Protein AF-A0A1F7YW97-F1 (afdb_monomer)

Mean predicted aligned error: 22.78 Å

Secondary structure (DSSP, 8-state):
--SEEEEEEESS-TTHHHHHHHHHHH--SSEEEEEEEESS--SSPPPP-TTEEEEEESS---HHHHHHHHHHH--SSEEEEE-SSEEE-TTHHHHHHTT--TTEEEEEEEEEEE--EEE-TT--EEESS-----TTT----EEE---EEEEEEEE--EEE-SSS-EEE-TTGGGSGGGTSSEEE-S---SSEEEEEHHHHHHTT-S-TTS-SSSSHHHHHHHHHHHTT-EEEEEEEEEEEE----SBTTBS-SS---HHHHHHHHHHHIIIIITT--TT--S-HHHHHHHT-S-TT--HHHHHHHHTT------------------------EEE---TTS-HHHHHHHHHHHHHHHHHTT--EEE--SS--SSSEE---TTS-SSHHHHHHHHHHHHTTSSSS-----EETT-EEEETTEEEEGGG--TT-EEE-TTS-EEEEEEEEEEEE-TTS-EEEEEESS-EEEE-TT-EEEEEETTEEEEEETTS--TT-EEEEE-----EEE----B-PPPPTTS-----------EEE-HHHHHHHHHHHHHEEE-SSSEEEEEE-TT-HHHHHHHHHHHHHHH----EEEESSSEEEEEE-BTHHHHHHHHH-SSTTS----HHHHHS-HHHHHHHHHHHHHHH-EE-TT-TTEEEEEES-HHHHHHHHHHHHTTT------EEEEEEEEPPSSS--EEEEEEEEEEEHHHHHHHHHHHH--EEETTEEEEEEEEEEEEPPPS--SS--SSS-EEEEEEEETTT-EEEETTEEEE------B--GGGTT---S-SS-EEEE--EEEEETTT-EEEE-TT---GGGEEE-HHHHHHHHHHHHHHHHHHS----SSTT---GGG-S--PPEEEE--SS-EEEEE-TT-SS----SGGG-SSGGGGTT-EEEEGGGSTT-TTHHHHTT-PPPPSS------S--PPEEEEEEE-S-S-HHHHHHHHHHHHHHHHHHT--EEEEESS--STT-TTSSTT-EEEE-TT--SSHHHHHHHHHHHHHH-TT-SEEEEEETTEE--GGGTT---SSSSEEEEE--EEEEETTT--EEE-----GGGEEEEHHHHHHHHHHHHHHHHHH---GGG-SSTTSTT-S--SS--EEEEE--SSPEEEEE-TT-SSPPP-SGGGSS-GGG-TT-EEESSEETTTEEHHHHHHHH-

Solvent-accessible surface area (backbone atoms only — not comparable to full-atom values): 64762 Å² total; per-residue (Å²): 128,36,50,33,31,38,23,27,33,29,50,56,43,62,39,33,37,58,23,52,50,39,44,67,74,16,56,72,58,58,60,35,36,30,36,27,26,38,42,35,77,60,56,60,67,62,79,92,46,96,54,54,47,81,46,78,38,83,60,65,71,33,50,20,48,33,34,51,53,36,59,61,69,53,86,28,57,26,37,30,43,39,47,35,47,36,43,63,33,76,36,35,55,44,66,49,58,78,70,59,53,81,54,36,38,38,27,54,24,36,25,38,31,43,52,35,32,36,36,28,97,87,68,57,74,40,73,70,59,53,83,69,54,37,92,84,78,63,44,65,50,51,82,45,81,68,65,42,66,37,90,63,63,71,47,63,29,22,32,55,30,81,75,54,40,83,39,83,27,69,69,52,49,70,38,81,75,31,61,49,62,62,16,67,27,73,21,48,78,53,54,54,40,31,32,29,41,64,47,42,60,74,65,50,55,61,52,60,85,44,39,48,57,55,50,50,9,51,50,50,24,46,47,34,42,22,53,67,34,42,32,35,25,34,60,90,35,36,35,14,41,59,78,65,81,77,37,79,83,26,33,73,71,57,98,79,57,70,68,43,36,52,45,10,23,50,47,51,39,60,32,45,69,69,60,60,42,94,65,56,77,46,55,52,34,58,58,52,58,78,52,56,86,46,74,66,62,49,74,67,56,47,50,39,42,68,67,66,65,74,72,70,81,83,72,66,82,71,77,86,72,85,77,84,78,90,70,92,73,82,67,67,45,76,45,45,48,48,40,74,46,53,62,77,51,35,44,51,26,47,56,51,51,51,50,45,26,64,74,70,73,30,54,41,16,20,15,18,19,43,79,58,99,52,61,57,51,33,43,44,25,58,38,62,96,45,71,70,30,55,42,49,25,45,29,43,20,45,36,35,24,95,76,57,57,69,80,77,58,28,44,32,84,43,34,28,38,33,86,90,18,66,42,38,54,75,69,60,54,68,62,46,40,30,30,23,63,82,50,48,73,31,35,20,74,40,71,45,77,45,85,42,63,63,80,54,65,31,29,34,43,31,38,75,85,37,76,44,56,29,26,47,60,49,28,34,35,29,45,51,101,95,44,81,47,76,44,29,50,66,75,62,54,87,78,35,19,38,26,34,48,37,55,79,57,88,35,72,48,73,53,79,39,49,51,69,54,76,54,96,80,81,48,82,50,90,47,82,52,67,45,70,65,42,82,52,43,50,66,58,23,18,52,54,13,27,36,71,41,43,37,48,65,69,85,67,31,18,37,32,36,58,41,59,71,82,49,51,69,62,52,55,51,51,43,48,48,36,33,74,78,68,71,35,79,53,46,80,46,80,70,99,38,28,34,43,38,40,79,42,43,53,49,15,55,47,50,30,67,50,31,35,84,47,70,60,57,34,37,71,38,75,68,51,72,72,39,30,58,66,35,40,51,25,18,52,50,21,23,47,74,55,49,49,39,74,41,95,90,41,91,59,33,32,34,34,75,46,52,17,77,62,31,54,52,44,50,55,48,49,34,32,67,58,66,49,79,79,71,91,60,72,39,82,40,75,49,67,44,89,52,104,58,100,52,84,51,70,39,66,31,40,37,41,54,46,44,47,65,58,54,45,38,58,51,49,66,76,68,46,63,70,75,50,78,54,30,39,49,41,51,43,74,46,75,48,79,41,62,60,76,97,71,78,97,70,87,65,99,58,98,62,52,49,20,28,53,60,31,28,52,98,65,31,23,32,28,47,60,72,29,23,34,51,13,52,26,31,53,80,42,75,39,71,56,54,73,73,66,74,85,90,53,82,77,34,36,35,19,35,30,35,45,33,39,32,32,56,93,75,29,49,23,42,31,40,54,78,51,72,44,73,95,26,61,44,64,44,60,73,57,53,36,59,38,37,53,47,39,50,52,46,29,69,74,64,77,48,90,82,72,88,52,84,45,77,51,71,62,97,70,35,66,50,86,50,49,63,45,77,49,67,33,92,37,42,27,45,49,75,39,54,95,61,49,97,63,88,82,74,93,52,73,80,76,42,95,57,63,75,82,48,40,67,65,42,81,53,44,39,74,71,44,71,86,34,85,60,37,30,68,59,57,66,34,71,82,76,66,91,75,81,84,93,84,81,79,93,69,92,57,40,55,26,38,34,38,40,41,71,77,75,70,56,68,55,40,39,48,52,28,49,55,51,54,47,53,47,23,64,77,67,68,24,19,31,20,20,17,30,27,53,83,62,76,68,31,27,75,83,71,33,91,66,13,35,53,44,58,37,82,88,58,63,92,46,76,64,44,53,41,51,28,54,31,54,26,47,70,62,35,76,80,27,44,30,36,38,36,39,44,52,56,39,41,73,39,72,56,58,72,75,65,75,79,91,54,70,60,39,44,30,21,38,33,30,41,31,43,34,33,63,91,77,16,45,30,40,31,37,59,47,78,44,60,61,32,28,36,30,29,33,70,53,52,35,56,48,36,48,56,47,42,57,45,33,78,73,72,51,87,52,81,74,67,55,88,46,84,68,53,91,70,65,62,90,58,98,71,80,55,45,72,48,70,47,63,30,84,42,39,30,40,38,59,46,57,97,80,58,97,68,86,84,80,89,53,70,84,77,43,97,58,60,90,62,54,44,80,63,46,77,38,69,52,60,44,76,94,68,47,41,27,55,61,50,32,67,70,44,109

pLDDT: mean 78.25, std 17.83, range [25.34, 98.75]

Radius of gyration: 42.35 Å; Cα contacts (8 Å, |Δi|>4): 2437; chains: 1; bounding box: 98×94×139 Å

Structure (mmCIF, N/CA/C/O backbone):
data_AF-A0A1F7YW97-F1
#
_entry.id   AF-A0A1F7YW97-F1
#
loop_
_atom_site.group_PDB
_atom_site.id
_atom_site.type_symbol
_atom_site.label_atom_id
_atom_site.label_alt_id
_atom_site.label_comp_id
_atom_site.label_asym_id
_atom_site.label_entity_id
_atom_site.label_seq_id
_atom_site.pdbx_PDB_ins_code
_atom_site.Cartn_x
_atom_site.Cartn_y
_atom_site.Cartn_z
_atom_site.occupancy
_atom_site.B_iso_or_equiv
_atom_site.auth_seq_id
_atom_site.auth_comp_id
_atom_site.auth_asym_id
_atom_site.auth_atom_id
_atom_site.pdbx_PDB_model_num
ATOM 1 N N . MET A 1 1 ? 7.508 17.842 27.918 1.00 63.44 1 MET A N 1
ATOM 2 C CA . MET A 1 1 ? 6.771 16.849 27.099 1.00 63.44 1 MET A CA 1
ATOM 3 C C . MET A 1 1 ? 7.066 15.552 27.788 1.00 63.44 1 MET A C 1
ATOM 5 O O . MET A 1 1 ? 8.235 15.188 27.800 1.00 63.44 1 MET A O 1
ATOM 9 N N . SER A 1 2 ? 6.050 14.931 28.374 1.00 83.81 2 SER A N 1
ATOM 10 C CA . SER A 1 2 ? 6.258 13.928 29.409 1.00 83.81 2 SER A CA 1
ATOM 11 C C . SER A 1 2 ? 7.172 12.796 28.969 1.00 83.81 2 SER A C 1
ATOM 13 O O . SER A 1 2 ? 7.050 12.274 27.864 1.00 83.81 2 SER A O 1
ATOM 15 N N . GLU A 1 3 ? 8.138 12.464 29.819 1.00 95.81 3 GLU A N 1
ATOM 16 C CA . GLU A 1 3 ? 9.122 11.414 29.564 1.00 95.81 3 GLU A CA 1
ATOM 17 C C . GLU A 1 3 ? 8.514 10.030 29.803 1.00 95.81 3 GLU A C 1
ATOM 19 O O . GLU A 1 3 ? 8.881 9.069 29.120 1.00 95.81 3 GLU A O 1
ATOM 24 N N . LEU A 1 4 ? 7.510 9.963 30.685 1.00 98.44 4 LEU A N 1
ATOM 25 C CA . LEU A 1 4 ? 6.697 8.791 30.984 1.00 98.44 4 LEU A CA 1
ATOM 26 C C . LEU A 1 4 ? 5.196 9.077 30.797 1.00 98.44 4 LEU A C 1
ATOM 28 O O . LEU A 1 4 ? 4.685 10.092 31.270 1.00 98.44 4 LEU A O 1
ATOM 32 N N . SER A 1 5 ? 4.472 8.128 30.193 1.00 98.69 5 SER A N 1
ATOM 33 C CA . SER A 1 5 ? 3.006 8.046 30.285 1.00 98.69 5 SER A CA 1
ATOM 34 C C . SER A 1 5 ? 2.580 6.801 31.061 1.00 98.69 5 SER A C 1
ATOM 36 O O . SER A 1 5 ? 2.940 5.676 30.695 1.00 98.69 5 SER A O 1
ATOM 38 N N . ILE A 1 6 ? 1.756 6.986 32.089 1.00 98.75 6 ILE A N 1
ATOM 39 C CA . ILE A 1 6 ? 1.131 5.900 32.846 1.00 98.75 6 ILE A CA 1
ATOM 40 C C . ILE A 1 6 ? -0.219 5.555 32.211 1.00 98.75 6 ILE A C 1
ATOM 42 O O . ILE A 1 6 ? -1.073 6.418 32.026 1.00 98.75 6 ILE A O 1
ATOM 46 N N . LEU A 1 7 ? -0.412 4.286 31.858 1.00 98.69 7 LEU A N 1
ATOM 47 C CA . LEU A 1 7 ? -1.547 3.785 31.086 1.00 98.69 7 LEU A CA 1
ATOM 48 C C . LEU A 1 7 ? -2.442 2.926 31.986 1.00 98.69 7 LEU A C 1
ATOM 50 O O . LEU A 1 7 ? -2.031 1.836 32.395 1.00 98.69 7 LEU A O 1
ATOM 54 N N . ILE A 1 8 ? -3.657 3.398 32.279 1.00 98.50 8 ILE A N 1
ATOM 55 C CA . ILE A 1 8 ? -4.561 2.757 33.249 1.00 98.50 8 ILE A CA 1
ATOM 56 C C . ILE A 1 8 ? -5.834 2.237 32.555 1.00 98.50 8 ILE A C 1
ATOM 58 O O . ILE A 1 8 ? -6.817 2.974 32.450 1.00 98.50 8 ILE A O 1
ATOM 62 N N . PRO A 1 9 ? -5.861 0.979 32.067 1.00 97.19 9 PRO A N 1
ATOM 63 C CA . PRO A 1 9 ? -7.097 0.328 31.638 1.00 97.19 9 PRO A CA 1
ATOM 64 C C . PRO A 1 9 ? -7.991 0.022 32.852 1.00 97.19 9 PRO A C 1
ATOM 66 O O . PRO A 1 9 ? -7.656 -0.811 33.694 1.00 97.19 9 PRO A O 1
ATOM 69 N N . ALA A 1 10 ? -9.153 0.666 32.930 1.00 96.06 10 ALA A N 1
ATOM 70 C CA . ALA A 1 10 ? -10.081 0.564 34.050 1.00 96.06 10 ALA A CA 1
ATOM 71 C C . ALA A 1 10 ? -11.471 0.131 33.575 1.00 96.06 10 ALA A C 1
ATOM 73 O O . ALA A 1 10 ? -12.012 0.682 32.622 1.00 96.06 10 ALA A O 1
ATOM 74 N N . ARG A 1 11 ? -12.087 -0.840 34.255 1.00 94.06 11 ARG A N 1
ATOM 75 C CA . ARG A 1 11 ? -13.440 -1.312 33.933 1.00 94.06 11 ARG A CA 1
ATOM 76 C C . ARG A 1 11 ? -14.242 -1.512 35.205 1.00 94.06 11 ARG A C 1
ATOM 78 O O . ARG A 1 11 ? -13.950 -2.446 35.947 1.00 94.06 11 ARG A O 1
ATOM 85 N N . ASN A 1 12 ? -15.243 -0.655 35.417 1.00 93.56 12 ASN A N 1
ATOM 86 C CA . ASN A 1 12 ? -16.120 -0.677 36.593 1.00 93.56 12 ASN A CA 1
ATOM 87 C C . ASN A 1 12 ? -15.337 -0.716 37.929 1.00 93.56 12 ASN A C 1
ATOM 89 O O . ASN A 1 12 ? -15.688 -1.450 38.848 1.00 93.56 12 ASN A O 1
ATOM 93 N N . GLU A 1 13 ? -14.207 -0.003 38.008 1.00 94.06 13 GLU A N 1
ATOM 94 C CA . GLU A 1 13 ? -13.300 -0.067 39.159 1.00 94.06 13 GLU A CA 1
ATOM 95 C C . GLU A 1 13 ? -13.416 1.184 40.035 1.00 94.06 13 GLU A C 1
ATOM 97 O O . GLU A 1 13 ? -12.936 2.261 39.679 1.00 94.06 13 GLU A O 1
ATOM 102 N N . ILE A 1 14 ? -14.014 0.991 41.211 1.00 94.31 14 ILE A N 1
ATOM 103 C CA . ILE A 1 14 ? -14.274 2.013 42.233 1.00 94.31 14 ILE A CA 1
ATOM 104 C C . ILE A 1 14 ? -12.999 2.642 42.813 1.00 94.31 14 ILE A C 1
ATOM 106 O O . ILE A 1 14 ? -13.037 3.727 43.385 1.00 94.31 14 ILE A O 1
ATOM 110 N N . PHE A 1 15 ? -11.850 1.978 42.668 1.00 96.44 15 PHE A N 1
ATOM 111 C CA . PHE A 1 15 ? -10.564 2.468 43.168 1.00 96.44 15 PHE A CA 1
ATOM 112 C C . PHE A 1 15 ? -9.730 3.236 42.129 1.00 96.44 15 PHE A C 1
ATOM 114 O O . PHE A 1 15 ? -8.598 3.630 42.429 1.00 96.44 15 PHE A O 1
ATOM 121 N N . LEU A 1 16 ? -10.271 3.505 40.933 1.00 97.38 16 LEU A N 1
ATOM 122 C CA . LEU A 1 16 ? -9.547 4.245 39.896 1.00 97.38 16 LEU A CA 1
ATOM 123 C C . LEU A 1 16 ? -9.172 5.661 40.349 1.00 97.38 16 LEU A C 1
ATOM 125 O O . LEU A 1 16 ? -8.014 6.050 40.212 1.00 97.38 16 LEU A O 1
ATOM 129 N N . ALA A 1 17 ? -10.126 6.421 40.897 1.00 96.94 17 ALA A N 1
ATOM 130 C CA . ALA A 1 17 ? -9.876 7.792 41.342 1.00 96.94 17 ALA A CA 1
ATOM 131 C C . ALA A 1 17 ? -8.776 7.839 42.417 1.00 96.94 17 ALA A C 1
ATOM 133 O O . ALA A 1 17 ? -7.847 8.634 42.299 1.00 96.94 17 ALA A O 1
ATOM 134 N N . LYS A 1 18 ? -8.811 6.912 43.389 1.00 97.50 18 LYS A N 1
ATOM 135 C CA . LYS A 1 18 ? -7.780 6.784 44.433 1.00 97.50 18 LYS A CA 1
ATOM 136 C C . LYS A 1 18 ? -6.417 6.361 43.870 1.00 97.50 18 LYS A C 1
ATOM 138 O O . LYS A 1 18 ? -5.402 6.880 44.312 1.00 97.50 18 LYS A O 1
ATOM 143 N N . THR A 1 19 ? -6.387 5.486 42.862 1.00 98.31 19 THR A N 1
ATOM 144 C CA . THR A 1 19 ? -5.149 5.094 42.156 1.00 98.31 19 THR A CA 1
ATOM 145 C C . THR A 1 19 ? -4.526 6.278 41.409 1.00 98.31 19 THR A C 1
ATOM 147 O O . THR A 1 19 ? -3.313 6.448 41.435 1.00 98.31 19 THR A O 1
ATOM 150 N N . ILE A 1 20 ? -5.336 7.121 40.760 1.00 98.31 20 ILE A N 1
ATOM 151 C CA . ILE A 1 20 ? -4.851 8.326 40.066 1.00 98.31 20 ILE A CA 1
ATOM 152 C C . ILE A 1 20 ? -4.365 9.377 41.072 1.00 98.31 20 ILE A C 1
ATOM 154 O O . ILE A 1 20 ? -3.303 9.955 40.870 1.00 98.31 20 ILE A O 1
ATOM 158 N N . GLU A 1 21 ? -5.100 9.592 42.165 1.00 98.00 21 GLU A N 1
ATOM 159 C CA . GLU A 1 21 ? -4.705 10.489 43.258 1.00 98.00 21 GLU A CA 1
ATOM 160 C C . GLU A 1 21 ? -3.360 10.071 43.882 1.00 98.00 21 GLU A C 1
ATOM 162 O O . GLU A 1 21 ? -2.467 10.900 44.030 1.00 98.00 21 GLU A O 1
ATOM 167 N N . ASP A 1 22 ? -3.193 8.779 44.179 1.00 98.50 22 ASP A N 1
ATOM 168 C CA . ASP A 1 22 ? -1.963 8.197 44.728 1.00 98.50 22 ASP A CA 1
ATOM 169 C C . ASP A 1 22 ? -0.765 8.374 43.783 1.00 98.50 22 ASP A C 1
ATOM 171 O O . ASP A 1 22 ? 0.302 8.810 44.214 1.00 98.50 22 ASP A O 1
ATOM 175 N N . ILE A 1 23 ? -0.953 8.133 42.479 1.00 98.50 23 ILE A N 1
ATOM 176 C CA . ILE A 1 23 ? 0.077 8.405 41.469 1.00 98.50 23 ILE A CA 1
ATOM 177 C C . ILE A 1 23 ? 0.439 9.896 41.469 1.00 98.50 23 ILE A C 1
ATOM 179 O O . ILE A 1 23 ? 1.619 10.225 41.542 1.00 98.50 23 ILE A O 1
ATOM 183 N N . LEU A 1 24 ? -0.544 10.802 41.427 1.00 98.38 24 LEU A N 1
ATOM 184 C CA . LEU A 1 24 ? -0.301 12.252 41.413 1.00 98.38 24 LEU A CA 1
ATOM 185 C C . LEU A 1 24 ? 0.411 12.759 42.679 1.00 98.38 24 LEU A C 1
ATOM 187 O O . LEU A 1 24 ? 1.166 13.723 42.596 1.00 98.38 24 LEU A O 1
ATOM 191 N N . GLN A 1 25 ? 0.207 12.108 43.827 1.00 98.12 25 GLN A N 1
ATOM 192 C CA . GLN A 1 25 ? 0.900 12.408 45.087 1.00 98.12 25 GLN A CA 1
ATOM 193 C C . GLN A 1 25 ? 2.337 11.855 45.145 1.00 98.12 25 GLN A C 1
ATOM 195 O O . GLN A 1 25 ? 3.122 12.309 45.978 1.00 98.12 25 GLN A O 1
ATOM 200 N N . ASN A 1 26 ? 2.688 10.890 44.285 1.00 98.44 26 ASN A N 1
ATOM 201 C CA . ASN A 1 26 ? 3.960 10.162 44.334 1.00 98.44 26 ASN A CA 1
ATOM 202 C C . ASN A 1 26 ? 4.861 10.321 43.093 1.00 98.44 26 ASN A C 1
ATOM 204 O O . ASN A 1 26 ? 6.004 9.870 43.149 1.00 98.44 26 ASN A O 1
ATOM 208 N N . ILE A 1 27 ? 4.409 10.939 41.996 1.00 98.25 27 ILE A N 1
ATOM 209 C CA . ILE A 1 27 ? 5.276 11.283 40.850 1.00 98.25 27 ILE A CA 1
ATOM 210 C C . ILE A 1 27 ? 6.160 12.500 41.147 1.00 98.25 27 ILE A C 1
ATOM 212 O O . ILE A 1 27 ? 5.706 13.472 41.749 1.00 98.25 27 ILE A O 1
ATOM 216 N N . GLU A 1 28 ? 7.409 12.474 40.678 1.00 98.12 28 GLU A N 1
ATOM 217 C CA . GLU A 1 28 ? 8.350 13.601 40.805 1.00 98.12 28 GLU A CA 1
ATOM 218 C C . GLU A 1 28 ? 8.937 14.064 39.446 1.00 98.12 28 GLU A C 1
ATOM 220 O O . GLU A 1 28 ? 9.594 15.103 39.393 1.00 98.12 28 GLU A O 1
ATOM 225 N N . GLY A 1 29 ? 8.664 13.364 38.332 1.00 95.50 29 GLY A N 1
ATOM 226 C CA . GLY A 1 29 ? 9.120 13.716 36.975 1.00 95.50 29 GLY A CA 1
ATOM 227 C C . GLY A 1 29 ? 8.085 14.434 36.083 1.00 95.50 29 GLY A C 1
ATOM 228 O O . GLY A 1 29 ? 6.970 14.757 36.506 1.00 95.50 29 GLY A O 1
ATOM 229 N N . ASP A 1 30 ? 8.423 14.667 34.803 1.00 96.25 30 ASP A N 1
ATOM 230 C CA . ASP A 1 30 ? 7.445 15.033 33.753 1.00 96.25 30 ASP A CA 1
ATOM 231 C C . ASP A 1 30 ? 6.699 13.759 33.312 1.00 96.25 30 ASP A C 1
ATOM 233 O O . ASP A 1 30 ? 7.032 13.129 32.308 1.00 96.25 30 ASP A O 1
ATOM 237 N N . THR A 1 31 ? 5.725 13.353 34.129 1.00 98.12 31 THR A N 1
ATOM 238 C CA . THR A 1 31 ? 4.901 12.148 33.958 1.00 98.12 31 THR A CA 1
ATOM 239 C C . THR A 1 31 ? 3.438 12.527 33.710 1.00 98.12 31 THR A C 1
ATOM 241 O O . THR A 1 31 ? 2.861 13.292 34.490 1.00 98.12 31 THR A O 1
ATOM 244 N N . GLU A 1 32 ? 2.831 11.965 32.656 1.00 98.19 32 GLU A N 1
ATOM 245 C CA . GLU A 1 32 ? 1.393 12.067 32.342 1.00 98.19 32 GLU A CA 1
ATOM 246 C C . GLU A 1 32 ? 0.634 10.773 32.694 1.00 98.19 32 GLU A C 1
ATOM 248 O O . GLU A 1 32 ? 1.210 9.684 32.741 1.00 98.19 32 GLU A O 1
ATOM 253 N N . ILE A 1 33 ? -0.681 10.871 32.899 1.00 98.69 33 ILE A N 1
ATOM 254 C CA . ILE A 1 33 ? -1.577 9.743 33.186 1.00 98.69 33 ILE A CA 1
ATOM 255 C C . ILE A 1 33 ? -2.670 9.688 32.115 1.00 98.69 33 ILE A C 1
ATOM 257 O O . ILE A 1 33 ? -3.377 10.668 31.885 1.00 98.69 33 ILE A O 1
ATOM 261 N N . ILE A 1 34 ? -2.850 8.526 31.488 1.00 98.56 34 ILE A N 1
ATOM 262 C CA . ILE A 1 34 ? -3.897 8.266 30.497 1.00 98.56 34 ILE A CA 1
ATOM 263 C C . ILE A 1 34 ? -4.761 7.101 30.995 1.00 98.56 34 ILE A C 1
ATOM 265 O O . ILE A 1 34 ? -4.385 5.928 30.901 1.00 98.56 34 ILE A O 1
ATOM 269 N N . ALA A 1 35 ? -5.929 7.434 31.543 1.00 98.31 35 ALA A N 1
ATOM 270 C CA . ALA A 1 35 ? -6.903 6.479 32.059 1.00 98.31 35 ALA A CA 1
ATOM 271 C C . ALA A 1 35 ? -7.959 6.144 30.997 1.00 98.31 35 ALA A C 1
ATOM 273 O O . ALA A 1 35 ? -8.479 7.033 30.321 1.00 98.31 35 ALA A O 1
ATOM 274 N N . VAL A 1 36 ? -8.292 4.859 30.854 1.00 98.19 36 VAL A N 1
ATOM 275 C CA . VAL A 1 36 ? -9.243 4.369 29.846 1.00 98.19 36 VAL A CA 1
ATOM 276 C C . VAL A 1 36 ? -10.375 3.619 30.526 1.00 98.19 36 VAL A C 1
ATOM 278 O O . VAL A 1 36 ? -10.187 2.510 31.021 1.00 98.19 36 VAL A O 1
ATOM 281 N N . LEU A 1 37 ? -11.542 4.252 30.535 1.00 97.56 37 LEU A N 1
ATOM 282 C CA . LEU A 1 37 ? -12.788 3.792 31.128 1.00 97.56 37 LEU A CA 1
ATOM 283 C C . LEU A 1 37 ? -13.518 2.867 30.136 1.00 97.56 37 LEU A C 1
ATOM 285 O O . LEU A 1 37 ? -14.046 3.317 29.120 1.00 97.56 37 LEU A O 1
ATOM 289 N N . ASP A 1 38 ? -13.497 1.560 30.396 1.00 96.12 38 ASP A N 1
ATOM 290 C CA . ASP A 1 38 ? -13.853 0.506 29.439 1.00 96.12 38 ASP A CA 1
ATOM 291 C C . ASP A 1 38 ? -15.280 -0.045 29.652 1.00 96.12 38 ASP A C 1
ATOM 293 O O . ASP A 1 38 ? -15.493 -1.102 30.253 1.00 96.12 38 ASP A O 1
ATOM 297 N N . GLY A 1 39 ? -16.279 0.681 29.146 1.00 94.62 39 GLY A N 1
ATOM 298 C CA . GLY A 1 39 ? -17.706 0.334 29.193 1.00 94.62 39 GLY A CA 1
ATOM 299 C C . GLY A 1 39 ? -18.482 0.893 30.391 1.00 94.62 39 GLY A C 1
ATOM 300 O O . GLY A 1 39 ? -19.674 0.627 30.507 1.00 94.62 39 GLY A O 1
ATOM 301 N N . TYR A 1 40 ? -17.818 1.628 31.288 1.00 93.06 40 TYR A N 1
ATOM 302 C CA . TYR A 1 40 ? -18.406 2.251 32.479 1.00 93.06 40 TYR A CA 1
ATOM 303 C C . TYR A 1 40 ? -17.662 3.548 32.793 1.00 93.06 40 TYR A C 1
ATOM 305 O O . TYR A 1 40 ? -16.431 3.555 32.752 1.00 93.06 40 TYR A O 1
ATOM 313 N N . TRP A 1 41 ? -18.378 4.607 33.176 1.00 94.25 41 TRP A N 1
ATOM 314 C CA . TRP A 1 41 ? -17.765 5.780 33.806 1.00 94.25 41 TRP A CA 1
ATOM 315 C C . TRP A 1 41 ? -17.167 5.425 35.178 1.00 94.25 41 TRP A C 1
ATOM 317 O O . TRP A 1 41 ? -17.517 4.408 35.778 1.00 94.25 41 TRP A O 1
ATOM 327 N N . ALA A 1 42 ? -16.246 6.256 35.666 1.00 92.88 42 ALA A N 1
ATOM 328 C CA . ALA A 1 42 ? -15.680 6.106 37.002 1.00 92.88 42 ALA A CA 1
ATOM 329 C C . ALA A 1 42 ? -16.679 6.578 38.070 1.00 92.88 42 ALA A C 1
ATOM 331 O O . ALA A 1 42 ? -17.208 7.684 37.963 1.00 92.88 42 ALA A O 1
ATOM 332 N N . ASP A 1 43 ? -16.890 5.753 39.094 1.00 91.75 43 ASP A N 1
ATOM 333 C CA . ASP A 1 43 ? -17.659 6.081 40.295 1.00 91.75 43 ASP A CA 1
ATOM 334 C C . ASP A 1 43 ? -16.845 5.657 41.539 1.00 91.75 43 ASP A C 1
ATOM 336 O O . ASP A 1 43 ? -16.599 4.458 41.706 1.00 91.75 43 ASP A O 1
ATOM 340 N N . PRO A 1 44 ? -16.353 6.595 42.374 1.00 93.31 44 PRO A N 1
ATOM 341 C CA . PRO A 1 44 ? -16.484 8.047 42.231 1.00 93.31 44 PRO A CA 1
ATOM 342 C C . PRO A 1 44 ? -15.767 8.595 40.979 1.00 93.31 44 PRO A C 1
ATOM 344 O O . PRO A 1 44 ? -14.798 7.992 40.498 1.00 93.31 44 PRO A O 1
ATOM 347 N N . PRO A 1 45 ? -16.210 9.748 40.444 1.00 93.31 45 PRO A N 1
ATOM 348 C CA . PRO A 1 45 ? -15.587 10.373 39.283 1.00 93.31 45 PRO A CA 1
ATOM 349 C C . PRO A 1 45 ? -14.143 10.793 39.579 1.00 93.31 45 PRO A C 1
ATOM 351 O O . PRO A 1 45 ? -13.816 11.270 40.665 1.00 93.31 45 PRO A O 1
ATOM 354 N N . VAL A 1 46 ? -13.270 10.642 38.581 1.00 93.88 46 VAL A N 1
ATOM 355 C CA . VAL A 1 46 ? -11.868 11.076 38.661 1.00 93.88 46 VAL A CA 1
ATOM 356 C C . VAL A 1 46 ? -11.812 12.614 38.642 1.00 93.88 46 VAL A C 1
ATOM 358 O O . VAL A 1 46 ? -12.359 13.208 37.710 1.00 93.88 46 VAL A O 1
ATOM 361 N N . PRO A 1 47 ? -11.152 13.276 39.614 1.00 87.00 47 PRO A N 1
ATOM 362 C CA . PRO A 1 47 ? -10.985 14.728 39.605 1.00 87.00 47 PRO A CA 1
ATOM 363 C C . PRO A 1 47 ? -10.224 15.228 38.369 1.00 87.00 47 PRO A C 1
ATOM 365 O O . PRO A 1 47 ? -9.259 14.604 37.923 1.00 87.00 47 PRO A O 1
ATOM 368 N N . GLN A 1 48 ? -10.627 16.383 37.836 1.00 90.56 48 GLN A N 1
ATOM 369 C CA . GLN A 1 48 ? -9.938 17.008 36.707 1.00 90.56 48 GLN A CA 1
ATOM 370 C C . GLN A 1 48 ? -8.548 17.501 37.135 1.00 90.56 48 GLN A C 1
ATOM 372 O O . GLN A 1 48 ? -8.423 18.278 38.078 1.00 90.56 48 GLN A O 1
ATOM 377 N N . HIS A 1 49 ? -7.510 17.089 36.407 1.00 96.25 49 HIS A N 1
ATOM 378 C CA . HIS A 1 49 ? -6.124 17.478 36.663 1.00 96.25 49 HIS A CA 1
ATOM 379 C C . HIS A 1 49 ? -5.365 17.629 35.337 1.00 96.25 49 HIS A C 1
ATOM 381 O O . HIS A 1 49 ? -5.610 16.870 34.403 1.00 96.25 49 HIS A O 1
ATOM 387 N N . GLU A 1 50 ? -4.441 18.589 35.233 1.00 95.81 50 GLU A N 1
ATOM 388 C CA . GLU A 1 50 ? -3.735 18.904 33.973 1.00 95.81 50 GLU A CA 1
ATOM 389 C C . GLU A 1 50 ? -2.938 17.722 33.394 1.00 95.81 50 GLU A C 1
ATOM 391 O O . GLU A 1 50 ? -2.886 17.539 32.181 1.00 95.81 50 GLU A O 1
ATOM 396 N N . ARG A 1 51 ? -2.379 16.872 34.264 1.00 97.00 51 ARG A N 1
ATOM 397 C CA . ARG A 1 51 ? -1.624 15.665 33.885 1.00 97.00 51 ARG A CA 1
ATOM 398 C C . ARG A 1 51 ? -2.494 14.428 33.625 1.00 97.00 51 ARG A C 1
ATOM 400 O O . ARG A 1 51 ? -1.940 13.354 33.408 1.00 97.00 51 ARG A O 1
ATOM 407 N N . VAL A 1 52 ? -3.826 14.533 33.692 1.00 97.88 52 VAL A N 1
ATOM 408 C CA . VAL A 1 52 ? -4.748 13.387 33.578 1.00 97.88 52 VAL A CA 1
ATOM 409 C C . VAL A 1 52 ? -5.612 13.506 32.324 1.00 97.88 52 VAL A C 1
ATOM 411 O O . VAL A 1 52 ? -6.516 14.335 32.240 1.00 97.88 52 VAL A O 1
ATOM 414 N N . THR A 1 53 ? -5.379 12.611 31.366 1.00 97.56 53 THR A N 1
ATOM 415 C CA . THR A 1 53 ? -6.264 12.383 30.219 1.00 97.56 53 THR A CA 1
ATOM 416 C C . THR A 1 53 ? -7.204 11.219 30.519 1.00 97.56 53 THR A C 1
ATOM 418 O O . THR A 1 53 ? -6.755 10.124 30.859 1.00 97.56 53 THR A O 1
ATOM 421 N N . ILE A 1 54 ? -8.509 11.432 30.342 1.00 97.31 54 ILE A N 1
ATOM 422 C CA . ILE A 1 54 ? -9.538 10.394 30.478 1.00 97.31 54 ILE A CA 1
ATOM 423 C C . ILE A 1 54 ? -10.098 10.064 29.093 1.00 97.31 54 ILE A C 1
ATOM 425 O O . ILE A 1 54 ? -10.537 10.950 28.362 1.00 97.31 54 ILE A O 1
ATOM 429 N N . ILE A 1 55 ? -10.123 8.778 28.751 1.00 96.75 55 ILE A N 1
ATOM 430 C CA . ILE A 1 55 ? -10.838 8.234 27.593 1.00 96.75 55 ILE A CA 1
ATOM 431 C C . ILE A 1 55 ? -11.996 7.381 28.116 1.00 96.75 55 ILE A C 1
ATOM 433 O O . ILE A 1 55 ? -11.788 6.589 29.030 1.00 96.75 55 ILE A O 1
ATOM 437 N N . HIS A 1 56 ? -13.191 7.484 27.531 1.00 96.88 56 HIS A N 1
ATOM 438 C CA . HIS A 1 56 ? -14.307 6.580 27.829 1.00 96.88 56 HIS A CA 1
ATOM 439 C C . HIS A 1 56 ? -14.784 5.862 26.567 1.00 96.88 56 HIS A C 1
ATOM 441 O O . HIS A 1 56 ? -15.174 6.497 25.586 1.00 96.88 56 HIS A O 1
ATOM 447 N N . ASN A 1 57 ? -14.774 4.531 26.618 1.00 95.69 57 ASN A N 1
ATOM 448 C CA . ASN A 1 57 ? -15.369 3.663 25.612 1.00 95.69 57 ASN A CA 1
ATOM 449 C C . ASN A 1 57 ? -16.749 3.223 26.126 1.00 95.69 57 ASN A C 1
ATOM 451 O O . ASN A 1 57 ? -16.801 2.597 27.181 1.00 95.69 57 ASN A O 1
ATOM 455 N N . PRO A 1 58 ? -17.863 3.490 25.420 1.00 91.31 58 PRO A N 1
ATOM 456 C CA . PRO A 1 58 ? -19.193 3.067 25.872 1.00 91.31 58 PRO A CA 1
ATOM 457 C C . PRO A 1 58 ? -19.417 1.548 25.752 1.00 91.31 58 PRO A C 1
ATOM 459 O O . PRO A 1 58 ? -20.274 0.996 26.434 1.00 91.31 58 PRO A O 1
ATOM 462 N N . GLU A 1 59 ? -18.632 0.858 24.920 1.00 92.19 59 GLU A N 1
ATOM 463 C CA . GLU A 1 59 ? -18.563 -0.604 24.855 1.00 92.19 59 GLU A CA 1
ATOM 464 C C . GLU A 1 59 ? -17.168 -1.075 25.294 1.00 92.19 59 GLU A C 1
ATOM 466 O O . GLU A 1 59 ? -16.162 -0.447 24.967 1.00 92.19 59 GLU A O 1
ATOM 471 N N . SER A 1 60 ? -17.096 -2.193 26.024 1.00 91.75 60 SER A N 1
ATOM 472 C CA . SER A 1 60 ? -15.827 -2.733 26.530 1.00 91.75 60 SER A CA 1
ATOM 473 C C . SER A 1 60 ? -14.996 -3.370 25.409 1.00 91.75 60 SER A C 1
ATOM 475 O O . SER A 1 60 ? -15.376 -4.398 24.843 1.00 91.75 60 SER A O 1
ATOM 477 N N . VAL A 1 61 ? -13.831 -2.782 25.127 1.00 92.81 61 VAL A N 1
ATOM 478 C CA . VAL A 1 61 ? -12.810 -3.321 24.211 1.00 92.81 61 VAL A CA 1
ATOM 479 C C . VAL A 1 61 ? -11.825 -4.249 24.937 1.00 92.81 61 VAL A C 1
ATOM 481 O O . VAL A 1 61 ? -11.198 -5.111 24.315 1.00 92.81 61 VAL A O 1
ATOM 484 N N . GLY A 1 62 ? -11.731 -4.131 26.265 1.00 92.31 62 GLY A N 1
ATOM 485 C CA . GLY A 1 62 ? -10.936 -4.990 27.138 1.00 92.31 62 GLY A CA 1
ATOM 486 C C . GLY A 1 62 ? -9.518 -4.482 27.422 1.00 92.31 62 GLY A C 1
ATOM 487 O O . GLY A 1 62 ? -8.955 -3.670 26.690 1.00 92.31 62 GLY A O 1
ATOM 488 N N . GLN A 1 63 ? -8.912 -5.011 28.493 1.00 92.81 63 GLN A N 1
ATOM 489 C CA . GLN A 1 63 ? -7.713 -4.467 29.157 1.00 92.81 63 GLN A CA 1
ATOM 490 C C . GLN A 1 63 ? -6.536 -4.184 28.205 1.00 92.81 63 GLN A C 1
ATOM 492 O O . GLN A 1 63 ? -5.882 -3.145 28.312 1.00 92.81 63 GLN A O 1
ATOM 497 N N . ARG A 1 64 ? -6.275 -5.081 27.245 1.00 94.94 64 ARG A N 1
ATOM 498 C CA . ARG A 1 64 ? -5.213 -4.902 26.242 1.00 94.94 64 ARG A CA 1
ATOM 499 C C . ARG A 1 64 ? -5.518 -3.802 25.229 1.00 94.94 64 ARG A C 1
ATOM 501 O O . ARG A 1 64 ? -4.680 -2.929 25.037 1.00 94.94 64 ARG A O 1
ATOM 508 N N . ALA A 1 65 ? -6.712 -3.803 24.638 1.00 95.44 65 ALA A N 1
ATOM 509 C CA . ALA A 1 65 ? -7.115 -2.783 23.670 1.00 95.44 65 ALA A CA 1
ATOM 510 C C . ALA A 1 65 ? -7.179 -1.389 24.321 1.00 95.44 65 ALA A C 1
ATOM 512 O O . ALA A 1 65 ? -6.693 -0.421 23.740 1.00 95.44 65 ALA A O 1
ATOM 513 N N . ALA A 1 66 ? -7.658 -1.308 25.567 1.00 96.56 66 ALA A N 1
ATOM 514 C CA . ALA A 1 66 ? -7.626 -0.098 26.384 1.00 96.56 66 ALA A CA 1
ATOM 515 C C . ALA A 1 66 ? -6.183 0.384 26.665 1.00 96.56 66 ALA A C 1
ATOM 517 O O . ALA A 1 66 ? -5.873 1.552 26.430 1.00 96.56 66 ALA A O 1
ATOM 518 N N . THR A 1 67 ? -5.259 -0.510 27.056 1.00 97.56 67 THR A N 1
ATOM 519 C CA . THR A 1 67 ? -3.821 -0.161 27.164 1.00 97.56 67 THR A CA 1
ATOM 520 C C . THR A 1 67 ? -3.274 0.367 25.831 1.00 97.56 67 THR A C 1
ATOM 522 O O . THR A 1 67 ? -2.588 1.387 25.799 1.00 97.56 67 THR A O 1
ATOM 525 N N . ASN A 1 68 ? -3.606 -0.288 24.714 1.00 97.50 68 ASN A N 1
ATOM 526 C CA . ASN A 1 68 ? -3.145 0.099 23.380 1.00 97.50 68 ASN A CA 1
ATOM 527 C C . ASN A 1 68 ? -3.713 1.449 22.930 1.00 97.50 68 ASN A C 1
ATOM 529 O O . ASN A 1 68 ? -3.044 2.180 22.207 1.00 97.50 68 ASN A O 1
ATOM 533 N N . GLN A 1 69 ? -4.936 1.788 23.332 1.00 97.44 69 GLN A N 1
ATOM 534 C CA . GLN A 1 69 ? -5.570 3.079 23.070 1.00 97.44 69 GLN A CA 1
ATOM 535 C C . GLN A 1 69 ? -4.826 4.210 23.789 1.00 97.44 69 GLN A C 1
ATOM 537 O O . GLN A 1 69 ? -4.474 5.202 23.153 1.00 97.44 69 GLN A O 1
ATOM 542 N N . ALA A 1 70 ? -4.487 4.015 25.066 1.00 97.00 70 ALA A N 1
ATOM 543 C CA . ALA A 1 70 ? -3.665 4.951 25.830 1.00 97.00 70 ALA A CA 1
ATOM 544 C C . ALA A 1 70 ? -2.247 5.097 25.234 1.00 97.00 70 ALA A C 1
ATOM 546 O O . ALA A 1 70 ? -1.791 6.210 24.969 1.00 97.00 70 ALA A O 1
ATOM 547 N N . ALA A 1 71 ? -1.586 3.977 24.913 1.00 97.56 71 ALA A N 1
ATOM 548 C CA . ALA A 1 71 ? -0.262 3.956 24.281 1.00 97.56 71 ALA A CA 1
ATOM 549 C C . ALA A 1 71 ? -0.222 4.679 22.917 1.00 97.56 71 ALA A C 1
ATOM 551 O O . ALA A 1 71 ? 0.792 5.277 22.563 1.00 97.56 71 ALA A O 1
ATOM 552 N N . LYS A 1 72 ? -1.320 4.642 22.144 1.00 95.75 72 LYS A N 1
ATOM 553 C CA . LYS A 1 72 ? -1.448 5.345 20.852 1.00 95.75 72 LYS A CA 1
ATOM 554 C C . LYS A 1 72 ? -1.566 6.869 21.004 1.00 95.75 72 LYS A C 1
ATOM 556 O O . LYS A 1 72 ? -1.175 7.571 20.072 1.00 95.75 72 LYS A O 1
ATOM 561 N N . LEU A 1 73 ? -2.104 7.374 22.122 1.00 94.81 73 LEU A N 1
ATOM 562 C CA . LEU A 1 73 ? -2.190 8.818 22.401 1.00 94.81 73 LEU A CA 1
ATOM 563 C C . LEU A 1 73 ? -0.887 9.383 22.979 1.00 94.81 73 LEU A C 1
ATOM 565 O O . LEU A 1 73 ? -0.502 10.495 22.616 1.00 94.81 73 LEU A O 1
ATOM 569 N N . SER A 1 74 ? -0.209 8.607 23.829 1.00 95.75 74 SER A N 1
ATOM 570 C CA . SER A 1 74 ? 1.081 8.969 24.421 1.00 95.75 74 SER A CA 1
ATOM 571 C C . SER A 1 74 ? 2.111 9.418 23.377 1.00 95.75 74 SER A C 1
ATOM 573 O O . SER A 1 74 ? 2.260 8.818 22.300 1.00 95.75 74 SER A O 1
ATOM 575 N N . LYS A 1 75 ? 2.884 10.443 23.753 1.00 94.50 75 LYS A N 1
ATOM 576 C CA . LYS A 1 75 ? 4.074 10.930 23.032 1.00 94.50 75 LYS A CA 1
ATOM 577 C C . LYS A 1 75 ? 5.381 10.722 23.813 1.00 94.50 75 LYS A C 1
ATOM 579 O O . LYS A 1 75 ? 6.424 11.172 23.348 1.00 94.50 75 LYS A O 1
ATOM 584 N N . ALA A 1 76 ? 5.318 10.072 24.972 1.00 96.31 76 ALA A N 1
ATOM 585 C CA . ALA A 1 76 ? 6.433 9.941 25.902 1.00 96.31 76 ALA A CA 1
ATOM 586 C C . ALA A 1 76 ? 7.532 8.980 25.428 1.00 96.31 76 ALA A C 1
ATOM 588 O O . ALA A 1 76 ? 7.298 8.133 24.562 1.00 96.31 76 ALA A O 1
ATOM 589 N N . LYS A 1 77 ? 8.734 9.067 26.020 1.00 97.00 77 LYS A N 1
ATOM 590 C CA . LYS A 1 77 ? 9.805 8.088 25.753 1.00 97.00 77 LYS A CA 1
ATOM 591 C C . LYS A 1 77 ? 9.426 6.713 26.311 1.00 97.00 77 LYS A C 1
ATOM 593 O O . LYS A 1 77 ? 9.637 5.693 25.648 1.00 97.00 77 LYS A O 1
ATOM 598 N N . TYR A 1 78 ? 8.854 6.684 27.511 1.00 98.44 78 TYR A N 1
ATOM 599 C CA . TYR A 1 78 ? 8.495 5.472 28.234 1.00 98.44 78 TYR A CA 1
ATOM 600 C C . TYR A 1 78 ? 6.979 5.327 28.393 1.00 98.44 78 TYR A C 1
ATOM 602 O O . TYR A 1 78 ? 6.247 6.307 28.527 1.00 98.44 78 TYR A O 1
ATOM 610 N N . LEU A 1 79 ? 6.512 4.079 28.420 1.00 98.69 79 LEU A N 1
ATOM 611 C CA . LEU A 1 79 ? 5.136 3.710 28.743 1.00 98.69 79 LEU A CA 1
ATOM 612 C C . LEU A 1 79 ? 5.141 2.790 29.960 1.00 98.69 79 LEU A C 1
ATOM 614 O O . LEU A 1 79 ? 5.891 1.813 29.971 1.00 98.69 79 LEU A O 1
ATOM 618 N N . MET A 1 80 ? 4.271 3.051 30.935 1.00 98.62 80 MET A N 1
ATOM 619 C CA . MET A 1 80 ? 4.073 2.197 32.109 1.00 98.62 80 MET A CA 1
ATOM 620 C C . MET A 1 80 ? 2.603 1.809 32.237 1.00 98.62 80 MET A C 1
ATOM 622 O O . MET A 1 80 ? 1.756 2.653 32.505 1.00 98.62 80 MET A O 1
ATOM 626 N N . LYS A 1 81 ? 2.275 0.530 32.048 1.00 98.38 81 LYS A N 1
ATOM 627 C CA . LYS A 1 81 ? 0.914 0.028 32.274 1.00 98.38 81 LYS A CA 1
ATOM 628 C C . LYS A 1 81 ? 0.707 -0.206 33.770 1.00 98.38 81 LYS A C 1
ATOM 630 O O . LYS A 1 81 ? 1.576 -0.793 34.408 1.00 98.38 81 LYS A O 1
ATOM 635 N N . VAL A 1 82 ? -0.452 0.192 34.297 1.00 98.06 82 VAL A N 1
ATOM 636 C CA . VAL A 1 82 ? -0.857 0.055 35.711 1.00 98.06 82 VAL A CA 1
ATOM 637 C C . VAL A 1 82 ? -2.323 -0.400 35.784 1.00 98.06 82 VAL A C 1
ATOM 639 O O . VAL A 1 82 ? -3.132 0.031 34.971 1.00 98.06 82 VAL A O 1
ATOM 642 N N . ASP A 1 83 ? -2.694 -1.273 36.727 1.00 96.75 83 ASP A N 1
ATOM 643 C CA . ASP A 1 83 ? -4.108 -1.601 36.994 1.00 96.75 83 ASP A CA 1
ATOM 644 C C . ASP A 1 83 ? -4.752 -0.613 37.978 1.00 96.75 83 ASP A C 1
ATOM 646 O O . ASP A 1 83 ? -4.105 -0.127 38.902 1.00 96.75 83 ASP A O 1
ATOM 650 N N . ALA A 1 84 ? -6.052 -0.358 37.803 1.00 96.88 84 ALA A N 1
ATOM 651 C CA . ALA A 1 84 ? -6.845 0.686 38.470 1.00 96.88 84 ALA A CA 1
ATOM 652 C C . ALA A 1 84 ? -7.111 0.496 39.990 1.00 96.88 84 ALA A C 1
ATOM 654 O O . ALA A 1 84 ? -8.102 0.995 40.519 1.00 96.88 84 ALA A O 1
ATOM 655 N N . HIS A 1 85 ? -6.250 -0.246 40.685 1.00 96.88 85 HIS A N 1
ATOM 656 C CA . HIS A 1 85 ? -6.275 -0.469 42.133 1.00 96.88 85 HIS A CA 1
ATOM 657 C C . HIS A 1 85 ? -4.844 -0.667 42.670 1.00 96.88 85 HIS A C 1
ATOM 659 O O . HIS A 1 85 ? -4.500 -1.732 43.204 1.00 96.88 85 HIS A O 1
ATOM 665 N N . CYS A 1 86 ? -3.998 0.353 42.471 1.00 98.19 86 CYS A N 1
ATOM 666 C CA . CYS A 1 86 ? -2.581 0.346 42.847 1.00 98.19 86 CYS A CA 1
ATOM 667 C C . CYS A 1 86 ? -2.157 1.585 43.655 1.00 98.19 86 CYS A C 1
ATOM 669 O O . CYS A 1 86 ? -2.680 2.671 43.436 1.00 98.19 86 CYS A O 1
ATOM 671 N N . ALA A 1 87 ? -1.161 1.413 44.526 1.00 98.44 87 ALA A N 1
ATOM 672 C CA . ALA A 1 87 ? -0.498 2.483 45.282 1.00 98.44 87 ALA A CA 1
ATOM 673 C C . ALA A 1 87 ? 1.019 2.480 45.024 1.00 98.44 87 ALA A C 1
ATOM 675 O O . ALA A 1 87 ? 1.568 1.418 44.711 1.00 98.44 87 ALA A O 1
ATOM 676 N N . PHE A 1 88 ? 1.707 3.610 45.179 1.00 98.56 88 PHE A N 1
ATOM 677 C CA . PHE A 1 88 ? 3.093 3.788 44.731 1.00 98.56 88 PHE A CA 1
ATOM 678 C C . PHE A 1 88 ? 4.051 4.336 45.795 1.00 98.56 88 PHE A C 1
ATOM 680 O O . PHE A 1 88 ? 3.671 4.958 46.782 1.00 98.56 88 PHE A O 1
ATOM 687 N N . ASP A 1 89 ? 5.337 4.066 45.576 1.00 98.44 89 ASP A N 1
ATOM 688 C CA . ASP A 1 89 ? 6.452 4.702 46.273 1.00 98.44 89 ASP A CA 1
ATOM 689 C C . ASP A 1 89 ? 6.639 6.151 45.808 1.00 98.44 89 ASP A C 1
ATOM 691 O O . ASP A 1 89 ? 6.527 6.439 44.618 1.00 98.44 89 ASP A O 1
ATOM 695 N N . ARG A 1 90 ? 7.028 7.057 46.705 1.00 98.38 90 ARG A N 1
ATOM 696 C CA . ARG A 1 90 ? 7.347 8.437 46.317 1.00 98.38 90 ARG A CA 1
ATOM 697 C C . ARG A 1 90 ? 8.549 8.476 45.362 1.00 98.38 90 ARG A C 1
ATOM 699 O O . ARG A 1 90 ? 9.568 7.843 45.641 1.00 98.38 90 ARG A O 1
ATOM 706 N N . GLY A 1 91 ? 8.443 9.214 44.261 1.00 98.06 91 GLY A N 1
ATOM 707 C CA . GLY A 1 91 ? 9.468 9.325 43.220 1.00 98.06 91 GLY A CA 1
ATOM 708 C C . GLY A 1 91 ? 9.650 8.052 42.386 1.00 98.06 91 GLY A C 1
ATOM 709 O O . GLY A 1 91 ? 10.726 7.839 41.823 1.00 98.06 91 GLY A O 1
ATOM 710 N N . PHE A 1 92 ? 8.654 7.155 42.341 1.00 98.69 92 PHE A N 1
ATOM 711 C CA . PHE A 1 92 ? 8.772 5.883 41.613 1.00 98.69 92 PHE A CA 1
ATOM 712 C C . PHE A 1 92 ? 9.026 6.062 40.115 1.00 98.69 92 PHE A C 1
ATOM 714 O O . PHE A 1 92 ? 9.716 5.239 39.517 1.00 98.69 92 PHE A O 1
ATOM 721 N N . ASP A 1 93 ? 8.479 7.116 39.509 1.00 98.44 93 ASP A N 1
ATOM 722 C CA . ASP A 1 93 ? 8.631 7.416 38.090 1.00 98.44 93 ASP A CA 1
ATOM 723 C C . ASP A 1 93 ? 10.082 7.780 37.764 1.00 98.44 93 ASP A C 1
ATOM 725 O O . ASP A 1 93 ? 10.686 7.151 36.896 1.00 98.44 93 ASP A O 1
ATOM 729 N N . VAL A 1 94 ? 10.680 8.698 38.529 1.00 98.44 94 VAL A N 1
ATOM 730 C CA . VAL A 1 94 ? 12.102 9.061 38.420 1.00 98.44 94 VAL A CA 1
ATOM 731 C C . VAL A 1 94 ? 12.988 7.832 38.652 1.00 98.44 94 VAL A C 1
ATOM 733 O O . VAL A 1 94 ? 13.757 7.459 37.768 1.00 98.44 94 VAL A O 1
ATOM 736 N N . LYS A 1 95 ? 12.797 7.113 39.769 1.00 98.50 95 LYS A N 1
ATOM 737 C CA . LYS A 1 95 ? 13.564 5.897 40.117 1.00 98.50 95 LYS A CA 1
ATOM 738 C C . LYS A 1 95 ? 13.460 4.780 39.071 1.00 98.50 95 LYS A C 1
ATOM 740 O O . LYS A 1 95 ? 14.343 3.923 38.999 1.00 98.50 95 LYS A O 1
ATOM 745 N N . MET A 1 96 ? 12.375 4.736 38.293 1.00 98.31 96 MET A N 1
ATOM 746 C CA . MET A 1 96 ? 12.191 3.793 37.185 1.00 98.31 96 MET A CA 1
ATOM 747 C C . MET A 1 96 ? 12.788 4.303 35.868 1.00 98.31 96 MET A C 1
ATOM 749 O O . MET A 1 96 ? 13.303 3.488 35.105 1.00 98.31 96 MET A O 1
ATOM 753 N N . MET A 1 97 ? 12.751 5.611 35.595 1.00 98.19 97 MET A N 1
ATOM 754 C CA . MET A 1 97 ? 13.349 6.218 34.398 1.00 98.19 97 MET A CA 1
ATOM 755 C C . MET A 1 97 ? 14.881 6.242 34.457 1.00 98.19 97 MET A C 1
ATOM 757 O O . MET A 1 97 ? 15.519 5.882 33.469 1.00 98.19 97 MET A O 1
ATOM 761 N N . GLU A 1 98 ? 15.471 6.576 35.610 1.00 97.19 98 GLU A N 1
ATOM 762 C CA . GLU A 1 98 ? 16.927 6.552 35.851 1.00 97.19 98 GLU A CA 1
ATOM 763 C C . GLU A 1 98 ? 17.550 5.168 35.618 1.00 97.19 98 GLU A C 1
ATOM 765 O O . GLU A 1 98 ? 18.693 5.051 35.182 1.00 97.19 98 GLU A O 1
ATOM 770 N N . ALA A 1 99 ? 16.793 4.113 35.921 1.00 96.19 99 ALA A N 1
ATOM 771 C CA . ALA A 1 99 ? 17.230 2.724 35.850 1.00 96.19 99 ALA A CA 1
ATOM 772 C C . ALA A 1 99 ? 16.883 2.029 34.515 1.00 96.19 99 ALA A C 1
ATOM 774 O O . ALA A 1 99 ? 17.097 0.824 34.388 1.00 96.19 99 ALA A O 1
ATOM 775 N N . MET A 1 100 ? 16.299 2.734 33.538 1.00 96.62 100 MET A N 1
ATOM 776 C CA . MET A 1 100 ? 15.776 2.115 32.315 1.00 96.62 100 MET A CA 1
ATOM 777 C C . MET A 1 100 ? 16.815 2.030 31.188 1.00 96.62 100 MET A C 1
ATOM 779 O O . MET A 1 100 ? 17.416 3.029 30.800 1.00 96.62 100 MET A O 1
ATOM 783 N N . HIS A 1 101 ? 16.925 0.851 30.570 1.00 96.50 101 HIS A N 1
ATOM 784 C CA . HIS A 1 101 ? 17.622 0.651 29.296 1.00 96.50 101 HIS A CA 1
ATOM 785 C C . HIS A 1 101 ? 16.618 0.432 28.152 1.00 96.50 101 HIS A C 1
ATOM 787 O O . HIS A 1 101 ? 15.531 -0.108 28.354 1.00 96.50 101 HIS A O 1
ATOM 793 N N . ASP A 1 102 ? 16.974 0.839 26.929 1.00 90.50 102 ASP A N 1
ATOM 794 C CA . ASP A 1 102 ? 16.032 0.874 25.798 1.00 90.50 102 ASP A CA 1
ATOM 795 C C . ASP A 1 102 ? 15.577 -0.516 25.293 1.00 90.50 102 ASP A C 1
ATOM 797 O O . ASP A 1 102 ? 14.618 -0.602 24.522 1.00 90.50 102 ASP A O 1
ATOM 801 N N . ASP A 1 103 ? 16.232 -1.604 25.716 1.00 92.25 103 ASP A N 1
ATOM 802 C CA . ASP A 1 103 ? 15.873 -3.002 25.440 1.00 92.25 103 ASP A CA 1
ATOM 803 C C . ASP A 1 103 ? 15.307 -3.761 26.659 1.00 92.25 103 ASP A C 1
ATOM 805 O O . ASP A 1 103 ? 15.060 -4.970 26.578 1.00 92.25 103 ASP A O 1
ATOM 809 N N . TRP A 1 104 ? 15.068 -3.068 27.775 1.00 98.00 104 TRP A N 1
ATOM 810 C CA . TRP A 1 104 ? 14.470 -3.645 28.978 1.00 98.00 104 TRP A CA 1
ATOM 811 C C . TRP A 1 104 ? 12.941 -3.510 28.999 1.00 98.00 104 TRP A C 1
ATOM 813 O O . TRP A 1 104 ? 12.361 -2.547 28.495 1.00 98.00 104 TRP A O 1
ATOM 823 N N . THR A 1 105 ? 12.291 -4.458 29.678 1.00 98.56 105 THR A N 1
ATOM 824 C CA . THR A 1 105 ? 10.996 -4.224 30.333 1.00 98.56 105 THR A CA 1
ATOM 825 C C . THR A 1 105 ? 11.199 -4.357 31.834 1.00 98.56 105 THR A C 1
ATOM 827 O O . THR A 1 105 ? 11.640 -5.403 32.308 1.00 98.56 105 THR A O 1
ATOM 830 N N . MET A 1 106 ? 10.860 -3.322 32.596 1.00 98.44 106 MET A N 1
ATOM 831 C CA . MET A 1 106 ? 11.092 -3.261 34.035 1.00 98.44 106 MET A CA 1
ATOM 832 C C . MET A 1 106 ? 9.783 -3.114 34.814 1.00 98.44 106 MET A C 1
ATOM 834 O O . MET A 1 106 ? 8.852 -2.457 34.356 1.00 98.44 106 MET A O 1
ATOM 838 N N . ALA A 1 107 ? 9.698 -3.684 36.013 1.00 98.25 107 ALA A N 1
ATOM 839 C CA . ALA A 1 107 ? 8.623 -3.390 36.963 1.00 98.25 107 ALA A CA 1
ATOM 840 C C . ALA A 1 107 ? 9.202 -3.049 38.350 1.00 98.25 107 ALA A C 1
ATOM 842 O O . ALA A 1 107 ? 10.281 -3.543 38.686 1.00 98.25 107 ALA A O 1
ATOM 843 N N . PRO A 1 108 ? 8.515 -2.243 39.180 1.00 98.19 108 PRO A N 1
ATOM 844 C CA . PRO A 1 108 ? 8.910 -2.066 40.574 1.00 98.19 108 PRO A CA 1
ATOM 845 C C . PRO A 1 108 ? 8.690 -3.348 41.392 1.00 98.19 108 PRO A C 1
ATOM 847 O O . PRO A 1 108 ? 7.914 -4.231 41.006 1.00 98.19 108 PRO A O 1
ATOM 850 N N . LEU A 1 109 ? 9.302 -3.419 42.575 1.00 97.56 109 LEU A N 1
ATOM 851 C CA . LEU A 1 109 ? 8.977 -4.419 43.594 1.00 97.56 109 LEU A CA 1
ATOM 852 C C . LEU A 1 109 ? 7.472 -4.383 43.905 1.00 97.56 109 LEU A C 1
ATOM 854 O O . LEU A 1 109 ? 6.921 -3.324 44.205 1.00 97.56 109 LEU A O 1
ATOM 858 N N . MET A 1 110 ? 6.803 -5.539 43.873 1.00 97.75 110 MET A N 1
ATOM 859 C CA . MET A 1 110 ? 5.365 -5.608 44.154 1.00 97.75 110 MET A CA 1
ATOM 860 C C . MET A 1 110 ? 5.096 -5.893 45.635 1.00 97.75 110 MET A C 1
ATOM 862 O O . MET A 1 110 ? 5.581 -6.888 46.182 1.00 97.75 110 MET A O 1
ATOM 866 N N . LYS A 1 111 ? 4.262 -5.059 46.256 1.00 97.75 111 LYS A N 1
ATOM 867 C CA . LYS A 1 111 ? 3.608 -5.280 47.554 1.00 97.75 111 LYS A CA 1
ATOM 868 C C . LYS A 1 111 ? 2.135 -5.667 47.357 1.00 97.75 111 LYS A C 1
ATOM 870 O O . LYS A 1 111 ? 1.554 -5.442 46.294 1.00 97.75 111 LYS A O 1
ATOM 875 N N . ASN A 1 112 ? 1.485 -6.156 48.410 1.00 96.81 112 ASN A N 1
ATOM 876 C CA . ASN A 1 112 ? 0.022 -6.262 48.440 1.00 96.81 112 ASN A CA 1
ATOM 877 C C . ASN A 1 112 ? -0.592 -4.961 48.982 1.00 96.81 112 ASN A C 1
ATOM 879 O O . ASN A 1 112 ? -0.133 -4.445 50.000 1.00 96.81 112 ASN A O 1
ATOM 883 N N . LEU A 1 113 ? -1.647 -4.457 48.339 1.00 97.31 113 LEU A N 1
ATOM 884 C CA . LEU A 1 113 ? -2.411 -3.296 48.807 1.00 97.31 113 LEU A CA 1
ATOM 885 C C . LEU A 1 113 ? -3.567 -3.734 49.720 1.00 97.31 113 LEU A C 1
ATOM 887 O O . LEU A 1 113 ? -4.359 -4.616 49.367 1.00 97.31 113 LEU A O 1
ATOM 891 N N . HIS A 1 114 ? -3.655 -3.092 50.882 1.00 96.44 114 HIS A N 1
ATOM 892 C CA . HIS A 1 114 ? -4.815 -3.077 51.770 1.00 96.44 114 HIS A CA 1
ATOM 893 C C . HIS A 1 114 ? -5.606 -1.803 51.463 1.00 96.44 114 HIS A C 1
ATOM 895 O O . HIS A 1 114 ? -5.333 -0.743 52.009 1.00 96.44 114 HIS A O 1
ATOM 901 N N . ALA A 1 115 ? -6.538 -1.890 50.520 1.00 96.00 115 ALA A N 1
ATOM 902 C CA . ALA A 1 115 ? -7.305 -0.752 50.035 1.00 96.00 115 ALA A CA 1
ATOM 903 C C . ALA A 1 115 ? -8.333 -0.256 51.063 1.00 96.00 115 ALA A C 1
ATOM 905 O O . ALA A 1 115 ? -8.506 0.952 51.196 1.00 96.00 115 ALA A O 1
ATOM 906 N N . PHE A 1 116 ? -9.007 -1.162 51.782 1.00 96.12 116 PHE A N 1
ATOM 907 C CA . PHE A 1 116 ? -10.094 -0.807 52.700 1.00 96.12 116 PHE A CA 1
ATOM 908 C C . PHE A 1 116 ? -10.302 -1.793 53.860 1.00 96.12 116 PHE A C 1
ATOM 910 O O . PHE A 1 116 ? -9.886 -2.951 53.793 1.00 96.12 116 PHE A O 1
ATOM 917 N N . ASP A 1 117 ? -11.035 -1.336 54.874 1.00 96.38 117 ASP A N 1
ATOM 918 C CA . ASP A 1 117 ? -11.721 -2.166 55.866 1.00 96.38 117 ASP A CA 1
ATOM 919 C C . ASP A 1 117 ? -13.245 -2.069 55.698 1.00 96.38 117 ASP A C 1
ATOM 921 O O . ASP A 1 117 ? -13.784 -1.089 55.182 1.00 96.38 117 ASP A O 1
ATOM 925 N N . TRP A 1 118 ? -13.949 -3.092 56.171 1.00 95.62 118 TRP A N 1
ATOM 926 C CA . TRP A 1 118 ? -15.366 -3.031 56.514 1.00 95.62 118 TRP A CA 1
ATOM 927 C C . TRP A 1 118 ? -15.500 -2.603 57.979 1.00 95.62 118 TRP A C 1
ATOM 929 O O . TRP A 1 118 ? -14.934 -3.262 58.853 1.00 95.62 118 TRP A O 1
ATOM 939 N N . VAL A 1 119 ? -16.242 -1.531 58.255 1.00 96.25 119 VAL A N 1
ATOM 940 C CA . VAL A 1 119 ? -16.377 -0.934 59.596 1.00 96.25 119 VAL A CA 1
ATOM 941 C C . VAL A 1 119 ? -17.849 -0.872 59.992 1.00 96.25 119 VAL A C 1
ATOM 943 O O . VAL A 1 119 ? -18.693 -0.517 59.173 1.00 96.25 119 VAL A O 1
ATOM 946 N N . CYS A 1 120 ? -18.175 -1.236 61.232 1.00 94.69 120 CYS A N 1
ATOM 947 C CA . CYS A 1 120 ? -19.540 -1.155 61.769 1.00 94.69 120 CYS A CA 1
ATOM 948 C C . CYS A 1 120 ? -19.731 0.072 62.689 1.00 94.69 120 CYS A C 1
ATOM 950 O O . CYS A 1 120 ? -18.737 0.642 63.144 1.00 94.69 120 CYS A O 1
ATOM 952 N N . PRO A 1 121 ? -20.979 0.452 63.039 1.00 93.88 121 PRO A N 1
ATOM 953 C CA . PRO A 1 121 ? -21.250 1.573 63.951 1.00 93.88 121 PRO A CA 1
ATOM 954 C C . PRO A 1 121 ? -20.601 1.458 65.341 1.00 93.88 121 PRO A C 1
ATOM 956 O O . PRO A 1 121 ? -20.384 2.474 65.990 1.00 93.88 121 PRO A O 1
ATOM 959 N N . ASP A 1 122 ? -20.265 0.241 65.780 1.00 92.06 122 ASP A N 1
ATOM 960 C CA . ASP A 1 122 ? -19.621 -0.027 67.076 1.00 92.06 122 ASP A CA 1
ATOM 961 C C . ASP A 1 122 ? -18.078 -0.039 66.991 1.00 92.06 122 ASP A C 1
ATOM 963 O O . ASP A 1 122 ? -17.401 -0.454 67.926 1.00 92.06 122 ASP A O 1
ATOM 967 N N . GLY A 1 123 ? -17.500 0.366 65.855 1.00 90.88 123 GLY A N 1
ATOM 968 C CA . GLY A 1 123 ? -16.052 0.505 65.666 1.00 90.88 123 GLY A CA 1
ATOM 969 C C . GLY A 1 123 ? -15.293 -0.768 65.268 1.00 90.88 123 GLY A C 1
ATOM 970 O O . GLY A 1 123 ? -14.162 -0.654 64.795 1.00 90.88 123 GLY A O 1
ATOM 971 N N . HIS A 1 124 ? -15.890 -1.963 65.379 1.00 93.12 124 HIS A N 1
ATOM 972 C CA . HIS A 1 124 ? -15.262 -3.213 64.918 1.00 93.12 124 HIS A CA 1
ATOM 973 C C . HIS A 1 124 ? -14.888 -3.139 63.423 1.00 93.12 124 HIS A C 1
ATOM 975 O O . HIS A 1 124 ? -15.687 -2.665 62.602 1.00 93.12 124 HIS A O 1
ATOM 981 N N . ARG A 1 125 ? -13.693 -3.640 63.071 1.00 94.88 125 ARG A N 1
ATOM 982 C CA . ARG A 1 125 ? -13.104 -3.598 61.719 1.00 94.88 125 ARG A CA 1
ATOM 983 C C . ARG A 1 125 ? -12.837 -4.995 61.161 1.00 94.88 125 ARG A C 1
ATOM 985 O O . ARG A 1 125 ? -12.261 -5.843 61.837 1.00 94.88 125 ARG A O 1
ATOM 992 N N . ARG A 1 126 ? -13.153 -5.211 59.881 1.00 93.75 126 ARG A N 1
ATOM 993 C CA . ARG A 1 126 ? -12.821 -6.429 59.121 1.00 93.75 126 ARG A CA 1
ATOM 994 C C . ARG A 1 126 ? -12.034 -6.075 57.857 1.00 93.75 126 ARG A C 1
ATOM 996 O O . ARG A 1 126 ? -12.541 -5.359 57.002 1.00 93.75 126 ARG A O 1
ATOM 1003 N N . TYR A 1 127 ? -10.839 -6.649 57.713 1.00 92.81 127 TYR A N 1
ATOM 1004 C CA . TYR A 1 127 ? -9.978 -6.531 56.525 1.00 92.81 127 TYR A CA 1
ATOM 1005 C C . TYR A 1 127 ? -10.726 -6.807 55.206 1.00 92.81 127 TYR A C 1
ATOM 1007 O O . TYR A 1 127 ? -11.645 -7.632 55.176 1.00 92.81 127 TYR A O 1
ATOM 1015 N N . GLN A 1 128 ? -10.295 -6.162 54.111 1.00 93.31 128 GLN A N 1
ATOM 1016 C CA . GLN A 1 128 ? -10.893 -6.297 52.775 1.00 93.31 128 GLN A CA 1
ATOM 1017 C C . GLN A 1 128 ? -11.239 -7.746 52.381 1.00 93.31 128 GLN A C 1
ATOM 1019 O O . GLN A 1 128 ? -10.460 -8.693 52.540 1.00 93.31 128 GLN A O 1
ATOM 1024 N N . GLY A 1 129 ? -12.429 -7.891 51.816 1.00 91.94 129 GLY A N 1
ATOM 1025 C CA . GLY A 1 129 ? -13.078 -9.155 51.494 1.00 91.94 129 GLY A CA 1
ATOM 1026 C C . GLY A 1 129 ? -14.519 -8.891 51.056 1.00 91.94 129 GLY A C 1
ATOM 1027 O O . GLY A 1 129 ? -14.880 -7.721 50.877 1.00 91.94 129 GLY A O 1
ATOM 1028 N N . PRO A 1 130 ? -15.352 -9.933 50.910 1.00 91.81 130 PRO A N 1
ATOM 1029 C CA . PRO A 1 130 ? -16.762 -9.779 50.576 1.00 91.81 130 PRO A CA 1
ATOM 1030 C C . PRO A 1 130 ? -17.521 -8.878 51.558 1.00 91.81 130 PRO A C 1
ATOM 1032 O O . PRO A 1 130 ? -17.153 -8.759 52.739 1.00 91.81 130 PRO A O 1
ATOM 1035 N N . SER A 1 131 ? -18.584 -8.243 51.068 1.00 91.12 131 SER A N 1
ATOM 1036 C CA . SER A 1 131 ? -19.540 -7.530 51.922 1.00 91.12 131 SER A CA 1
ATOM 1037 C C . SER A 1 131 ? -20.333 -8.495 52.811 1.00 91.12 131 SER A C 1
ATOM 1039 O O . SER A 1 131 ? -20.244 -9.719 52.697 1.00 91.12 131 SER A O 1
ATOM 1041 N N . GLY A 1 132 ? -21.062 -7.929 53.771 1.00 90.88 132 GLY A N 1
ATOM 1042 C CA . GLY A 1 132 ? -21.833 -8.670 54.768 1.00 90.88 132 GLY A CA 1
ATOM 1043 C C . GLY A 1 132 ? -21.594 -8.135 56.181 1.00 90.88 132 GLY A C 1
ATOM 1044 O O . GLY A 1 132 ? -20.571 -7.479 56.411 1.00 90.88 132 GLY A O 1
ATOM 1045 N N . PRO A 1 133 ? -22.509 -8.416 57.123 1.00 91.94 133 PRO A N 1
ATOM 1046 C CA . PRO A 1 133 ? -22.549 -7.790 58.444 1.00 91.94 133 PRO A CA 1
ATOM 1047 C C . PRO A 1 133 ? -21.283 -8.004 59.280 1.00 91.94 133 PRO A C 1
ATOM 1049 O O . PRO A 1 133 ? -20.442 -8.865 59.002 1.00 91.94 133 PRO A O 1
ATOM 1052 N N . CYS A 1 134 ? -21.154 -7.205 60.334 1.00 91.31 134 CYS A N 1
ATOM 1053 C CA . CYS A 1 134 ? -20.114 -7.334 61.339 1.00 91.31 134 CYS A CA 1
ATOM 1054 C C . CYS A 1 134 ? -20.150 -8.726 61.986 1.00 91.31 134 CYS A C 1
ATOM 1056 O O . CYS A 1 134 ? -21.215 -9.218 62.354 1.00 91.31 134 CYS A O 1
ATOM 1058 N N . ARG A 1 135 ? -18.978 -9.350 62.157 1.00 90.94 135 ARG A N 1
ATOM 1059 C CA . ARG A 1 135 ? -18.866 -10.692 62.756 1.00 90.94 135 ARG A CA 1
ATOM 1060 C C . ARG A 1 135 ? -19.026 -10.697 64.279 1.00 90.94 135 ARG A C 1
ATOM 1062 O O . ARG A 1 135 ? -19.220 -11.764 64.843 1.00 90.94 135 ARG A O 1
ATOM 1069 N N . GLU A 1 136 ? -18.939 -9.529 64.911 1.00 91.38 136 GLU A N 1
ATOM 1070 C CA . GLU A 1 136 ? -18.988 -9.364 66.368 1.00 91.38 136 GLU A CA 1
ATOM 1071 C C . GLU A 1 136 ? -20.361 -8.854 66.831 1.00 91.38 136 GLU A C 1
ATOM 1073 O O . GLU A 1 136 ? -20.973 -9.460 67.703 1.00 91.38 136 GLU A O 1
ATOM 1078 N N . CYS A 1 137 ? -20.893 -7.794 66.207 1.00 92.12 137 CYS A N 1
ATOM 1079 C CA . CYS A 1 137 ? -22.172 -7.183 66.603 1.00 92.12 137 CYS A CA 1
ATOM 1080 C C . CYS A 1 137 ? -23.338 -7.377 65.612 1.00 92.12 137 CYS A C 1
ATOM 1082 O O . CYS A 1 137 ? -24.419 -6.837 65.835 1.00 92.12 137 CYS A O 1
ATOM 1084 N N . GLY A 1 138 ? -23.142 -8.084 64.492 1.00 91.69 138 GLY A N 1
ATOM 1085 C CA . GLY A 1 138 ? -24.194 -8.384 63.505 1.00 91.69 138 GLY A CA 1
ATOM 1086 C C . GLY A 1 138 ? -24.725 -7.201 62.676 1.00 91.69 138 GLY A C 1
ATOM 1087 O O . GLY A 1 138 ? -25.438 -7.425 61.701 1.00 91.69 138 GLY A O 1
ATOM 1088 N N . LYS A 1 139 ? -24.374 -5.954 63.016 1.00 91.81 139 LYS A N 1
ATOM 1089 C CA . LYS A 1 139 ? -24.794 -4.739 62.291 1.00 91.81 139 LYS A CA 1
ATOM 1090 C C . LYS A 1 139 ? -24.173 -4.657 60.893 1.00 91.81 139 LYS A C 1
ATOM 1092 O O . LYS A 1 139 ? -23.129 -5.255 60.631 1.00 91.81 139 LYS A O 1
ATOM 1097 N N . GLU A 1 140 ? -24.788 -3.880 60.005 1.00 93.69 140 GLU A N 1
ATOM 1098 C CA . GLU A 1 140 ? -24.226 -3.581 58.683 1.00 93.69 140 GLU A CA 1
ATOM 1099 C C . GLU A 1 140 ? -22.851 -2.894 58.774 1.00 93.69 140 GLU A C 1
ATOM 1101 O O . GLU A 1 140 ? -22.501 -2.281 59.787 1.00 93.69 140 GLU A O 1
ATOM 1106 N N . THR A 1 141 ? -22.059 -3.009 57.704 1.00 95.38 141 THR A N 1
ATOM 1107 C CA . THR A 1 141 ? -20.708 -2.438 57.624 1.00 95.38 141 THR A CA 1
ATOM 1108 C C . THR A 1 141 ? -20.547 -1.530 56.413 1.00 95.38 141 THR A C 1
ATOM 1110 O O . THR A 1 141 ? -20.818 -1.952 55.288 1.00 95.38 141 THR A O 1
ATOM 1113 N N . THR A 1 142 ? -20.011 -0.332 56.622 1.00 94.44 142 THR A N 1
ATOM 1114 C CA . THR A 1 142 ? -19.576 0.577 55.555 1.00 94.44 142 THR A CA 1
ATOM 1115 C C . THR A 1 142 ? -18.124 0.294 55.158 1.00 94.44 142 THR A C 1
ATOM 1117 O O . THR A 1 142 ? -17.408 -0.440 55.843 1.00 94.44 142 THR A O 1
ATOM 1120 N N . ARG A 1 143 ? -17.685 0.836 54.015 1.00 93.94 143 ARG A N 1
ATOM 1121 C CA . ARG A 1 143 ? -16.316 0.678 53.503 1.00 93.94 143 ARG A CA 1
ATOM 1122 C C . ARG A 1 143 ? -15.468 1.895 53.873 1.00 93.94 143 ARG A C 1
ATOM 1124 O O . ARG A 1 143 ? -15.750 2.987 53.393 1.00 93.94 143 ARG A O 1
ATOM 1131 N N . ASP A 1 144 ? -14.409 1.680 54.645 1.00 95.12 144 ASP A N 1
ATOM 1132 C CA . ASP A 1 144 ? -13.419 2.698 55.013 1.00 95.12 144 ASP A CA 1
ATOM 1133 C C . ASP A 1 144 ? -12.123 2.500 54.212 1.00 95.12 144 ASP A C 1
ATOM 1135 O O . ASP A 1 144 ? -11.539 1.417 54.245 1.00 95.12 144 ASP A O 1
ATOM 1139 N N . VAL A 1 145 ? -11.680 3.509 53.458 1.00 95.69 145 VAL A N 1
ATOM 1140 C CA . VAL A 1 145 ? -10.578 3.384 52.484 1.00 95.69 145 VAL A CA 1
ATOM 1141 C C . VAL A 1 145 ? -9.246 3.773 53.128 1.00 95.69 145 VAL A C 1
ATOM 1143 O O . VAL A 1 145 ? -8.898 4.947 53.200 1.00 95.69 145 VAL A O 1
ATOM 1146 N N . VAL A 1 146 ? -8.486 2.767 53.568 1.00 96.06 146 VAL A N 1
ATOM 1147 C CA . VAL A 1 146 ? -7.225 2.936 54.319 1.00 96.06 146 VAL A CA 1
ATOM 1148 C C . VAL A 1 146 ? -5.964 2.970 53.442 1.00 96.06 146 VAL A C 1
ATOM 1150 O O . VAL A 1 146 ? -4.954 3.533 53.848 1.00 96.06 146 VAL A O 1
ATOM 1153 N N . TRP A 1 147 ? -6.015 2.383 52.240 1.00 97.06 147 TRP A N 1
ATOM 1154 C CA . TRP A 1 147 ? -4.985 2.477 51.187 1.00 97.06 147 TRP A CA 1
ATOM 1155 C C . TRP A 1 147 ? -3.524 2.139 51.594 1.00 97.06 147 TRP A C 1
ATOM 1157 O O . TRP A 1 147 ? -2.559 2.736 51.119 1.00 97.06 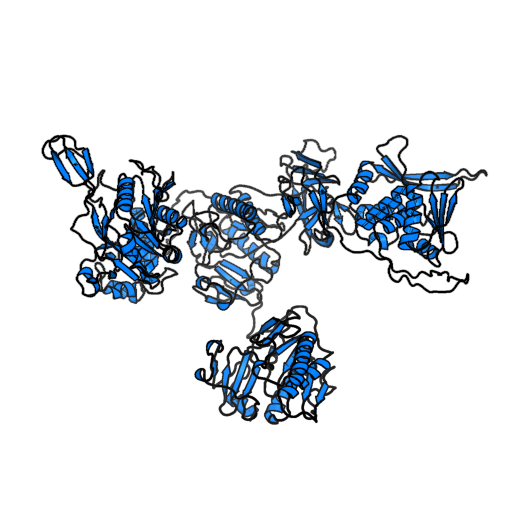147 TRP A O 1
ATOM 1167 N N . ILE A 1 148 ? -3.328 1.138 52.460 1.00 96.94 148 ILE A N 1
ATOM 1168 C CA . ILE A 1 148 ? -2.025 0.790 53.052 1.00 96.94 148 ILE A CA 1
ATOM 1169 C C . ILE A 1 148 ? -1.233 -0.195 52.170 1.00 96.94 148 ILE A C 1
ATOM 1171 O O . ILE A 1 148 ? -1.621 -1.349 51.959 1.00 96.94 148 ILE A O 1
ATOM 1175 N N . ALA A 1 149 ? -0.047 0.217 51.719 1.00 96.94 149 ALA A N 1
ATOM 1176 C CA . ALA A 1 149 ? 0.906 -0.641 51.013 1.00 96.94 149 ALA A CA 1
ATOM 1177 C C . ALA A 1 149 ? 1.661 -1.584 51.977 1.00 96.94 149 ALA A C 1
ATOM 1179 O O . ALA A 1 149 ? 2.643 -1.189 52.613 1.00 96.94 149 ALA A O 1
ATOM 1180 N N . LYS A 1 150 ? 1.233 -2.851 52.076 1.00 96.06 150 LYS A N 1
ATOM 1181 C CA . LYS A 1 150 ? 1.718 -3.801 53.096 1.00 96.06 150 LYS A CA 1
ATOM 1182 C C . LYS A 1 150 ? 3.226 -4.062 53.005 1.00 96.06 150 LYS A C 1
ATOM 1184 O O . LYS A 1 150 ? 3.782 -4.263 51.927 1.00 96.06 150 LYS A O 1
ATOM 1189 N N . SER A 1 151 ? 3.881 -4.156 54.162 1.00 90.12 151 SER A N 1
ATOM 1190 C CA . SER A 1 151 ? 5.313 -4.479 54.287 1.00 90.12 151 SER A CA 1
ATOM 1191 C C . SER A 1 151 ? 5.674 -5.896 53.813 1.00 90.12 151 SER A C 1
ATOM 1193 O O . SER A 1 151 ? 6.827 -6.139 53.452 1.00 90.12 151 SER A O 1
ATOM 1195 N N . SER A 1 152 ? 4.700 -6.813 53.798 1.00 89.38 152 SER A N 1
ATOM 1196 C CA . SER A 1 152 ? 4.821 -8.203 53.351 1.00 89.38 152 SER A CA 1
ATOM 1197 C C . SER A 1 152 ? 3.486 -8.702 52.756 1.00 89.38 152 SER A C 1
ATOM 1199 O O . SER A 1 152 ? 2.423 -8.306 53.256 1.00 89.38 152 SER A O 1
ATOM 1201 N N . PRO A 1 153 ? 3.492 -9.569 51.721 1.00 90.38 153 PRO A N 1
ATOM 1202 C CA . PRO A 1 153 ? 4.661 -10.069 50.990 1.00 90.38 153 PRO A CA 1
ATOM 1203 C C . PRO A 1 153 ? 5.295 -9.005 50.079 1.00 90.38 153 PRO A C 1
ATOM 1205 O O . PRO A 1 153 ? 4.639 -8.053 49.661 1.00 90.38 153 PRO A O 1
ATOM 1208 N N . LYS A 1 154 ? 6.575 -9.209 49.746 1.00 92.94 154 LYS A N 1
ATOM 1209 C CA . LYS A 1 154 ? 7.314 -8.470 48.712 1.00 92.94 154 LYS A CA 1
ATOM 1210 C C . LYS A 1 154 ? 7.677 -9.442 47.588 1.00 92.94 154 LYS A C 1
ATOM 1212 O O . LYS A 1 154 ? 8.336 -10.443 47.854 1.00 92.94 154 LYS A O 1
ATOM 1217 N N . SER A 1 155 ? 7.265 -9.167 46.353 1.00 94.94 155 SER A N 1
ATOM 1218 C CA . SER A 1 155 ? 7.585 -10.006 45.189 1.00 94.94 155 SER A CA 1
ATOM 1219 C C . SER A 1 155 ? 8.596 -9.313 44.279 1.00 94.94 155 SER A C 1
ATOM 1221 O O . SER A 1 155 ? 8.351 -8.203 43.804 1.00 94.94 155 SER A O 1
ATOM 1223 N N . VAL A 1 156 ? 9.731 -9.982 44.045 1.00 95.00 156 VAL A N 1
ATOM 1224 C CA . VAL A 1 156 ? 10.862 -9.461 43.248 1.00 95.00 156 VAL A CA 1
ATOM 1225 C C . VAL A 1 156 ? 11.318 -10.385 42.112 1.00 95.00 156 VAL A C 1
ATOM 1227 O O . VAL A 1 156 ? 12.256 -10.052 41.402 1.00 95.00 156 VAL A O 1
ATOM 1230 N N . SER A 1 157 ? 10.676 -11.543 41.929 1.00 95.31 157 SER A N 1
ATOM 1231 C CA . SER A 1 157 ? 10.913 -12.421 40.780 1.00 95.31 157 SER A CA 1
ATOM 1232 C C . SER A 1 157 ? 9.704 -13.318 40.514 1.00 95.31 157 SER A C 1
ATOM 1234 O O . SER A 1 157 ? 8.983 -13.723 41.435 1.00 95.31 157 SER A O 1
ATOM 1236 N N . TYR A 1 158 ? 9.486 -13.622 39.240 1.00 96.88 158 TYR A N 1
ATOM 1237 C CA . TYR A 1 158 ? 8.339 -14.352 38.720 1.00 96.88 158 TYR A CA 1
ATOM 1238 C C . TYR A 1 158 ? 8.785 -15.299 37.604 1.00 96.88 158 TYR A C 1
ATOM 1240 O O . TYR A 1 158 ? 9.755 -15.035 36.895 1.00 96.88 158 TYR A O 1
ATOM 1248 N N . CYS A 1 159 ? 8.034 -16.373 37.395 1.00 96.88 159 CYS A N 1
ATOM 1249 C CA . CYS A 1 159 ? 8.213 -17.301 36.286 1.00 96.88 159 CYS A CA 1
ATOM 1250 C C . CYS A 1 159 ? 6.852 -17.764 35.743 1.00 96.88 159 CYS A C 1
ATOM 1252 O O . CYS A 1 159 ? 5.800 -17.191 36.051 1.00 96.88 159 CYS A O 1
ATOM 1254 N N . PHE A 1 160 ? 6.874 -18.773 34.883 1.00 96.00 160 PHE A N 1
ATOM 1255 C CA . PHE A 1 160 ? 5.696 -19.514 34.459 1.00 96.00 160 PHE A CA 1
ATOM 1256 C C . PHE A 1 160 ? 6.064 -20.983 34.286 1.00 96.00 160 PHE A C 1
ATOM 1258 O O . PHE A 1 160 ? 7.221 -21.296 34.013 1.00 96.00 160 PHE A O 1
ATOM 1265 N N . ASP A 1 161 ? 5.087 -21.864 34.455 1.00 92.38 161 ASP A N 1
ATOM 1266 C CA . ASP A 1 161 ? 5.235 -23.317 34.329 1.00 92.38 161 ASP A CA 1
ATOM 1267 C C . ASP A 1 161 ? 5.001 -23.817 32.885 1.00 92.38 161 ASP A C 1
ATOM 1269 O O . ASP A 1 161 ? 4.707 -23.040 31.969 1.00 92.38 161 ASP A O 1
ATOM 1273 N N . SER A 1 162 ? 5.108 -25.134 32.671 1.00 89.19 162 SER A N 1
ATOM 1274 C CA . SER A 1 162 ? 4.866 -25.776 31.368 1.00 89.19 162 SER A CA 1
ATOM 1275 C C . SER A 1 162 ? 3.394 -25.730 30.889 1.00 89.19 162 SER A C 1
ATOM 1277 O O . SER A 1 162 ? 3.071 -26.132 29.759 1.00 89.19 162 SER A O 1
ATOM 1279 N N . THR A 1 163 ? 2.473 -25.191 31.703 1.00 86.06 163 THR A N 1
ATOM 1280 C CA . THR A 1 163 ? 1.035 -25.042 31.406 1.00 86.06 163 THR A CA 1
ATOM 1281 C C . THR A 1 163 ? 0.618 -23.621 30.975 1.00 86.06 163 THR A C 1
ATOM 1283 O O . THR A 1 163 ? -0.556 -23.253 31.050 1.00 86.06 163 THR A O 1
ATOM 1286 N N . PRO A 1 164 ? 1.560 -22.848 30.408 1.00 86.94 164 PRO A N 1
ATOM 1287 C CA . PRO A 1 164 ? 1.634 -21.385 30.440 1.00 86.94 164 PRO A CA 1
ATOM 1288 C C . PRO A 1 164 ? 0.876 -20.678 31.573 1.00 86.94 164 PRO A C 1
ATOM 1290 O O . PRO A 1 164 ? 0.152 -19.707 31.329 1.00 86.94 164 PRO A O 1
ATOM 1293 N N . HIS A 1 165 ? 1.035 -21.149 32.811 1.00 89.62 165 HIS A N 1
ATOM 1294 C CA . HIS A 1 165 ? 0.444 -20.529 33.992 1.00 89.62 165 HIS A CA 1
ATOM 1295 C C . HIS A 1 165 ? 1.509 -19.782 34.819 1.00 89.62 165 HIS A C 1
ATOM 1297 O O . HIS A 1 165 ? 2.675 -20.169 34.872 1.00 89.62 165 HIS A O 1
ATOM 1303 N N . PHE A 1 166 ? 1.120 -18.641 35.395 1.00 93.94 166 PHE A N 1
ATOM 1304 C CA . PHE A 1 166 ? 2.015 -17.705 36.086 1.00 93.94 166 PHE A CA 1
ATOM 1305 C C . PHE A 1 166 ? 2.384 -18.210 37.486 1.00 93.94 166 PHE A C 1
ATOM 1307 O O . PHE A 1 166 ? 1.541 -18.740 38.206 1.00 93.94 166 PHE A O 1
ATOM 1314 N N . GLN A 1 167 ? 3.636 -17.999 37.891 1.00 94.31 167 GLN A N 1
ATOM 1315 C CA . GLN A 1 167 ? 4.165 -18.451 39.176 1.00 94.31 167 GLN A CA 1
ATOM 1316 C C . GLN A 1 167 ? 5.009 -17.350 39.839 1.00 94.31 167 GLN A C 1
ATOM 1318 O O . GLN A 1 167 ? 5.820 -16.686 39.192 1.00 94.31 167 GLN A O 1
ATOM 1323 N N . TYR A 1 168 ? 4.874 -17.189 41.158 1.00 94.31 168 TYR A N 1
ATOM 1324 C CA . TYR A 1 168 ? 5.825 -16.409 41.958 1.00 94.31 168 TYR A CA 1
ATOM 1325 C C . TYR A 1 168 ? 7.114 -17.215 42.153 1.00 94.31 168 TYR A C 1
ATOM 1327 O O . TYR A 1 168 ? 7.055 -18.382 42.553 1.00 94.31 168 TYR A O 1
ATOM 1335 N N . PHE A 1 169 ? 8.274 -16.596 41.911 1.00 93.81 169 PHE A N 1
ATOM 1336 C CA . PHE A 1 169 ? 9.564 -17.291 41.859 1.00 93.81 169 PHE A CA 1
ATOM 1337 C C . PHE A 1 169 ? 10.479 -16.894 43.025 1.00 93.81 169 PHE A C 1
ATOM 1339 O O . PHE A 1 169 ? 11.614 -16.451 42.853 1.00 93.81 169 PHE A O 1
ATOM 1346 N N . GLY A 1 170 ? 9.964 -17.065 44.247 1.00 90.31 170 GLY A N 1
ATOM 1347 C CA . GLY A 1 170 ? 10.673 -16.719 45.484 1.00 90.31 170 GLY A CA 1
ATOM 1348 C C . GLY A 1 170 ? 12.014 -17.437 45.672 1.00 90.31 170 GLY A C 1
ATOM 1349 O O . GLY A 1 170 ? 12.841 -16.964 46.441 1.00 90.31 170 GLY A O 1
ATOM 1350 N N . ASP A 1 171 ? 12.262 -18.539 44.962 1.00 90.06 171 ASP A N 1
ATOM 1351 C CA . ASP A 1 171 ? 13.530 -19.272 45.024 1.00 90.06 171 ASP A CA 1
ATOM 1352 C C . ASP A 1 171 ? 14.620 -18.678 44.126 1.00 90.06 171 ASP A C 1
ATOM 1354 O O . ASP A 1 171 ? 15.794 -18.792 44.461 1.00 90.06 171 ASP A O 1
ATOM 1358 N N . TRP A 1 172 ? 14.265 -17.975 43.041 1.00 90.00 172 TRP A N 1
ATOM 1359 C CA . TRP A 1 172 ? 15.222 -17.134 42.308 1.00 90.00 172 TRP A CA 1
ATOM 1360 C C . TRP A 1 172 ? 15.639 -15.928 43.151 1.00 90.00 172 TRP A C 1
ATOM 1362 O O . TRP A 1 172 ? 16.821 -15.622 43.261 1.00 90.00 172 TRP A O 1
ATOM 1372 N N . ALA A 1 173 ? 14.681 -15.318 43.855 1.00 86.12 173 ALA A N 1
ATOM 1373 C CA . ALA A 1 173 ? 14.915 -14.197 44.767 1.00 86.12 173 ALA A CA 1
ATOM 1374 C C . ALA A 1 173 ? 15.821 -14.521 45.981 1.00 86.12 173 ALA A C 1
ATOM 1376 O O . ALA A 1 173 ? 16.168 -13.609 46.728 1.00 86.12 173 ALA A O 1
ATOM 1377 N N . LYS A 1 174 ? 16.217 -15.788 46.182 1.00 90.00 174 LYS A N 1
ATOM 1378 C CA . LYS A 1 174 ? 17.198 -16.233 47.195 1.00 90.00 174 LYS A CA 1
ATOM 1379 C C . LYS A 1 174 ? 18.604 -16.475 46.625 1.00 90.00 174 LYS A C 1
ATOM 1381 O O . LYS A 1 174 ? 19.540 -16.638 47.400 1.00 90.00 174 LYS A O 1
ATOM 1386 N N . ARG A 1 175 ? 18.766 -16.545 45.298 1.00 91.62 175 ARG A N 1
ATOM 1387 C CA . ARG A 1 175 ? 20.064 -16.806 44.646 1.00 91.62 175 ARG A CA 1
ATOM 1388 C C . ARG A 1 175 ? 20.915 -15.529 44.588 1.00 91.62 175 ARG A C 1
ATOM 1390 O O . ARG A 1 175 ? 20.328 -14.445 44.669 1.00 91.62 175 ARG A O 1
ATOM 1397 N N . PRO A 1 176 ? 22.248 -15.606 44.413 1.00 89.44 176 PRO A N 1
ATOM 1398 C CA . PRO A 1 176 ? 23.110 -14.430 44.254 1.00 89.44 176 PRO A CA 1
ATOM 1399 C C . PRO A 1 176 ? 22.642 -13.462 43.153 1.00 89.44 176 PRO A C 1
ATOM 1401 O O . PRO A 1 176 ? 22.529 -12.261 43.390 1.00 89.44 176 PRO A O 1
ATOM 1404 N N . GLU A 1 177 ? 22.260 -13.985 41.987 1.00 87.81 177 GLU A N 1
ATOM 1405 C CA . GLU A 1 177 ? 21.700 -13.242 40.843 1.00 87.81 177 GLU A CA 1
ATOM 1406 C C . GLU A 1 177 ? 20.375 -12.543 41.204 1.00 87.81 177 GLU A C 1
ATOM 1408 O O . GLU A 1 177 ? 20.032 -11.473 40.691 1.00 87.81 177 GLU A O 1
ATOM 1413 N N . GLY A 1 178 ? 19.644 -13.136 42.149 1.00 87.75 178 GLY A N 1
ATOM 1414 C CA . GLY A 1 178 ? 18.418 -12.614 42.732 1.00 87.75 178 GLY A CA 1
ATOM 1415 C C . GLY A 1 178 ? 18.611 -11.454 43.715 1.00 87.75 178 GLY A C 1
ATOM 1416 O O . GLY A 1 178 ? 17.616 -10.810 44.052 1.00 87.75 178 GLY A O 1
ATOM 1417 N N . GLN A 1 179 ? 19.831 -11.162 44.197 1.00 89.06 179 GLN A N 1
ATOM 1418 C CA . GLN A 1 179 ? 20.034 -10.227 45.320 1.00 89.06 179 GLN A CA 1
ATOM 1419 C C . GLN A 1 179 ? 20.137 -8.747 44.933 1.00 89.06 179 GLN A C 1
ATOM 1421 O O . GLN A 1 179 ? 19.631 -7.916 45.685 1.00 89.06 179 GLN A O 1
ATOM 1426 N N . GLY A 1 180 ? 20.691 -8.399 43.768 1.00 91.62 180 GLY A N 1
ATOM 1427 C CA . GLY A 1 180 ? 20.962 -7.001 43.384 1.00 91.62 180 GLY A CA 1
ATOM 1428 C C . GLY A 1 180 ? 19.736 -6.069 43.364 1.00 91.62 180 GLY A C 1
ATOM 1429 O O . GLY A 1 180 ? 18.607 -6.529 43.178 1.00 91.62 180 GLY A O 1
ATOM 1430 N N . ASP A 1 181 ? 19.963 -4.760 43.542 1.00 94.88 181 ASP A N 1
ATOM 1431 C CA . ASP A 1 181 ? 18.934 -3.697 43.541 1.00 94.88 181 ASP A CA 1
ATOM 1432 C C . ASP A 1 181 ? 18.025 -3.727 42.308 1.00 94.88 181 ASP A C 1
ATOM 1434 O O . ASP A 1 181 ? 16.834 -3.431 42.391 1.00 94.88 181 ASP A O 1
ATOM 1438 N N . ILE A 1 182 ? 18.599 -4.093 41.165 1.00 96.19 182 ILE A N 1
ATOM 1439 C CA . ILE A 1 182 ? 17.886 -4.441 39.944 1.00 96.19 182 ILE A CA 1
ATOM 1440 C C . ILE A 1 182 ? 18.230 -5.906 39.673 1.00 96.19 182 ILE A C 1
ATOM 1442 O O . ILE A 1 182 ? 19.406 -6.266 39.640 1.00 96.19 182 ILE A O 1
ATOM 1446 N N . THR A 1 183 ? 17.221 -6.763 39.521 1.00 94.88 183 THR A N 1
ATOM 1447 C CA . THR A 1 183 ? 17.413 -8.210 39.312 1.00 94.88 183 THR A CA 1
ATOM 1448 C C . THR A 1 183 ? 16.599 -8.713 38.125 1.00 94.88 183 THR A C 1
ATOM 1450 O O . THR A 1 183 ? 15.537 -8.173 37.817 1.00 94.88 183 THR A O 1
ATOM 1453 N N . GLU A 1 184 ? 17.100 -9.735 37.435 1.00 96.75 184 GLU A N 1
ATOM 1454 C CA . GLU A 1 184 ? 16.397 -10.365 36.317 1.00 96.75 184 GLU A CA 1
ATOM 1455 C C . GLU A 1 184 ? 15.207 -11.209 36.805 1.00 96.75 184 GLU A C 1
ATOM 1457 O O . GLU A 1 184 ? 15.254 -11.848 37.859 1.00 96.75 184 GLU A O 1
ATOM 1462 N N . SER A 1 185 ? 14.145 -11.273 36.002 1.00 97.12 185 SER A N 1
ATOM 1463 C CA . SER A 1 185 ? 12.965 -12.099 36.270 1.00 97.12 185 SER A CA 1
ATOM 1464 C C . SER A 1 185 ? 12.495 -12.805 34.998 1.00 97.12 185 SER A C 1
ATOM 1466 O O . SER A 1 185 ? 12.396 -12.190 33.940 1.00 97.12 185 SER A O 1
ATOM 1468 N N . MET A 1 186 ? 12.180 -14.100 35.071 1.00 97.62 186 MET A N 1
ATOM 1469 C CA . MET A 1 186 ? 11.753 -14.888 33.901 1.00 97.62 186 MET A CA 1
ATOM 1470 C C . MET A 1 186 ? 10.393 -14.424 33.352 1.00 97.62 186 MET A C 1
ATOM 1472 O O . MET A 1 186 ? 10.130 -14.506 32.153 1.00 97.62 186 MET A O 1
ATOM 1476 N N . SER A 1 187 ? 9.530 -13.942 34.245 1.00 97.00 187 SER A N 1
ATOM 1477 C CA . SER A 1 187 ? 8.185 -13.437 33.972 1.00 97.00 187 SER A CA 1
ATOM 1478 C C . SER A 1 187 ? 7.951 -12.097 34.684 1.00 97.00 187 SER A C 1
ATOM 1480 O O . SER A 1 187 ? 8.812 -11.605 35.414 1.00 97.00 187 SER A O 1
ATOM 1482 N N . LEU A 1 188 ? 6.757 -11.532 34.536 1.00 95.19 188 LEU A N 1
ATOM 1483 C CA . LEU A 1 188 ? 6.210 -10.491 35.414 1.00 95.19 188 LEU A CA 1
ATOM 1484 C C . LEU A 1 188 ? 4.725 -10.793 35.691 1.00 95.19 188 LEU A C 1
ATOM 1486 O O . LEU A 1 188 ? 4.192 -11.755 35.143 1.00 95.19 188 LEU A O 1
ATOM 1490 N N . GLN A 1 189 ? 4.053 -10.037 36.566 1.00 92.50 189 GLN A N 1
ATOM 1491 C CA . GLN A 1 189 ? 2.640 -10.297 36.910 1.00 92.50 189 GLN A CA 1
ATOM 1492 C C . GLN A 1 189 ? 1.709 -9.931 35.736 1.00 92.50 189 GLN A C 1
ATOM 1494 O O . GLN A 1 189 ? 0.997 -10.779 35.196 1.00 92.50 189 GLN A O 1
ATOM 1499 N N . GLY A 1 190 ? 1.793 -8.677 35.284 1.00 92.31 190 GLY A N 1
ATOM 1500 C CA . GLY A 1 190 ? 0.948 -8.086 34.239 1.00 92.31 190 GLY A CA 1
ATOM 1501 C C . GLY A 1 190 ? 0.203 -6.843 34.729 1.00 92.31 190 GLY A C 1
ATOM 1502 O O . GLY A 1 190 ? -0.126 -5.969 33.929 1.00 92.31 190 GLY A O 1
ATOM 1503 N N . SER A 1 191 ? 0.006 -6.720 36.043 1.00 94.75 191 SER A N 1
ATOM 1504 C CA . SER A 1 191 ? -0.615 -5.564 36.689 1.00 94.75 191 SER A CA 1
ATOM 1505 C C . SER A 1 191 ? 0.184 -4.274 36.530 1.00 94.75 191 SER A C 1
ATOM 1507 O O . SER A 1 191 ? -0.414 -3.250 36.206 1.00 94.75 191 SER A O 1
ATOM 1509 N N . CYS A 1 192 ? 1.512 -4.344 36.662 1.00 98.00 192 CYS A N 1
ATOM 1510 C CA . CYS A 1 192 ? 2.436 -3.232 36.452 1.00 98.00 192 CYS A CA 1
ATOM 1511 C C . CYS A 1 192 ? 3.659 -3.656 35.622 1.00 98.00 192 CYS A C 1
ATOM 1513 O O . CYS A 1 192 ? 4.249 -4.706 35.895 1.00 98.00 192 CYS A O 1
ATOM 1515 N N . PHE A 1 193 ? 4.033 -2.851 34.621 1.00 98.50 193 PHE A N 1
ATOM 1516 C CA . PHE A 1 193 ? 5.302 -2.940 33.879 1.00 98.50 193 PHE A CA 1
ATOM 1517 C C . PHE A 1 193 ? 5.566 -1.656 33.076 1.00 98.50 193 PHE A C 1
ATOM 1519 O O . PHE A 1 193 ? 4.626 -0.987 32.651 1.00 98.50 193 PHE A O 1
ATOM 1526 N N . MET A 1 194 ? 6.839 -1.347 32.825 1.00 98.56 194 MET A N 1
ATOM 1527 C CA . MET A 1 194 ? 7.323 -0.178 32.088 1.00 98.56 194 MET A CA 1
ATOM 1528 C C . MET A 1 194 ? 8.386 -0.573 31.056 1.00 98.56 194 MET A C 1
ATOM 1530 O O . MET A 1 194 ? 9.204 -1.453 31.312 1.00 98.56 194 MET A O 1
ATOM 1534 N N . LEU A 1 195 ? 8.387 0.088 29.901 1.00 98.69 195 LEU A N 1
ATOM 1535 C CA . LEU A 1 195 ? 9.388 -0.062 28.838 1.00 98.69 195 LEU A CA 1
ATOM 1536 C C . LEU A 1 195 ? 9.399 1.180 27.934 1.00 98.69 195 LEU A C 1
ATOM 1538 O O . LEU A 1 195 ? 8.551 2.064 28.073 1.00 98.69 195 LEU A O 1
ATOM 1542 N N . THR A 1 196 ? 10.329 1.259 26.979 1.00 98.25 196 THR A N 1
ATOM 1543 C CA . THR A 1 196 ? 10.272 2.307 25.948 1.00 98.25 196 THR A CA 1
ATOM 1544 C C . THR A 1 196 ? 9.031 2.157 25.069 1.00 98.25 196 THR A C 1
ATOM 1546 O O . THR A 1 196 ? 8.604 1.052 24.719 1.00 98.25 196 THR A O 1
ATOM 1549 N N . ARG A 1 197 ? 8.463 3.294 24.660 1.00 97.12 197 ARG A N 1
ATOM 1550 C CA . ARG A 1 197 ? 7.325 3.375 23.736 1.00 97.12 197 ARG A CA 1
ATOM 1551 C C . ARG A 1 197 ? 7.609 2.658 22.414 1.00 97.12 197 ARG A C 1
ATOM 1553 O O . ARG A 1 197 ? 6.745 1.958 21.884 1.00 97.12 197 ARG A O 1
ATOM 1560 N N . ASP A 1 198 ? 8.845 2.753 21.934 1.00 94.81 198 ASP A N 1
ATOM 1561 C CA . ASP A 1 198 ? 9.277 2.061 20.724 1.00 94.81 198 ASP A CA 1
ATOM 1562 C C . ASP A 1 198 ? 9.343 0.539 20.915 1.00 94.81 198 ASP A C 1
ATOM 1564 O O . ASP A 1 198 ? 8.883 -0.175 20.027 1.00 94.81 198 ASP A O 1
ATOM 1568 N N . LYS A 1 199 ? 9.781 0.005 22.071 1.00 95.56 199 LYS A N 1
ATOM 1569 C CA . LYS A 1 199 ? 9.686 -1.446 22.343 1.00 95.56 199 LYS A CA 1
ATOM 1570 C C . LYS A 1 199 ? 8.260 -1.934 22.557 1.00 95.56 199 LYS A C 1
ATOM 1572 O O . LYS A 1 199 ? 7.936 -3.029 22.096 1.00 95.56 199 LYS A O 1
ATOM 1577 N N . PHE A 1 200 ? 7.388 -1.129 23.165 1.00 97.50 200 PHE A N 1
ATOM 1578 C CA . PHE A 1 200 ? 5.962 -1.453 23.268 1.00 97.50 200 PHE A CA 1
ATOM 1579 C C . PHE A 1 200 ? 5.359 -1.715 21.878 1.00 97.50 200 PHE A C 1
ATOM 1581 O O . PHE A 1 200 ? 4.665 -2.714 21.673 1.00 97.50 200 PHE A O 1
ATOM 1588 N N . HIS A 1 201 ? 5.674 -0.859 20.901 1.00 92.38 201 HIS A N 1
ATOM 1589 C CA . HIS A 1 201 ? 5.212 -1.011 19.522 1.00 92.38 201 HIS A CA 1
ATOM 1590 C C . HIS A 1 201 ? 5.996 -2.066 18.715 1.00 92.38 201 HIS A C 1
ATOM 1592 O O . HIS A 1 201 ? 5.374 -2.827 17.977 1.00 92.38 201 HIS A O 1
ATOM 1598 N N . GLU A 1 202 ? 7.326 -2.156 18.855 1.00 93.88 202 GLU A N 1
ATOM 1599 C CA . GLU A 1 202 ? 8.182 -3.135 18.156 1.00 93.88 202 GLU A CA 1
ATOM 1600 C C . GLU A 1 202 ? 7.770 -4.570 18.485 1.00 93.88 202 GLU A C 1
ATOM 1602 O O . GLU A 1 202 ? 7.601 -5.388 17.583 1.00 93.88 202 GLU A O 1
ATOM 1607 N N . LEU A 1 203 ? 7.583 -4.870 19.773 1.00 91.44 203 LEU A N 1
ATOM 1608 C CA . LEU A 1 203 ? 7.289 -6.221 20.249 1.00 91.44 203 LEU A CA 1
ATOM 1609 C C . LEU A 1 203 ? 5.785 -6.556 20.206 1.00 91.44 203 LEU A C 1
ATOM 1611 O O . LEU A 1 203 ? 5.404 -7.686 20.524 1.00 91.44 203 LEU A O 1
ATOM 1615 N N . ASN A 1 204 ? 4.930 -5.601 19.809 1.00 95.00 204 ASN A N 1
ATOM 1616 C CA . ASN A 1 204 ? 3.468 -5.681 19.903 1.00 95.00 204 ASN A CA 1
ATOM 1617 C C . ASN A 1 204 ? 3.020 -6.071 21.325 1.00 95.00 204 ASN A C 1
ATOM 1619 O O . ASN A 1 204 ? 2.378 -7.104 21.523 1.00 95.00 204 ASN A O 1
ATOM 1623 N N . VAL A 1 205 ? 3.443 -5.311 22.337 1.00 94.19 205 VAL A N 1
ATOM 1624 C CA . VAL A 1 205 ? 3.039 -5.525 23.738 1.00 94.19 205 VAL A CA 1
ATOM 1625 C C . VAL A 1 205 ? 1.539 -5.245 23.894 1.00 94.19 205 VAL A C 1
ATOM 1627 O O . VAL A 1 205 ? 1.003 -4.385 23.203 1.00 94.19 205 VAL A O 1
ATOM 1630 N N . CYS A 1 206 ? 0.858 -5.985 24.779 1.00 94.31 206 CYS A N 1
ATOM 1631 C CA . CYS A 1 206 ? -0.606 -5.973 24.917 1.00 94.31 206 CYS A CA 1
ATOM 1632 C C . CYS A 1 206 ? -1.331 -6.438 23.642 1.00 94.31 206 CYS A C 1
ATOM 1634 O O . CYS A 1 206 ? -2.292 -5.831 23.173 1.00 94.31 206 CYS A O 1
ATOM 1636 N N . ASP A 1 207 ? -0.907 -7.579 23.108 1.00 94.06 207 ASP A N 1
ATOM 1637 C CA . ASP A 1 207 ? -1.464 -8.176 21.898 1.00 94.06 207 ASP A CA 1
ATOM 1638 C C . ASP A 1 207 ? -2.904 -8.683 22.094 1.00 94.06 207 ASP A C 1
ATOM 1640 O O . ASP A 1 207 ? -3.180 -9.702 22.735 1.00 94.06 207 ASP A O 1
ATOM 1644 N N . GLU A 1 208 ? -3.846 -7.977 21.472 1.00 92.44 208 GLU A N 1
ATOM 1645 C CA . GLU A 1 208 ? -5.285 -8.264 21.460 1.00 92.44 208 GLU A CA 1
ATOM 1646 C C . GLU A 1 208 ? -5.635 -9.638 20.840 1.00 92.44 208 GLU A C 1
ATOM 1648 O O . GLU A 1 208 ? -6.787 -10.105 20.909 1.00 92.44 208 GLU A O 1
ATOM 1653 N N . ALA A 1 209 ? -4.651 -10.338 20.259 1.00 88.94 209 ALA A N 1
ATOM 1654 C CA . ALA A 1 209 ? -4.790 -11.726 19.863 1.00 88.94 209 ALA A CA 1
ATOM 1655 C C . ALA A 1 209 ? -5.134 -12.647 21.046 1.00 88.94 209 ALA A C 1
ATOM 1657 O O . ALA A 1 209 ? -6.057 -13.461 20.888 1.00 88.94 209 ALA A O 1
ATOM 1658 N N . PHE A 1 210 ? -4.494 -12.440 22.209 1.00 89.06 210 PHE A N 1
ATOM 1659 C CA . PHE A 1 210 ? -4.742 -13.152 23.474 1.00 89.06 210 PHE A CA 1
ATOM 1660 C C . PHE A 1 210 ? -6.194 -12.977 23.959 1.00 89.06 210 PHE A C 1
ATOM 1662 O O . PHE A 1 210 ? -6.827 -13.928 24.420 1.00 89.06 210 PHE A O 1
ATOM 1669 N N . GLY A 1 211 ? -6.761 -11.780 23.780 1.00 87.12 211 GLY A N 1
ATOM 1670 C CA . GLY A 1 211 ? -8.057 -11.369 24.328 1.00 87.12 211 GLY A CA 1
ATOM 1671 C C . GLY A 1 211 ? -7.907 -10.319 25.432 1.00 87.12 211 GLY A C 1
ATOM 1672 O O . GLY A 1 211 ? -6.830 -9.760 25.607 1.00 87.12 211 GLY A O 1
ATOM 1673 N N . SER A 1 212 ? -8.991 -10.037 26.162 1.00 84.94 212 SER A N 1
ATOM 1674 C CA . SER A 1 212 ? -8.982 -9.013 27.217 1.00 84.94 212 SER A CA 1
ATOM 1675 C C . SER A 1 212 ? -8.033 -9.397 28.361 1.00 84.94 212 SER A C 1
ATOM 1677 O O . SER A 1 212 ? -6.997 -8.760 28.539 1.00 84.94 212 SER A O 1
ATOM 1679 N N . TRP A 1 213 ? -8.340 -10.487 29.071 1.00 84.62 213 TRP A N 1
ATOM 1680 C CA . TRP A 1 213 ? -7.679 -10.880 30.317 1.00 84.62 213 TRP A CA 1
ATOM 1681 C C . TRP A 1 213 ? -6.960 -12.232 30.191 1.00 84.62 213 TRP A C 1
ATOM 1683 O O . TRP A 1 213 ? -7.403 -13.108 29.448 1.00 84.62 213 TRP A O 1
ATOM 1693 N N . GLY A 1 214 ? -5.871 -12.412 30.944 1.00 86.81 214 GLY A N 1
ATOM 1694 C CA . GLY A 1 214 ? -5.096 -13.659 31.012 1.00 86.81 214 GLY A CA 1
ATOM 1695 C C . GLY A 1 214 ? -3.721 -13.579 30.337 1.00 86.81 214 GLY A C 1
ATOM 1696 O O . GLY A 1 214 ? -3.529 -12.850 29.361 1.00 86.81 214 GLY A O 1
ATOM 1697 N N . SER A 1 215 ? -2.755 -14.319 30.895 1.00 90.12 215 SER A N 1
ATOM 1698 C CA . SER A 1 215 ? -1.365 -14.502 30.422 1.00 90.12 215 SER A CA 1
ATOM 1699 C C . SER A 1 215 ? -0.566 -13.229 30.074 1.00 90.12 215 SER A C 1
ATOM 1701 O O . SER A 1 215 ? 0.449 -13.336 29.393 1.00 90.12 215 SER A O 1
ATOM 1703 N N . GLN A 1 216 ? -0.971 -12.036 30.533 1.00 93.75 216 GLN A N 1
ATOM 1704 C CA . GLN A 1 216 ? -0.330 -10.768 30.148 1.00 93.75 216 GLN A CA 1
ATOM 1705 C C . GLN A 1 216 ? 1.132 -10.696 30.597 1.00 93.75 216 GLN A C 1
ATOM 1707 O O . GLN A 1 216 ? 1.997 -10.409 29.779 1.00 93.75 216 GLN A O 1
ATOM 1712 N N . GLY A 1 217 ? 1.447 -11.033 31.849 1.00 94.69 217 GLY A N 1
ATOM 1713 C CA . GLY A 1 217 ? 2.835 -11.011 32.309 1.00 94.69 217 GLY A CA 1
ATOM 1714 C C . GLY A 1 217 ? 3.759 -12.000 31.589 1.00 94.69 217 GLY A C 1
ATOM 1715 O O . GLY A 1 217 ? 4.891 -11.653 31.260 1.00 94.69 217 GLY A O 1
ATOM 1716 N N . ILE A 1 218 ? 3.240 -13.185 31.245 1.00 95.69 218 ILE A N 1
ATOM 1717 C CA . ILE A 1 218 ? 3.944 -14.188 30.429 1.00 95.69 218 ILE A CA 1
ATOM 1718 C C . ILE A 1 218 ? 4.187 -13.646 29.019 1.00 95.69 218 ILE A C 1
ATOM 1720 O O . ILE A 1 218 ? 5.293 -13.753 28.506 1.00 95.69 218 ILE A O 1
ATOM 1724 N N . GLU A 1 219 ? 3.169 -13.039 28.404 1.00 96.38 219 GLU A N 1
ATOM 1725 C CA . GLU A 1 219 ? 3.271 -12.412 27.088 1.00 96.38 219 GLU A CA 1
ATOM 1726 C C . GLU A 1 219 ? 4.364 -11.336 27.059 1.00 96.38 219 GLU A C 1
ATOM 1728 O O . GLU A 1 219 ? 5.264 -11.421 26.227 1.00 96.38 219 GLU A O 1
ATOM 1733 N N . VAL A 1 220 ? 4.303 -10.337 27.948 1.00 97.62 220 VAL A N 1
ATOM 1734 C CA . VAL A 1 220 ? 5.254 -9.212 27.942 1.00 97.62 220 VAL A CA 1
ATOM 1735 C C . VAL A 1 220 ? 6.684 -9.699 28.197 1.00 97.62 220 VAL A C 1
ATOM 1737 O O . VAL A 1 220 ? 7.618 -9.301 27.493 1.00 97.62 220 VAL A O 1
ATOM 1740 N N . ALA A 1 221 ? 6.860 -10.597 29.169 1.00 97.94 221 ALA A N 1
ATOM 1741 C CA . ALA A 1 221 ? 8.179 -11.083 29.539 1.00 97.94 221 ALA A CA 1
ATOM 1742 C C . ALA A 1 221 ? 8.788 -12.019 28.486 1.00 97.94 221 ALA A C 1
ATOM 1744 O O . ALA A 1 221 ? 9.945 -11.836 28.105 1.00 97.94 221 ALA A O 1
ATOM 1745 N N . ALA A 1 222 ? 8.010 -12.972 27.958 1.00 97.12 222 ALA A N 1
ATOM 1746 C CA . ALA A 1 222 ? 8.463 -13.850 26.884 1.00 97.12 222 ALA A CA 1
ATOM 1747 C C . ALA A 1 222 ? 8.808 -13.044 25.626 1.00 97.12 222 ALA A C 1
ATOM 1749 O O . ALA A 1 222 ? 9.853 -13.282 25.029 1.00 97.12 222 ALA A O 1
ATOM 1750 N N . LYS A 1 223 ? 8.005 -12.034 25.260 1.00 97.62 223 LYS A N 1
ATOM 1751 C CA . LYS A 1 223 ? 8.336 -11.143 24.139 1.00 97.62 223 LYS A CA 1
ATOM 1752 C C . LYS A 1 223 ? 9.692 -10.471 24.339 1.00 97.62 223 LYS A C 1
ATOM 1754 O O . LYS A 1 223 ? 10.566 -10.617 23.492 1.00 97.62 223 LYS A O 1
ATOM 1759 N N . THR A 1 224 ? 9.893 -9.822 25.483 1.00 98.00 224 THR A N 1
ATOM 1760 C CA . THR A 1 224 ? 11.132 -9.091 25.794 1.00 98.00 224 THR A CA 1
ATOM 1761 C C . THR A 1 224 ? 12.365 -10.008 25.772 1.00 98.00 224 THR A C 1
ATOM 1763 O O . THR A 1 224 ? 13.313 -9.753 25.023 1.00 98.00 224 THR A O 1
ATOM 1766 N N . TRP A 1 225 ? 12.331 -11.121 26.517 1.00 98.25 225 TRP A N 1
ATOM 1767 C CA . TRP A 1 225 ? 13.441 -12.081 26.592 1.00 98.25 225 TRP A CA 1
ATOM 1768 C C . TRP A 1 225 ? 13.768 -12.734 25.250 1.00 98.25 225 TRP A C 1
ATOM 1770 O O . TRP A 1 225 ? 14.936 -12.835 24.860 1.00 98.25 225 TRP A O 1
ATOM 1780 N N . LEU A 1 226 ? 12.742 -13.205 24.539 1.00 95.56 226 LEU A N 1
ATOM 1781 C CA . LEU A 1 226 ? 12.919 -14.021 23.341 1.00 95.56 226 LEU A CA 1
ATOM 1782 C C . LEU A 1 226 ? 13.280 -13.162 22.118 1.00 95.56 226 LEU A C 1
ATOM 1784 O O . LEU A 1 226 ? 13.967 -13.662 21.227 1.00 95.56 226 LEU A O 1
ATOM 1788 N N . SER A 1 227 ? 12.942 -11.862 22.101 1.00 92.50 227 SER A N 1
ATOM 1789 C CA . SER A 1 227 ? 13.504 -10.891 21.145 1.00 92.50 227 SER A CA 1
ATOM 1790 C C . SER A 1 227 ? 14.920 -10.426 21.499 1.00 92.50 227 SER A C 1
ATOM 1792 O O . SER A 1 227 ? 15.531 -9.680 20.729 1.00 92.50 227 SER A O 1
ATOM 1794 N N . GLY A 1 228 ? 15.465 -10.873 22.631 1.00 91.38 228 GLY A N 1
ATOM 1795 C CA . GLY A 1 228 ? 16.853 -10.662 23.037 1.00 91.38 228 GLY A CA 1
ATOM 1796 C C . GLY A 1 228 ? 17.102 -9.541 24.047 1.00 91.38 228 GLY A C 1
ATOM 1797 O O . GLY A 1 228 ? 18.265 -9.372 24.394 1.00 91.38 228 GLY A O 1
ATOM 1798 N N . GLY A 1 229 ? 16.063 -8.841 24.514 1.00 97.06 229 GLY A N 1
ATOM 1799 C CA . GLY A 1 229 ? 16.150 -7.892 25.630 1.00 97.06 229 GLY A CA 1
ATOM 1800 C C . GLY A 1 229 ? 16.104 -8.595 26.992 1.00 97.06 229 GLY A C 1
ATOM 1801 O O . GLY A 1 229 ? 16.236 -9.823 27.065 1.00 97.06 229 GLY A O 1
ATOM 1802 N N . GLN A 1 230 ? 15.883 -7.831 28.065 1.00 98.06 230 GLN A N 1
ATOM 1803 C CA . GLN A 1 230 ? 15.840 -8.343 29.445 1.00 98.06 230 GLN A CA 1
ATOM 1804 C C . GLN A 1 230 ? 14.582 -7.897 30.201 1.00 98.06 230 GLN A C 1
ATOM 1806 O O . GLN A 1 230 ? 14.039 -6.821 29.954 1.00 98.06 230 GLN A O 1
ATOM 1811 N N . VAL A 1 231 ? 14.123 -8.721 31.146 1.00 98.44 231 VAL A N 1
ATOM 1812 C CA . VAL A 1 231 ? 13.016 -8.379 32.054 1.00 98.44 231 VAL A CA 1
ATOM 1813 C C . VAL A 1 231 ? 13.564 -8.208 33.461 1.00 98.44 231 VAL A C 1
ATOM 1815 O O . VAL A 1 231 ? 14.113 -9.153 34.031 1.00 98.44 231 VAL A O 1
ATOM 1818 N N . MET A 1 232 ? 13.400 -7.008 34.008 1.00 98.12 232 MET A N 1
ATOM 1819 C CA . MET A 1 232 ? 14.064 -6.567 35.233 1.00 98.12 232 MET A CA 1
ATOM 1820 C C . MET A 1 232 ? 13.053 -6.179 36.313 1.00 98.12 232 MET A C 1
ATOM 1822 O O . MET A 1 232 ? 11.971 -5.675 36.012 1.00 98.12 232 MET A O 1
ATOM 1826 N N . ILE A 1 233 ? 13.412 -6.359 37.581 1.00 98.19 233 ILE A N 1
ATOM 1827 C CA . ILE A 1 233 ? 12.659 -5.837 38.723 1.00 98.19 233 ILE A CA 1
ATOM 1828 C C . ILE A 1 233 ? 13.529 -4.852 39.497 1.00 98.19 233 ILE A C 1
ATOM 1830 O O . ILE A 1 233 ? 14.593 -5.224 39.992 1.00 98.19 233 ILE A O 1
ATOM 1834 N N . ASN A 1 234 ? 13.058 -3.611 39.612 1.00 98.19 234 ASN A N 1
ATOM 1835 C CA . ASN A 1 234 ? 13.700 -2.549 40.381 1.00 98.19 234 ASN A CA 1
ATOM 1836 C C . ASN A 1 234 ? 13.214 -2.594 41.836 1.00 98.19 234 ASN A C 1
ATOM 1838 O O . ASN A 1 234 ? 12.021 -2.446 42.101 1.00 98.19 234 ASN A O 1
ATOM 1842 N N . LYS A 1 235 ? 14.133 -2.800 42.781 1.00 97.50 235 LYS A N 1
ATOM 1843 C CA . LYS A 1 235 ? 13.857 -2.868 44.226 1.00 97.50 235 LYS A CA 1
ATOM 1844 C C . LYS A 1 235 ? 14.031 -1.532 44.944 1.00 97.50 235 LYS A C 1
ATOM 1846 O O . LYS A 1 235 ? 13.586 -1.418 46.085 1.00 97.50 235 LYS A O 1
ATOM 1851 N N . LYS A 1 236 ? 14.641 -0.528 44.296 1.00 97.94 236 LYS A N 1
ATOM 1852 C CA . LYS A 1 236 ? 14.799 0.836 44.842 1.00 97.94 236 LYS A CA 1
ATOM 1853 C C . LYS A 1 236 ? 13.468 1.582 44.950 1.00 97.94 236 LYS A C 1
ATOM 1855 O O . LYS A 1 236 ? 13.397 2.630 45.582 1.00 97.94 236 LYS A O 1
ATOM 1860 N N . THR A 1 237 ? 12.423 1.041 44.329 1.00 98.38 237 THR A N 1
ATOM 1861 C CA . THR A 1 237 ? 11.061 1.560 44.357 1.00 98.38 237 THR A CA 1
ATOM 1862 C C . THR A 1 237 ? 10.040 0.422 44.315 1.00 98.38 237 THR A C 1
ATOM 1864 O O . THR A 1 237 ? 10.397 -0.739 44.097 1.00 98.38 237 THR A O 1
ATOM 1867 N N . TRP A 1 238 ? 8.769 0.719 44.581 1.00 98.44 238 TRP A N 1
ATOM 1868 C CA . TRP A 1 238 ? 7.718 -0.288 44.718 1.00 98.44 238 TRP A CA 1
ATOM 1869 C C . TRP A 1 238 ? 6.358 0.207 44.215 1.00 98.44 238 TRP A C 1
ATOM 1871 O O . TRP A 1 238 ? 6.088 1.403 44.159 1.00 98.44 238 TRP A O 1
ATOM 1881 N N . TYR A 1 239 ? 5.482 -0.747 43.908 1.00 98.50 239 TYR A N 1
ATOM 1882 C CA . TYR A 1 239 ? 4.041 -0.527 43.778 1.00 98.50 239 TYR A CA 1
ATOM 1883 C C . TYR A 1 239 ? 3.295 -1.581 44.606 1.00 98.50 239 TYR A C 1
ATOM 1885 O O . TYR A 1 239 ? 3.795 -2.686 44.823 1.00 98.50 239 TYR A O 1
ATOM 1893 N N . ALA A 1 240 ? 2.112 -1.251 45.108 1.00 98.44 240 ALA A N 1
ATOM 1894 C CA . ALA A 1 240 ? 1.233 -2.164 45.825 1.00 98.44 240 ALA A CA 1
ATOM 1895 C C . ALA A 1 240 ? -0.025 -2.425 44.998 1.00 98.44 240 ALA A C 1
ATOM 1897 O O . ALA A 1 240 ? -0.580 -1.494 44.430 1.00 98.44 240 ALA A O 1
ATOM 1898 N N . HIS A 1 241 ? -0.488 -3.674 44.949 1.00 97.62 241 HIS A N 1
ATOM 1899 C CA . HIS A 1 241 ? -1.630 -4.094 44.128 1.00 97.62 241 HIS A CA 1
ATOM 1900 C C . HIS A 1 241 ? -2.710 -4.790 44.970 1.00 97.62 241 HIS A C 1
ATOM 1902 O O . HIS A 1 241 ? -2.392 -5.649 45.801 1.00 97.62 241 HIS A O 1
ATOM 1908 N N . MET A 1 242 ? -3.988 -4.447 44.769 1.00 95.75 242 MET A N 1
ATOM 1909 C CA . MET A 1 242 ? -5.099 -5.067 45.506 1.00 95.75 242 MET A CA 1
ATOM 1910 C C . MET A 1 242 ? -5.497 -6.420 44.895 1.00 95.75 242 MET A C 1
ATOM 1912 O O . MET A 1 242 ? -5.928 -6.506 43.750 1.00 95.75 242 MET A O 1
ATOM 1916 N N . PHE A 1 243 ? -5.417 -7.497 45.680 1.00 92.06 243 PHE A N 1
ATOM 1917 C CA . PHE A 1 243 ? -5.776 -8.845 45.227 1.00 92.06 243 PHE A CA 1
ATOM 1918 C C . PHE A 1 243 ? -7.203 -9.246 45.640 1.00 92.06 243 PHE A C 1
ATOM 1920 O O . PHE A 1 243 ? -7.508 -9.373 46.825 1.00 92.06 243 PHE A O 1
ATOM 1927 N N . ARG A 1 244 ? -8.059 -9.494 44.639 1.00 87.69 244 ARG A N 1
ATOM 1928 C CA . ARG A 1 244 ? -9.471 -9.910 44.755 1.00 87.69 244 ARG A CA 1
ATOM 1929 C C . ARG A 1 244 ? -9.597 -11.447 44.762 1.00 87.69 244 ARG A C 1
ATOM 1931 O O . ARG A 1 244 ? -9.934 -12.052 43.748 1.00 87.69 244 ARG A O 1
ATOM 1938 N N . THR A 1 245 ? -9.236 -12.098 45.874 1.00 75.00 245 THR A N 1
ATOM 1939 C CA . THR A 1 245 ? -9.067 -13.573 45.958 1.00 75.00 245 THR A CA 1
ATOM 1940 C C . THR A 1 245 ? -10.192 -14.345 46.653 1.00 75.00 245 THR A C 1
ATOM 1942 O O . THR A 1 245 ? -10.154 -15.572 46.652 1.00 75.00 245 THR A O 1
ATOM 1945 N N . GLN A 1 246 ? -11.174 -13.671 47.258 1.00 80.44 246 GLN A N 1
ATOM 1946 C CA . GLN A 1 246 ? -12.164 -14.312 48.145 1.00 80.44 246 GLN A CA 1
ATOM 1947 C C . GLN A 1 246 ? -13.514 -14.624 47.468 1.00 80.44 246 GLN A C 1
ATOM 1949 O O . GLN A 1 246 ? -14.377 -15.241 48.086 1.00 80.44 246 GLN A O 1
ATOM 1954 N N . GLY A 1 247 ? -13.703 -14.230 46.204 1.00 78.44 247 GLY A N 1
ATOM 1955 C CA . GLY A 1 247 ? -14.965 -14.427 45.487 1.00 78.44 247 GLY A CA 1
ATOM 1956 C C . GLY A 1 247 ? -16.065 -13.452 45.921 1.00 78.44 247 GLY A C 1
ATOM 1957 O O . GLY A 1 247 ? -15.782 -12.386 46.466 1.00 78.44 247 GLY A O 1
ATOM 1958 N N . GLY A 1 248 ? -17.321 -13.808 45.638 1.00 83.25 248 GLY A N 1
ATOM 1959 C CA . GLY A 1 248 ? -18.478 -12.947 45.902 1.00 83.25 248 GLY A CA 1
ATOM 1960 C C . GLY A 1 248 ? -18.413 -11.619 45.139 1.00 83.25 248 GLY A C 1
ATOM 1961 O O . GLY A 1 248 ? -17.929 -11.557 44.007 1.00 83.25 248 GLY A O 1
ATOM 1962 N N . ASP A 1 249 ? -18.864 -10.547 45.784 1.00 82.56 249 ASP A N 1
ATOM 1963 C CA . ASP A 1 249 ? -18.717 -9.162 45.324 1.00 82.56 249 ASP A CA 1
ATOM 1964 C C . ASP A 1 249 ? -17.261 -8.654 45.398 1.00 82.56 249 ASP A C 1
ATOM 1966 O O . ASP A 1 249 ? -16.869 -7.770 44.638 1.00 82.56 249 ASP A O 1
ATOM 1970 N N . PHE A 1 250 ? -16.412 -9.276 46.225 1.00 86.38 250 PHE A N 1
ATOM 1971 C CA . PHE A 1 250 ? -14.956 -9.070 46.231 1.00 86.38 250 PHE A CA 1
ATOM 1972 C C . PHE A 1 250 ? -14.225 -9.923 45.170 1.00 86.38 250 PHE A C 1
ATOM 1974 O O . PHE A 1 250 ? -13.122 -10.440 45.379 1.00 86.38 250 PHE A O 1
ATOM 1981 N N . SER A 1 251 ? -14.846 -10.052 43.997 1.00 86.56 251 SER A N 1
ATOM 1982 C CA . SER A 1 251 ? -14.265 -10.620 42.778 1.00 86.56 251 SER A CA 1
ATOM 1983 C C . SER A 1 251 ? -14.046 -9.521 41.723 1.00 86.56 251 SER A C 1
ATOM 1985 O O . SER A 1 251 ? -13.968 -8.339 42.069 1.00 86.56 251 SER A O 1
ATOM 1987 N N . PHE A 1 252 ? -13.858 -9.873 40.448 1.00 86.00 252 PHE A N 1
ATOM 1988 C CA . PHE A 1 252 ? -13.710 -8.882 39.375 1.00 86.00 252 PHE A CA 1
ATOM 1989 C C . PHE A 1 252 ? -15.031 -8.122 39.159 1.00 86.00 252 PHE A C 1
ATOM 1991 O O . PHE A 1 252 ? -16.072 -8.768 39.054 1.00 86.00 252 PHE A O 1
ATOM 1998 N N . PRO A 1 253 ? -15.021 -6.784 39.003 1.00 84.62 253 PRO A N 1
ATOM 1999 C CA . PRO A 1 253 ? -16.246 -5.989 38.846 1.00 84.62 253 PRO A CA 1
ATOM 2000 C C . PRO A 1 253 ? -16.901 -6.114 37.451 1.00 84.62 253 PRO A C 1
ATOM 2002 O O . PRO A 1 253 ? -17.701 -5.274 37.043 1.00 84.62 253 PRO A O 1
ATOM 2005 N N . TYR A 1 254 ? -16.552 -7.156 36.695 1.00 85.44 254 TYR A N 1
ATOM 2006 C CA . TYR A 1 254 ? -17.117 -7.519 35.400 1.00 85.44 254 TYR A CA 1
ATOM 2007 C C . TYR A 1 254 ? -16.933 -9.030 35.154 1.00 85.44 254 TYR A C 1
ATOM 2009 O O . TYR A 1 254 ? -15.973 -9.618 35.661 1.00 85.44 254 TYR A O 1
ATOM 2017 N N . PRO A 1 255 ? -17.790 -9.684 34.344 1.00 80.12 255 PRO A N 1
ATOM 2018 C CA . PRO A 1 255 ? -17.661 -11.113 34.067 1.00 80.12 255 PRO A CA 1
ATOM 2019 C C . PRO A 1 255 ? -16.341 -11.474 33.368 1.00 80.12 255 PRO A C 1
ATOM 2021 O O . PRO A 1 255 ? -15.980 -10.872 32.353 1.00 80.12 255 PRO A O 1
ATOM 2024 N N . ILE A 1 256 ? -15.661 -12.513 33.865 1.00 76.94 256 ILE A N 1
ATOM 2025 C CA . ILE A 1 256 ? -14.493 -13.140 33.228 1.00 76.94 256 ILE A CA 1
ATOM 2026 C C . ILE A 1 256 ? -14.791 -14.624 33.003 1.00 76.94 256 ILE A C 1
ATOM 2028 O O . ILE A 1 256 ? -15.202 -15.328 33.923 1.00 76.94 256 ILE A O 1
ATOM 2032 N N . SER A 1 257 ? -14.561 -15.123 31.785 1.00 77.38 257 SER A N 1
ATOM 2033 C CA . SER A 1 257 ? -14.706 -16.549 31.480 1.00 77.38 257 SER A CA 1
ATOM 2034 C C . SER A 1 257 ? -13.378 -17.292 31.622 1.00 77.38 257 SER A C 1
ATOM 2036 O O . SER A 1 257 ? -12.375 -16.897 31.027 1.00 77.38 257 SER A O 1
ATOM 2038 N N . GLY A 1 258 ? -13.387 -18.452 32.287 1.00 77.25 258 GLY A N 1
ATOM 2039 C CA . GLY A 1 258 ? -12.259 -19.394 32.244 1.00 77.25 258 GLY A CA 1
ATOM 2040 C C . GLY A 1 258 ? -11.892 -19.826 30.813 1.00 77.25 258 GLY A C 1
ATOM 2041 O O . GLY A 1 258 ? -10.731 -20.102 30.527 1.00 77.25 258 GLY A O 1
ATOM 2042 N N . ARG A 1 259 ? -12.847 -19.779 29.868 1.00 81.50 259 ARG A N 1
ATOM 2043 C CA . ARG A 1 259 ? -12.586 -20.030 28.438 1.00 81.50 259 ARG A CA 1
ATOM 2044 C C . ARG A 1 259 ? -11.662 -18.983 27.811 1.00 81.50 259 ARG A C 1
ATOM 2046 O O . ARG A 1 259 ? -10.900 -19.326 26.913 1.00 81.50 259 ARG A O 1
ATOM 2053 N N . ASP A 1 260 ? -11.700 -17.731 28.270 1.00 79.81 260 ASP A N 1
ATOM 2054 C CA . ASP A 1 260 ? -10.780 -16.689 27.803 1.00 79.81 260 ASP A CA 1
ATOM 2055 C C . ASP A 1 260 ? -9.383 -16.849 28.412 1.00 79.81 260 ASP A C 1
ATOM 2057 O O . ASP A 1 260 ? -8.392 -16.650 27.712 1.00 79.81 260 ASP A O 1
ATOM 2061 N N . GLN A 1 261 ? -9.297 -17.311 29.664 1.00 83.00 261 GLN A N 1
ATOM 2062 C CA . GLN A 1 261 ? -8.026 -17.649 30.310 1.00 83.00 261 GLN A CA 1
ATOM 2063 C C . GLN A 1 261 ? -7.320 -18.802 29.580 1.00 83.00 261 GLN A C 1
ATOM 2065 O O . GLN A 1 261 ? -6.160 -18.671 29.194 1.00 83.00 261 GLN A O 1
ATOM 2070 N N . GLU A 1 262 ? -8.028 -19.902 29.303 1.00 85.06 262 GLU A N 1
ATOM 2071 C CA . GLU A 1 262 ? -7.473 -21.032 28.544 1.00 85.06 262 GLU A CA 1
ATOM 2072 C C . GLU A 1 262 ? -7.152 -20.668 27.088 1.00 85.06 262 GLU A C 1
ATOM 2074 O O . GLU A 1 262 ? -6.170 -21.154 26.529 1.00 85.06 262 GLU A O 1
ATOM 2079 N N . LYS A 1 263 ? -7.912 -19.751 26.475 1.00 87.94 263 LYS A N 1
ATOM 2080 C CA . LYS A 1 263 ? -7.587 -19.179 25.159 1.00 87.94 263 LYS A CA 1
ATOM 2081 C C . LYS A 1 263 ? -6.272 -18.390 25.193 1.00 87.94 263 LYS A C 1
ATOM 2083 O O . LYS A 1 263 ? -5.456 -18.558 24.288 1.00 87.94 263 LYS A O 1
ATOM 2088 N N . ALA A 1 264 ? -6.040 -17.588 26.234 1.00 88.44 264 ALA A N 1
ATOM 2089 C CA . ALA A 1 264 ? -4.792 -16.851 26.427 1.00 88.44 264 ALA A CA 1
ATOM 2090 C C . ALA A 1 264 ? -3.598 -17.795 26.678 1.00 88.44 264 ALA A C 1
ATOM 2092 O O . ALA A 1 264 ? -2.570 -17.651 26.015 1.00 88.44 264 ALA A O 1
ATOM 2093 N N . LYS A 1 265 ? -3.748 -18.820 27.536 1.00 88.81 265 LYS A N 1
ATOM 2094 C CA . LYS A 1 265 ? -2.722 -19.863 27.754 1.00 88.81 265 LYS A CA 1
ATOM 2095 C C . LYS A 1 265 ? -2.417 -20.655 26.483 1.00 88.81 265 LYS A C 1
ATOM 2097 O O . LYS A 1 265 ? -1.252 -20.888 26.161 1.00 88.81 265 LYS A O 1
ATOM 2102 N N . LYS A 1 266 ? -3.452 -21.071 25.741 1.00 88.25 266 LYS A N 1
ATOM 2103 C CA . LYS A 1 266 ? -3.293 -21.793 24.473 1.00 88.25 266 LYS A CA 1
ATOM 2104 C C . LYS A 1 266 ? -2.526 -20.949 23.462 1.00 88.25 266 LYS A C 1
ATOM 2106 O O . LYS A 1 266 ? -1.583 -21.463 22.873 1.00 88.25 266 LYS A O 1
ATOM 2111 N N . TYR A 1 267 ? -2.866 -19.668 23.323 1.00 90.44 267 TYR A N 1
ATOM 2112 C CA . TYR A 1 267 ? -2.149 -18.771 22.422 1.00 90.44 267 TYR A CA 1
ATOM 2113 C C . TYR A 1 267 ? -0.701 -18.520 22.884 1.00 90.44 267 TYR A C 1
ATOM 2115 O O . TYR A 1 267 ? 0.205 -18.578 22.061 1.00 90.44 267 TYR A O 1
ATOM 2123 N N . ALA A 1 268 ? -0.439 -18.379 24.192 1.00 89.19 268 ALA A N 1
ATOM 2124 C CA . ALA A 1 268 ? 0.926 -18.322 24.734 1.00 89.19 268 ALA A CA 1
ATOM 2125 C C . ALA A 1 268 ? 1.760 -19.565 24.360 1.00 89.19 268 ALA A C 1
ATOM 2127 O O . ALA A 1 268 ? 2.922 -19.442 23.965 1.00 89.19 268 ALA A O 1
ATOM 2128 N N . ARG A 1 269 ? 1.160 -20.763 24.443 1.00 87.88 269 ARG A N 1
ATOM 2129 C CA . ARG A 1 269 ? 1.800 -22.025 24.042 1.00 87.88 269 ARG A CA 1
ATOM 2130 C C . ARG A 1 269 ? 2.041 -22.081 22.531 1.00 87.88 269 ARG A C 1
ATOM 2132 O O . ARG A 1 269 ? 3.160 -22.346 22.103 1.00 87.88 269 ARG A O 1
ATOM 2139 N N . GLU A 1 270 ? 1.018 -21.786 21.731 1.00 85.00 270 GLU A N 1
ATOM 2140 C CA . GLU A 1 270 ? 1.110 -21.749 20.265 1.00 85.00 270 GLU A CA 1
ATOM 2141 C C . GLU A 1 270 ? 2.189 -20.777 19.771 1.00 85.00 270 GLU A C 1
ATOM 2143 O O . GLU A 1 270 ? 2.841 -21.073 18.772 1.00 85.00 270 GLU A O 1
ATOM 2148 N N . LEU A 1 271 ? 2.381 -19.655 20.473 1.00 87.25 271 LEU A N 1
ATOM 2149 C CA . LEU A 1 271 ? 3.278 -18.568 20.094 1.00 87.25 271 LEU A CA 1
ATOM 2150 C C . LEU A 1 271 ? 4.733 -18.809 20.538 1.00 87.25 271 LEU A C 1
ATOM 2152 O O . LEU A 1 271 ? 5.627 -18.780 19.696 1.00 87.25 271 LEU A O 1
ATOM 2156 N N . PHE A 1 272 ? 4.979 -19.080 21.826 1.00 90.25 272 PHE A N 1
ATOM 2157 C CA . PHE A 1 272 ? 6.344 -19.138 22.380 1.00 90.25 272 PHE A CA 1
ATOM 2158 C C . PHE A 1 272 ? 6.899 -20.559 22.539 1.00 90.25 272 PHE A C 1
ATOM 2160 O O . PHE A 1 272 ? 8.077 -20.786 22.274 1.00 90.25 272 PHE A O 1
ATOM 2167 N N . PHE A 1 273 ? 6.073 -21.527 22.955 1.00 86.19 273 PHE A N 1
ATOM 2168 C CA . PHE A 1 273 ? 6.539 -22.885 23.292 1.00 86.19 273 PHE A CA 1
ATOM 2169 C C . PHE A 1 273 ? 6.890 -23.695 22.042 1.00 86.19 273 PHE A C 1
ATOM 2171 O O . PHE A 1 273 ? 7.808 -24.507 22.064 1.00 86.19 273 PHE A O 1
ATOM 2178 N N . ASN A 1 274 ? 6.204 -23.401 20.938 1.00 77.88 274 ASN A N 1
ATOM 2179 C CA . ASN A 1 274 ? 6.488 -23.946 19.613 1.00 77.88 274 ASN A CA 1
ATOM 2180 C C . ASN A 1 274 ? 7.528 -23.112 18.830 1.00 77.88 274 ASN A C 1
ATOM 2182 O O . ASN A 1 274 ? 7.780 -23.398 17.664 1.00 77.88 274 ASN A O 1
ATOM 2186 N N . ASN A 1 275 ? 8.093 -22.059 19.437 1.00 76.19 275 ASN A N 1
ATOM 2187 C CA . ASN A 1 275 ? 9.018 -21.105 18.810 1.00 76.19 275 ASN A CA 1
ATOM 2188 C C . ASN A 1 275 ? 8.459 -20.406 17.540 1.00 76.19 275 ASN A C 1
ATOM 2190 O O . ASN A 1 275 ? 9.194 -20.135 16.593 1.00 76.19 275 ASN A O 1
ATOM 2194 N N . ASN A 1 276 ? 7.150 -20.121 17.508 1.00 78.50 276 ASN A N 1
ATOM 2195 C CA . ASN A 1 276 ? 6.432 -19.586 16.337 1.00 78.50 276 ASN A CA 1
ATOM 2196 C C . ASN A 1 276 ? 6.392 -18.047 16.256 1.00 78.50 276 ASN A C 1
ATOM 2198 O O . ASN A 1 276 ? 5.897 -17.500 15.267 1.00 78.50 276 ASN A O 1
ATOM 2202 N N . TRP A 1 277 ? 6.826 -17.322 17.290 1.00 86.38 277 TRP A N 1
ATOM 2203 C CA . TRP A 1 277 ? 6.709 -15.863 17.322 1.00 86.38 277 TRP A CA 1
ATOM 2204 C C . TRP A 1 277 ? 7.716 -15.194 16.362 1.00 86.38 277 TRP A C 1
ATOM 2206 O O . TRP A 1 277 ? 8.915 -15.408 16.515 1.00 86.38 277 TRP A O 1
ATOM 2216 N N . PRO A 1 278 ? 7.300 -14.341 15.399 1.00 68.94 278 PRO A N 1
ATOM 2217 C CA . PRO A 1 278 ? 8.205 -13.836 14.353 1.00 68.94 278 PRO A CA 1
ATOM 2218 C C . PRO A 1 278 ? 9.428 -13.030 14.821 1.00 68.94 278 PRO A C 1
ATOM 2220 O O . PRO A 1 278 ? 10.390 -12.900 14.070 1.00 68.94 278 PRO A O 1
ATOM 2223 N N . LEU A 1 279 ? 9.413 -12.477 16.039 1.00 79.25 279 LEU A N 1
ATOM 2224 C CA . LEU A 1 279 ? 10.539 -11.717 16.606 1.00 79.25 279 LEU A CA 1
ATOM 2225 C C . LEU A 1 279 ? 11.412 -12.554 17.559 1.00 79.25 279 LEU A C 1
ATOM 2227 O O . LEU A 1 279 ? 12.329 -12.023 18.188 1.00 79.25 279 LEU A O 1
ATOM 2231 N N . GLN A 1 280 ? 11.149 -13.858 17.658 1.00 85.31 280 GLN A N 1
ATOM 2232 C CA . GLN A 1 280 ? 11.868 -14.793 18.514 1.00 85.31 280 GLN A CA 1
ATOM 2233 C C . GLN A 1 280 ? 13.276 -15.085 17.972 1.00 85.31 280 GLN A C 1
ATOM 2235 O O . GLN A 1 280 ? 13.462 -15.871 17.047 1.00 85.31 280 GLN A O 1
ATOM 2240 N N . LYS A 1 281 ? 14.287 -14.457 18.581 1.00 87.56 281 LYS A N 1
ATOM 2241 C CA . LYS A 1 281 ? 15.718 -14.683 18.309 1.00 87.56 281 LYS A CA 1
ATOM 2242 C C . LYS A 1 281 ? 16.308 -15.815 19.155 1.00 87.56 281 LYS A C 1
ATOM 2244 O O . LYS A 1 281 ? 17.341 -16.366 18.790 1.00 87.56 281 LYS A O 1
ATOM 2249 N N . LYS A 1 282 ? 15.688 -16.131 20.298 1.00 88.31 282 LYS A N 1
ATOM 2250 C CA . LYS A 1 282 ? 16.124 -17.172 21.244 1.00 88.31 282 LYS A CA 1
ATOM 2251 C C . LYS A 1 282 ? 14.990 -18.191 21.451 1.00 88.31 282 LYS A C 1
ATOM 2253 O O . LYS A 1 282 ? 13.845 -17.768 21.610 1.00 88.31 282 LYS A O 1
ATOM 2258 N N . PRO A 1 283 ? 15.248 -19.511 21.450 1.00 90.12 283 PRO A N 1
ATOM 2259 C CA . PRO A 1 283 ? 14.204 -20.507 21.695 1.00 90.12 283 PRO A CA 1
ATOM 2260 C C . PRO A 1 283 ? 13.698 -20.428 23.141 1.00 90.12 283 PRO A C 1
ATOM 2262 O O . PRO A 1 283 ? 14.421 -19.963 24.024 1.00 90.12 283 PRO A O 1
ATOM 2265 N N . LEU A 1 284 ? 12.484 -20.920 23.418 1.00 92.94 284 LEU A N 1
ATOM 2266 C CA . LEU A 1 284 ? 11.969 -20.936 24.796 1.00 92.94 284 LEU A CA 1
ATOM 2267 C C . LEU A 1 284 ? 12.849 -21.782 25.734 1.00 92.94 284 LEU A C 1
ATOM 2269 O O . LEU A 1 284 ? 12.966 -21.439 26.909 1.00 92.94 284 LEU A O 1
ATOM 2273 N N . SER A 1 285 ? 13.524 -22.822 25.219 1.00 93.56 285 SER A N 1
ATOM 2274 C CA . SER A 1 285 ? 14.484 -23.616 26.002 1.00 93.56 285 SER A CA 1
ATOM 2275 C C . SER A 1 285 ? 15.545 -22.730 26.654 1.00 93.56 285 SER A C 1
ATOM 2277 O O . SER A 1 285 ? 15.738 -22.830 27.856 1.00 93.56 285 SER A O 1
ATOM 2279 N N . TRP A 1 286 ? 16.132 -21.784 25.911 1.00 95.38 286 TRP A N 1
ATOM 2280 C CA . TRP A 1 286 ? 17.164 -20.878 26.423 1.00 95.38 286 TRP A CA 1
ATOM 2281 C C . TRP A 1 286 ? 16.671 -20.039 27.609 1.00 95.38 286 TRP A C 1
ATOM 2283 O O . TRP A 1 286 ? 17.421 -19.804 28.554 1.00 95.38 286 TRP A O 1
ATOM 2293 N N . LEU A 1 287 ? 15.406 -19.603 27.586 1.00 96.31 287 LEU A N 1
ATOM 2294 C CA . LEU A 1 287 ? 14.823 -18.844 28.694 1.00 96.31 287 LEU A CA 1
ATOM 2295 C C . LEU A 1 287 ? 14.584 -19.737 29.922 1.00 96.31 287 LEU A C 1
ATOM 2297 O O . LEU A 1 287 ? 14.845 -19.310 31.041 1.00 96.31 287 LEU A O 1
ATOM 2301 N N . VAL A 1 288 ? 14.136 -20.980 29.725 1.00 95.69 288 VAL A N 1
ATOM 2302 C CA . VAL A 1 288 ? 13.983 -21.960 30.815 1.00 95.69 288 VAL A CA 1
ATOM 2303 C C . VAL A 1 288 ? 15.349 -22.365 31.395 1.00 95.69 288 VAL A C 1
ATOM 2305 O O . VAL A 1 288 ? 15.476 -22.495 32.608 1.00 95.69 288 VAL A O 1
ATOM 2308 N N . GLU A 1 289 ? 16.388 -22.485 30.561 1.00 95.44 289 GLU A N 1
ATOM 2309 C CA . GLU A 1 289 ? 17.773 -22.765 30.972 1.00 95.44 289 GLU A CA 1
ATOM 2310 C C . GLU A 1 289 ? 18.386 -21.622 31.781 1.00 95.44 289 GLU A C 1
ATOM 2312 O O . GLU A 1 289 ? 18.946 -21.863 32.847 1.00 95.44 289 GLU A O 1
ATOM 2317 N N . LYS A 1 290 ? 18.241 -20.373 31.315 1.00 95.06 290 LYS A N 1
ATOM 2318 C CA . LYS A 1 290 ? 18.777 -19.177 31.989 1.00 95.06 290 LYS A CA 1
ATOM 2319 C C . LYS A 1 290 ? 18.300 -19.039 33.440 1.00 95.06 290 LYS A C 1
ATOM 2321 O O . LYS A 1 290 ? 19.017 -18.479 34.263 1.00 95.06 290 LYS A O 1
ATOM 2326 N N . PHE A 1 291 ? 17.103 -19.538 33.738 1.00 95.62 291 PHE A N 1
ATOM 2327 C CA . PHE A 1 291 ? 16.479 -19.468 35.058 1.00 95.62 291 PHE A CA 1
ATOM 2328 C C . PHE A 1 291 ? 16.428 -20.829 35.788 1.00 95.62 291 PHE A C 1
ATOM 2330 O O . PHE A 1 291 ? 15.811 -20.941 36.851 1.00 95.62 291 PHE A O 1
ATOM 2337 N N . TRP A 1 292 ? 17.076 -21.870 35.248 1.00 94.44 292 TRP A N 1
ATOM 2338 C CA . TRP A 1 292 ? 17.000 -23.244 35.756 1.00 94.44 292 TRP A CA 1
ATOM 2339 C C . TRP A 1 292 ? 17.545 -23.389 37.192 1.00 94.44 292 TRP A C 1
ATOM 2341 O O . TRP A 1 292 ? 18.512 -22.710 37.539 1.00 94.44 292 TRP A O 1
ATOM 2351 N N . PRO A 1 293 ? 16.974 -24.254 38.055 1.00 94.12 293 PRO A N 1
ATOM 2352 C CA . PRO A 1 293 ? 15.680 -24.924 37.912 1.00 94.12 293 PRO A CA 1
ATOM 2353 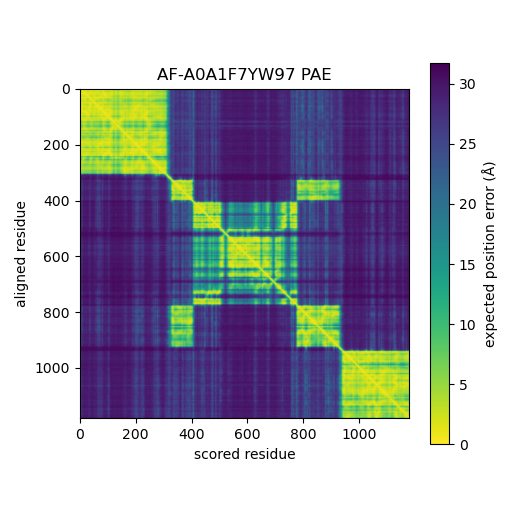C C . PRO A 1 293 ? 14.508 -23.942 38.042 1.00 94.12 293 PRO A C 1
ATOM 2355 O O . PRO A 1 293 ? 14.518 -23.067 38.911 1.00 94.12 293 PRO A O 1
ATOM 2358 N N . VAL A 1 294 ? 13.485 -24.105 37.197 1.00 93.69 294 VAL A N 1
ATOM 2359 C CA . VAL A 1 294 ? 12.272 -23.268 37.193 1.00 93.69 294 VAL A CA 1
ATOM 2360 C C . VAL A 1 294 ? 11.099 -24.038 37.799 1.00 93.69 294 VAL A C 1
ATOM 2362 O O . VAL A 1 294 ? 10.821 -25.174 37.417 1.00 93.69 294 VAL A O 1
ATOM 2365 N N . ARG A 1 295 ? 10.359 -23.405 38.718 1.00 88.31 295 ARG A N 1
ATOM 2366 C CA . ARG A 1 295 ? 9.153 -23.992 39.324 1.00 88.31 295 ARG A CA 1
ATOM 2367 C C . ARG A 1 295 ? 8.124 -24.376 38.249 1.00 88.31 295 ARG A C 1
ATOM 2369 O O . ARG A 1 295 ? 7.704 -23.529 37.467 1.00 88.31 295 ARG A O 1
ATOM 2376 N N . GLY A 1 296 ? 7.678 -25.633 38.263 1.00 88.56 296 GLY A N 1
ATOM 2377 C CA . GLY A 1 296 ? 6.682 -26.146 37.313 1.00 88.56 296 GLY A CA 1
ATOM 2378 C C . GLY A 1 296 ? 7.249 -26.573 35.953 1.00 88.56 296 GLY A C 1
ATOM 2379 O O . GLY A 1 296 ? 6.492 -26.675 34.989 1.00 88.56 296 GLY A O 1
ATOM 2380 N N . TRP A 1 297 ? 8.556 -26.832 35.881 1.00 93.25 297 TRP A N 1
ATOM 2381 C CA . TRP A 1 297 ? 9.214 -27.498 34.757 1.00 93.25 297 TRP A CA 1
ATOM 2382 C C . TRP A 1 297 ? 9.942 -28.755 35.231 1.00 93.25 297 TRP A C 1
ATOM 2384 O O . TRP A 1 297 ? 10.487 -28.785 36.333 1.00 93.25 297 TRP A O 1
ATOM 2394 N N . THR A 1 298 ? 9.977 -29.777 34.380 1.00 93.19 298 THR A N 1
ATOM 2395 C CA . THR A 1 298 ? 10.790 -30.987 34.570 1.00 93.19 298 THR A CA 1
ATOM 2396 C C . THR A 1 298 ? 11.979 -30.989 33.605 1.00 93.19 298 THR A C 1
ATOM 2398 O O . THR A 1 298 ? 11.944 -30.303 32.579 1.00 93.19 298 THR A O 1
ATOM 2401 N N . GLU A 1 299 ? 13.033 -31.758 33.897 1.00 91.38 299 GLU A N 1
ATOM 2402 C CA . GLU A 1 299 ? 14.150 -31.955 32.950 1.00 91.38 299 GLU A CA 1
ATOM 2403 C C . GLU A 1 299 ? 13.656 -32.524 31.615 1.00 91.38 299 GLU A C 1
ATOM 2405 O O . GLU A 1 299 ? 14.104 -32.127 30.543 1.00 91.38 299 GLU A O 1
ATOM 2410 N N . ASP A 1 300 ? 12.641 -33.375 31.701 1.00 87.00 300 ASP A N 1
ATOM 2411 C CA . ASP A 1 300 ? 11.878 -33.951 30.608 1.00 87.00 300 ASP A CA 1
ATOM 2412 C C . ASP A 1 300 ? 11.229 -32.872 29.714 1.00 87.00 300 ASP A C 1
ATOM 2414 O O . ASP A 1 300 ? 11.320 -32.917 28.486 1.00 87.00 300 ASP A O 1
ATOM 2418 N N . ASP A 1 301 ? 10.602 -31.853 30.308 1.00 87.19 301 ASP A N 1
ATOM 2419 C CA . ASP A 1 301 ? 9.996 -30.734 29.571 1.00 87.19 301 ASP A CA 1
ATOM 2420 C C . ASP A 1 301 ? 11.045 -29.804 28.959 1.00 87.19 301 ASP A C 1
ATOM 2422 O O . ASP A 1 301 ? 10.873 -29.330 27.831 1.00 87.19 301 ASP A O 1
ATOM 2426 N N . LEU A 1 302 ? 12.168 -29.600 29.652 1.00 88.31 302 LEU A N 1
ATOM 2427 C CA . LEU A 1 302 ? 13.314 -28.893 29.095 1.00 88.31 302 LEU A CA 1
ATOM 2428 C C . LEU A 1 302 ? 13.929 -29.666 27.911 1.00 88.31 302 LEU A C 1
ATOM 2430 O O . LEU A 1 302 ? 14.233 -29.063 26.882 1.00 88.31 302 LEU A O 1
ATOM 2434 N N . ALA A 1 303 ? 14.047 -30.992 27.993 1.00 85.62 303 ALA A N 1
ATOM 2435 C CA . ALA A 1 303 ? 14.510 -31.839 26.895 1.00 85.62 303 ALA A CA 1
ATOM 2436 C C . ALA A 1 303 ? 13.551 -31.794 25.688 1.00 85.62 303 ALA A C 1
ATOM 2438 O O . ALA A 1 303 ? 14.004 -31.658 24.546 1.00 85.62 303 ALA A O 1
ATOM 2439 N N . LYS A 1 304 ? 12.228 -31.814 25.924 1.00 82.94 304 LYS A N 1
ATOM 2440 C CA . LYS A 1 304 ? 11.193 -31.636 24.883 1.00 82.94 304 LYS A CA 1
ATOM 2441 C C . LYS A 1 304 ? 11.323 -30.278 24.179 1.00 82.94 304 LYS A C 1
ATOM 2443 O O . LYS A 1 304 ? 11.256 -30.238 22.948 1.00 82.94 304 LYS A O 1
ATOM 2448 N N . LEU A 1 305 ? 11.558 -29.191 24.929 1.00 84.25 305 LEU A N 1
ATOM 2449 C CA . LEU A 1 305 ? 11.829 -27.861 24.362 1.00 84.25 305 LEU A CA 1
ATOM 2450 C C . LEU A 1 305 ? 13.137 -27.825 23.559 1.00 84.25 305 LEU A C 1
ATOM 2452 O O . LEU A 1 305 ? 13.128 -27.357 22.423 1.00 84.25 305 LEU A O 1
ATOM 2456 N N . LYS A 1 306 ? 14.249 -28.330 24.116 1.00 83.88 306 LYS A N 1
ATOM 2457 C CA . LYS A 1 306 ? 15.571 -28.353 23.458 1.00 83.88 306 LYS A CA 1
ATOM 2458 C C . LYS A 1 306 ? 15.548 -29.098 22.130 1.00 83.88 306 LYS A C 1
ATOM 2460 O O . LYS A 1 306 ? 16.109 -28.631 21.146 1.00 83.88 306 LYS A O 1
ATOM 2465 N N . ALA A 1 307 ? 14.873 -30.244 22.092 1.00 76.31 307 ALA A N 1
ATOM 2466 C CA . ALA A 1 307 ? 14.724 -31.028 20.874 1.00 76.31 307 ALA A CA 1
ATOM 2467 C C . ALA A 1 307 ? 13.742 -30.399 19.863 1.00 76.31 307 ALA A C 1
ATOM 2469 O O . ALA A 1 307 ? 13.621 -30.907 18.750 1.00 76.31 307 ALA A O 1
ATOM 2470 N N . ASN A 1 308 ? 12.995 -29.356 20.258 1.00 63.50 308 ASN A N 1
ATOM 2471 C CA . ASN A 1 308 ? 11.849 -28.783 19.544 1.00 63.50 308 ASN A CA 1
ATOM 2472 C C . ASN A 1 308 ? 10.832 -29.852 19.073 1.00 63.50 308 ASN A C 1
ATOM 2474 O O . ASN A 1 308 ? 10.110 -29.672 18.095 1.00 63.50 308 ASN A O 1
ATOM 2478 N N . LYS A 1 309 ? 10.771 -30.993 19.781 1.00 47.06 309 LYS A N 1
ATOM 2479 C CA . LYS A 1 309 ? 9.963 -32.179 19.436 1.00 47.06 309 LYS A CA 1
ATOM 2480 C C . LYS A 1 309 ? 8.516 -32.071 19.928 1.00 47.06 309 LYS A C 1
ATOM 2482 O O . LYS A 1 309 ? 7.832 -33.084 20.050 1.00 47.06 309 LYS A O 1
ATOM 2487 N N . PHE A 1 310 ? 8.026 -30.858 20.189 1.00 45.31 310 PHE A N 1
ATOM 2488 C CA . PHE A 1 310 ? 6.678 -30.602 20.705 1.00 45.31 310 PHE A CA 1
ATOM 2489 C C . PHE A 1 310 ? 5.592 -30.735 19.614 1.00 45.31 310 PHE A C 1
ATOM 2491 O O . PHE A 1 310 ? 4.736 -29.869 19.431 1.00 45.31 310 PHE A O 1
ATOM 2498 N N . LYS A 1 311 ? 5.594 -31.870 18.896 1.00 33.69 311 LYS A N 1
ATOM 2499 C CA . LYS A 1 311 ? 4.394 -32.354 18.213 1.00 33.69 311 LYS A CA 1
ATOM 2500 C C . LYS A 1 311 ? 3.321 -32.560 19.282 1.00 33.69 311 LYS A C 1
ATOM 2502 O O . LYS A 1 311 ? 3.439 -33.436 20.137 1.00 33.69 311 LYS A O 1
ATOM 2507 N N . PHE A 1 312 ? 2.244 -31.787 19.202 1.00 33.88 312 PHE A N 1
ATOM 2508 C CA . PHE A 1 312 ? 0.972 -32.221 19.771 1.00 33.88 312 PHE A CA 1
ATOM 2509 C C . PHE A 1 312 ? 0.608 -33.565 19.131 1.00 33.88 312 PHE A C 1
ATOM 2511 O O . PHE A 1 312 ? 0.954 -33.788 17.967 1.00 33.88 312 PHE A O 1
ATOM 2518 N N . LYS A 1 313 ? -0.081 -34.451 19.869 1.00 25.89 313 LYS A N 1
ATOM 2519 C CA . LYS A 1 313 ? -0.631 -35.679 19.274 1.00 25.89 313 LYS A CA 1
ATOM 2520 C C . LYS A 1 313 ? -1.355 -35.315 17.984 1.00 25.89 313 LYS A C 1
ATOM 2522 O O . LYS A 1 313 ? -2.131 -34.357 17.967 1.00 25.89 313 LYS A O 1
ATOM 2527 N N . GLU A 1 314 ? -1.094 -36.088 16.938 1.00 26.89 314 GLU A N 1
ATOM 2528 C CA . GLU A 1 314 ? -1.815 -35.976 15.682 1.00 26.89 314 GLU A CA 1
ATOM 2529 C C . GLU A 1 314 ? -3.287 -36.273 15.962 1.00 26.89 314 GLU A C 1
ATOM 2531 O O . GLU A 1 314 ? -3.705 -37.411 16.148 1.00 26.89 314 GLU A O 1
ATOM 2536 N N . VAL A 1 315 ? -4.070 -35.199 16.046 1.00 25.81 315 VAL A N 1
ATOM 2537 C CA . VAL A 1 315 ? -5.475 -35.258 15.682 1.00 25.81 315 VAL A CA 1
ATOM 2538 C C . VAL A 1 315 ? -5.440 -35.453 14.176 1.00 25.81 315 VAL A C 1
ATOM 2540 O O . VAL A 1 315 ? -5.171 -34.499 13.442 1.00 25.81 315 VAL A O 1
ATOM 2543 N N . GLU A 1 316 ? -5.645 -36.696 13.734 1.00 26.39 316 GLU A N 1
ATOM 2544 C CA . GLU A 1 316 ? -6.024 -36.975 12.349 1.00 26.39 316 GLU A CA 1
ATOM 2545 C C . GLU A 1 316 ? -7.089 -35.946 11.946 1.00 26.39 316 GLU A C 1
ATOM 2547 O O . GLU A 1 316 ? -7.987 -35.677 12.756 1.00 26.39 316 GLU A O 1
ATOM 2552 N N . PRO A 1 317 ? -6.997 -35.314 10.759 1.00 29.50 317 PRO A N 1
ATOM 2553 C CA . PRO A 1 317 ? -7.991 -34.330 10.347 1.00 29.50 317 PRO A CA 1
ATOM 2554 C C . PRO A 1 317 ? -9.362 -35.008 10.443 1.00 29.50 317 PRO A C 1
ATOM 2556 O O . PRO A 1 317 ? -9.568 -36.009 9.753 1.00 29.50 317 PRO A O 1
ATOM 2559 N N . PRO A 1 318 ? -10.259 -34.550 11.340 1.00 27.88 318 PRO A N 1
ATOM 2560 C CA . PRO A 1 318 ? -11.380 -35.367 11.768 1.00 27.88 318 PRO A CA 1
ATOM 2561 C C . PRO A 1 318 ? -12.218 -35.721 10.550 1.00 27.88 318 PRO A C 1
ATOM 2563 O O . PRO A 1 318 ? -12.631 -34.820 9.811 1.00 27.88 318 PRO A O 1
ATOM 2566 N N . ALA A 1 319 ? -12.437 -37.025 10.346 1.00 27.66 319 ALA A N 1
ATOM 2567 C CA . ALA A 1 319 ? -13.298 -37.533 9.288 1.00 27.66 319 ALA A CA 1
ATOM 2568 C C . ALA A 1 319 ? -14.586 -36.703 9.290 1.00 27.66 319 ALA A C 1
ATOM 2570 O O . ALA A 1 319 ? -15.196 -36.528 10.348 1.00 27.66 319 ALA A O 1
ATOM 2571 N N . PHE A 1 320 ? -14.926 -36.106 8.144 1.00 31.95 320 PHE A N 1
ATOM 2572 C CA . PHE A 1 320 ? -15.862 -34.981 8.081 1.00 31.95 320 PHE A CA 1
ATOM 2573 C C . PHE A 1 320 ? -17.312 -35.446 8.281 1.00 31.95 320 PHE A C 1
ATOM 2575 O O . PHE A 1 320 ? -18.111 -35.496 7.350 1.00 31.95 320 PHE A O 1
ATOM 2582 N N . VAL A 1 321 ? -17.651 -35.795 9.522 1.00 26.19 321 VAL A N 1
ATOM 2583 C CA . VAL A 1 321 ? -19.015 -36.000 9.996 1.00 26.19 321 VAL A CA 1
ATOM 2584 C C . VAL A 1 321 ? -19.639 -34.608 10.138 1.00 26.19 321 VAL A C 1
ATOM 2586 O O . VAL A 1 321 ? -19.193 -33.826 10.984 1.00 26.19 321 VAL A O 1
ATOM 2589 N N . PRO A 1 322 ? -20.633 -34.243 9.309 1.00 26.61 322 PRO A N 1
ATOM 2590 C CA . PRO A 1 322 ? -21.111 -32.870 9.230 1.00 26.61 322 PRO A CA 1
ATOM 2591 C C . PRO A 1 322 ? -22.021 -32.527 10.417 1.00 26.61 322 PRO A C 1
ATOM 2593 O O . PRO A 1 322 ? -23.244 -32.598 10.320 1.00 26.61 322 PRO A O 1
ATOM 2596 N N . GLN A 1 323 ? -21.441 -32.094 11.540 1.00 25.34 323 GLN A N 1
ATOM 2597 C CA . GLN A 1 323 ? -22.220 -31.445 12.597 1.00 25.34 323 GLN A CA 1
ATOM 2598 C C . GLN A 1 323 ? -22.519 -29.988 12.222 1.00 25.34 323 GLN A C 1
ATOM 2600 O O . GLN A 1 323 ? -21.656 -29.107 12.211 1.00 25.34 323 GLN A O 1
ATOM 2605 N N . THR A 1 324 ? -23.783 -29.749 11.885 1.00 30.44 324 THR A N 1
ATOM 2606 C CA . THR A 1 324 ? -24.314 -28.484 11.379 1.00 30.44 324 THR A CA 1
ATOM 2607 C C . THR A 1 324 ? -24.367 -27.397 12.454 1.00 30.44 324 THR A C 1
ATOM 2609 O O . THR A 1 324 ? -25.369 -27.253 13.154 1.00 30.44 324 THR A O 1
ATOM 2612 N N . VAL A 1 325 ? -23.331 -26.557 12.540 1.00 26.83 325 VAL A N 1
ATOM 2613 C CA . VAL A 1 325 ? -23.421 -25.268 13.250 1.00 26.83 325 VAL A CA 1
ATOM 2614 C C . VAL A 1 325 ? -23.960 -24.207 12.289 1.00 26.83 325 VAL A C 1
ATOM 2616 O O . VAL A 1 325 ? -23.248 -23.678 11.433 1.00 26.83 325 VAL A O 1
ATOM 2619 N N . THR A 1 326 ? -25.248 -23.902 12.419 1.00 31.58 326 THR A N 1
ATOM 2620 C CA . THR A 1 326 ? -25.995 -22.998 11.539 1.00 31.58 326 THR A CA 1
ATOM 2621 C C . THR A 1 326 ? -25.641 -21.523 11.764 1.00 31.58 326 THR A C 1
ATOM 2623 O O . THR A 1 326 ? -26.323 -20.786 12.470 1.00 31.58 326 THR A O 1
ATOM 2626 N N . SER A 1 327 ? -24.605 -21.036 11.074 1.00 33.22 327 SER A N 1
ATOM 2627 C CA . SER A 1 327 ? -24.464 -19.600 10.790 1.00 33.22 327 SER A CA 1
ATOM 2628 C C . SER A 1 327 ? -24.368 -19.373 9.279 1.00 33.22 327 SER A C 1
ATOM 2630 O O . SER A 1 327 ? -23.331 -19.591 8.657 1.00 33.22 327 SER A O 1
ATOM 2632 N N . SER A 1 328 ? -25.491 -18.985 8.673 1.00 38.19 328 SER A N 1
ATOM 2633 C CA . SER A 1 328 ? -25.756 -18.980 7.224 1.00 38.19 328 SER A CA 1
ATOM 2634 C C . SER A 1 328 ? -25.129 -17.797 6.462 1.00 38.19 328 SER A C 1
ATOM 2636 O O . SER A 1 328 ? -25.750 -17.169 5.604 1.00 38.19 328 SER A O 1
ATOM 2638 N N . GLY A 1 329 ? -23.868 -17.478 6.763 1.00 51.81 329 GLY A N 1
ATOM 2639 C CA . GLY A 1 329 ? -23.107 -16.457 6.045 1.00 51.81 329 GLY A CA 1
ATOM 2640 C C . GLY A 1 329 ? -22.704 -16.926 4.645 1.00 51.81 329 GLY A C 1
ATOM 2641 O O . GLY A 1 329 ? -21.800 -17.748 4.511 1.00 51.81 329 GLY A O 1
ATOM 2642 N N . LYS A 1 330 ? -23.331 -16.374 3.598 1.00 65.25 330 LYS A N 1
ATOM 2643 C CA . LYS A 1 330 ? -22.909 -16.595 2.204 1.00 65.25 330 LYS A CA 1
ATOM 2644 C C . LYS A 1 330 ? -21.464 -16.106 2.011 1.00 65.25 330 LYS A C 1
ATOM 2646 O O . LYS A 1 330 ? -21.186 -14.926 2.232 1.00 65.25 330 LYS A O 1
ATOM 2651 N N . LYS A 1 331 ? -20.554 -16.996 1.595 1.00 68.75 331 LYS A N 1
ATOM 2652 C CA . LYS A 1 331 ? -19.212 -16.614 1.114 1.00 68.75 331 LYS A CA 1
ATOM 2653 C C . LYS A 1 331 ? -19.331 -15.905 -0.248 1.00 68.75 331 LYS A C 1
ATOM 2655 O O . LYS A 1 331 ? -20.345 -16.038 -0.928 1.00 68.75 331 LYS A O 1
ATOM 2660 N N . GLY A 1 332 ? -18.290 -15.186 -0.658 1.00 70.69 332 GLY A N 1
ATOM 2661 C CA . GLY A 1 332 ? -18.177 -14.583 -1.989 1.00 70.69 332 GLY A CA 1
ATOM 2662 C C . GLY A 1 332 ? -16.723 -14.239 -2.312 1.00 70.69 332 GLY A C 1
ATOM 2663 O O . GLY A 1 332 ? -15.964 -13.914 -1.399 1.00 70.69 332 GLY A O 1
ATOM 2664 N N . ILE A 1 333 ? -16.338 -14.329 -3.585 1.00 74.69 333 ILE A N 1
ATOM 2665 C CA . ILE A 1 333 ? -15.000 -13.967 -4.077 1.00 74.69 333 ILE A CA 1
ATOM 2666 C C . ILE A 1 333 ? -15.056 -12.542 -4.628 1.00 74.69 333 ILE A C 1
ATOM 2668 O O . ILE A 1 333 ? -15.932 -12.232 -5.433 1.00 74.69 333 ILE A O 1
ATOM 2672 N N . ILE A 1 334 ? -14.114 -11.695 -4.209 1.00 67.06 334 ILE A N 1
ATOM 2673 C CA . ILE A 1 334 ? -13.935 -10.330 -4.710 1.00 67.06 334 ILE A CA 1
ATOM 2674 C C . ILE A 1 334 ? -12.685 -10.277 -5.586 1.00 67.06 334 ILE A C 1
ATOM 2676 O O . ILE A 1 334 ? -11.604 -10.634 -5.128 1.00 67.06 334 ILE A O 1
ATOM 2680 N N . PHE A 1 335 ? -12.834 -9.811 -6.826 1.00 66.81 335 PHE A N 1
ATOM 2681 C CA . PHE A 1 335 ? -11.752 -9.738 -7.814 1.00 66.81 335 PHE A CA 1
ATOM 2682 C C . PHE A 1 335 ? -11.646 -8.297 -8.347 1.00 66.81 335 PHE A C 1
ATOM 2684 O O . PHE A 1 335 ? -12.424 -7.897 -9.208 1.00 66.81 335 PHE A O 1
ATOM 2691 N N . TYR A 1 336 ? -10.747 -7.500 -7.760 1.00 59.12 336 TYR A N 1
ATOM 2692 C CA . TYR A 1 336 ? -10.343 -6.130 -8.158 1.00 59.12 336 TYR A CA 1
ATOM 2693 C C . TYR A 1 336 ? -9.019 -6.222 -8.972 1.00 59.12 336 TYR A C 1
ATOM 2695 O O . TYR A 1 336 ? -8.421 -7.285 -8.939 1.00 59.12 336 TYR A O 1
ATOM 2703 N N . THR A 1 337 ? -8.601 -5.241 -9.799 1.00 57.47 337 THR A N 1
ATOM 2704 C CA . THR A 1 337 ? -8.023 -5.685 -11.098 1.00 57.47 337 THR A CA 1
ATOM 2705 C C . THR A 1 337 ? -7.096 -4.735 -11.958 1.00 57.47 337 THR A C 1
ATOM 2707 O O . THR A 1 337 ? -7.525 -3.600 -12.145 1.00 57.47 337 THR A O 1
ATOM 2710 N N . ASP A 1 338 ? -5.977 -5.171 -12.631 1.00 53.62 338 ASP A N 1
ATOM 2711 C CA . ASP A 1 338 ? -5.173 -4.385 -13.655 1.00 53.62 338 ASP A CA 1
ATOM 2712 C C . ASP A 1 338 ? -4.530 -5.002 -15.010 1.00 53.62 338 ASP A C 1
ATOM 2714 O O . ASP A 1 338 ? -3.323 -4.911 -15.216 1.00 53.62 338 ASP A O 1
ATOM 2718 N N . ASN A 1 339 ? -5.335 -5.510 -15.995 1.00 62.28 339 ASN A N 1
ATOM 2719 C CA . ASN A 1 339 ? -5.231 -6.021 -17.414 1.00 62.28 339 ASN A CA 1
ATOM 2720 C C . ASN A 1 339 ? -4.233 -5.397 -18.388 1.00 62.28 339 ASN A C 1
ATOM 2722 O O . ASN A 1 339 ? -4.104 -5.871 -19.515 1.00 62.28 339 ASN A O 1
ATOM 2726 N N . GLU A 1 340 ? -3.453 -4.431 -17.943 1.00 57.47 340 GLU A N 1
ATOM 2727 C CA . GLU A 1 340 ? -2.094 -4.365 -18.456 1.00 57.47 340 GLU A CA 1
ATOM 2728 C C . GLU A 1 340 ? -1.367 -5.723 -18.195 1.00 57.47 340 GLU A C 1
ATOM 2730 O O . GLU A 1 340 ? -0.342 -6.021 -18.807 1.00 57.47 340 GLU A O 1
ATOM 2735 N N . LEU A 1 341 ? -1.914 -6.593 -17.324 1.00 54.38 341 LEU A N 1
ATOM 2736 C CA . LEU A 1 341 ? -1.765 -8.055 -17.363 1.00 54.38 341 LEU A CA 1
ATOM 2737 C C . LEU A 1 341 ? -2.389 -8.690 -18.630 1.00 54.38 341 LEU A C 1
ATOM 2739 O O . LEU A 1 341 ? -3.606 -8.682 -18.801 1.00 54.38 341 LEU A O 1
ATOM 2743 N N . ALA A 1 342 ? -1.570 -9.316 -19.479 1.00 63.84 342 ALA A N 1
ATOM 2744 C CA . ALA A 1 342 ? -2.019 -9.955 -20.720 1.00 63.84 342 ALA A CA 1
ATOM 2745 C C . ALA A 1 342 ? -2.945 -11.176 -20.509 1.00 63.84 342 ALA A C 1
ATOM 2747 O O . ALA A 1 342 ? -2.839 -11.912 -19.524 1.00 63.84 342 ALA A O 1
ATOM 2748 N N . GLU A 1 343 ? -3.822 -11.432 -21.485 1.00 67.25 343 GLU A N 1
ATOM 2749 C CA . GLU A 1 343 ? -4.852 -12.484 -21.422 1.00 67.25 343 GLU A CA 1
ATOM 2750 C C . GLU A 1 343 ? -4.305 -13.913 -21.311 1.00 67.25 343 GLU A C 1
ATOM 2752 O O . GLU A 1 343 ? -4.944 -14.753 -20.682 1.00 67.25 343 GLU A O 1
ATOM 2757 N N . GLU A 1 344 ? -3.100 -14.181 -21.818 1.00 64.38 344 GLU A N 1
ATOM 2758 C CA . GLU A 1 344 ? -2.394 -15.462 -21.636 1.00 64.38 344 GLU A CA 1
ATOM 2759 C C . GLU A 1 344 ? -2.173 -15.816 -20.152 1.00 64.38 344 GLU A C 1
ATOM 2761 O O . GLU A 1 344 ? -2.034 -16.985 -19.806 1.00 64.38 344 GLU A O 1
ATOM 2766 N N . ILE A 1 345 ? -2.188 -14.810 -19.271 1.00 58.31 345 ILE A N 1
ATOM 2767 C CA . ILE A 1 345 ? -1.947 -14.926 -17.829 1.00 58.31 345 ILE A CA 1
ATOM 2768 C C . ILE A 1 345 ? -3.251 -14.684 -17.053 1.00 58.31 345 ILE A C 1
ATOM 2770 O O . ILE A 1 345 ? -3.571 -15.405 -16.106 1.00 58.31 345 ILE A O 1
ATOM 2774 N N . ALA A 1 346 ? -4.042 -13.694 -17.482 1.00 60.06 346 ALA A N 1
ATOM 2775 C CA . ALA A 1 346 ? -5.323 -13.356 -16.866 1.00 60.06 346 ALA A CA 1
ATOM 2776 C C . ALA A 1 346 ? -6.411 -14.419 -17.123 1.00 60.06 346 ALA A C 1
ATOM 2778 O O . ALA A 1 346 ? -7.332 -14.553 -16.317 1.00 60.06 346 ALA A O 1
ATOM 2779 N N . LYS A 1 347 ? -6.329 -15.207 -18.206 1.00 73.00 347 LYS A N 1
ATOM 2780 C CA . LYS A 1 347 ? -7.278 -16.302 -18.457 1.00 73.00 347 LYS A CA 1
ATOM 2781 C C . LYS A 1 347 ? -7.054 -17.503 -17.517 1.00 73.00 347 LYS A C 1
ATOM 2783 O O . LYS A 1 347 ? -8.029 -17.854 -16.855 1.00 73.00 347 LYS A O 1
ATOM 2788 N N . PRO A 1 348 ? -5.841 -18.078 -17.341 1.00 71.25 348 PRO A N 1
ATOM 2789 C CA . PRO A 1 348 ? -5.595 -19.129 -16.342 1.00 71.25 348 PRO A CA 1
ATOM 2790 C C . PRO A 1 348 ? -6.057 -18.771 -14.922 1.00 71.25 348 PRO A C 1
ATOM 2792 O O . PRO A 1 348 ? -6.646 -19.605 -14.234 1.00 71.25 348 PRO A O 1
ATOM 2795 N N . VAL A 1 349 ? -5.864 -17.512 -14.508 1.00 66.62 349 VAL A N 1
ATOM 2796 C CA . VAL A 1 349 ? -6.403 -16.966 -13.249 1.00 66.62 349 VAL A CA 1
ATOM 2797 C C . VAL A 1 349 ? -7.915 -17.169 -13.142 1.00 66.62 349 VAL A C 1
ATOM 2799 O O . VAL A 1 349 ? -8.424 -17.689 -12.147 1.00 66.62 349 VAL A O 1
ATOM 2802 N N . ARG A 1 350 ? -8.645 -16.737 -14.172 1.00 78.12 350 ARG A N 1
ATOM 2803 C CA . ARG A 1 350 ? -10.108 -16.758 -14.188 1.00 78.12 350 ARG A CA 1
ATOM 2804 C C . ARG A 1 350 ? -10.654 -18.167 -14.354 1.00 78.12 350 ARG A C 1
ATOM 2806 O O . ARG A 1 350 ? -11.616 -18.510 -13.677 1.00 78.12 350 ARG A O 1
ATOM 2813 N N . ASP A 1 351 ? -10.021 -18.995 -15.177 1.00 78.25 351 ASP A N 1
ATOM 2814 C CA . ASP A 1 351 ? -10.378 -20.406 -15.333 1.00 78.25 351 ASP A CA 1
ATOM 2815 C C . ASP A 1 351 ? -10.295 -21.140 -13.980 1.00 78.25 351 ASP A C 1
ATOM 2817 O O . ASP A 1 351 ? -11.238 -21.830 -13.586 1.00 78.25 351 ASP A O 1
ATOM 2821 N N . GLN A 1 352 ? -9.213 -20.925 -13.217 1.00 79.31 352 GLN A N 1
ATOM 2822 C CA . GLN A 1 352 ? -9.051 -21.485 -11.872 1.00 79.31 352 GLN A CA 1
ATOM 2823 C C . GLN A 1 352 ? -10.114 -20.969 -10.894 1.00 79.31 352 GLN A C 1
ATOM 2825 O O . GLN A 1 352 ? -10.738 -21.760 -10.183 1.00 79.31 352 GLN A O 1
ATOM 2830 N N . LEU A 1 353 ? -10.334 -19.653 -10.835 1.00 72.62 353 LEU A N 1
ATOM 2831 C CA . LEU A 1 353 ? -11.310 -19.078 -9.910 1.00 72.62 353 LEU A CA 1
ATOM 2832 C C . LEU A 1 353 ? -12.749 -19.500 -10.255 1.00 72.62 353 LEU A C 1
ATOM 2834 O O . LEU A 1 353 ? -13.526 -19.762 -9.338 1.00 72.62 353 LEU A O 1
ATOM 2838 N N . LEU A 1 354 ? -13.099 -19.647 -11.540 1.00 77.44 354 LEU A N 1
ATOM 2839 C CA . LEU A 1 354 ? -14.378 -20.224 -11.982 1.00 77.44 354 LEU A CA 1
ATOM 2840 C C . LEU A 1 354 ? -14.522 -21.688 -11.546 1.00 77.44 354 LEU A C 1
ATOM 2842 O O . LEU A 1 354 ? -15.589 -22.073 -11.065 1.00 77.44 354 LEU A O 1
ATOM 2846 N N . ALA A 1 355 ? -13.461 -22.494 -11.666 1.00 78.06 355 ALA A N 1
ATOM 2847 C CA . ALA A 1 355 ? -13.470 -23.879 -11.200 1.00 78.06 355 ALA A CA 1
ATOM 2848 C C . ALA A 1 355 ? -13.727 -23.962 -9.684 1.00 78.06 355 ALA A C 1
ATOM 2850 O O . ALA A 1 355 ? -14.637 -24.672 -9.264 1.00 78.06 355 ALA A O 1
ATOM 2851 N N . ILE A 1 356 ? -13.018 -23.162 -8.879 1.00 73.31 356 ILE A N 1
ATOM 2852 C CA . ILE A 1 356 ? -13.205 -23.076 -7.418 1.00 73.31 356 ILE A CA 1
ATOM 2853 C C . ILE A 1 356 ? -14.606 -22.557 -7.055 1.00 73.31 356 ILE A C 1
ATOM 2855 O O . ILE A 1 356 ? -15.251 -23.076 -6.142 1.00 73.31 356 ILE A O 1
ATOM 2859 N N . SER A 1 357 ? -15.096 -21.542 -7.771 1.00 75.12 357 SER A N 1
ATOM 2860 C CA . SER A 1 357 ? -16.437 -20.972 -7.589 1.00 75.12 357 SER A CA 1
ATOM 2861 C C . SER A 1 357 ? -17.531 -22.020 -7.804 1.00 75.12 357 SER A C 1
ATOM 2863 O O . SER A 1 357 ? -18.464 -22.100 -7.001 1.00 75.12 357 SER A O 1
ATOM 2865 N N . LYS A 1 358 ? -17.373 -22.867 -8.831 1.00 80.56 358 LYS A N 1
ATOM 2866 C CA . LYS A 1 358 ? -18.275 -23.980 -9.149 1.00 80.56 358 LYS A CA 1
ATOM 2867 C C . LYS A 1 358 ? -18.140 -25.150 -8.166 1.00 80.56 358 LYS A C 1
ATOM 2869 O O . LYS A 1 358 ? -19.159 -25.675 -7.735 1.00 80.56 358 LYS A O 1
ATOM 2874 N N . GLU A 1 359 ? -16.917 -25.530 -7.792 1.00 79.81 359 GLU A N 1
ATOM 2875 C CA . GLU A 1 359 ? -16.617 -26.599 -6.821 1.00 79.81 359 GLU A CA 1
ATOM 2876 C C . GLU A 1 359 ? -17.230 -26.298 -5.446 1.00 79.81 359 GLU A C 1
ATOM 2878 O O . GLU A 1 359 ? -17.952 -27.118 -4.883 1.00 79.81 359 GLU A O 1
ATOM 2883 N N . LYS A 1 360 ? -16.962 -25.101 -4.911 1.00 73.31 360 LYS A N 1
ATOM 2884 C CA . LYS A 1 360 ? -17.306 -24.722 -3.531 1.00 73.31 360 LYS A CA 1
ATOM 2885 C C . LYS A 1 360 ? -18.616 -23.929 -3.416 1.00 73.31 360 LYS A C 1
ATOM 2887 O O . LYS A 1 360 ? -18.960 -23.489 -2.320 1.00 73.31 360 LYS A O 1
ATOM 2892 N N . ASN A 1 361 ? -19.331 -23.729 -4.528 1.00 79.31 361 ASN A N 1
ATOM 2893 C CA . ASN A 1 361 ? -20.553 -22.919 -4.636 1.00 79.31 361 ASN A CA 1
ATOM 2894 C C . ASN A 1 361 ? -20.397 -21.502 -4.035 1.00 79.31 361 ASN A C 1
ATOM 2896 O O . ASN A 1 361 ? -21.196 -21.051 -3.211 1.00 79.31 361 ASN A O 1
ATOM 2900 N N . ILE A 1 362 ? -19.320 -20.806 -4.421 1.00 73.69 362 ILE A N 1
ATOM 2901 C CA . ILE A 1 362 ? -18.993 -19.457 -3.933 1.00 73.69 362 ILE A CA 1
ATOM 2902 C C . ILE A 1 362 ? -19.140 -18.452 -5.085 1.00 73.69 362 ILE A C 1
ATOM 2904 O O . ILE A 1 362 ? -18.346 -18.513 -6.025 1.00 73.69 362 ILE A O 1
ATOM 2908 N N . PRO A 1 363 ? -20.092 -17.500 -5.041 1.00 77.25 363 PRO A N 1
ATOM 2909 C CA . PRO A 1 363 ? -20.269 -16.522 -6.111 1.00 77.25 363 PRO A CA 1
ATOM 2910 C C . PRO A 1 363 ? -19.058 -15.589 -6.245 1.00 77.25 363 PRO A C 1
ATOM 2912 O O . PRO A 1 363 ? -18.580 -15.019 -5.261 1.00 77.25 363 PRO A O 1
ATOM 2915 N N . ILE A 1 364 ? -18.602 -15.397 -7.483 1.00 75.56 364 ILE A N 1
ATOM 2916 C CA . ILE A 1 364 ? -17.607 -14.386 -7.858 1.00 75.56 364 ILE A CA 1
ATOM 2917 C C . ILE A 1 364 ? -18.303 -13.061 -8.153 1.00 75.56 364 ILE A C 1
ATOM 2919 O O . ILE A 1 364 ? -19.277 -13.018 -8.908 1.00 75.56 364 ILE A O 1
ATOM 2923 N N . VAL A 1 365 ? -17.741 -11.978 -7.623 1.00 68.00 365 VAL A N 1
ATOM 2924 C CA . VAL A 1 365 ? -18.059 -10.596 -7.987 1.00 68.00 365 VAL A CA 1
ATOM 2925 C C . VAL A 1 365 ? -16.751 -9.895 -8.338 1.00 68.00 365 VAL A C 1
ATOM 2927 O O . VAL A 1 365 ? -15.862 -9.741 -7.498 1.00 68.00 365 VAL A O 1
ATOM 2930 N N . SER A 1 366 ? -16.613 -9.499 -9.599 1.00 66.12 366 SER A N 1
ATOM 2931 C CA . SER A 1 366 ? -15.388 -8.897 -10.126 1.00 66.12 366 SER A CA 1
ATOM 2932 C C . SER A 1 366 ? -15.599 -7.413 -10.408 1.00 66.12 366 SER A C 1
ATOM 2934 O O . SER A 1 366 ? -16.546 -7.051 -11.089 1.00 66.12 366 SER A O 1
ATOM 2936 N N . SER A 1 367 ? -14.729 -6.541 -9.902 1.00 59.25 367 SER A N 1
ATOM 2937 C CA . SER A 1 367 ? -14.772 -5.088 -10.118 1.00 59.25 367 SER A CA 1
ATOM 2938 C C . SER A 1 367 ? -13.745 -4.678 -11.156 1.00 59.25 367 SER A C 1
ATOM 2940 O O . SER A 1 367 ? -12.796 -3.934 -10.894 1.00 59.25 367 SER A O 1
ATOM 2942 N N . SER A 1 368 ? -13.924 -5.239 -12.343 1.00 60.44 368 SER A N 1
ATOM 2943 C CA . SER A 1 368 ? -13.062 -4.970 -13.477 1.00 60.44 368 SER A CA 1
ATOM 2944 C C . SER A 1 368 ? -13.158 -3.529 -13.934 1.00 60.44 368 SER A C 1
ATOM 2946 O O . SER A 1 368 ? -14.107 -2.822 -13.599 1.00 60.44 368 SER A O 1
ATOM 2948 N N . LEU A 1 369 ? -12.227 -3.090 -14.770 1.00 49.69 369 LEU A N 1
ATOM 2949 C CA . LEU A 1 369 ? -12.380 -1.827 -15.482 1.00 49.69 369 LEU A CA 1
ATOM 2950 C C . LEU A 1 369 ? -12.194 -1.920 -17.017 1.00 49.69 369 LEU A C 1
ATOM 2952 O O . LEU A 1 369 ? -12.416 -0.934 -17.723 1.00 49.69 369 LEU A O 1
ATOM 2956 N N . ILE A 1 370 ? -12.006 -3.142 -17.531 1.00 50.66 370 ILE A N 1
ATOM 2957 C CA . ILE A 1 370 ? -12.596 -3.656 -18.786 1.00 50.66 370 ILE A CA 1
ATOM 2958 C C . ILE A 1 370 ? -13.734 -4.619 -18.394 1.00 50.66 370 ILE A C 1
ATOM 2960 O O . ILE A 1 370 ? -13.464 -5.509 -17.591 1.00 50.66 370 ILE A O 1
ATOM 2964 N N . PRO A 1 371 ? -14.974 -4.569 -18.920 1.00 51.94 371 PRO A N 1
ATOM 2965 C CA . PRO A 1 371 ? -15.972 -5.595 -18.633 1.00 51.94 371 PRO A CA 1
ATOM 2966 C C . PRO A 1 371 ? -15.507 -6.963 -19.128 1.00 51.94 371 PRO A C 1
ATOM 2968 O O . PRO A 1 371 ? -14.897 -7.086 -20.202 1.00 51.94 371 PRO A O 1
ATOM 2971 N N . MET A 1 372 ? -15.854 -7.994 -18.370 1.00 58.97 372 MET A N 1
ATOM 2972 C CA . MET A 1 372 ? -15.541 -9.375 -18.704 1.00 58.97 372 MET A CA 1
ATOM 2973 C C . MET A 1 372 ? -16.596 -10.360 -18.221 1.00 58.97 372 MET A C 1
ATOM 2975 O O . MET A 1 372 ? -17.299 -10.118 -17.244 1.00 58.97 372 MET A O 1
ATOM 2979 N N . ASP A 1 373 ? -16.659 -11.499 -18.899 1.00 72.31 373 ASP A N 1
ATOM 2980 C CA . ASP A 1 373 ? -17.506 -12.624 -18.520 1.00 72.31 373 ASP A CA 1
ATOM 2981 C C . ASP A 1 373 ? -16.803 -13.465 -17.441 1.00 72.31 373 ASP A C 1
ATOM 2983 O O . ASP A 1 373 ? -16.084 -14.424 -17.723 1.00 72.31 373 ASP A O 1
ATOM 2987 N N . PHE A 1 374 ? -16.902 -13.009 -16.189 1.00 60.94 374 PHE A N 1
ATOM 2988 C CA . PHE A 1 374 ? -16.265 -13.644 -15.036 1.00 60.94 374 PHE A CA 1
ATOM 2989 C C . PHE A 1 374 ? -17.014 -13.301 -13.739 1.00 60.94 374 PHE A C 1
ATOM 2991 O O . PHE A 1 374 ? -16.751 -12.294 -13.068 1.00 60.94 374 PHE A O 1
ATOM 2998 N N . GLY A 1 375 ? -17.981 -14.154 -13.395 1.00 73.94 375 GLY A N 1
ATOM 2999 C CA . GLY A 1 375 ? -18.901 -13.932 -12.279 1.00 73.94 375 GLY A CA 1
ATOM 3000 C C . GLY A 1 375 ? -19.839 -12.744 -12.511 1.00 73.94 375 GLY A C 1
ATOM 3001 O O . GLY A 1 375 ? -20.055 -12.302 -13.639 1.00 73.94 375 GLY A O 1
ATOM 3002 N N . LYS A 1 376 ? -20.392 -12.191 -11.427 1.00 73.31 376 LYS A N 1
ATOM 3003 C CA . LYS A 1 376 ? -21.131 -10.924 -11.476 1.00 73.31 376 LYS A CA 1
ATOM 3004 C C . LYS A 1 376 ? -20.104 -9.811 -11.695 1.00 73.31 376 LYS A C 1
ATOM 3006 O O . LYS A 1 376 ? -19.515 -9.331 -10.731 1.00 73.31 376 LYS A O 1
ATOM 3011 N N . ASN A 1 377 ? -19.829 -9.474 -12.954 1.00 73.94 377 ASN A N 1
ATOM 3012 C CA . ASN A 1 377 ? -18.817 -8.489 -13.318 1.00 73.94 377 ASN A CA 1
ATOM 3013 C C . ASN A 1 377 ? -19.347 -7.054 -13.271 1.00 73.94 377 ASN A C 1
ATOM 3015 O O . ASN A 1 377 ? -20.482 -6.757 -13.650 1.00 73.94 377 ASN A O 1
ATOM 3019 N N . ILE A 1 378 ? -18.498 -6.169 -12.771 1.00 59.25 378 ILE A N 1
ATOM 3020 C CA . ILE A 1 378 ? -18.872 -4.875 -12.249 1.00 59.25 378 ILE A CA 1
ATOM 3021 C C . ILE A 1 378 ? -17.873 -3.837 -12.759 1.00 59.25 378 ILE A C 1
ATOM 3023 O O . ILE A 1 378 ? -16.845 -3.541 -12.153 1.00 59.25 378 ILE A O 1
ATOM 3027 N N . HIS A 1 379 ? -18.177 -3.328 -13.946 1.00 61.38 379 HIS A N 1
ATOM 3028 C CA . HIS A 1 379 ? -17.294 -2.437 -14.677 1.00 61.38 379 HIS A CA 1
ATOM 3029 C C . HIS A 1 379 ? -17.100 -1.100 -13.940 1.00 61.38 379 HIS A C 1
ATOM 3031 O O . HIS A 1 379 ? -18.077 -0.438 -13.590 1.00 61.38 379 HIS A O 1
ATOM 3037 N N . SER A 1 380 ? -15.833 -0.720 -13.749 1.00 51.34 380 SER A N 1
ATOM 3038 C CA . SER A 1 380 ? -15.351 0.430 -12.966 1.00 51.34 380 SER A CA 1
ATOM 3039 C C . SER A 1 380 ? -14.636 1.519 -13.800 1.00 51.34 380 SER A C 1
ATOM 3041 O O . SER A 1 380 ? -13.642 2.080 -13.333 1.00 51.34 380 SER A O 1
ATOM 3043 N N . PRO A 1 381 ? -15.037 1.767 -15.060 1.00 45.47 381 PRO A N 1
ATOM 3044 C CA . PRO A 1 381 ? -14.235 2.449 -16.083 1.00 45.47 381 PRO A CA 1
ATOM 3045 C C . PRO A 1 381 ? -13.723 3.827 -15.668 1.00 45.47 381 PRO A C 1
ATOM 3047 O O . PRO A 1 381 ? -12.628 4.226 -16.044 1.00 45.47 381 PRO A O 1
ATOM 3050 N N . GLU A 1 382 ? -14.498 4.526 -14.853 1.00 47.34 382 GLU A N 1
ATOM 3051 C CA . GLU A 1 382 ? -14.202 5.819 -14.247 1.00 47.34 382 GLU A CA 1
ATOM 3052 C C . GLU A 1 382 ? -12.817 6.012 -13.597 1.00 47.34 382 GLU A C 1
ATOM 3054 O O . GLU A 1 382 ? -12.372 7.141 -13.397 1.00 47.34 382 GLU A O 1
ATOM 3059 N N . LEU A 1 383 ? -12.145 4.935 -13.209 1.00 44.53 383 LEU A N 1
ATOM 3060 C CA . LEU A 1 383 ? -11.039 4.979 -12.262 1.00 44.53 383 LEU A CA 1
ATOM 3061 C C . LEU A 1 383 ? -9.670 4.855 -12.948 1.00 44.53 383 LEU A C 1
ATOM 3063 O O . LEU A 1 383 ? -9.232 3.747 -13.232 1.00 44.53 383 LEU A O 1
ATOM 3067 N N . LYS A 1 384 ? -8.949 5.971 -13.147 1.00 49.41 384 LYS A N 1
ATOM 3068 C CA . LYS A 1 384 ? -7.558 5.971 -13.660 1.00 49.41 384 LYS A CA 1
ATOM 3069 C C . LYS A 1 384 ? -6.659 4.991 -12.939 1.00 49.41 384 LYS A C 1
ATOM 3071 O O . LYS A 1 384 ? -6.538 5.132 -11.725 1.00 49.41 384 LYS A O 1
ATOM 3076 N N . ARG A 1 385 ? -5.946 4.122 -13.666 1.00 50.69 385 ARG A N 1
ATOM 3077 C CA . ARG A 1 385 ? -4.916 3.214 -13.136 1.00 50.69 385 ARG A CA 1
ATOM 3078 C C . ARG A 1 385 ? -4.144 3.859 -11.978 1.00 50.69 385 ARG A C 1
ATOM 3080 O O . ARG A 1 385 ? -3.280 4.710 -12.184 1.00 50.69 385 ARG A O 1
ATOM 3087 N N . GLY A 1 386 ? -4.498 3.502 -10.742 1.00 52.28 386 GLY A N 1
ATOM 3088 C CA . GLY A 1 386 ? -4.097 4.261 -9.553 1.00 52.28 386 GLY A CA 1
ATOM 3089 C C . GLY A 1 386 ? -4.345 3.523 -8.239 1.00 52.28 386 GLY A C 1
ATOM 3090 O O . GLY A 1 386 ? -5.066 2.533 -8.185 1.00 52.28 386 GLY A O 1
ATOM 3091 N N . MET A 1 387 ? -3.800 4.044 -7.139 1.00 55.12 387 MET A N 1
ATOM 3092 C CA . MET A 1 387 ? -4.041 3.461 -5.809 1.00 55.12 387 MET A CA 1
ATOM 3093 C C . MET A 1 387 ? -5.418 3.841 -5.239 1.00 55.12 387 MET A C 1
ATOM 3095 O O . MET A 1 387 ? -6.068 3.019 -4.602 1.00 55.12 387 MET A O 1
ATOM 3099 N N . VAL A 1 388 ? -5.913 5.050 -5.538 1.00 62.97 388 VAL A N 1
ATOM 3100 C CA . VAL A 1 388 ? -7.323 5.438 -5.313 1.00 62.97 388 VAL A CA 1
ATOM 3101 C C . VAL A 1 388 ? -8.257 4.471 -6.047 1.00 62.97 388 VAL A C 1
ATOM 3103 O O . VAL A 1 388 ? -9.239 3.995 -5.487 1.00 62.97 388 VAL A O 1
ATOM 3106 N N . THR A 1 389 ? -7.895 4.130 -7.279 1.00 55.38 389 THR A N 1
ATOM 3107 C CA . THR A 1 389 ? -8.589 3.190 -8.162 1.00 55.38 389 THR A CA 1
ATOM 3108 C C . THR A 1 389 ? -8.614 1.774 -7.612 1.00 55.38 389 THR A C 1
ATOM 3110 O O . THR A 1 389 ? -9.702 1.247 -7.410 1.00 55.38 389 THR A O 1
ATOM 3113 N N . LEU A 1 390 ? -7.458 1.221 -7.240 1.00 60.03 390 LEU A N 1
ATOM 3114 C CA . LEU A 1 390 ? -7.330 -0.059 -6.541 1.00 60.03 390 LEU A CA 1
ATOM 3115 C C . LEU A 1 390 ? -8.301 -0.156 -5.350 1.00 60.03 390 LEU A C 1
ATOM 3117 O O . LEU A 1 390 ? -9.084 -1.100 -5.253 1.00 60.03 390 LEU A O 1
ATOM 3121 N N . PHE A 1 391 ? -8.305 0.844 -4.462 1.00 63.53 391 PHE A N 1
ATOM 3122 C CA . PHE A 1 391 ? -9.202 0.853 -3.302 1.00 63.53 391 PHE A CA 1
ATOM 3123 C C . PHE A 1 391 ? -10.670 1.060 -3.677 1.00 63.53 391 PHE A C 1
ATOM 3125 O O . PHE A 1 391 ? -11.532 0.469 -3.034 1.00 63.53 391 PHE A O 1
ATOM 3132 N N . THR A 1 392 ? -10.968 1.855 -4.706 1.00 58.19 392 THR A N 1
ATOM 3133 C CA . THR A 1 392 ? -12.349 2.118 -5.133 1.00 58.19 392 THR A CA 1
ATOM 3134 C C . THR A 1 392 ? -12.943 0.921 -5.884 1.00 58.19 392 THR A C 1
ATOM 3136 O O . THR A 1 392 ? -14.127 0.645 -5.722 1.00 58.19 392 THR A O 1
ATOM 3139 N N . GLN A 1 393 ? -12.139 0.140 -6.615 1.00 56.16 393 GLN A N 1
ATOM 3140 C CA . GLN A 1 393 ? -12.543 -1.173 -7.124 1.00 56.16 393 GLN A CA 1
ATOM 3141 C C . GLN A 1 393 ? -12.827 -2.139 -5.981 1.00 56.16 393 GLN A C 1
ATOM 3143 O O . GLN A 1 393 ? -13.893 -2.734 -5.951 1.00 56.16 393 GLN A O 1
ATOM 3148 N N . ILE A 1 394 ? -11.913 -2.293 -5.013 1.00 61.88 394 ILE A N 1
ATOM 3149 C CA . ILE A 1 394 ? -12.136 -3.204 -3.878 1.00 61.88 394 ILE A CA 1
ATOM 3150 C C . ILE A 1 394 ? -13.411 -2.806 -3.135 1.00 61.88 394 ILE A C 1
ATOM 3152 O O . ILE A 1 394 ? -14.296 -3.641 -2.948 1.00 61.88 394 ILE A O 1
ATOM 3156 N N . LEU A 1 395 ? -13.517 -1.525 -2.763 1.00 63.06 395 LEU A N 1
ATOM 3157 C CA . LEU A 1 395 ? -14.685 -0.939 -2.117 1.00 63.06 395 LEU A CA 1
ATOM 3158 C C . LEU A 1 395 ? -15.953 -1.292 -2.877 1.00 63.06 395 LEU A C 1
ATOM 3160 O O . LEU A 1 395 ? -16.862 -1.890 -2.312 1.00 63.06 395 LEU A O 1
ATOM 3164 N N . ARG A 1 396 ? -16.005 -0.955 -4.160 1.00 58.06 396 ARG A N 1
ATOM 3165 C CA . ARG A 1 396 ? -17.239 -1.091 -4.907 1.00 58.06 396 ARG A CA 1
ATOM 3166 C C . ARG A 1 396 ? -17.488 -2.520 -5.411 1.00 58.06 396 ARG A C 1
ATOM 3168 O O . ARG A 1 396 ? -18.613 -2.826 -5.761 1.00 58.06 396 ARG A O 1
ATOM 3175 N N . ALA A 1 397 ? -16.500 -3.421 -5.413 1.00 55.03 397 ALA A N 1
ATOM 3176 C CA . ALA A 1 397 ? -16.704 -4.865 -5.588 1.00 55.03 397 ALA A CA 1
ATOM 3177 C C . ALA A 1 397 ? -17.427 -5.459 -4.375 1.00 55.03 397 ALA A C 1
ATOM 3179 O O . ALA A 1 397 ? -18.342 -6.275 -4.500 1.00 55.03 397 ALA A O 1
ATOM 3180 N N . LEU A 1 398 ? -16.999 -5.033 -3.181 1.00 57.88 398 LEU A N 1
ATOM 3181 C CA . LEU A 1 398 ? -17.678 -5.340 -1.932 1.00 57.88 398 LEU A CA 1
ATOM 3182 C C . LEU A 1 398 ? -19.084 -4.734 -1.986 1.00 57.88 398 LEU A C 1
ATOM 3184 O O . LEU A 1 398 ? -20.051 -5.467 -1.811 1.00 57.88 398 LEU A O 1
ATOM 3188 N N . GLU A 1 399 ? -19.219 -3.455 -2.352 1.00 58.16 399 GLU A N 1
ATOM 3189 C CA . GLU A 1 399 ? -20.496 -2.817 -2.712 1.00 58.16 399 GLU A CA 1
ATOM 3190 C C . GLU A 1 399 ? -21.050 -3.290 -4.077 1.00 58.16 399 GLU A C 1
ATOM 3192 O O . GLU A 1 399 ? -21.716 -2.524 -4.765 1.00 58.16 399 GLU A O 1
ATOM 3197 N N . ALA A 1 400 ? -20.803 -4.534 -4.499 1.00 48.97 400 ALA A N 1
ATOM 3198 C CA . ALA A 1 400 ? -21.404 -5.101 -5.705 1.00 48.97 400 ALA A CA 1
ATOM 3199 C C . ALA A 1 400 ? -21.827 -6.567 -5.604 1.00 48.97 400 ALA A C 1
ATOM 3201 O O . ALA A 1 400 ? -22.400 -7.105 -6.556 1.00 48.97 400 ALA A O 1
ATOM 3202 N N . SER A 1 401 ? -21.576 -7.234 -4.480 1.00 48.66 401 SER A N 1
ATOM 3203 C CA . SER A 1 401 ? -22.023 -8.611 -4.289 1.00 48.66 401 SER A CA 1
ATOM 3204 C C . SER A 1 401 ? -23.512 -8.675 -3.931 1.00 48.66 401 SER A C 1
ATOM 3206 O O . SER A 1 401 ? -24.128 -7.675 -3.580 1.00 48.66 401 SER A O 1
ATOM 3208 N N . ASP A 1 402 ? -24.116 -9.861 -4.033 1.00 44.97 402 ASP A N 1
ATOM 3209 C CA . ASP A 1 402 ? -25.434 -10.133 -3.429 1.00 44.97 402 ASP A CA 1
ATOM 3210 C C . ASP A 1 402 ? -25.296 -10.488 -1.940 1.00 44.97 402 ASP A C 1
ATOM 3212 O O . ASP A 1 402 ? -26.255 -10.422 -1.172 1.00 44.97 402 ASP A O 1
ATOM 3216 N N . ALA A 1 403 ? -24.056 -10.692 -1.487 1.00 42.12 403 ALA A N 1
ATOM 3217 C CA . ALA A 1 403 ? -23.630 -9.987 -0.294 1.00 42.12 403 ALA A CA 1
ATOM 3218 C C . ALA A 1 403 ? -23.492 -8.474 -0.612 1.00 42.12 403 ALA A C 1
ATOM 3220 O O . ALA A 1 403 ? -22.382 -7.961 -0.609 1.00 42.12 403 ALA A O 1
ATOM 3221 N N . ASP A 1 404 ? -24.622 -7.764 -0.788 1.00 26.16 404 ASP A N 1
ATOM 3222 C CA . ASP A 1 404 ? -24.781 -6.332 -0.436 1.00 26.16 404 ASP A CA 1
ATOM 3223 C C . ASP A 1 404 ? -24.121 -5.271 -1.462 1.00 26.16 404 ASP A C 1
ATOM 3225 O O . ASP A 1 404 ? -23.046 -4.741 -1.188 1.00 26.16 404 ASP A O 1
ATOM 3229 N N . ILE A 1 405 ? -24.816 -4.889 -2.598 1.00 26.41 405 ILE A N 1
ATOM 3230 C CA . ILE A 1 405 ? -24.786 -3.638 -3.515 1.00 26.41 405 ILE A CA 1
ATOM 3231 C C . ILE A 1 405 ? -24.482 -3.806 -5.093 1.00 26.41 405 ILE A C 1
ATOM 3233 O O . ILE A 1 405 ? -24.675 -4.930 -5.565 1.00 26.41 405 ILE A O 1
ATOM 3237 N N . ILE A 1 406 ? -24.186 -2.773 -5.972 1.00 29.12 406 ILE A N 1
ATOM 3238 C CA . ILE A 1 406 ? -23.987 -2.772 -7.498 1.00 29.12 406 ILE A CA 1
ATOM 3239 C C . ILE A 1 406 ? -23.351 -1.472 -8.197 1.00 29.12 406 ILE A C 1
ATOM 3241 O O . ILE A 1 406 ? -23.571 -0.383 -7.679 1.00 29.12 406 ILE A O 1
ATOM 3245 N N . PHE A 1 407 ? -22.695 -1.541 -9.413 1.00 29.78 407 PHE A N 1
ATOM 3246 C CA . PHE A 1 407 ? -22.209 -0.408 -10.332 1.00 29.78 407 PHE A CA 1
ATOM 3247 C C . PHE A 1 407 ? -23.057 -0.089 -11.675 1.00 29.78 407 PHE A C 1
ATOM 3249 O O . PHE A 1 407 ? -24.274 -0.283 -11.726 1.00 29.78 407 PHE A O 1
ATOM 3256 N N . PHE A 1 408 ? -22.474 0.344 -12.844 1.00 33.59 408 PHE A N 1
ATOM 3257 C CA . PHE A 1 408 ? -22.583 1.713 -13.484 1.00 33.59 408 PHE A CA 1
ATOM 3258 C C . PHE A 1 408 ? -22.379 1.836 -15.074 1.00 33.59 408 PHE A C 1
ATOM 3260 O O . PHE A 1 408 ? -21.861 0.865 -15.616 1.00 33.59 408 PHE A O 1
ATOM 3267 N N . CYS A 1 409 ? -22.838 2.891 -15.855 1.00 45.38 409 CYS A N 1
ATOM 3268 C CA . CYS A 1 409 ? -22.476 3.293 -17.308 1.00 45.38 409 CYS A CA 1
ATOM 3269 C C . CYS A 1 409 ? -23.369 4.362 -18.111 1.00 45.38 409 CYS A C 1
ATOM 3271 O O . CYS A 1 409 ? -24.539 4.527 -17.789 1.00 45.38 409 CYS A O 1
ATOM 3273 N N . PHE A 1 410 ? -22.896 5.001 -19.233 1.00 44.75 410 PHE A N 1
ATOM 3274 C CA . PHE A 1 410 ? -23.531 6.098 -20.087 1.00 44.75 410 PHE A CA 1
ATOM 3275 C C . PHE A 1 410 ? -24.696 5.742 -21.056 1.00 44.75 410 PHE A C 1
ATOM 3277 O O . PHE A 1 410 ? -24.675 4.679 -21.641 1.00 44.75 410 PHE A O 1
ATOM 3284 N N . GLN A 1 411 ? -25.603 6.656 -21.464 1.00 59.25 411 GLN A N 1
ATOM 3285 C CA . GLN A 1 411 ? -26.583 6.374 -22.557 1.00 59.25 411 GLN A CA 1
ATOM 3286 C C . GLN A 1 411 ? -26.002 6.293 -23.993 1.00 59.25 411 GLN A C 1
ATOM 3288 O O . GLN A 1 411 ? -25.175 7.107 -24.401 1.00 59.25 411 GLN A O 1
ATOM 3293 N N . GLY A 1 412 ? -26.534 5.370 -24.811 1.00 54.69 412 GLY A N 1
ATOM 3294 C CA . GLY A 1 412 ? -26.028 5.039 -26.158 1.00 54.69 412 GLY A CA 1
ATOM 3295 C C . GLY A 1 412 ? -26.091 6.115 -27.254 1.00 54.69 412 GLY A C 1
ATOM 3296 O O . GLY A 1 412 ? -25.381 6.013 -28.248 1.00 54.69 412 GLY A O 1
ATOM 3297 N N . ASN A 1 413 ? -26.892 7.173 -27.096 1.00 66.31 413 ASN A N 1
ATOM 3298 C CA . ASN A 1 413 ? -26.932 8.301 -28.041 1.00 66.31 413 ASN A CA 1
ATOM 3299 C C . ASN A 1 413 ? -25.896 9.405 -27.731 1.00 66.31 413 ASN A C 1
ATOM 3301 O O . ASN A 1 413 ? -25.916 10.462 -28.366 1.00 66.31 413 ASN A O 1
ATOM 3305 N N . THR A 1 414 ? -25.017 9.182 -26.751 1.00 66.94 414 THR A N 1
ATOM 3306 C CA . THR A 1 414 ? -23.869 10.050 -26.447 1.00 66.94 414 THR A CA 1
ATOM 3307 C C . THR A 1 414 ? -22.895 10.044 -27.627 1.00 66.94 414 THR A C 1
ATOM 3309 O O . THR A 1 414 ? -22.595 8.983 -28.167 1.00 66.94 414 THR A O 1
ATOM 3312 N N . HIS A 1 415 ? -22.428 11.213 -28.064 1.00 75.00 415 HIS A N 1
ATOM 3313 C CA . HIS A 1 415 ? -21.496 11.339 -29.191 1.00 75.00 415 HIS A CA 1
ATOM 3314 C C . HIS A 1 415 ? -20.045 11.384 -28.708 1.00 75.00 415 HIS A C 1
ATOM 3316 O O . HIS A 1 415 ? -19.758 12.036 -27.709 1.00 75.00 415 HIS A O 1
ATOM 3322 N N . ILE A 1 416 ? -19.147 10.702 -29.416 1.00 78.25 416 ILE A N 1
ATOM 3323 C CA . ILE A 1 416 ? -17.719 10.560 -29.111 1.00 78.25 416 ILE A CA 1
ATOM 3324 C C . ILE A 1 416 ? -16.901 11.196 -30.236 1.00 78.25 416 ILE A C 1
ATOM 3326 O O . ILE A 1 416 ? -17.237 11.013 -31.408 1.00 78.25 416 ILE A O 1
ATOM 3330 N N . GLU A 1 417 ? -15.831 11.925 -29.916 1.00 74.19 417 GLU A N 1
ATOM 3331 C CA . GLU A 1 417 ? -14.950 12.508 -30.941 1.00 74.19 417 GLU A CA 1
ATOM 3332 C C . GLU A 1 417 ? -14.019 11.450 -31.550 1.00 74.19 417 GLU A C 1
ATOM 3334 O O . GLU A 1 417 ? -13.114 10.948 -30.884 1.00 74.19 417 GLU A O 1
ATOM 3339 N N . THR A 1 418 ? -14.219 11.140 -32.834 1.00 73.56 418 THR A N 1
ATOM 3340 C CA . THR A 1 418 ? -13.327 10.298 -33.649 1.00 73.56 418 THR A CA 1
ATOM 3341 C C . THR A 1 418 ? -12.474 11.157 -34.586 1.00 73.56 418 THR A C 1
ATOM 3343 O O . THR A 1 418 ? -12.811 12.312 -34.856 1.00 73.56 418 THR A O 1
ATOM 3346 N N . VAL A 1 419 ? -11.428 10.581 -35.187 1.00 64.81 419 VAL A N 1
ATOM 3347 C CA . VAL A 1 419 ? -10.665 11.224 -36.284 1.00 64.81 419 VAL A CA 1
ATOM 3348 C C . VAL A 1 419 ? -11.523 11.653 -37.485 1.00 64.81 419 VAL A C 1
ATOM 3350 O O . VAL A 1 419 ? -11.102 12.512 -38.255 1.00 64.81 419 VAL A O 1
ATOM 3353 N N . SER A 1 420 ? -12.722 11.082 -37.651 1.00 58.25 420 SER A N 1
ATOM 3354 C CA . SER A 1 420 ? -13.670 11.418 -38.726 1.00 58.25 420 SER A CA 1
ATOM 3355 C C . SER A 1 420 ? -14.715 12.480 -38.338 1.00 58.25 420 SER A C 1
ATOM 3357 O O . SER A 1 420 ? -15.525 12.885 -39.173 1.00 58.25 420 SER A O 1
ATOM 3359 N N . GLY A 1 421 ? -14.697 12.946 -37.083 1.00 58.34 421 GLY A N 1
ATOM 3360 C CA . GLY A 1 421 ? -15.744 13.761 -36.461 1.00 58.34 421 GLY A CA 1
ATOM 3361 C C . GLY A 1 421 ? -16.500 13.000 -35.366 1.00 58.34 421 GLY A C 1
ATOM 3362 O O . GLY A 1 421 ? -16.093 11.916 -34.943 1.00 58.34 421 GLY A O 1
ATOM 3363 N N . GLN A 1 422 ? -17.602 13.566 -34.874 1.00 64.75 422 GLN A N 1
ATOM 3364 C CA . GLN A 1 422 ? -18.385 12.954 -33.797 1.00 64.75 422 GLN A CA 1
ATOM 3365 C C . GLN A 1 422 ? -19.244 11.767 -34.285 1.00 64.75 422 GLN A C 1
ATOM 3367 O O . GLN A 1 422 ? -20.024 11.907 -35.226 1.00 64.75 422 GLN A O 1
ATOM 3372 N N . LYS A 1 423 ? -19.137 10.609 -33.614 1.00 72.69 423 LYS A N 1
ATOM 3373 C CA . LYS A 1 423 ? -19.900 9.368 -33.883 1.00 72.69 423 LYS A CA 1
ATOM 3374 C C . LYS A 1 423 ? -20.594 8.906 -32.591 1.00 72.69 423 LYS A C 1
ATOM 3376 O O . LYS A 1 423 ? -20.057 9.093 -31.504 1.00 72.69 423 LYS A O 1
ATOM 3381 N N . ARG A 1 424 ? -21.807 8.345 -32.667 1.00 75.94 424 ARG A N 1
ATOM 3382 C CA . ARG A 1 424 ? -22.540 7.863 -31.473 1.00 75.94 424 ARG A CA 1
ATOM 3383 C C . ARG A 1 424 ? -21.821 6.684 -30.818 1.00 75.94 424 ARG A C 1
ATOM 3385 O O . ARG A 1 424 ? -21.384 5.788 -31.531 1.00 75.94 424 ARG A O 1
ATOM 3392 N N . ILE A 1 425 ? -21.786 6.637 -29.486 1.00 72.62 425 ILE A N 1
ATOM 3393 C CA . ILE A 1 425 ? -21.126 5.576 -28.712 1.00 72.62 425 ILE A CA 1
ATOM 3394 C C . ILE A 1 425 ? -21.710 4.182 -29.002 1.00 72.62 425 ILE A C 1
ATOM 3396 O O . ILE A 1 425 ? -20.954 3.224 -29.096 1.00 72.62 425 ILE A O 1
ATOM 3400 N N . ASP A 1 426 ? -23.018 4.068 -29.278 1.00 74.31 426 ASP A N 1
ATOM 3401 C CA . ASP A 1 426 ? -23.651 2.809 -29.714 1.00 74.31 426 ASP A CA 1
ATOM 3402 C C . ASP A 1 426 ? -23.319 2.394 -31.161 1.00 74.31 426 ASP A C 1
ATOM 3404 O O . ASP A 1 426 ? -23.880 1.427 -31.681 1.00 74.31 426 ASP A O 1
ATOM 3408 N N . LYS A 1 427 ? -22.467 3.161 -31.845 1.00 78.56 427 LYS A N 1
ATOM 3409 C CA . LYS A 1 427 ? -21.990 2.932 -33.213 1.00 78.56 427 LYS A CA 1
ATOM 3410 C C . LYS A 1 427 ? -20.466 3.020 -33.320 1.00 78.56 427 LYS A C 1
ATOM 3412 O O . LYS A 1 427 ? -19.963 2.925 -34.430 1.00 78.56 427 LYS A O 1
ATOM 3417 N N . ILE A 1 428 ? -19.741 3.221 -32.219 1.00 76.25 428 ILE A N 1
ATOM 3418 C CA . ILE A 1 428 ? -18.278 3.122 -32.212 1.00 76.25 428 ILE A CA 1
ATOM 3419 C C . ILE A 1 428 ? -17.888 1.647 -32.356 1.00 76.25 428 ILE A C 1
ATOM 3421 O O . ILE A 1 428 ? -18.546 0.774 -31.789 1.00 76.25 428 ILE A O 1
ATOM 3425 N N . GLU A 1 429 ? -16.821 1.377 -33.101 1.00 82.06 429 GLU A N 1
ATOM 3426 C CA . GLU A 1 429 ? -16.293 0.035 -33.357 1.00 82.06 429 GLU A CA 1
ATOM 3427 C C . GLU A 1 429 ? -14.837 -0.103 -32.876 1.00 82.06 429 GLU A C 1
ATOM 3429 O O . GLU A 1 429 ? -14.114 0.879 -32.695 1.00 82.06 429 GLU A O 1
ATOM 3434 N N . VAL A 1 430 ? -14.401 -1.344 -32.638 1.00 78.56 430 VAL A N 1
ATOM 3435 C CA . VAL A 1 430 ? -13.025 -1.637 -32.208 1.00 78.56 430 VAL A CA 1
ATOM 3436 C C . VAL A 1 430 ? -12.047 -1.301 -33.338 1.00 78.56 430 VAL A C 1
ATOM 3438 O O . VAL A 1 430 ? -12.269 -1.660 -34.490 1.00 78.56 430 VAL A O 1
ATOM 3441 N N . GLY A 1 431 ? -10.967 -0.600 -32.998 1.00 73.62 431 GLY A N 1
ATOM 3442 C CA . GLY A 1 431 ? -9.988 -0.047 -33.933 1.00 73.62 431 GLY A CA 1
ATOM 3443 C C . GLY A 1 431 ? -10.257 1.403 -34.357 1.00 73.62 431 GLY A C 1
ATOM 3444 O O . GLY A 1 431 ? -9.346 2.048 -34.874 1.00 73.62 431 GLY A O 1
ATOM 3445 N N . GLU A 1 432 ? -11.446 1.969 -34.110 1.00 81.25 432 GLU A N 1
ATOM 3446 C CA . GLU A 1 432 ? -11.704 3.376 -34.444 1.00 81.25 432 GLU A CA 1
ATOM 3447 C C . GLU A 1 432 ? -10.889 4.329 -33.561 1.00 81.25 432 GLU A C 1
ATOM 3449 O O . GLU A 1 432 ? -10.846 4.194 -32.341 1.00 81.25 432 GLU A O 1
ATOM 3454 N N . LEU A 1 433 ? -10.240 5.322 -34.174 1.00 79.50 433 LEU A N 1
ATOM 3455 C CA . LEU A 1 433 ? -9.404 6.289 -33.464 1.00 79.50 433 LEU A CA 1
ATOM 3456 C C . LEU A 1 433 ? -10.265 7.385 -32.809 1.00 79.50 433 LEU A C 1
ATOM 3458 O O . LEU A 1 433 ? -10.818 8.237 -33.513 1.00 79.50 433 LEU A O 1
ATOM 3462 N N . VAL A 1 434 ? -10.327 7.405 -31.474 1.00 79.56 434 VAL A N 1
ATOM 3463 C CA . VAL A 1 434 ? -11.037 8.420 -30.668 1.00 79.56 434 VAL A CA 1
ATOM 3464 C C . VAL A 1 434 ? -10.074 9.384 -29.975 1.00 79.56 434 VAL A C 1
ATOM 3466 O O . VAL A 1 434 ? -8.923 9.039 -29.703 1.00 79.56 434 VAL A O 1
ATOM 3469 N N . LYS A 1 435 ? -10.525 10.618 -29.726 1.00 78.19 435 LYS A N 1
ATOM 3470 C CA . LYS A 1 435 ? -9.738 11.665 -29.056 1.00 78.19 435 LYS A CA 1
ATOM 3471 C C . LYS A 1 435 ? -9.724 11.436 -27.545 1.00 78.19 435 LYS A C 1
ATOM 3473 O O . LYS A 1 435 ? -10.767 11.129 -26.976 1.00 78.19 435 LYS A O 1
ATOM 3478 N N . THR A 1 436 ? -8.573 11.617 -26.900 1.00 82.50 436 THR A N 1
ATOM 3479 C CA . THR A 1 436 ? -8.330 11.266 -25.487 1.00 82.50 436 THR A CA 1
ATOM 3480 C C . THR A 1 436 ? -8.149 12.492 -24.585 1.00 82.50 436 THR A C 1
ATOM 3482 O O . THR A 1 436 ? -8.084 13.627 -25.068 1.00 82.50 436 THR A O 1
ATOM 3485 N N . HIS A 1 437 ? -7.995 12.289 -23.268 1.00 76.50 437 HIS A N 1
ATOM 3486 C CA . HIS A 1 437 ? -7.742 13.385 -22.316 1.00 76.50 437 HIS A CA 1
ATOM 3487 C C . HIS A 1 437 ? -6.455 14.193 -22.580 1.00 76.50 437 HIS A C 1
ATOM 3489 O O . HIS A 1 437 ? -6.353 15.326 -22.113 1.00 76.50 437 HIS A O 1
ATOM 3495 N N . LEU A 1 438 ? -5.494 13.642 -23.335 1.00 76.31 438 LEU A N 1
ATOM 3496 C CA . LEU A 1 438 ? -4.262 14.330 -23.751 1.00 76.31 438 LEU A CA 1
ATOM 3497 C C . LEU A 1 438 ? -4.388 15.018 -25.123 1.00 76.31 438 LEU A C 1
ATOM 3499 O O . LEU A 1 438 ? -3.406 15.527 -25.658 1.00 76.31 438 LEU A O 1
ATOM 3503 N N . GLY A 1 439 ? -5.576 15.008 -25.735 1.00 71.50 439 GLY A N 1
ATOM 3504 C CA . GLY A 1 439 ? -5.840 15.639 -27.033 1.00 71.50 439 GLY A CA 1
ATOM 3505 C C . GLY A 1 439 ? -5.280 14.899 -28.249 1.00 71.50 439 GLY A C 1
ATOM 3506 O O . GLY A 1 439 ? -5.511 15.340 -29.376 1.00 71.50 439 GLY A O 1
ATOM 3507 N N . ARG A 1 440 ? -4.585 13.776 -28.040 1.00 76.50 440 ARG A N 1
ATOM 3508 C CA . ARG A 1 440 ? -4.175 12.842 -29.096 1.00 76.50 440 ARG A CA 1
ATOM 3509 C C . ARG A 1 440 ? -5.312 11.881 -29.447 1.00 76.50 440 ARG A C 1
ATOM 3511 O O . ARG A 1 440 ? -6.314 11.810 -28.740 1.00 76.50 440 ARG A O 1
ATOM 3518 N N . TYR A 1 441 ? -5.154 11.163 -30.556 1.00 82.12 441 TYR A N 1
ATOM 3519 C CA . TYR A 1 441 ? -6.080 10.113 -30.979 1.00 82.12 441 TYR A CA 1
ATOM 3520 C C . TYR A 1 441 ? -5.472 8.732 -30.728 1.00 82.12 441 TYR A C 1
ATOM 3522 O O . TYR A 1 441 ? -4.272 8.528 -30.952 1.00 82.12 441 TYR A O 1
ATOM 3530 N N . ARG A 1 442 ? -6.296 7.792 -30.267 1.00 88.25 442 ARG A N 1
ATOM 3531 C CA . ARG A 1 442 ? -5.914 6.414 -29.929 1.00 88.25 442 ARG A CA 1
ATOM 3532 C C . ARG A 1 442 ? -7.029 5.439 -30.330 1.00 88.25 442 ARG A C 1
ATOM 3534 O O . ARG A 1 442 ? -8.195 5.836 -30.292 1.00 88.25 442 ARG A O 1
ATOM 3541 N N . PRO A 1 443 ? -6.706 4.208 -30.761 1.00 76.69 443 PRO A N 1
ATOM 3542 C CA . PRO A 1 443 ? -7.711 3.231 -31.157 1.00 76.69 443 PRO A CA 1
ATOM 3543 C C . PRO A 1 443 ? -8.552 2.786 -29.964 1.00 76.69 443 PRO A C 1
ATOM 3545 O O . PRO A 1 443 ? -8.051 2.578 -28.855 1.00 76.69 443 PRO A O 1
ATOM 3548 N N . VAL A 1 444 ? -9.843 2.607 -30.220 1.00 65.69 444 VAL A N 1
ATOM 3549 C CA . VAL A 1 444 ? -10.764 1.940 -29.308 1.00 65.69 444 VAL A CA 1
ATOM 3550 C C . VAL A 1 444 ? -10.395 0.462 -29.261 1.00 65.69 444 VAL A C 1
ATOM 3552 O O . VAL A 1 444 ? -10.599 -0.258 -30.234 1.00 65.69 444 VAL A O 1
ATOM 3555 N N . THR A 1 445 ? -9.843 -0.006 -28.146 1.00 56.91 445 THR A N 1
ATOM 3556 C CA . THR A 1 445 ? -9.452 -1.413 -27.973 1.00 56.91 445 THR A CA 1
ATOM 3557 C C . THR A 1 445 ? -10.650 -2.309 -27.674 1.00 56.91 445 THR A C 1
ATOM 3559 O O . THR A 1 445 ? -10.612 -3.502 -27.971 1.00 56.91 445 THR A O 1
ATOM 3562 N N . LYS A 1 446 ? -11.737 -1.754 -27.116 1.00 53.16 446 LYS A N 1
ATOM 3563 C CA . LYS A 1 446 ? -12.973 -2.495 -26.836 1.00 53.16 446 LYS A CA 1
ATOM 3564 C C . LYS A 1 446 ? -14.182 -1.559 -26.718 1.00 53.16 446 LYS A C 1
ATOM 3566 O O . LYS A 1 446 ? -14.051 -0.412 -26.302 1.00 53.16 446 LYS A O 1
ATOM 3571 N N . VAL A 1 447 ? -15.366 -2.054 -27.074 1.00 56.06 447 VAL A N 1
ATOM 3572 C CA . VAL A 1 447 ? -16.650 -1.333 -26.973 1.00 56.06 447 VAL A CA 1
ATOM 3573 C C . VAL A 1 447 ? -17.544 -2.066 -25.979 1.00 56.06 447 VAL A C 1
ATOM 3575 O O . VAL A 1 447 ? -17.568 -3.297 -25.953 1.00 56.06 447 VAL A O 1
ATOM 3578 N N . PHE A 1 448 ? -18.267 -1.320 -25.148 1.00 55.16 448 PHE A N 1
ATOM 3579 C CA . PHE A 1 448 ? -19.061 -1.848 -24.042 1.00 55.16 448 PHE A CA 1
ATOM 3580 C C . PHE A 1 448 ? -20.522 -1.431 -24.175 1.00 55.16 448 PHE A C 1
ATOM 3582 O O . PHE A 1 448 ? -20.811 -0.280 -24.497 1.00 55.16 448 PHE A O 1
ATOM 3589 N N . ALA A 1 449 ? -21.436 -2.357 -23.884 1.00 49.88 449 ALA A N 1
ATOM 3590 C CA . ALA A 1 449 ? -22.878 -2.139 -23.854 1.00 49.88 449 ALA A CA 1
ATOM 3591 C C . ALA A 1 449 ? -23.514 -3.039 -22.781 1.00 49.88 449 ALA A C 1
ATOM 3593 O O . ALA A 1 449 ? -23.150 -4.210 -22.668 1.00 49.88 449 ALA A O 1
ATOM 3594 N N . ARG A 1 450 ? -24.463 -2.517 -21.996 1.00 54.19 450 ARG A N 1
ATOM 3595 C CA . ARG A 1 450 ? -25.271 -3.290 -21.038 1.00 54.19 450 ARG A CA 1
ATOM 3596 C C . ARG A 1 450 ? -26.708 -2.746 -20.929 1.00 54.19 450 ARG A C 1
ATOM 3598 O O . ARG A 1 450 ? -26.891 -1.530 -20.975 1.00 54.19 450 ARG A O 1
ATOM 3605 N N . PRO A 1 451 ? -27.721 -3.593 -20.692 1.00 47.81 451 PRO A N 1
ATOM 3606 C CA . PRO A 1 451 ? -29.110 -3.158 -20.527 1.00 47.81 451 PRO A CA 1
ATOM 3607 C C . PRO A 1 451 ? -29.337 -2.294 -19.278 1.00 47.81 451 PRO A C 1
ATOM 3609 O O . PRO A 1 451 ? -28.956 -2.673 -18.168 1.00 47.81 451 PRO A O 1
ATOM 3612 N N . TYR A 1 452 ? -30.024 -1.155 -19.434 1.00 48.19 452 TYR A N 1
ATOM 3613 C CA . TYR A 1 452 ? -30.350 -0.231 -18.343 1.00 48.19 452 TYR A CA 1
ATOM 3614 C C . TYR A 1 452 ? -31.851 -0.212 -18.017 1.00 48.19 452 TYR A C 1
ATOM 3616 O O . TYR A 1 452 ? -32.712 -0.059 -18.889 1.00 48.19 452 TYR A O 1
ATOM 3624 N N . LYS A 1 453 ? -32.185 -0.367 -16.730 1.00 49.47 453 LYS A N 1
ATOM 3625 C CA . LYS A 1 453 ? -33.572 -0.472 -16.249 1.00 49.47 453 LYS A CA 1
ATOM 3626 C C . LYS A 1 453 ? -34.197 0.917 -16.081 1.00 49.47 453 LYS A C 1
ATOM 3628 O O . LYS A 1 453 ? -33.622 1.783 -15.434 1.00 49.47 453 LYS A O 1
ATOM 3633 N N . GLN A 1 454 ? -35.426 1.100 -16.571 1.00 44.41 454 GLN A N 1
ATOM 3634 C CA . GLN A 1 454 ? -36.120 2.403 -16.630 1.00 44.41 454 GLN A CA 1
ATOM 3635 C C . GLN A 1 454 ? -36.284 3.137 -15.275 1.00 44.41 454 GLN A C 1
ATOM 3637 O O . GLN A 1 454 ? -36.522 4.341 -15.256 1.00 44.41 454 GLN A O 1
ATOM 3642 N N . ARG A 1 455 ? -36.177 2.435 -14.136 1.00 45.59 455 ARG A N 1
ATOM 3643 C CA . ARG A 1 455 ? -36.304 3.025 -12.787 1.00 45.59 455 ARG A CA 1
ATOM 3644 C C . ARG A 1 455 ? -34.978 3.494 -12.172 1.00 45.59 455 ARG A C 1
ATOM 3646 O O . ARG A 1 455 ? -35.016 4.142 -11.129 1.00 45.59 455 ARG A O 1
ATOM 3653 N N . SER A 1 456 ? -33.836 3.162 -12.771 1.00 48.09 456 SER A N 1
ATOM 3654 C CA . SER A 1 456 ? -32.521 3.554 -12.255 1.00 48.09 456 SER A CA 1
ATOM 3655 C C . SER A 1 456 ? -32.227 5.039 -12.564 1.00 48.09 456 SER A C 1
ATOM 3657 O O . SER A 1 456 ? -32.667 5.536 -13.606 1.00 48.09 456 SER A O 1
ATOM 3659 N N . PRO A 1 457 ? -31.558 5.775 -11.654 1.00 52.12 457 PRO A N 1
ATOM 3660 C CA . PRO A 1 457 ? -31.367 7.221 -11.775 1.00 52.12 457 PRO A CA 1
ATOM 3661 C C . PRO A 1 457 ? -30.303 7.576 -12.819 1.00 52.12 457 PRO A C 1
ATOM 3663 O O . PRO A 1 457 ? -29.224 6.991 -12.834 1.00 52.12 457 PRO A O 1
ATOM 3666 N N . ILE A 1 458 ? -30.587 8.579 -13.647 1.00 63.59 458 ILE A N 1
ATOM 3667 C CA . ILE A 1 458 ? -29.656 9.152 -14.627 1.00 63.59 458 ILE A CA 1
ATOM 3668 C C . ILE A 1 458 ? -29.404 10.614 -14.273 1.00 63.59 458 ILE A C 1
ATOM 3670 O O . ILE A 1 458 ? -30.342 11.345 -13.944 1.00 63.59 458 ILE A O 1
ATOM 3674 N N . VAL A 1 459 ? -28.148 11.044 -14.383 1.00 65.25 459 VAL A N 1
ATOM 3675 C CA . VAL A 1 459 ? -27.776 12.458 -14.313 1.00 65.25 459 VAL A CA 1
ATOM 3676 C C . VAL A 1 459 ? -27.648 12.978 -15.740 1.00 65.25 459 VAL A C 1
ATOM 3678 O O . VAL A 1 459 ? -26.874 12.468 -16.556 1.00 65.25 459 VAL A O 1
ATOM 3681 N N . GLN A 1 460 ? -28.456 13.984 -16.053 1.00 82.75 460 GLN A N 1
ATOM 3682 C CA . GLN A 1 460 ? -28.288 14.818 -17.231 1.00 82.75 460 GLN A CA 1
ATOM 3683 C C . GLN A 1 460 ? -27.475 16.044 -16.813 1.00 82.75 460 GLN A C 1
ATOM 3685 O O . GLN A 1 460 ? -27.983 16.901 -16.092 1.00 82.75 460 GLN A O 1
ATOM 3690 N N . ILE A 1 461 ? -26.228 16.114 -17.272 1.00 78.88 461 ILE A N 1
ATOM 3691 C CA . ILE A 1 461 ? -25.375 17.292 -17.113 1.00 78.88 461 ILE A CA 1
ATOM 3692 C C . ILE A 1 461 ? -25.573 18.144 -18.361 1.00 78.88 461 ILE A C 1
ATOM 3694 O O . ILE A 1 461 ? -25.286 17.689 -19.472 1.00 78.88 461 ILE A O 1
ATOM 3698 N N . ASP A 1 462 ? -26.081 19.357 -18.187 1.00 78.62 462 ASP A N 1
ATOM 3699 C CA . ASP A 1 462 ? -26.220 20.333 -19.259 1.00 78.62 462 ASP A CA 1
ATOM 3700 C C . ASP A 1 462 ? -25.071 21.340 -19.140 1.00 78.62 462 ASP A C 1
ATOM 3702 O O . ASP A 1 462 ? -24.984 22.122 -18.194 1.00 78.62 462 ASP A O 1
ATOM 3706 N N . THR A 1 463 ? -24.152 21.290 -20.101 1.00 70.75 463 THR A N 1
ATOM 3707 C CA . THR A 1 463 ? -23.035 22.232 -20.234 1.00 70.75 463 THR A CA 1
ATOM 3708 C C . THR A 1 463 ? -23.376 23.303 -21.262 1.00 70.75 463 THR A C 1
ATOM 3710 O O . THR A 1 463 ? -24.270 23.126 -22.096 1.00 70.75 463 THR A O 1
ATOM 3713 N N . GLN A 1 464 ? -22.581 24.373 -21.301 1.00 57.38 464 GLN A N 1
ATOM 3714 C CA . GLN A 1 464 ? -22.702 25.371 -22.363 1.00 57.38 464 GLN A CA 1
ATOM 3715 C C . GLN A 1 464 ? -22.553 24.799 -23.787 1.00 57.38 464 GLN A C 1
ATOM 3717 O O . GLN A 1 464 ? -23.070 25.400 -24.723 1.00 57.38 464 GLN A O 1
ATOM 3722 N N . PHE A 1 465 ? -21.923 23.630 -23.986 1.00 58.06 465 PHE A N 1
ATOM 3723 C CA . PHE A 1 465 ? -21.720 23.032 -25.315 1.00 58.06 465 PHE A CA 1
ATOM 3724 C C . PHE A 1 465 ? -22.684 21.879 -25.634 1.00 58.06 465 PHE A C 1
ATOM 3726 O O . PHE A 1 465 ? -23.111 21.739 -26.784 1.00 58.06 465 PHE A O 1
ATOM 3733 N N . SER A 1 466 ? -23.076 21.073 -24.649 1.00 63.75 466 SER A N 1
ATOM 3734 C CA . SER A 1 466 ? -23.747 19.782 -24.860 1.00 63.75 466 SER A CA 1
ATOM 3735 C C . SER A 1 466 ? -24.592 19.335 -23.657 1.00 63.75 466 SER A C 1
ATOM 3737 O O . SER A 1 466 ? -24.431 19.831 -22.546 1.00 63.75 466 SER A O 1
ATOM 3739 N N . SER A 1 467 ? -25.485 18.366 -23.884 1.00 71.75 467 SER A N 1
ATOM 3740 C CA . SER A 1 467 ? -26.244 17.675 -22.831 1.00 71.75 467 SER A CA 1
ATOM 3741 C C . SER A 1 467 ? -25.801 16.215 -22.765 1.00 71.75 467 SER A C 1
ATOM 3743 O O . SER A 1 467 ? -25.792 15.518 -23.788 1.00 71.75 467 SER A O 1
ATOM 3745 N N . ILE A 1 468 ? -25.420 15.750 -21.576 1.00 75.50 468 ILE A N 1
ATOM 3746 C CA . ILE A 1 468 ? -24.748 14.463 -21.376 1.00 75.50 468 ILE A CA 1
ATOM 3747 C C . ILE A 1 468 ? -25.563 13.609 -20.415 1.00 75.50 468 ILE A C 1
ATOM 3749 O O . ILE A 1 468 ? -25.739 13.961 -19.251 1.00 75.50 468 ILE A O 1
ATOM 3753 N N . LYS A 1 469 ? -26.070 12.470 -20.905 1.00 75.50 469 LYS A N 1
ATOM 3754 C CA . LYS A 1 469 ? -26.886 11.539 -20.114 1.00 75.50 469 LYS A CA 1
ATOM 3755 C C . LYS A 1 469 ? -26.045 10.365 -19.660 1.00 75.50 469 LYS A C 1
ATOM 3757 O O . LYS A 1 469 ? -25.852 9.381 -20.377 1.00 75.50 469 LYS A O 1
ATOM 3762 N N . CYS A 1 470 ? -25.545 10.514 -18.449 1.00 60.03 470 CYS A N 1
ATOM 3763 C CA . CYS A 1 470 ? -24.696 9.565 -17.763 1.00 60.03 470 CYS A CA 1
ATOM 3764 C C . CYS A 1 470 ? -25.425 8.984 -16.555 1.00 60.03 470 CYS A C 1
ATOM 3766 O O . CYS A 1 470 ? -26.489 9.453 -16.144 1.00 60.03 470 CYS A O 1
ATOM 3768 N N . THR A 1 471 ? -24.865 7.938 -15.979 1.00 60.72 471 THR A N 1
ATOM 3769 C CA . THR A 1 471 ? -25.283 7.497 -14.655 1.00 60.72 471 THR A CA 1
ATOM 3770 C C . THR A 1 471 ? -24.525 8.287 -13.568 1.00 60.72 471 THR A C 1
ATOM 3772 O O . THR A 1 471 ? -23.445 8.802 -13.869 1.00 60.72 471 THR A O 1
ATOM 3775 N N . PRO A 1 472 ? -25.082 8.434 -12.344 1.00 51.25 472 PRO A N 1
ATOM 3776 C CA . PRO A 1 472 ? -24.622 9.319 -11.252 1.00 51.25 472 PRO A CA 1
ATOM 3777 C C . PRO A 1 472 ? -23.144 9.292 -10.843 1.00 51.25 472 PRO A C 1
ATOM 3779 O O . PRO A 1 472 ? -22.692 10.095 -10.040 1.00 51.25 472 PRO A O 1
ATOM 3782 N N . GLU A 1 473 ? -22.371 8.368 -11.351 1.00 50.00 473 GLU A N 1
ATOM 3783 C CA . GLU A 1 473 ? -21.008 8.072 -10.945 1.00 50.00 473 GLU A CA 1
ATOM 3784 C C . GLU A 1 473 ? -19.977 8.357 -12.041 1.00 50.00 473 GLU A C 1
ATOM 3786 O O . GLU A 1 473 ? -18.777 8.305 -11.775 1.00 50.00 473 GLU A O 1
ATOM 3791 N N . HIS A 1 474 ? -20.428 8.591 -13.280 1.00 55.28 474 HIS A N 1
ATOM 3792 C CA . HIS A 1 474 ? -19.523 8.627 -14.416 1.00 55.28 474 HIS A CA 1
ATOM 3793 C C . HIS A 1 474 ? -18.677 9.897 -14.328 1.00 55.28 474 HIS A C 1
ATOM 3795 O O . HIS A 1 474 ? -19.250 10.976 -14.177 1.00 55.28 474 HIS A O 1
ATOM 3801 N N . PRO A 1 475 ? -17.342 9.809 -14.366 1.00 54.94 475 PRO A N 1
ATOM 3802 C CA . PRO A 1 475 ? -16.513 10.932 -14.043 1.00 54.94 475 PRO A CA 1
ATOM 3803 C C . PRO A 1 475 ? -16.298 11.782 -15.268 1.00 54.94 475 PRO A C 1
ATOM 3805 O O . PRO A 1 475 ? -16.152 11.309 -16.399 1.00 54.94 475 PRO A O 1
ATOM 3808 N N . PHE A 1 476 ? -16.178 13.055 -14.977 1.00 72.56 476 PHE A N 1
ATOM 3809 C CA . PHE A 1 476 ? -15.672 14.028 -15.904 1.00 72.56 476 PHE A CA 1
ATOM 3810 C C . PHE A 1 476 ? -14.328 14.488 -15.357 1.00 72.56 476 PHE A C 1
ATOM 3812 O O . PHE A 1 476 ? -14.105 14.474 -14.143 1.00 72.56 476 PHE A O 1
ATOM 3819 N N . TYR A 1 477 ? -13.401 14.849 -16.237 1.00 79.75 477 TYR A N 1
ATOM 3820 C CA . TYR A 1 477 ? -12.219 15.582 -15.795 1.00 79.75 477 TYR A CA 1
ATOM 3821 C C . TYR A 1 477 ? -12.640 17.039 -15.593 1.00 79.75 477 TYR A C 1
ATOM 3823 O O . TYR A 1 477 ? -13.238 17.632 -16.493 1.00 79.75 477 TYR A O 1
ATOM 3831 N N . VAL A 1 478 ? -12.393 17.587 -14.407 1.00 82.69 478 VAL A N 1
ATOM 3832 C CA . VAL A 1 478 ? -12.943 18.866 -13.933 1.00 82.69 478 VAL A CA 1
ATOM 3833 C C . VAL A 1 478 ? -11.824 19.724 -13.366 1.00 82.69 478 VAL A C 1
ATOM 3835 O O . VAL A 1 478 ? -10.837 19.203 -12.847 1.00 82.69 478 VAL A O 1
ATOM 3838 N N . TYR A 1 479 ? -11.981 21.040 -13.448 1.00 82.06 479 TYR A N 1
ATOM 3839 C CA . TYR A 1 479 ? -11.223 21.990 -12.650 1.00 82.06 479 TYR A CA 1
ATOM 3840 C C . TYR A 1 479 ? -12.100 22.559 -11.535 1.00 82.06 479 TYR A C 1
ATOM 3842 O O . TYR A 1 479 ? -13.084 23.249 -11.807 1.00 82.06 479 TYR A O 1
ATOM 3850 N N . THR A 1 480 ? -11.718 22.271 -10.292 1.00 74.75 480 THR A N 1
ATOM 3851 C CA . THR A 1 480 ? -12.357 22.766 -9.064 1.00 74.75 480 THR A CA 1
ATOM 3852 C C . THR A 1 480 ? -11.269 23.412 -8.201 1.00 74.75 480 THR A C 1
ATOM 3854 O O . THR A 1 480 ? -10.122 22.968 -8.221 1.00 74.75 480 THR A O 1
ATOM 3857 N N . LYS A 1 481 ? -11.579 24.481 -7.451 1.00 66.00 481 LYS A N 1
ATOM 3858 C CA . LYS A 1 481 ? -10.698 25.035 -6.386 1.00 66.00 481 LYS A CA 1
ATOM 3859 C C . LYS A 1 481 ? -9.215 25.226 -6.799 1.00 66.00 481 LYS A C 1
ATOM 3861 O O . LYS A 1 481 ? -8.301 25.017 -6.003 1.00 66.00 481 LYS A O 1
ATOM 3866 N N . ASN A 1 482 ? -8.984 25.645 -8.045 1.00 65.12 482 ASN A N 1
ATOM 3867 C CA . ASN A 1 482 ? -7.679 25.808 -8.701 1.00 65.12 482 ASN A CA 1
ATOM 3868 C C . ASN A 1 482 ? -6.837 24.530 -8.953 1.00 65.12 482 ASN A C 1
ATOM 3870 O O . ASN A 1 482 ? -5.629 24.628 -9.174 1.00 65.12 482 ASN A O 1
ATOM 3874 N N . GLN A 1 483 ? -7.443 23.339 -8.988 1.00 70.81 483 GLN A N 1
ATOM 3875 C CA . GLN A 1 483 ? -6.789 22.066 -9.333 1.00 70.81 483 GLN A CA 1
ATOM 3876 C C . GLN A 1 483 ? -7.620 21.237 -10.329 1.00 70.81 483 GLN A C 1
ATOM 3878 O O . GLN A 1 483 ? -8.810 21.475 -10.505 1.00 70.81 483 GLN A O 1
ATOM 3883 N N . LYS A 1 484 ? -6.985 20.271 -11.013 1.00 78.25 484 LYS A N 1
ATOM 3884 C CA . LYS A 1 484 ? -7.638 19.379 -11.991 1.00 78.25 484 LYS A CA 1
ATOM 3885 C C . LYS A 1 484 ? -7.810 17.967 -11.433 1.00 78.25 484 LYS A C 1
ATOM 3887 O O . LYS A 1 484 ? -6.815 17.301 -11.149 1.00 78.25 484 LYS A O 1
ATOM 3892 N N . GLU A 1 485 ? -9.040 17.477 -11.369 1.00 73.81 485 GLU A N 1
ATOM 3893 C CA . GLU A 1 485 ? -9.395 16.187 -10.764 1.00 73.81 485 GLU A CA 1
ATOM 3894 C C . GLU A 1 485 ? -10.491 15.444 -11.551 1.00 73.81 485 GLU A C 1
ATOM 3896 O O . GLU A 1 485 ? -11.017 15.952 -12.539 1.00 73.81 485 GLU A O 1
ATOM 3901 N N . TRP A 1 486 ? -10.806 14.207 -11.156 1.00 67.75 486 TRP A N 1
ATOM 3902 C CA . TRP A 1 486 ? -11.850 13.388 -11.786 1.00 67.75 486 TRP A CA 1
ATOM 3903 C C . TRP A 1 486 ? -13.065 13.295 -10.865 1.00 67.75 486 TRP A C 1
ATOM 3905 O O . TRP A 1 486 ? -13.014 12.603 -9.848 1.00 67.75 486 TRP A O 1
ATOM 3915 N N . VAL A 1 487 ? -14.154 13.977 -11.225 1.00 69.19 487 VAL A N 1
ATOM 3916 C CA . VAL A 1 487 ? -15.344 14.123 -10.371 1.00 69.19 487 VAL A CA 1
ATOM 3917 C C . VAL A 1 487 ? -16.505 13.290 -10.930 1.00 69.19 487 VAL A C 1
ATOM 3919 O O . VAL A 1 487 ? -16.890 13.499 -12.083 1.00 69.19 487 VAL A O 1
ATOM 3922 N N . PRO A 1 488 ? -17.080 12.350 -10.151 1.00 65.50 488 PRO A N 1
ATOM 3923 C CA . PRO A 1 488 ? -18.284 11.597 -10.519 1.00 65.50 488 PRO A CA 1
ATOM 3924 C C . PRO A 1 488 ? -19.497 12.499 -10.789 1.00 65.50 488 PRO A C 1
ATOM 3926 O O . PRO A 1 488 ? -19.722 13.449 -10.047 1.00 65.50 488 PRO A O 1
ATOM 3929 N N . ALA A 1 489 ? -20.343 12.154 -11.765 1.00 61.16 489 ALA A N 1
ATOM 3930 C CA . ALA A 1 489 ? -21.478 12.970 -12.221 1.00 61.16 489 ALA A CA 1
ATOM 3931 C C . ALA A 1 489 ? -22.432 13.530 -11.138 1.00 61.16 489 ALA A C 1
ATOM 3933 O O . ALA A 1 489 ? -23.024 14.585 -11.338 1.00 61.16 489 ALA A O 1
ATOM 3934 N N . SER A 1 490 ? -22.619 12.834 -10.013 1.00 68.12 490 SER A N 1
ATOM 3935 C CA . SER A 1 490 ? -23.464 13.257 -8.877 1.00 68.12 490 SER A CA 1
ATOM 3936 C C . SER A 1 490 ? -22.763 14.145 -7.854 1.00 68.12 490 SER A C 1
ATOM 3938 O O . SER A 1 490 ? -23.435 14.689 -6.984 1.00 68.12 490 SER A O 1
ATOM 3940 N N . ARG A 1 491 ? -21.435 14.264 -7.943 1.00 71.81 491 ARG A N 1
ATOM 3941 C CA . ARG A 1 491 ? -20.603 15.178 -7.150 1.00 71.81 491 ARG A CA 1
ATOM 3942 C C . ARG A 1 491 ? -20.224 16.447 -7.920 1.00 71.81 491 ARG A C 1
ATOM 3944 O O . ARG A 1 491 ? -19.478 17.256 -7.389 1.00 71.81 491 ARG A O 1
ATOM 3951 N N . LEU A 1 492 ? -20.696 16.586 -9.159 1.00 72.69 492 LEU A N 1
ATOM 3952 C CA . LEU A 1 492 ? -20.587 17.826 -9.915 1.00 72.69 492 LEU A CA 1
ATOM 3953 C C . LEU A 1 492 ? -21.545 18.866 -9.331 1.00 72.69 492 LEU A C 1
ATOM 3955 O O . LEU A 1 492 ? -22.704 18.548 -9.052 1.00 72.69 492 LEU A O 1
ATOM 3959 N N . GLU A 1 493 ? -21.083 20.104 -9.215 1.00 83.62 493 GLU A N 1
ATOM 3960 C CA . GLU A 1 493 ? -21.861 21.241 -8.720 1.00 83.62 493 GLU A CA 1
ATOM 3961 C C . GLU A 1 493 ? -21.922 22.372 -9.764 1.00 83.62 493 GLU A C 1
ATOM 3963 O O . GLU A 1 493 ? -21.070 22.495 -10.649 1.00 83.62 493 GLU A O 1
ATOM 3968 N N . ILE A 1 494 ? -22.955 23.221 -9.699 1.00 81.06 494 ILE A N 1
ATOM 3969 C CA . ILE A 1 494 ? -23.061 24.384 -10.596 1.00 81.06 494 ILE A CA 1
ATOM 3970 C C . ILE A 1 494 ? -22.018 25.419 -10.158 1.00 81.06 494 ILE A C 1
ATOM 3972 O O . ILE A 1 494 ? -22.158 26.061 -9.120 1.00 81.06 494 ILE A O 1
ATOM 3976 N N . GLY A 1 495 ? -20.961 25.546 -10.958 1.00 72.81 495 GLY A N 1
ATOM 3977 C CA . GLY A 1 495 ? -19.730 26.267 -10.624 1.00 72.81 495 GLY A CA 1
ATOM 3978 C C . GLY A 1 495 ? -18.476 25.492 -11.042 1.00 72.81 495 GLY A C 1
ATOM 3979 O O . GLY A 1 495 ? -17.447 26.103 -11.328 1.00 72.81 495 GLY A O 1
ATOM 3980 N N . ASP A 1 496 ? -18.581 24.167 -11.170 1.00 82.62 496 ASP A N 1
ATOM 3981 C CA . ASP A 1 496 ? -17.528 23.325 -11.733 1.00 82.62 496 ASP A CA 1
ATOM 3982 C C . ASP A 1 496 ? -17.308 23.593 -13.228 1.00 82.62 496 ASP A C 1
ATOM 3984 O O . ASP A 1 496 ? -18.246 23.842 -13.998 1.00 82.62 496 ASP A O 1
ATOM 3988 N N . MET A 1 497 ? -16.051 23.466 -13.661 1.00 83.00 497 MET A N 1
ATOM 3989 C CA . MET A 1 497 ? -15.663 23.548 -15.069 1.00 83.00 497 MET A CA 1
ATOM 3990 C C . MET A 1 497 ? -15.141 22.201 -15.565 1.00 83.00 497 MET A C 1
ATOM 3992 O O . MET A 1 497 ? -14.016 21.805 -15.259 1.00 83.00 497 MET A O 1
ATOM 3996 N N . LEU A 1 498 ? -15.946 21.508 -16.373 1.00 84.25 498 LEU A N 1
ATOM 3997 C CA . LEU A 1 498 ? -15.528 20.290 -17.069 1.00 84.25 498 LEU A CA 1
ATOM 3998 C C . LEU A 1 498 ? -14.417 20.616 -18.078 1.00 84.25 498 LEU A C 1
ATOM 4000 O O . LEU A 1 498 ? -14.327 21.738 -18.569 1.00 84.25 498 LEU A O 1
ATOM 4004 N N . LEU A 1 499 ? -13.559 19.651 -18.400 1.00 81.56 499 LEU A N 1
ATOM 4005 C CA . LEU A 1 499 ? -12.349 19.902 -19.182 1.00 81.56 499 LEU A CA 1
ATOM 4006 C C . LEU A 1 499 ? -12.398 19.291 -20.585 1.00 81.56 499 LEU A C 1
ATOM 4008 O O . LEU A 1 499 ? -12.850 18.163 -20.788 1.00 81.56 499 LEU A O 1
ATOM 4012 N N . TYR A 1 500 ? -11.843 20.039 -21.541 1.00 79.81 500 TYR A N 1
ATOM 4013 C CA . TYR A 1 500 ? -11.521 19.603 -22.904 1.00 79.81 500 TYR A CA 1
ATOM 4014 C C . TYR A 1 500 ? -10.013 19.776 -23.167 1.00 79.81 500 TYR A C 1
ATOM 4016 O O . TYR A 1 500 ? -9.407 20.705 -22.619 1.00 79.81 500 TYR A O 1
ATOM 4024 N N . PRO A 1 501 ? -9.352 18.913 -23.962 1.00 75.19 501 PRO A N 1
ATOM 4025 C CA . PRO A 1 501 ? -7.917 19.021 -24.216 1.00 75.19 501 PRO A CA 1
ATOM 4026 C C . PRO A 1 501 ? -7.579 20.156 -25.195 1.00 75.19 501 PRO A C 1
ATOM 4028 O O . PRO A 1 501 ? -7.992 20.149 -26.359 1.00 75.19 501 PRO A O 1
ATOM 4031 N N . SER A 1 502 ? -6.759 21.103 -24.740 1.00 68.81 502 SER A N 1
ATOM 4032 C CA . SER A 1 502 ? -6.149 22.120 -25.596 1.00 68.81 502 SER A CA 1
ATOM 4033 C C . SER A 1 502 ? -4.991 21.516 -26.388 1.00 68.81 502 SER A C 1
ATOM 4035 O O . SER A 1 502 ? -4.020 20.995 -25.839 1.00 68.81 502 SER A O 1
ATOM 4037 N N . GLU A 1 503 ? -5.064 21.638 -27.709 1.00 64.75 503 GLU A N 1
ATOM 4038 C CA . GLU A 1 503 ? -3.969 21.289 -28.607 1.00 64.75 503 GLU A CA 1
ATOM 4039 C C . GLU A 1 503 ? -2.936 22.435 -28.620 1.00 64.75 503 GLU A C 1
ATOM 4041 O O . GLU A 1 503 ? -2.965 23.276 -29.519 1.00 64.75 503 GLU A O 1
ATOM 4046 N N . ASN A 1 504 ? -2.019 22.487 -27.642 1.00 56.62 504 ASN A N 1
ATOM 4047 C CA . ASN A 1 504 ? -1.021 23.568 -27.487 1.00 56.62 504 ASN A CA 1
ATOM 4048 C C . ASN A 1 504 ? 0.132 23.536 -28.521 1.00 56.62 504 ASN A C 1
ATOM 4050 O O . ASN A 1 504 ? 1.312 23.691 -28.200 1.00 56.62 504 ASN A O 1
ATOM 4054 N N . ARG A 1 505 ? -0.209 23.279 -29.784 1.00 69.38 505 ARG A N 1
ATOM 4055 C CA . ARG A 1 505 ? 0.698 23.187 -30.928 1.00 69.38 505 ARG A CA 1
ATOM 4056 C C . ARG A 1 505 ? 0.557 24.432 -31.798 1.00 69.38 505 ARG A C 1
ATOM 4058 O O . ARG A 1 505 ? -0.546 24.801 -32.196 1.00 69.38 505 ARG A O 1
ATOM 4065 N N . ARG A 1 506 ? 1.681 25.083 -32.096 1.00 77.06 506 ARG A N 1
ATOM 4066 C CA . ARG A 1 506 ? 1.725 26.231 -33.012 1.00 77.06 506 ARG A CA 1
ATOM 4067 C C . ARG A 1 506 ? 1.589 25.740 -34.449 1.00 77.06 506 ARG A C 1
ATOM 4069 O O . ARG A 1 506 ? 2.358 24.879 -34.879 1.00 77.06 506 ARG A O 1
ATOM 4076 N N . ASP A 1 507 ? 0.637 26.303 -35.179 1.00 83.06 507 ASP A N 1
ATOM 4077 C CA . ASP A 1 507 ? 0.428 25.994 -36.590 1.00 83.06 507 ASP A CA 1
ATOM 4078 C C . ASP A 1 507 ? 1.288 26.890 -37.480 1.00 83.06 507 ASP A C 1
ATOM 4080 O O . ASP A 1 507 ? 1.548 28.055 -37.169 1.00 83.06 507 ASP A O 1
ATOM 4084 N N . TYR A 1 508 ? 1.710 26.351 -38.622 1.00 82.94 508 TYR A N 1
ATOM 4085 C CA . TYR A 1 508 ? 2.578 27.053 -39.557 1.00 82.94 508 TYR A CA 1
ATOM 4086 C C . TYR A 1 508 ? 2.153 26.831 -41.003 1.00 82.94 508 TYR A C 1
ATOM 4088 O O . TYR A 1 508 ? 1.724 25.743 -41.383 1.00 82.94 508 TYR A O 1
ATOM 4096 N N . LEU A 1 509 ? 2.344 27.861 -41.821 1.00 82.19 509 LEU A N 1
ATOM 4097 C CA . LEU A 1 509 ? 2.269 27.784 -43.274 1.00 82.19 509 LEU A CA 1
ATOM 4098 C C . LEU A 1 509 ? 3.675 27.945 -43.859 1.00 82.19 509 LEU A C 1
ATOM 4100 O O . LEU A 1 509 ? 4.375 28.910 -43.555 1.00 82.19 509 LEU A O 1
ATOM 4104 N N . THR A 1 510 ? 4.066 27.014 -44.725 1.00 75.31 510 THR A N 1
ATOM 4105 C CA . THR A 1 510 ? 5.355 27.006 -45.434 1.00 75.31 510 THR A CA 1
ATOM 4106 C C . THR A 1 510 ? 5.098 27.290 -46.909 1.00 75.31 510 THR A C 1
ATOM 4108 O O . THR A 1 510 ? 4.512 26.458 -47.602 1.00 75.31 510 THR A O 1
ATOM 4111 N N . PHE A 1 511 ? 5.475 28.479 -47.386 1.00 71.81 511 PHE A N 1
ATOM 4112 C CA . PHE A 1 511 ? 5.238 28.901 -48.768 1.00 71.81 511 PHE A CA 1
ATOM 4113 C C . PHE A 1 511 ? 6.181 30.034 -49.191 1.00 71.81 511 PHE A C 1
ATOM 4115 O O . PHE A 1 511 ? 6.312 31.036 -48.495 1.00 71.81 511 PHE A O 1
ATOM 4122 N N . ASP A 1 512 ? 6.809 29.899 -50.359 1.00 64.94 512 ASP A N 1
ATOM 4123 C CA . ASP A 1 512 ? 7.639 30.966 -50.922 1.00 64.94 512 ASP A CA 1
ATOM 4124 C C . ASP A 1 512 ? 6.783 32.142 -51.425 1.00 64.94 512 ASP A C 1
ATOM 4126 O O . ASP A 1 512 ? 5.738 31.959 -52.051 1.00 64.94 512 ASP A O 1
ATOM 4130 N N . VAL A 1 513 ? 7.249 33.363 -51.150 1.00 62.47 513 VAL A N 1
ATOM 4131 C CA . VAL A 1 513 ? 6.599 34.635 -51.505 1.00 62.47 513 VAL A CA 1
ATOM 4132 C C . VAL A 1 513 ? 7.677 35.646 -51.888 1.00 62.47 513 VAL A C 1
ATOM 4134 O O . VAL A 1 513 ? 8.706 35.721 -51.224 1.00 62.47 513 VAL A O 1
ATOM 4137 N N . MET A 1 514 ? 7.449 36.472 -52.914 1.00 60.19 514 MET A N 1
ATOM 4138 C CA . MET A 1 514 ? 8.412 37.505 -53.334 1.00 60.19 514 MET A CA 1
ATOM 4139 C C . MET A 1 514 ? 7.964 38.927 -52.949 1.00 60.19 514 MET A C 1
ATOM 4141 O O . MET A 1 514 ? 7.233 39.605 -53.682 1.00 60.19 514 MET A O 1
ATOM 4145 N N . LEU A 1 515 ? 8.462 39.404 -51.805 1.00 55.88 515 LEU A N 1
ATOM 4146 C CA . LEU A 1 515 ? 8.295 40.773 -51.303 1.00 55.88 515 LEU A CA 1
ATOM 4147 C C . LEU A 1 515 ? 9.332 41.738 -51.916 1.00 55.88 515 LEU A C 1
ATOM 4149 O O . LEU A 1 515 ? 10.495 41.687 -51.549 1.00 55.88 515 LEU A O 1
ATOM 4153 N N . ARG A 1 516 ? 8.923 42.697 -52.763 1.00 53.56 516 ARG A N 1
ATOM 4154 C CA . ARG A 1 516 ? 9.814 43.803 -53.197 1.00 53.56 516 ARG A CA 1
ATOM 4155 C C . ARG A 1 516 ? 9.909 44.889 -52.121 1.00 53.56 516 ARG A C 1
ATOM 4157 O O . ARG A 1 516 ? 8.881 45.497 -51.809 1.00 53.56 516 ARG A O 1
ATOM 4164 N N . SER A 1 517 ? 11.077 45.142 -51.542 1.00 46.84 517 SER A N 1
ATOM 4165 C CA . SER A 1 517 ? 11.317 46.370 -50.770 1.00 46.84 517 SER A CA 1
ATOM 4166 C C . SER A 1 517 ? 11.388 47.588 -51.705 1.00 46.84 517 SER A C 1
ATOM 4168 O O . SER A 1 517 ? 11.591 47.451 -52.911 1.00 46.84 517 SER A O 1
ATOM 4170 N N . SER A 1 518 ? 11.187 48.781 -51.152 1.00 45.47 518 SER A N 1
ATOM 4171 C CA . SER A 1 518 ? 11.614 50.044 -51.761 1.00 45.47 518 SER A CA 1
ATOM 4172 C C . SER A 1 518 ? 12.882 50.499 -51.049 1.00 45.47 518 SER A C 1
ATOM 4174 O O . SER A 1 518 ? 12.904 50.510 -49.817 1.00 45.47 518 SER A O 1
ATOM 4176 N N . THR A 1 519 ? 13.919 50.876 -51.792 1.00 46.28 519 THR A N 1
ATOM 4177 C CA . THR A 1 519 ? 15.034 51.649 -51.229 1.00 46.28 519 THR A CA 1
ATOM 4178 C C . THR A 1 519 ? 14.635 53.125 -51.122 1.00 46.28 519 THR A C 1
ATOM 4180 O O . THR A 1 519 ? 13.623 53.544 -51.687 1.00 46.28 519 THR A O 1
ATOM 4183 N N . SER A 1 520 ? 15.410 53.920 -50.384 1.00 43.91 520 SER A N 1
ATOM 4184 C CA . SER A 1 520 ? 15.141 55.349 -50.153 1.00 43.91 520 SER A CA 1
ATOM 4185 C C . SER A 1 520 ? 15.113 56.193 -51.435 1.00 43.91 520 SER A C 1
ATOM 4187 O O . SER A 1 520 ? 14.412 57.197 -51.483 1.00 43.91 520 SER A O 1
ATOM 4189 N N . ASN A 1 521 ? 15.817 55.767 -52.489 1.00 39.62 521 ASN A N 1
ATOM 4190 C CA . ASN A 1 521 ? 16.037 56.555 -53.707 1.00 39.62 521 ASN A CA 1
ATOM 4191 C C . ASN A 1 521 ? 15.188 56.047 -54.895 1.00 39.62 521 ASN A C 1
ATOM 4193 O O . ASN A 1 521 ? 15.688 55.889 -56.006 1.00 39.62 521 ASN A O 1
ATOM 4197 N N . GLY A 1 522 ? 13.911 55.723 -54.660 1.00 41.06 522 GLY A N 1
ATOM 4198 C CA . GLY A 1 522 ? 12.888 55.490 -55.702 1.00 41.06 522 GLY A CA 1
ATOM 4199 C C . GLY A 1 522 ? 13.005 54.218 -56.568 1.00 41.06 522 GLY A C 1
ATOM 4200 O O . GLY A 1 522 ? 12.027 53.829 -57.206 1.00 41.06 522 GLY A O 1
ATOM 4201 N N . GLY A 1 523 ? 14.154 53.538 -56.587 1.00 42.41 523 GLY A N 1
ATOM 4202 C CA . GLY A 1 523 ? 14.397 52.348 -57.412 1.00 42.41 523 GLY A CA 1
ATOM 4203 C C . GLY A 1 523 ? 13.795 51.044 -56.858 1.00 42.41 523 GLY A C 1
ATOM 4204 O O . GLY A 1 523 ? 13.965 50.697 -55.689 1.00 42.41 523 GLY A O 1
ATOM 4205 N N . TYR A 1 524 ? 13.142 50.253 -57.718 1.00 41.38 524 TYR A N 1
ATOM 4206 C CA . TYR A 1 524 ? 12.573 48.943 -57.357 1.00 41.38 524 TYR A CA 1
ATOM 4207 C C . TYR A 1 524 ? 13.621 47.811 -57.317 1.00 41.38 524 TYR A C 1
ATOM 4209 O O . TYR A 1 524 ? 13.652 46.943 -58.194 1.00 41.38 524 TYR A O 1
ATOM 4217 N N . GLY A 1 525 ? 14.446 47.775 -56.269 1.00 44.94 525 GLY A N 1
ATOM 4218 C CA . GLY A 1 525 ? 15.372 46.664 -56.015 1.00 44.94 525 GLY A CA 1
ATOM 4219 C C . GLY A 1 525 ? 14.667 45.309 -55.805 1.00 44.94 525 GLY A C 1
ATOM 4220 O O . GLY A 1 525 ? 13.659 45.207 -55.102 1.00 44.94 525 GLY A O 1
ATOM 4221 N N . LYS A 1 526 ? 15.205 44.230 -56.395 1.00 44.44 526 LYS A N 1
ATOM 4222 C CA . LYS A 1 526 ? 14.760 42.847 -56.130 1.00 44.44 526 LYS A CA 1
ATOM 4223 C C . LYS A 1 526 ? 15.469 42.291 -54.888 1.00 44.44 526 LYS A C 1
ATOM 4225 O O . LYS A 1 526 ? 16.563 41.754 -55.005 1.00 44.44 526 LYS A O 1
ATOM 4230 N N . MET A 1 527 ? 14.830 42.359 -53.720 1.00 43.47 527 MET A N 1
ATOM 4231 C CA . MET A 1 527 ? 15.300 41.669 -52.510 1.00 43.47 527 MET A CA 1
ATOM 4232 C C . MET A 1 527 ? 14.383 40.477 -52.196 1.00 43.47 527 MET A C 1
ATOM 4234 O O . MET A 1 527 ? 13.211 40.658 -51.880 1.00 43.47 527 MET A O 1
ATOM 4238 N N . ASN A 1 528 ? 14.885 39.246 -52.321 1.00 47.19 528 ASN A N 1
ATOM 4239 C CA . ASN A 1 528 ? 14.063 38.033 -52.226 1.00 47.19 528 ASN A CA 1
ATOM 4240 C C . ASN A 1 528 ? 13.864 37.574 -50.770 1.00 47.19 528 ASN A C 1
ATOM 4242 O O . ASN A 1 528 ? 14.555 36.676 -50.293 1.00 47.19 528 ASN A O 1
ATOM 4246 N N . ILE A 1 529 ? 12.891 38.155 -50.062 1.00 49.62 529 ILE A N 1
ATOM 4247 C CA . ILE A 1 529 ? 12.514 37.704 -48.710 1.00 49.62 529 ILE A CA 1
ATOM 4248 C C . ILE A 1 529 ? 11.714 36.390 -48.793 1.00 49.62 529 ILE A C 1
ATOM 4250 O O . ILE A 1 529 ? 10.488 36.420 -48.900 1.00 49.62 529 ILE A O 1
ATOM 4254 N N . LYS A 1 530 ? 12.388 35.235 -48.706 1.00 53.88 530 LYS A N 1
ATOM 4255 C CA . LYS A 1 530 ? 11.726 33.934 -48.490 1.00 53.88 530 LYS A CA 1
ATOM 4256 C C . LYS A 1 530 ? 11.060 33.903 -47.108 1.00 53.88 530 LYS A C 1
ATOM 4258 O O . LYS A 1 530 ? 11.744 33.766 -46.096 1.00 53.88 530 LYS A O 1
ATOM 4263 N N . ILE A 1 531 ? 9.727 33.945 -47.055 1.00 57.12 531 ILE A N 1
ATOM 4264 C CA . ILE A 1 531 ? 8.963 33.622 -45.837 1.00 57.12 531 ILE A CA 1
ATOM 4265 C C . ILE A 1 531 ? 8.900 32.092 -45.703 1.00 57.12 531 ILE A C 1
ATOM 4267 O O . ILE A 1 531 ? 7.877 31.465 -45.951 1.00 57.12 531 ILE A O 1
ATOM 4271 N N . GLY A 1 532 ? 10.022 31.469 -45.331 1.00 58.09 532 GLY A N 1
ATOM 4272 C CA . GLY A 1 532 ? 10.130 30.005 -45.271 1.00 58.09 532 GLY A CA 1
ATOM 4273 C C . GLY A 1 532 ? 9.158 29.332 -44.289 1.00 58.09 532 GLY A C 1
ATOM 4274 O O . GLY A 1 532 ? 8.909 28.137 -44.409 1.00 58.09 532 GLY A O 1
ATOM 4275 N N . ARG A 1 533 ? 8.608 30.083 -43.324 1.00 73.38 533 ARG A N 1
ATOM 4276 C CA . ARG A 1 533 ? 7.638 29.616 -42.325 1.00 73.38 533 ARG A CA 1
ATOM 4277 C C . ARG A 1 533 ? 6.886 30.814 -41.728 1.00 73.38 533 ARG A C 1
ATOM 4279 O O . ARG A 1 533 ? 7.522 31.723 -41.203 1.00 73.38 533 ARG A O 1
ATOM 4286 N N . LEU A 1 534 ? 5.554 30.816 -41.787 1.00 83.06 534 LEU A N 1
ATOM 4287 C CA . LEU A 1 534 ? 4.678 31.838 -41.194 1.00 83.06 534 LEU A CA 1
ATOM 4288 C C . LEU A 1 534 ? 3.818 31.210 -40.089 1.00 83.06 534 LEU A C 1
ATOM 4290 O O . LEU A 1 534 ? 3.155 30.207 -40.338 1.00 83.06 534 LEU A O 1
ATOM 4294 N N . GLU A 1 535 ? 3.821 31.787 -38.885 1.00 85.25 535 GLU A N 1
ATOM 4295 C CA . GLU A 1 535 ? 3.021 31.293 -37.752 1.00 85.25 535 GLU A CA 1
ATOM 4296 C C . GLU A 1 535 ? 1.548 31.715 -37.870 1.00 85.25 535 GLU A C 1
ATOM 4298 O O . GLU A 1 535 ? 1.234 32.907 -38.016 1.00 85.25 535 GLU A O 1
ATOM 4303 N N . VAL A 1 536 ? 0.653 30.726 -37.796 1.00 89.19 536 VAL A N 1
ATOM 4304 C CA . VAL A 1 536 ? -0.800 30.911 -37.816 1.00 89.19 536 VAL A CA 1
ATOM 4305 C C . VAL A 1 536 ? -1.305 31.056 -36.386 1.00 89.19 536 VAL A C 1
ATOM 4307 O O . VAL A 1 536 ? -1.259 30.123 -35.585 1.00 89.19 536 VAL A O 1
ATOM 4310 N N . ASP A 1 537 ? -1.822 32.241 -36.093 1.00 87.31 537 ASP A N 1
ATOM 4311 C CA . ASP A 1 537 ? -2.576 32.559 -34.888 1.00 87.31 537 ASP A CA 1
ATOM 4312 C C . ASP A 1 537 ? -4.059 32.776 -35.216 1.00 87.31 537 ASP A C 1
ATOM 4314 O O . ASP A 1 537 ? -4.463 32.810 -36.384 1.00 87.31 537 ASP A O 1
ATOM 4318 N N . ARG A 1 538 ? -4.867 32.994 -34.169 1.00 85.69 538 ARG A N 1
ATOM 4319 C CA . ARG A 1 538 ? -6.308 33.275 -34.277 1.00 85.69 538 ARG A CA 1
ATOM 4320 C C . ARG A 1 538 ? -6.609 34.408 -35.276 1.00 85.69 538 ARG A C 1
ATOM 4322 O O . ARG A 1 538 ? -7.599 34.340 -36.000 1.00 85.69 538 ARG A O 1
ATOM 4329 N N . GLY A 1 539 ? -5.734 35.417 -35.362 1.00 88.62 539 GLY A N 1
ATOM 4330 C CA . GLY A 1 539 ? -5.843 36.536 -36.304 1.00 88.62 539 GLY A CA 1
ATOM 4331 C C . GLY A 1 539 ? -5.672 36.116 -37.766 1.00 88.62 539 GLY A C 1
ATOM 4332 O O . GLY A 1 539 ? -6.559 36.363 -38.585 1.00 88.62 539 GLY A O 1
ATOM 4333 N N . LEU A 1 540 ? -4.572 35.437 -38.108 1.00 91.75 540 LEU A N 1
ATOM 4334 C CA . LEU A 1 540 ? -4.360 34.939 -39.472 1.00 91.75 540 LEU A CA 1
ATOM 4335 C C . LEU A 1 540 ? -5.401 33.873 -39.8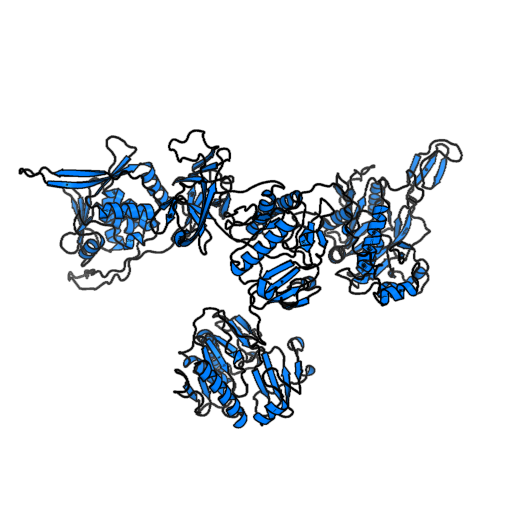59 1.00 91.75 540 LEU A C 1
ATOM 4337 O O . LEU A 1 540 ? -5.859 33.852 -41.001 1.00 91.75 540 LEU A O 1
ATOM 4341 N N . ALA A 1 541 ? -5.838 33.043 -38.909 1.00 91.75 541 ALA A N 1
ATOM 4342 C CA . ALA A 1 541 ? -6.906 32.073 -39.121 1.00 91.75 541 ALA A CA 1
ATOM 4343 C C . ALA A 1 541 ? -8.261 32.743 -39.434 1.00 91.75 541 ALA A C 1
ATOM 4345 O O . ALA A 1 541 ? -8.872 32.397 -40.446 1.00 91.75 541 ALA A O 1
ATOM 4346 N N . ARG A 1 542 ? -8.698 33.749 -38.652 1.00 91.69 542 ARG A N 1
ATOM 4347 C CA . ARG A 1 542 ? -9.922 34.543 -38.923 1.00 91.69 542 ARG A CA 1
ATOM 4348 C C . ARG A 1 542 ? -9.857 35.228 -40.290 1.00 91.69 542 ARG A C 1
ATOM 4350 O O . ARG A 1 542 ? -10.804 35.134 -41.062 1.00 91.69 542 ARG A O 1
ATOM 4357 N N . PHE A 1 543 ? -8.720 35.834 -40.635 1.00 93.62 543 PHE A N 1
ATOM 4358 C CA . PHE A 1 543 ? -8.482 36.436 -41.956 1.00 93.62 543 PHE A CA 1
ATOM 4359 C C . PHE A 1 543 ? -8.614 35.420 -43.105 1.00 93.62 543 PHE A C 1
ATOM 4361 O O . PHE A 1 543 ? -9.200 35.718 -44.145 1.00 93.62 543 PHE A O 1
ATOM 4368 N N . MET A 1 544 ? -8.107 34.198 -42.921 1.00 93.56 544 MET A N 1
ATOM 4369 C CA . MET A 1 544 ? -8.229 33.120 -43.908 1.00 93.56 544 MET A CA 1
ATOM 4370 C C . MET A 1 544 ? -9.654 32.544 -43.995 1.00 93.56 544 MET A C 1
ATOM 4372 O O . MET A 1 544 ? -10.065 32.136 -45.080 1.00 93.56 544 MET A O 1
ATOM 4376 N N . GLY A 1 545 ? -10.427 32.587 -42.906 1.00 92.19 545 GLY A N 1
ATOM 4377 C CA . GLY A 1 545 ? -11.869 32.317 -42.904 1.00 92.19 545 GLY A CA 1
ATOM 4378 C C . GLY A 1 545 ? -12.660 33.366 -43.690 1.00 92.19 545 GLY A C 1
ATOM 4379 O O . GLY A 1 545 ? -13.407 33.020 -44.605 1.00 92.19 545 GLY A O 1
ATOM 4380 N N . MET A 1 546 ? -12.407 34.652 -43.423 1.00 91.00 546 MET A N 1
ATOM 4381 C CA . MET A 1 546 ? -12.988 35.771 -44.181 1.00 91.00 546 MET A CA 1
ATOM 4382 C C . MET A 1 546 ? -12.620 35.710 -45.669 1.00 91.00 546 MET A C 1
ATOM 4384 O O . MET A 1 546 ? -13.420 36.089 -46.517 1.00 91.00 546 MET A O 1
ATOM 4388 N N . TYR A 1 547 ? -11.443 35.178 -46.025 1.00 92.06 547 TYR A N 1
ATOM 4389 C CA . TYR A 1 547 ? -11.083 34.960 -47.429 1.00 92.06 547 TYR A CA 1
ATOM 4390 C C . TYR A 1 547 ? -11.902 33.833 -48.088 1.00 92.06 547 TYR A C 1
ATOM 4392 O O . TYR A 1 547 ? -12.219 33.894 -49.279 1.00 92.06 547 TYR A O 1
ATOM 4400 N N . LEU A 1 548 ? -12.292 32.801 -47.334 1.00 90.31 548 LEU A N 1
ATOM 4401 C CA . LEU A 1 548 ? -13.188 31.770 -47.854 1.00 90.31 548 LEU A CA 1
ATOM 4402 C C . LEU A 1 548 ? -14.588 32.342 -48.154 1.00 90.31 548 LEU A C 1
ATOM 4404 O O . LEU A 1 548 ? -15.163 31.950 -49.169 1.00 90.31 548 LEU A O 1
ATOM 4408 N N . ALA A 1 549 ? -15.073 33.316 -47.377 1.00 87.06 549 ALA A N 1
ATOM 4409 C CA . ALA A 1 549 ? -16.288 34.091 -47.665 1.00 87.06 549 ALA A CA 1
ATOM 4410 C C . ALA A 1 549 ? -16.054 35.156 -48.765 1.00 87.06 549 ALA A C 1
ATOM 4412 O O . ALA A 1 549 ? -16.177 34.855 -49.957 1.00 87.06 549 ALA A O 1
ATOM 4413 N N . GLU A 1 550 ? -15.579 36.347 -48.394 1.00 88.19 550 GLU A N 1
ATOM 4414 C CA . GLU A 1 550 ? -15.504 37.548 -49.250 1.00 88.19 550 GLU A CA 1
ATOM 4415 C C . GLU A 1 550 ? -14.246 37.646 -50.124 1.00 88.19 550 GLU A C 1
ATOM 4417 O O . GLU A 1 550 ? -14.066 38.570 -50.927 1.00 88.19 550 GLU A O 1
ATOM 4422 N N . GLY A 1 551 ? -13.342 36.680 -49.980 1.00 88.44 551 GLY A N 1
ATOM 4423 C CA . GLY A 1 551 ? -12.085 36.645 -50.707 1.00 88.44 551 GLY A CA 1
ATOM 4424 C C . GLY A 1 551 ? -12.216 36.244 -52.176 1.00 88.44 551 GLY A C 1
ATOM 4425 O O . GLY A 1 551 ? -12.894 35.272 -52.531 1.00 88.44 551 GLY A O 1
ATOM 4426 N N . HIS A 1 552 ? -11.480 36.954 -53.031 1.00 87.62 552 HIS A N 1
ATOM 4427 C CA . HIS A 1 552 ? -11.292 36.653 -54.449 1.00 87.62 552 HIS A CA 1
ATOM 4428 C C . HIS A 1 552 ? -9.820 36.783 -54.885 1.00 87.62 552 HIS A C 1
ATOM 4430 O O . HIS A 1 552 ? -8.964 37.333 -54.184 1.00 87.62 552 HIS A O 1
ATOM 4436 N N . PHE A 1 553 ? -9.496 36.234 -56.057 1.00 86.19 553 PHE A N 1
ATOM 4437 C CA . PHE A 1 553 ? -8.183 36.350 -56.701 1.00 86.19 553 PHE A CA 1
ATOM 4438 C C . PHE A 1 553 ? -8.244 37.422 -57.794 1.00 86.19 553 PHE A C 1
ATOM 4440 O O . PHE A 1 553 ? -9.099 37.345 -58.672 1.00 86.19 553 PHE A O 1
ATOM 4447 N N . ASN A 1 554 ? -7.332 38.401 -57.786 1.00 76.31 554 ASN A N 1
ATOM 4448 C CA . ASN A 1 554 ? -7.434 39.581 -58.662 1.00 76.31 554 ASN A CA 1
ATOM 4449 C C . ASN A 1 554 ? -6.879 39.397 -60.091 1.00 76.31 554 ASN A C 1
ATOM 4451 O O . ASN A 1 554 ? -6.547 40.370 -60.767 1.00 76.31 554 ASN A O 1
ATOM 4455 N N . GLY A 1 555 ? -6.726 38.152 -60.547 1.00 69.75 555 GLY A N 1
ATOM 4456 C CA . GLY A 1 555 ? -6.235 37.822 -61.887 1.00 69.75 555 GLY A CA 1
ATOM 4457 C C . GLY A 1 555 ? -4.715 37.906 -62.075 1.00 69.75 555 GLY A C 1
ATOM 4458 O O . GLY A 1 555 ? -4.220 37.385 -63.070 1.00 69.75 555 GLY A O 1
ATOM 4459 N N . LYS A 1 556 ? -3.961 38.518 -61.147 1.00 72.12 556 LYS A N 1
ATOM 4460 C CA . LYS A 1 556 ? -2.495 38.667 -61.249 1.00 72.12 556 LYS A CA 1
ATOM 4461 C C . LYS A 1 556 ? -1.769 38.089 -60.031 1.00 72.12 556 LYS A C 1
ATOM 4463 O O . LYS A 1 556 ? -1.637 36.877 -59.914 1.00 72.12 556 LYS A O 1
ATOM 4468 N N . ASN A 1 557 ? -1.281 38.942 -59.132 1.00 73.69 557 ASN A N 1
ATOM 4469 C CA . ASN A 1 557 ? -0.514 38.534 -57.948 1.00 73.69 557 ASN A CA 1
ATOM 4470 C C . ASN A 1 557 ? -1.255 38.787 -56.629 1.00 73.69 557 ASN A C 1
ATOM 4472 O O . ASN A 1 557 ? -0.808 38.315 -55.590 1.00 73.69 557 ASN A O 1
ATOM 4476 N N . GLY A 1 558 ? -2.361 39.529 -56.634 1.00 80.00 558 GLY A N 1
ATOM 4477 C CA . GLY A 1 558 ? -3.040 39.920 -55.406 1.00 80.00 558 GLY A CA 1
ATOM 4478 C C . GLY A 1 558 ? -4.248 39.069 -55.046 1.00 80.00 558 GLY A C 1
ATOM 4479 O O . GLY A 1 558 ? -4.835 38.363 -55.872 1.00 80.00 558 GLY A O 1
ATOM 4480 N N . ILE A 1 559 ? -4.635 39.215 -53.786 1.00 90.12 559 ILE A N 1
ATOM 4481 C CA . ILE A 1 559 ? -5.945 38.827 -53.278 1.00 90.12 559 ILE A CA 1
ATOM 4482 C C . ILE A 1 559 ? -6.745 40.089 -52.952 1.00 90.12 559 ILE A C 1
ATOM 4484 O O . ILE A 1 559 ? -6.175 41.143 -52.650 1.00 90.12 559 ILE A O 1
ATOM 4488 N N . GLY A 1 560 ? -8.063 39.982 -53.061 1.00 90.31 560 GLY A N 1
ATOM 4489 C CA . GLY A 1 560 ? -8.998 41.037 -52.702 1.00 90.31 560 GLY A CA 1
ATOM 4490 C C . GLY A 1 560 ? -10.083 40.507 -51.778 1.00 90.31 560 GLY A C 1
ATOM 4491 O O . GLY A 1 560 ? -10.457 39.341 -51.883 1.00 90.31 560 GLY A O 1
ATOM 4492 N N . PHE A 1 561 ? -10.581 41.373 -50.906 1.00 92.38 561 PHE A N 1
ATOM 4493 C CA . PHE A 1 561 ? -11.807 41.191 -50.130 1.00 92.38 561 PHE A CA 1
ATOM 4494 C C . PHE A 1 561 ? -12.802 42.266 -50.575 1.00 92.38 561 PHE A C 1
ATOM 4496 O O . PHE A 1 561 ? -12.375 43.366 -50.941 1.00 92.38 561 PHE A O 1
ATOM 4503 N N . THR A 1 562 ? -14.097 41.969 -50.536 1.00 89.94 562 THR A N 1
ATOM 4504 C CA . THR A 1 562 ? -15.168 42.931 -50.832 1.00 89.94 562 THR A CA 1
ATOM 4505 C C . THR A 1 562 ? -16.143 42.937 -49.664 1.00 89.94 562 THR A C 1
ATOM 4507 O O . THR A 1 562 ? -16.640 41.886 -49.301 1.00 89.94 562 THR A O 1
ATOM 4510 N N . PHE A 1 563 ? -16.418 44.103 -49.093 1.00 87.44 563 PHE A N 1
ATOM 4511 C CA . PHE A 1 563 ? -17.324 44.271 -47.957 1.00 87.44 563 PHE A CA 1
ATOM 4512 C C . PHE A 1 563 ? -18.396 45.314 -48.279 1.00 87.44 563 PHE A C 1
ATOM 4514 O O . PHE A 1 563 ? -18.204 46.176 -49.147 1.00 87.44 563 PHE A O 1
ATOM 4521 N N . ASN A 1 564 ? -19.506 45.291 -47.548 1.00 85.94 564 ASN A N 1
ATOM 4522 C CA . ASN A 1 564 ? -20.406 46.433 -47.481 1.00 85.94 564 ASN A CA 1
ATOM 4523 C C . ASN A 1 564 ? -19.646 47.644 -46.903 1.00 85.94 564 ASN A C 1
ATOM 4525 O O . ASN A 1 564 ? -18.778 47.503 -46.036 1.00 85.94 564 ASN A O 1
ATOM 4529 N N . ASN A 1 565 ? -19.978 48.855 -47.356 1.00 85.75 565 ASN A N 1
ATOM 4530 C CA . ASN A 1 565 ? -19.360 50.086 -46.856 1.00 85.75 565 ASN A CA 1
ATOM 4531 C C . ASN A 1 565 ? -19.492 50.230 -45.327 1.00 85.75 565 ASN A C 1
ATOM 4533 O O . ASN A 1 565 ? -18.573 50.745 -44.690 1.00 85.75 565 ASN A O 1
ATOM 4537 N N . ASN A 1 566 ? -20.578 49.709 -44.746 1.00 83.75 566 ASN A N 1
ATOM 4538 C CA . ASN A 1 566 ? -20.879 49.795 -43.316 1.00 83.75 566 ASN A CA 1
ATOM 4539 C C . ASN A 1 566 ? -20.117 48.773 -42.442 1.00 83.75 566 ASN A C 1
ATOM 4541 O O . ASN A 1 566 ? -20.048 48.947 -41.227 1.00 83.75 566 ASN A O 1
ATOM 4545 N N . GLU A 1 567 ? -19.503 47.733 -43.019 1.00 83.94 567 GLU A N 1
ATOM 4546 C CA . GLU A 1 567 ? -18.813 46.638 -42.298 1.00 83.94 567 GLU A CA 1
ATOM 4547 C C . GLU A 1 567 ? -17.394 47.030 -41.843 1.00 83.94 567 GLU A C 1
ATOM 4549 O O . GLU A 1 567 ? -16.404 46.327 -42.066 1.00 83.94 567 GLU A O 1
ATOM 4554 N N . LYS A 1 568 ? -17.272 48.204 -41.218 1.00 84.75 568 LYS A N 1
ATOM 4555 C CA . LYS A 1 568 ? -15.980 48.840 -40.936 1.00 84.75 568 LYS A CA 1
ATOM 4556 C C . LYS A 1 568 ? -15.067 48.008 -40.024 1.00 84.75 568 LYS A C 1
ATOM 4558 O O . LYS A 1 568 ? -13.858 48.014 -40.233 1.00 84.75 568 LYS A O 1
ATOM 4563 N N . GLU A 1 569 ? -15.615 47.243 -39.074 1.00 87.44 569 GLU A N 1
ATOM 4564 C CA . GLU A 1 569 ? -14.816 46.348 -38.216 1.00 87.44 569 GLU A CA 1
ATOM 4565 C C . GLU A 1 569 ? -14.048 45.303 -39.042 1.00 87.44 569 GLU A C 1
ATOM 4567 O O . GLU A 1 569 ? -12.844 45.116 -38.856 1.00 87.44 569 GLU A O 1
ATOM 4572 N N . TYR A 1 570 ? -14.725 44.650 -39.992 1.00 89.44 570 TYR A N 1
ATOM 4573 C CA . TYR A 1 570 ? -14.133 43.596 -40.819 1.00 89.44 570 TYR A CA 1
ATOM 4574 C C . TYR A 1 570 ? -13.150 44.180 -41.830 1.00 89.44 570 TYR A C 1
ATOM 4576 O O . TYR A 1 570 ? -12.076 43.613 -42.044 1.00 89.44 570 TYR A O 1
ATOM 4584 N N . GLN A 1 571 ? -13.468 45.359 -42.376 1.00 90.69 571 GLN A N 1
ATOM 4585 C CA . GLN A 1 571 ? -12.540 46.128 -43.197 1.00 90.69 571 GLN A CA 1
ATOM 4586 C C . GLN A 1 571 ? -11.231 46.400 -42.437 1.00 90.69 571 GLN A C 1
ATOM 4588 O O . GLN A 1 571 ? -10.164 45.950 -42.856 1.00 90.69 571 GLN A O 1
ATOM 4593 N N . ASP A 1 572 ? -11.308 47.093 -41.301 1.00 90.81 572 ASP A N 1
ATOM 4594 C CA . ASP A 1 572 ? -10.135 47.566 -40.563 1.00 90.81 572 ASP A CA 1
ATOM 4595 C C . ASP A 1 572 ? -9.329 46.386 -39.962 1.00 90.81 572 ASP A C 1
ATOM 4597 O O . ASP A 1 572 ? -8.094 46.422 -39.929 1.00 90.81 572 ASP A O 1
ATOM 4601 N N . PHE A 1 573 ? -9.992 45.277 -39.601 1.00 92.38 573 PHE A N 1
ATOM 4602 C CA . PHE A 1 573 ? -9.344 44.009 -39.237 1.00 92.38 573 PHE A CA 1
ATOM 4603 C C . PHE A 1 573 ? -8.533 43.390 -40.393 1.00 92.38 573 PHE A C 1
ATOM 4605 O O . PHE A 1 573 ? -7.385 42.978 -40.192 1.00 92.38 573 PHE A O 1
ATOM 4612 N N . VAL A 1 574 ? -9.087 43.336 -41.609 1.00 92.12 574 VAL A N 1
ATOM 4613 C CA . VAL A 1 574 ? -8.378 42.807 -42.789 1.00 92.12 574 VAL A CA 1
ATOM 4614 C C . VAL A 1 574 ? -7.163 43.675 -43.126 1.00 92.12 574 VAL A C 1
ATOM 4616 O O . VAL A 1 574 ? -6.088 43.132 -43.398 1.00 92.12 574 VAL A O 1
ATOM 4619 N N . GLU A 1 575 ? -7.278 45.005 -43.047 1.00 91.94 575 GLU A N 1
ATOM 4620 C CA . GLU A 1 575 ? -6.147 45.918 -43.284 1.00 91.94 575 GLU A CA 1
ATOM 4621 C C . GLU A 1 575 ? -5.045 45.767 -42.218 1.00 91.94 575 GLU A C 1
ATOM 4623 O O . GLU A 1 575 ? -3.856 45.740 -42.559 1.00 91.94 575 GLU A O 1
ATOM 4628 N N . LYS A 1 576 ? -5.421 45.552 -40.948 1.00 92.31 576 LYS A N 1
ATOM 4629 C CA . LYS A 1 576 ? -4.484 45.233 -39.860 1.00 92.31 576 LYS A CA 1
ATOM 4630 C C . LYS A 1 576 ? -3.686 43.955 -40.145 1.00 92.31 576 LYS A C 1
ATOM 4632 O O . LYS A 1 576 ? -2.456 43.998 -40.133 1.00 92.31 576 LYS A O 1
ATOM 4637 N N . ILE A 1 577 ? -4.345 42.836 -40.462 1.00 91.12 577 ILE A N 1
ATOM 4638 C CA . ILE A 1 577 ? -3.653 41.556 -40.717 1.00 91.12 577 ILE A CA 1
ATOM 4639 C C . ILE A 1 577 ? -2.780 41.618 -41.986 1.00 91.12 577 ILE A C 1
ATOM 4641 O O . ILE A 1 577 ? -1.678 41.056 -41.996 1.00 91.12 577 ILE A O 1
ATOM 4645 N N . CYS A 1 578 ? -3.201 42.358 -43.022 1.00 86.81 578 CYS A N 1
ATOM 4646 C CA . CYS A 1 578 ? -2.366 42.652 -44.196 1.00 86.81 578 CYS A CA 1
ATOM 4647 C C . CYS A 1 578 ? -1.014 43.270 -43.792 1.00 86.81 578 CYS A C 1
ATOM 4649 O O . CYS A 1 578 ? 0.048 42.829 -44.251 1.00 86.81 578 CYS A O 1
ATOM 4651 N N . TYR A 1 579 ? -1.044 44.256 -42.892 1.00 84.88 579 TYR A N 1
ATOM 4652 C CA . TYR A 1 579 ? 0.160 44.924 -42.413 1.00 84.88 579 TYR A CA 1
ATOM 4653 C C . TYR A 1 579 ? 0.966 44.060 -41.433 1.00 84.88 579 TYR A C 1
ATOM 4655 O O . TYR A 1 579 ? 2.177 43.919 -41.594 1.00 84.88 579 TYR A O 1
ATOM 4663 N N . GLU A 1 580 ? 0.323 43.433 -40.449 1.00 84.25 580 GLU A N 1
ATOM 4664 C CA . GLU A 1 580 ? 1.011 42.687 -39.391 1.00 84.25 580 GLU A CA 1
ATOM 4665 C C . GLU A 1 580 ? 1.687 41.409 -39.896 1.00 84.25 580 GLU A C 1
ATOM 4667 O O . GLU A 1 580 ? 2.859 41.181 -39.577 1.00 84.25 580 GLU A O 1
ATOM 4672 N N . LYS A 1 581 ? 0.988 40.594 -40.700 1.00 84.56 581 LYS A N 1
ATOM 4673 C CA . LYS A 1 581 ? 1.477 39.276 -41.144 1.00 84.56 581 LYS A CA 1
ATOM 4674 C C . LYS A 1 581 ? 2.273 39.334 -42.444 1.00 84.56 581 LYS A C 1
ATOM 4676 O O . LYS A 1 581 ? 3.281 38.644 -42.561 1.00 84.56 581 LYS A O 1
ATOM 4681 N N . PHE A 1 582 ? 1.867 40.175 -43.396 1.00 79.81 582 PHE A N 1
ATOM 4682 C CA . PHE A 1 582 ? 2.490 40.235 -44.726 1.00 79.81 582 PHE A CA 1
ATOM 4683 C C . PHE A 1 582 ? 3.369 41.477 -44.954 1.00 79.81 582 PHE A C 1
ATOM 4685 O O . PHE A 1 582 ? 3.963 41.618 -46.026 1.00 79.81 582 PHE A O 1
ATOM 4692 N N . LYS A 1 583 ? 3.468 42.374 -43.960 1.00 77.56 583 LYS A N 1
ATOM 4693 C CA . LYS A 1 583 ? 4.247 43.628 -44.003 1.00 77.56 583 LYS A CA 1
ATOM 4694 C C . LYS A 1 583 ? 3.909 44.499 -45.222 1.00 77.56 583 LYS A C 1
ATOM 4696 O O . LYS A 1 583 ? 4.787 45.091 -45.853 1.00 77.56 583 LYS A O 1
ATOM 4701 N N . ARG A 1 584 ? 2.618 44.578 -45.574 1.00 79.19 584 ARG A N 1
ATOM 4702 C CA . ARG A 1 584 ? 2.100 45.432 -46.657 1.00 79.19 584 ARG A CA 1
ATOM 4703 C C . ARG A 1 584 ? 0.851 46.178 -46.231 1.00 79.19 584 ARG A C 1
ATOM 4705 O O . ARG A 1 584 ? -0.071 45.590 -45.684 1.00 79.19 584 ARG A O 1
ATOM 4712 N N . ARG A 1 585 ? 0.793 47.462 -46.583 1.00 82.31 585 ARG A N 1
ATOM 4713 C CA . ARG A 1 585 ? -0.468 48.204 -46.588 1.00 82.31 585 ARG A CA 1
ATOM 4714 C C . ARG A 1 585 ? -1.342 47.696 -47.737 1.00 82.31 585 ARG A C 1
ATOM 4716 O O . ARG A 1 585 ? -0.862 47.506 -48.858 1.00 82.31 585 ARG A O 1
ATOM 4723 N N . SER A 1 586 ? -2.609 47.472 -47.431 1.00 88.38 586 SER A N 1
ATOM 4724 C CA . SER A 1 586 ? -3.703 47.287 -48.379 1.00 88.38 586 SER A CA 1
ATOM 4725 C C . SER A 1 586 ? -3.929 48.541 -49.234 1.00 88.38 586 SER A C 1
ATOM 4727 O O . SER A 1 586 ? -3.440 49.632 -48.936 1.00 88.38 586 SER A O 1
ATOM 4729 N N . ARG A 1 587 ? -4.691 48.389 -50.320 1.00 88.88 587 ARG A N 1
ATOM 4730 C CA . ARG A 1 587 ? -5.346 49.493 -51.029 1.00 88.88 587 ARG A CA 1
ATOM 4731 C C . ARG A 1 587 ? -6.855 49.353 -50.851 1.00 88.88 587 ARG A C 1
ATOM 4733 O O . ARG A 1 587 ? -7.437 48.424 -51.412 1.00 88.88 587 ARG A O 1
ATOM 4740 N N . LYS A 1 588 ? -7.462 50.272 -50.099 1.00 88.81 588 LYS A N 1
ATOM 4741 C CA . LYS A 1 588 ? -8.917 50.422 -49.970 1.00 88.81 588 LYS A CA 1
ATOM 4742 C C . LYS A 1 588 ? -9.467 51.139 -51.212 1.00 88.81 588 LYS A C 1
ATOM 4744 O O . LYS A 1 588 ? -8.843 52.072 -51.720 1.00 88.81 588 LYS A O 1
ATOM 4749 N N . ARG A 1 589 ? -10.612 50.696 -51.723 1.00 87.56 589 ARG A N 1
ATOM 4750 C CA . ARG A 1 589 ? -11.398 51.351 -52.782 1.00 87.56 589 ARG A CA 1
ATOM 4751 C C . ARG A 1 589 ? -12.852 51.349 -52.342 1.00 87.56 589 ARG A C 1
ATOM 4753 O O . ARG A 1 589 ? -13.370 50.278 -52.059 1.00 87.56 589 ARG A O 1
ATOM 4760 N N . ILE A 1 590 ? -13.485 52.514 -52.300 1.00 87.31 590 ILE A N 1
ATOM 4761 C CA . ILE A 1 590 ? -14.872 52.668 -51.851 1.00 87.31 590 ILE A CA 1
ATOM 4762 C C . ILE A 1 590 ? -15.715 53.085 -53.057 1.00 87.31 590 ILE A C 1
ATOM 4764 O O . ILE A 1 590 ? -15.369 54.037 -53.756 1.00 87.31 590 ILE A O 1
ATOM 4768 N N . GLN A 1 591 ? -16.782 52.335 -53.322 1.00 83.06 591 GLN A N 1
ATOM 4769 C CA . GLN A 1 591 ? -17.820 52.631 -54.313 1.00 83.06 591 GLN A CA 1
ATOM 4770 C C . GLN A 1 591 ? -19.180 52.248 -53.694 1.00 83.06 591 GLN A C 1
ATOM 4772 O O . GLN A 1 591 ? -19.430 52.552 -52.531 1.00 83.06 591 GLN A O 1
ATOM 4777 N N . TRP A 1 592 ? -20.039 51.527 -54.420 1.00 81.44 592 TRP A N 1
ATOM 4778 C CA . TRP A 1 592 ? -21.218 50.844 -53.864 1.00 81.44 592 TRP A CA 1
ATOM 4779 C C . TRP A 1 592 ? -20.853 49.679 -52.915 1.00 81.44 592 TRP A C 1
ATOM 4781 O O . TRP A 1 592 ? -21.709 49.171 -52.198 1.00 81.44 592 TRP A O 1
ATOM 4791 N N . SER A 1 593 ? -19.585 49.259 -52.909 1.00 86.62 593 SER A N 1
ATOM 4792 C CA . SER A 1 593 ? -18.968 48.363 -51.926 1.00 86.62 593 SER A CA 1
ATOM 4793 C C . SER A 1 593 ? -17.523 48.800 -51.648 1.00 86.62 593 SER A C 1
ATOM 4795 O O . SER A 1 593 ? -16.922 49.530 -52.447 1.00 86.62 593 SER A O 1
ATOM 4797 N N . THR A 1 594 ? -16.952 48.340 -50.532 1.00 88.94 594 THR A N 1
ATOM 4798 C CA . THR A 1 594 ? -15.559 48.602 -50.152 1.00 88.94 594 THR A CA 1
ATOM 4799 C C . THR A 1 594 ? -14.692 47.396 -50.492 1.00 88.94 594 THR A C 1
ATOM 4801 O O . THR A 1 594 ? -14.816 46.331 -49.893 1.00 88.94 594 THR A O 1
ATOM 4804 N N . GLN A 1 595 ? -13.768 47.569 -51.435 1.00 90.62 595 GLN A N 1
ATOM 4805 C CA . GLN A 1 595 ? -12.773 46.560 -51.794 1.00 90.62 595 GLN A CA 1
ATOM 4806 C C . GLN A 1 595 ? -11.440 46.825 -51.096 1.00 90.62 595 GLN A C 1
ATOM 4808 O O . GLN A 1 595 ? -10.914 47.939 -51.139 1.00 90.62 595 GLN A O 1
ATOM 4813 N N . ILE A 1 596 ? -10.852 45.779 -50.519 1.00 91.38 596 ILE A N 1
ATOM 4814 C CA . ILE A 1 596 ? -9.536 45.811 -49.873 1.00 91.38 596 ILE A CA 1
ATOM 4815 C C . ILE A 1 596 ? -8.601 44.894 -50.653 1.00 91.38 596 ILE A C 1
ATOM 4817 O O . ILE A 1 596 ? -8.786 43.679 -50.691 1.00 91.38 596 ILE A O 1
ATOM 4821 N N . LEU A 1 597 ? -7.601 45.486 -51.306 1.00 89.50 597 LEU A N 1
ATOM 4822 C CA . LEU A 1 597 ? -6.714 44.805 -52.249 1.00 89.50 597 LEU A CA 1
ATOM 4823 C C . LEU A 1 597 ? -5.274 44.762 -51.724 1.00 89.50 597 LEU A C 1
ATOM 4825 O O . LEU A 1 597 ? -4.669 45.808 -51.483 1.00 89.50 597 LEU A O 1
ATOM 4829 N N . ILE A 1 598 ? -4.683 43.569 -51.634 1.00 86.88 598 ILE A N 1
ATOM 4830 C CA . ILE A 1 598 ? -3.268 43.369 -51.286 1.00 86.88 598 ILE A CA 1
ATOM 4831 C C . ILE A 1 598 ? -2.552 42.635 -52.430 1.00 86.88 598 ILE A C 1
ATOM 4833 O O . ILE A 1 598 ? -2.965 41.564 -52.870 1.00 86.88 598 ILE A O 1
ATOM 4837 N N . ASN A 1 599 ? -1.469 43.226 -52.945 1.00 80.25 599 ASN A N 1
ATOM 4838 C CA . ASN A 1 599 ? -0.699 42.699 -54.077 1.00 80.25 599 ASN A CA 1
ATOM 4839 C C . ASN A 1 599 ? 0.694 42.253 -53.621 1.00 80.25 599 ASN A C 1
ATOM 4841 O O . ASN A 1 599 ? 1.534 43.097 -53.311 1.00 80.25 599 ASN A O 1
ATOM 4845 N N . ILE A 1 600 ? 0.956 40.941 -53.618 1.00 75.44 600 ILE A N 1
ATOM 4846 C CA . ILE A 1 600 ? 2.269 40.366 -53.284 1.00 75.44 600 ILE A CA 1
ATOM 4847 C C . ILE A 1 600 ? 2.577 39.233 -54.258 1.00 75.44 600 ILE A C 1
ATOM 4849 O O . ILE A 1 600 ? 1.741 38.364 -54.478 1.00 75.44 600 ILE A O 1
ATOM 4853 N N . ASN A 1 601 ? 3.767 39.228 -54.857 1.00 70.12 601 ASN A N 1
ATOM 4854 C CA . ASN A 1 601 ? 4.093 38.260 -55.905 1.00 70.12 601 ASN A CA 1
ATOM 4855 C C . ASN A 1 601 ? 3.974 36.816 -55.386 1.00 70.12 601 ASN A C 1
ATOM 4857 O O . ASN A 1 601 ? 4.487 36.510 -54.311 1.00 70.12 601 ASN A O 1
ATOM 4861 N N . GLN A 1 602 ? 3.300 35.963 -56.168 1.00 72.81 602 GLN A N 1
ATOM 4862 C CA . GLN A 1 602 ? 2.918 34.573 -55.854 1.00 72.81 602 GLN A CA 1
ATOM 4863 C C . GLN A 1 602 ? 1.820 34.371 -54.784 1.00 72.81 602 GLN A C 1
ATOM 4865 O O . GLN A 1 602 ? 1.223 33.295 -54.764 1.00 72.81 602 GLN A O 1
ATOM 4870 N N . LEU A 1 603 ? 1.435 35.379 -53.986 1.00 79.50 603 LEU A N 1
ATOM 4871 C CA . LEU A 1 603 ? 0.389 35.222 -52.958 1.00 79.50 603 LEU A CA 1
ATOM 4872 C C . LEU A 1 603 ? -0.991 34.902 -53.561 1.00 79.50 603 LEU A C 1
ATOM 4874 O O . LEU A 1 603 ? -1.637 33.942 -53.149 1.00 79.50 603 LEU A O 1
ATOM 4878 N N . GLY A 1 604 ? -1.427 35.665 -54.568 1.00 83.25 604 GLY A N 1
ATOM 4879 C CA . GLY A 1 604 ? -2.689 35.427 -55.277 1.00 83.25 604 GLY A CA 1
ATOM 4880 C C . GLY A 1 604 ? -2.794 34.017 -55.883 1.00 83.25 604 GLY A C 1
ATOM 4881 O O . GLY A 1 604 ? -3.766 33.315 -55.596 1.00 83.25 604 GLY A O 1
ATOM 4882 N N . PRO A 1 605 ? -1.798 33.553 -56.665 1.00 84.19 605 PRO A N 1
ATOM 4883 C CA . PRO A 1 605 ? -1.739 32.174 -57.153 1.00 84.19 605 PRO A CA 1
ATOM 4884 C C . PRO A 1 605 ? -1.776 31.104 -56.050 1.00 84.19 605 PRO A C 1
ATOM 4886 O O . PRO A 1 605 ? -2.441 30.084 -56.229 1.00 84.19 605 PRO A O 1
ATOM 4889 N N . LEU A 1 606 ? -1.125 31.329 -54.901 1.00 85.69 606 LEU A N 1
ATOM 4890 C CA . LEU A 1 606 ? -1.165 30.401 -53.764 1.00 85.69 606 LEU A CA 1
ATOM 4891 C C . LEU A 1 606 ? -2.547 30.341 -53.107 1.00 85.69 606 LEU A C 1
ATOM 4893 O O . LEU A 1 606 ? -3.072 29.249 -52.907 1.00 85.69 606 LEU A O 1
ATOM 4897 N N . PHE A 1 607 ? -3.188 31.483 -52.855 1.00 88.75 607 PHE A N 1
ATOM 4898 C CA . PHE A 1 607 ? -4.551 31.516 -52.317 1.00 88.75 607 PHE A CA 1
ATOM 4899 C C . PHE A 1 607 ? -5.556 30.894 -53.304 1.00 88.75 607 PHE A C 1
ATOM 4901 O O . PHE A 1 607 ? -6.390 30.084 -52.896 1.00 88.75 607 PHE A O 1
ATOM 4908 N N . LYS A 1 608 ? -5.408 31.138 -54.615 1.00 88.06 608 LYS A N 1
ATOM 4909 C CA . LYS A 1 608 ? -6.164 30.434 -55.668 1.00 88.06 608 LYS A CA 1
ATOM 4910 C C . LYS A 1 608 ? -5.924 28.916 -55.641 1.00 88.06 608 LYS A C 1
ATOM 4912 O O . LYS A 1 608 ? -6.878 28.156 -55.817 1.00 88.06 608 LYS A O 1
ATOM 4917 N N . LYS A 1 609 ? -4.686 28.458 -55.404 1.00 86.69 609 LYS A N 1
ATOM 4918 C CA . LYS A 1 609 ? -4.358 27.027 -55.250 1.00 86.69 609 LYS A CA 1
ATOM 4919 C C . LYS A 1 609 ? -5.032 26.435 -54.012 1.00 86.69 609 LYS A C 1
ATOM 4921 O O . LYS A 1 609 ? -5.635 25.371 -54.125 1.00 86.69 609 LYS A O 1
ATOM 4926 N N . TRP A 1 610 ? -4.957 27.104 -52.862 1.00 89.81 610 TRP A N 1
ATOM 4927 C CA . TRP A 1 610 ? -5.485 26.624 -51.581 1.00 89.81 610 TRP A CA 1
ATOM 4928 C C . TRP A 1 610 ? -7.016 26.614 -51.530 1.00 89.81 610 TRP A C 1
ATOM 4930 O O . TRP A 1 610 ? -7.612 25.556 -51.344 1.00 89.81 610 TRP A O 1
ATOM 4940 N N . PHE A 1 611 ? -7.649 27.767 -51.747 1.00 89.12 611 PHE A N 1
ATOM 4941 C CA . PHE A 1 611 ? -9.093 27.952 -51.579 1.00 89.12 611 PHE A CA 1
ATOM 4942 C C . PHE A 1 611 ? -9.899 27.627 -52.837 1.00 89.12 611 PHE A C 1
ATOM 4944 O O . PHE A 1 611 ? -11.068 27.281 -52.729 1.00 89.12 611 PHE A O 1
ATOM 4951 N N . GLY A 1 612 ? -9.295 27.699 -54.026 1.00 83.62 612 GLY A N 1
ATOM 4952 C CA . GLY A 1 612 ? -9.996 27.595 -55.310 1.00 83.62 612 GLY A CA 1
ATOM 4953 C C . GLY A 1 612 ? -10.181 28.952 -55.995 1.00 83.62 612 GLY A C 1
ATOM 4954 O O . GLY A 1 612 ? -10.091 30.006 -55.373 1.00 83.62 612 GLY A O 1
ATOM 4955 N N . GLY A 1 613 ? -10.389 28.929 -57.316 1.00 69.69 613 GLY A N 1
ATOM 4956 C CA . GLY A 1 613 ? -10.366 30.136 -58.157 1.00 69.69 613 GLY A CA 1
ATOM 4957 C C . GLY A 1 613 ? -11.718 30.724 -58.563 1.00 69.69 613 GLY A C 1
ATOM 4958 O O . GLY A 1 613 ? -11.729 31.753 -59.230 1.00 69.69 613 GLY A O 1
ATOM 4959 N N . ASN A 1 614 ? -12.835 30.077 -58.226 1.00 70.81 614 ASN A N 1
ATOM 4960 C CA . ASN A 1 614 ? -14.195 30.553 -58.499 1.00 70.81 614 ASN A CA 1
ATOM 4961 C C . ASN A 1 614 ? -15.173 29.990 -57.449 1.00 70.81 614 ASN A C 1
ATOM 4963 O O . ASN A 1 614 ? -14.833 29.056 -56.726 1.00 70.81 614 ASN A O 1
ATOM 4967 N N . THR A 1 615 ? -16.393 30.529 -57.372 1.00 65.50 615 THR A N 1
ATOM 4968 C CA . THR A 1 615 ? -17.376 30.190 -56.322 1.00 65.50 615 THR A CA 1
ATOM 4969 C C . THR A 1 615 ? -17.875 28.740 -56.355 1.00 65.50 615 THR A C 1
ATOM 4971 O O . THR A 1 615 ? -18.396 28.265 -55.353 1.00 65.50 615 THR A O 1
ATOM 4974 N N . ALA A 1 616 ? -17.751 28.029 -57.482 1.00 65.94 616 ALA A N 1
ATOM 4975 C CA . ALA A 1 616 ? -18.124 26.612 -57.571 1.00 65.94 616 ALA A CA 1
ATOM 4976 C C . ALA A 1 616 ? -17.032 25.697 -56.987 1.00 65.94 616 ALA A C 1
ATOM 4978 O O . ALA A 1 616 ? -17.337 24.693 -56.346 1.00 65.94 616 ALA A O 1
ATOM 4979 N N . ASN A 1 617 ? -15.766 26.090 -57.166 1.00 76.69 617 ASN A N 1
ATOM 4980 C CA . ASN A 1 617 ? -14.584 25.341 -56.744 1.00 76.69 617 ASN A CA 1
ATOM 4981 C C . ASN A 1 617 ? -13.956 25.889 -55.443 1.00 76.69 617 ASN A C 1
ATOM 4983 O O . ASN A 1 617 ? -12.833 25.497 -55.107 1.00 76.69 617 ASN A O 1
ATOM 4987 N N . LYS A 1 618 ? -14.650 26.790 -54.723 1.00 85.00 618 LYS A N 1
ATOM 4988 C CA . LYS A 1 618 ? -14.264 27.214 -53.366 1.00 85.00 618 LYS A CA 1
ATOM 4989 C C . LYS A 1 618 ? -14.283 26.004 -52.419 1.00 85.00 618 LYS A C 1
ATOM 4991 O O . LYS A 1 618 ? -15.154 25.141 -52.522 1.00 85.00 618 LYS A O 1
ATOM 4996 N N . ARG A 1 619 ? -13.298 25.922 -51.523 1.00 86.69 619 ARG A N 1
ATOM 4997 C CA . ARG A 1 619 ? -13.119 24.825 -50.558 1.00 86.69 619 ARG A CA 1
ATOM 4998 C C . ARG A 1 619 ? -12.278 25.255 -49.357 1.00 86.69 619 ARG A C 1
ATOM 5000 O O . ARG A 1 619 ? -11.515 26.216 -49.450 1.00 86.69 619 ARG A O 1
ATOM 5007 N N . VAL A 1 620 ? -12.372 24.504 -48.262 1.00 89.75 620 VAL A N 1
ATOM 5008 C CA . VAL A 1 620 ? -11.451 24.655 -47.126 1.00 89.75 620 VAL A CA 1
ATOM 5009 C C . VAL A 1 620 ? -10.083 24.075 -47.531 1.00 89.75 620 VAL A C 1
ATOM 5011 O O . VAL A 1 620 ? -10.040 22.958 -48.057 1.00 89.75 620 VAL A O 1
ATOM 5014 N N . PRO A 1 621 ? -8.959 24.788 -47.329 1.00 90.00 621 PRO A N 1
ATOM 5015 C CA . PRO A 1 621 ? -7.634 24.229 -47.580 1.00 90.00 621 PRO A CA 1
ATOM 5016 C C . PRO A 1 621 ? -7.316 23.070 -46.627 1.00 90.00 621 PRO A C 1
ATOM 5018 O O . PRO A 1 621 ? -7.589 23.143 -45.434 1.00 90.00 621 PRO A O 1
ATOM 5021 N N . GLU A 1 622 ? -6.677 22.023 -47.143 1.00 83.50 622 GLU A N 1
ATOM 5022 C CA . GLU A 1 622 ? -6.402 20.769 -46.423 1.00 83.50 622 GLU A CA 1
ATOM 5023 C C . GLU A 1 622 ? -5.653 20.962 -45.091 1.00 83.50 622 GLU A C 1
ATOM 5025 O O . GLU A 1 622 ? -5.998 20.353 -44.080 1.00 83.50 622 GLU A O 1
ATOM 5030 N N . PHE A 1 623 ? -4.698 21.896 -45.045 1.00 84.00 623 PHE A N 1
ATOM 5031 C CA . PHE A 1 623 ? -3.968 22.220 -43.818 1.00 84.00 623 PHE A CA 1
ATOM 5032 C C . PHE A 1 623 ? -4.859 22.789 -42.698 1.00 84.00 623 PHE A C 1
ATOM 5034 O O . PHE A 1 623 ? -4.497 22.648 -41.534 1.00 84.00 623 PHE A O 1
ATOM 5041 N N . VAL A 1 624 ? -6.021 23.385 -42.997 1.00 86.69 624 VAL A N 1
ATOM 5042 C CA . VAL A 1 624 ? -6.905 23.968 -41.968 1.00 86.69 624 VAL A CA 1
ATOM 5043 C C . VAL A 1 624 ? -7.518 22.877 -41.090 1.00 86.69 624 VAL A C 1
ATOM 5045 O O . VAL A 1 624 ? -7.620 23.057 -39.883 1.00 86.69 624 VAL A O 1
ATOM 5048 N N . PHE A 1 625 ? -7.837 21.705 -41.645 1.00 80.44 625 PHE A N 1
ATOM 5049 C CA . PHE A 1 625 ? -8.276 20.549 -40.850 1.00 80.44 625 PHE A CA 1
ATOM 5050 C C . PHE A 1 625 ? -7.181 20.080 -39.880 1.00 80.44 625 PHE A C 1
ATOM 5052 O O . PHE A 1 625 ? -7.468 19.679 -38.749 1.00 80.44 625 PHE A O 1
ATOM 5059 N N . SER A 1 626 ? -5.917 20.191 -40.304 1.00 76.12 626 SER A N 1
ATOM 5060 C CA . SER A 1 626 ? -4.753 19.835 -39.490 1.00 76.12 626 SER A CA 1
ATOM 5061 C C . SER A 1 626 ? -4.408 20.856 -38.401 1.00 76.12 626 SER A C 1
ATOM 5063 O O . SER A 1 626 ? -3.638 20.508 -37.512 1.00 76.12 626 SER A O 1
ATOM 5065 N N . TRP A 1 627 ? -4.957 22.078 -38.421 1.00 83.25 627 TRP A N 1
ATOM 5066 C CA . TRP A 1 627 ? -4.661 23.118 -37.424 1.00 83.25 627 TRP A CA 1
ATOM 5067 C C . TRP A 1 627 ? -5.146 22.769 -36.012 1.00 83.25 627 TRP A C 1
ATOM 5069 O O . TRP A 1 627 ? -5.996 21.897 -35.836 1.00 83.25 627 TRP A O 1
ATOM 5079 N N . ASN A 1 628 ? -4.616 23.451 -34.996 1.00 76.75 628 ASN A N 1
ATOM 5080 C CA . ASN A 1 628 ? -5.110 23.379 -33.625 1.00 76.75 628 ASN A CA 1
ATOM 5081 C C . ASN A 1 628 ? -6.554 23.909 -33.510 1.00 76.75 628 ASN A C 1
ATOM 5083 O O . ASN A 1 628 ? -7.049 24.652 -34.364 1.00 76.75 628 ASN A O 1
ATOM 5087 N N . ILE A 1 629 ? -7.230 23.544 -32.418 1.00 73.31 629 ILE A N 1
ATOM 5088 C CA . ILE A 1 629 ? -8.641 23.881 -32.188 1.00 73.31 629 ILE A CA 1
ATOM 5089 C C . ILE A 1 629 ? -8.924 25.395 -32.239 1.00 73.31 629 ILE A C 1
ATOM 5091 O O . ILE A 1 629 ? -9.892 25.811 -32.874 1.00 73.31 629 ILE A O 1
ATOM 5095 N N . ASN A 1 630 ? -8.048 26.233 -31.673 1.00 75.88 630 ASN A N 1
ATOM 5096 C CA . ASN A 1 630 ? -8.206 27.692 -31.674 1.00 75.88 630 ASN A CA 1
ATOM 5097 C C . ASN A 1 630 ? -8.207 28.265 -33.093 1.00 75.88 630 ASN A C 1
ATOM 5099 O O . ASN A 1 630 ? -9.016 29.135 -33.419 1.00 75.88 630 ASN A O 1
ATOM 5103 N N . ASN A 1 631 ? -7.299 27.779 -33.936 1.00 84.62 631 ASN A N 1
ATOM 5104 C CA . ASN A 1 631 ? -7.147 28.223 -35.312 1.00 84.62 631 ASN A CA 1
ATOM 5105 C C . ASN A 1 631 ? -8.276 27.676 -36.202 1.00 84.62 631 ASN A C 1
ATOM 5107 O O . ASN A 1 631 ? -8.808 28.432 -37.015 1.00 84.62 631 ASN A O 1
ATOM 5111 N N . ARG A 1 632 ? -8.734 26.428 -35.999 1.00 84.88 632 ARG A N 1
ATOM 5112 C CA . ARG A 1 632 ? -9.942 25.903 -36.671 1.00 84.88 632 ARG A CA 1
ATOM 5113 C C . ARG A 1 632 ? -11.184 26.737 -36.343 1.00 84.88 632 ARG A C 1
ATOM 5115 O O . ARG A 1 632 ? -11.856 27.213 -37.255 1.00 84.88 632 ARG A O 1
ATOM 5122 N N . LEU A 1 633 ? -11.454 26.986 -35.061 1.00 78.56 633 LEU A N 1
ATOM 5123 C CA . LEU A 1 633 ? -12.605 27.784 -34.625 1.00 78.56 633 LEU A CA 1
ATOM 5124 C C . LEU A 1 633 ? -12.505 29.249 -35.079 1.00 78.56 633 LEU A C 1
ATOM 5126 O O . LEU A 1 633 ? -13.495 29.811 -35.537 1.00 78.56 633 LEU A O 1
ATOM 5130 N N . SER A 1 634 ? -11.314 29.858 -35.040 1.00 84.12 634 SER A N 1
ATOM 5131 C CA . SER A 1 634 ? -11.111 31.237 -35.519 1.00 84.12 634 SER A CA 1
ATOM 5132 C C . SER A 1 634 ? -11.336 31.364 -37.028 1.00 84.12 634 SER A C 1
ATOM 5134 O O . SER A 1 634 ? -11.914 32.351 -37.480 1.00 84.12 634 SER A O 1
ATOM 5136 N N . PHE A 1 635 ? -10.937 30.353 -37.808 1.00 90.50 635 PHE A N 1
ATOM 5137 C CA . PHE A 1 635 ? -11.244 30.256 -39.236 1.00 90.50 635 PHE A CA 1
ATOM 5138 C C . PHE A 1 635 ? -12.753 30.116 -39.486 1.00 90.50 635 PHE A C 1
ATOM 5140 O O . PHE A 1 635 ? -13.296 30.821 -40.335 1.00 90.50 635 PHE A O 1
ATOM 5147 N N . ILE A 1 636 ? -13.451 29.271 -38.716 1.00 83.81 636 ILE A N 1
ATOM 5148 C CA . ILE A 1 636 ? -14.916 29.135 -38.796 1.00 83.81 636 ILE A CA 1
ATOM 5149 C C . ILE A 1 636 ? -15.604 30.471 -38.460 1.00 83.81 636 ILE A C 1
ATOM 5151 O O . ILE A 1 636 ? -16.469 30.907 -39.216 1.00 83.81 636 ILE A O 1
ATOM 5155 N N . LYS A 1 637 ? -15.186 31.160 -37.387 1.00 82.62 637 LYS A N 1
ATOM 5156 C CA . LYS A 1 637 ? -15.688 32.497 -37.016 1.00 82.62 637 LYS A CA 1
ATOM 5157 C C . LYS A 1 637 ? -15.515 33.493 -38.163 1.00 82.62 637 LYS A C 1
ATOM 5159 O O . LYS A 1 637 ? -16.501 34.077 -38.593 1.00 82.62 637 LYS A O 1
ATOM 5164 N N . GLY A 1 638 ? -14.308 33.606 -38.720 1.00 86.81 638 GLY A N 1
ATOM 5165 C CA . GLY A 1 638 ? -14.041 34.506 -39.845 1.00 86.81 638 GLY A CA 1
ATOM 5166 C C . GLY A 1 638 ? -14.856 34.193 -41.105 1.00 86.81 638 GLY A C 1
ATOM 5167 O O . GLY A 1 638 ? -15.212 35.107 -41.839 1.00 86.81 638 GLY A O 1
ATOM 5168 N N . PHE A 1 639 ? -15.186 32.924 -41.358 1.00 86.88 639 PHE A N 1
ATOM 5169 C CA . PHE A 1 639 ? -16.082 32.558 -42.457 1.00 86.88 639 PHE A CA 1
ATOM 5170 C C . PHE A 1 639 ? -17.537 32.989 -42.190 1.00 86.88 639 PHE A C 1
ATOM 5172 O O . PHE A 1 639 ? -18.155 33.615 -43.050 1.00 86.88 639 PHE A O 1
ATOM 5179 N N . LEU A 1 640 ? -18.068 32.705 -40.994 1.00 79.19 640 LEU A N 1
ATOM 5180 C CA . LEU A 1 640 ? -19.444 33.065 -40.618 1.00 79.19 640 LEU A CA 1
ATOM 5181 C C . LEU A 1 640 ? -19.656 34.576 -40.433 1.00 79.19 640 LEU A C 1
ATOM 5183 O O . LEU A 1 640 ? -20.790 35.033 -40.500 1.00 79.19 640 LEU A O 1
ATOM 5187 N N . GLU A 1 641 ? -18.593 35.348 -40.216 1.00 79.44 641 GLU A N 1
ATOM 5188 C CA . GLU A 1 641 ? -18.637 36.818 -40.195 1.00 79.44 641 GLU A CA 1
ATOM 5189 C C . GLU A 1 641 ? -18.723 37.451 -41.594 1.00 79.44 641 GLU A C 1
ATOM 5191 O O . GLU A 1 641 ? -19.039 38.630 -41.688 1.00 79.44 641 GLU A O 1
ATOM 5196 N N . GLY A 1 642 ? -18.453 36.694 -42.666 1.00 77.38 642 GLY A N 1
ATOM 5197 C CA . GLY A 1 642 ? -18.667 37.138 -44.049 1.00 77.38 642 GLY A CA 1
ATOM 5198 C C . GLY A 1 642 ? -19.963 36.589 -44.656 1.00 77.38 642 GLY A C 1
ATOM 5199 O O . GLY A 1 642 ? -20.861 37.347 -44.997 1.00 77.38 642 GLY A O 1
ATOM 5200 N N . ASP A 1 643 ? -20.092 35.259 -44.743 1.00 74.88 643 ASP A N 1
ATOM 5201 C CA . ASP A 1 643 ? -21.195 34.588 -45.470 1.00 74.88 643 ASP A CA 1
ATOM 5202 C C . ASP A 1 643 ? -22.454 34.359 -44.592 1.00 74.88 643 ASP A C 1
ATOM 5204 O O . ASP A 1 643 ? -23.462 33.812 -45.045 1.00 74.88 643 ASP A O 1
ATOM 5208 N N . GLY A 1 644 ? -22.405 34.730 -43.305 1.00 67.50 644 GLY A N 1
ATOM 5209 C CA . GLY A 1 644 ? -23.456 34.463 -42.319 1.00 67.50 644 GLY A CA 1
ATOM 5210 C C . GLY A 1 644 ? -24.565 35.518 -42.279 1.00 67.50 644 GLY A C 1
ATOM 5211 O O . GLY A 1 644 ? -24.363 36.649 -41.846 1.00 67.50 644 GLY A O 1
ATOM 5212 N N . SER A 1 645 ? -25.783 35.109 -42.631 1.00 64.75 645 SER A N 1
ATOM 5213 C CA . SER A 1 645 ? -26.995 35.936 -42.574 1.00 64.75 645 SER A CA 1
ATOM 5214 C C . SER A 1 645 ? -27.934 35.524 -41.431 1.00 64.75 645 SER A C 1
ATOM 5216 O O . SER A 1 645 ? -27.973 34.359 -41.028 1.00 64.75 645 SER A O 1
ATOM 5218 N N . LYS A 1 646 ? -28.724 36.469 -40.906 1.00 62.00 646 LYS A N 1
ATOM 5219 C CA . LYS A 1 646 ? -29.872 36.172 -40.030 1.00 62.00 646 LYS A CA 1
ATOM 5220 C C . LYS A 1 646 ? -31.094 35.778 -40.864 1.00 62.00 646 LYS A C 1
ATOM 5222 O O . LYS A 1 646 ? -31.330 36.358 -41.922 1.00 62.00 646 LYS A O 1
ATOM 5227 N N . SER A 1 647 ? -31.917 34.860 -40.359 1.00 56.34 647 SER A N 1
ATOM 5228 C CA . SER A 1 647 ? -33.250 34.616 -40.920 1.00 56.34 647 SER A CA 1
ATOM 5229 C C . SER A 1 647 ? -34.165 35.821 -40.668 1.00 56.34 647 SER A C 1
ATOM 5231 O O . SER A 1 647 ? -34.373 36.215 -39.525 1.00 56.34 647 SER A O 1
ATOM 5233 N N . ILE A 1 648 ? -34.750 36.376 -41.735 1.00 52.28 648 ILE A N 1
ATOM 5234 C CA . ILE A 1 648 ? -35.660 37.539 -41.680 1.00 52.28 648 ILE A CA 1
ATOM 5235 C C . ILE A 1 648 ? -36.917 37.238 -40.841 1.00 52.28 648 ILE A C 1
ATOM 5237 O O . ILE A 1 648 ? -37.464 38.134 -40.206 1.00 52.28 648 ILE A O 1
ATOM 5241 N N . ASN A 1 649 ? -37.345 35.972 -40.803 1.00 48.41 649 ASN A N 1
ATOM 5242 C CA . ASN A 1 649 ? -38.604 35.553 -40.179 1.00 48.41 649 ASN A CA 1
ATOM 5243 C C . ASN A 1 649 ? -38.416 34.867 -38.812 1.00 48.41 649 ASN A C 1
ATOM 5245 O O . ASN A 1 649 ? -39.409 34.503 -38.190 1.00 48.41 649 ASN A O 1
ATOM 5249 N N . ASP A 1 650 ? -37.176 34.625 -38.366 1.00 52.44 650 ASP A N 1
ATOM 5250 C CA . ASP A 1 650 ? -36.905 33.961 -37.084 1.00 52.44 650 ASP A CA 1
ATOM 5251 C C . ASP A 1 650 ? -35.496 34.298 -36.563 1.00 52.44 650 ASP A C 1
ATOM 5253 O O . ASP A 1 650 ? -34.501 33.704 -36.983 1.00 52.44 650 ASP A O 1
ATOM 5257 N N . ASP A 1 651 ? -35.411 35.215 -35.593 1.00 55.88 651 ASP A N 1
ATOM 5258 C CA . ASP A 1 651 ? -34.153 35.636 -34.950 1.00 55.88 651 ASP A CA 1
ATOM 5259 C C . ASP A 1 651 ? -33.505 34.511 -34.095 1.00 55.88 651 ASP A C 1
ATOM 5261 O O . ASP A 1 651 ? -32.481 34.723 -33.441 1.00 55.88 651 ASP A O 1
ATOM 5265 N N . SER A 1 652 ? -34.073 33.298 -34.095 1.00 53.59 652 SER A N 1
ATOM 5266 C CA . SER A 1 652 ? -33.485 32.067 -33.544 1.00 53.59 652 SER A CA 1
ATOM 5267 C C . SER A 1 652 ? -32.536 31.353 -34.512 1.00 53.59 652 SER A C 1
ATOM 5269 O O . SER A 1 652 ? -31.773 30.494 -34.060 1.00 53.59 652 SER A O 1
ATOM 5271 N N . PHE A 1 653 ? -32.545 31.679 -35.813 1.00 56.09 653 PHE A N 1
ATOM 5272 C CA . PHE A 1 653 ? -31.746 30.988 -36.834 1.00 56.09 653 PHE A CA 1
ATOM 5273 C C . PHE A 1 653 ? -30.878 31.923 -37.680 1.00 56.09 653 PHE A C 1
ATOM 5275 O O . PHE A 1 653 ? -31.288 32.988 -38.141 1.00 56.09 653 PHE A O 1
ATOM 5282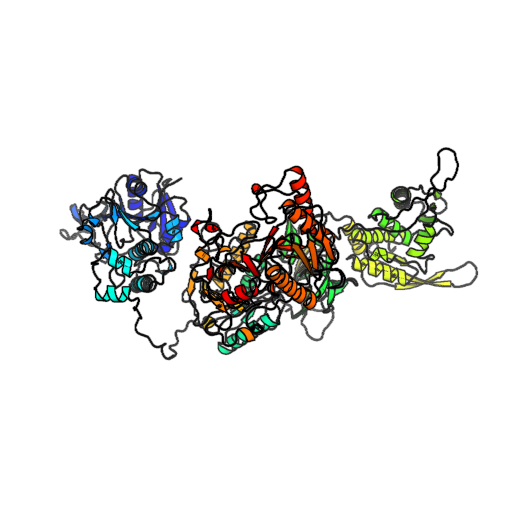 N N . TYR A 1 654 ? -29.665 31.445 -37.930 1.00 65.44 654 TYR A N 1
ATOM 5283 C CA . TYR A 1 654 ? -28.678 32.017 -38.832 1.00 65.44 654 TYR A CA 1
ATOM 5284 C C . TYR A 1 654 ? -28.473 31.048 -40.004 1.00 65.44 654 TYR A C 1
ATOM 5286 O O . TYR A 1 654 ? -28.762 29.852 -39.891 1.00 65.44 654 TYR A O 1
ATOM 5294 N N . GLY A 1 655 ? -27.960 31.530 -41.131 1.00 66.75 655 GLY A N 1
ATOM 5295 C CA . GLY A 1 655 ? -27.639 30.667 -42.261 1.00 66.75 655 GLY A CA 1
ATOM 5296 C C . GLY A 1 655 ? -26.751 31.312 -43.315 1.00 66.75 655 GLY A C 1
ATOM 5297 O O . GLY A 1 655 ? -26.693 32.534 -43.439 1.00 66.75 655 GLY A O 1
ATOM 5298 N N . PHE A 1 656 ? -26.067 30.468 -44.081 1.00 69.69 656 PHE A N 1
ATOM 5299 C CA . PHE A 1 656 ? -25.177 30.854 -45.179 1.00 69.69 656 PHE A CA 1
ATOM 5300 C C . PHE A 1 656 ? -25.491 30.038 -46.447 1.00 69.69 656 PHE A C 1
ATOM 5302 O O . PHE A 1 656 ? -26.174 29.008 -46.379 1.00 69.69 656 PHE A O 1
ATOM 5309 N N . ASN A 1 657 ? -25.070 30.515 -47.626 1.00 71.00 657 ASN A N 1
ATOM 5310 C CA . ASN A 1 657 ? -25.551 29.998 -48.918 1.00 71.00 657 ASN A CA 1
ATOM 5311 C C . ASN A 1 657 ? -24.403 29.716 -49.899 1.00 71.00 657 ASN A C 1
ATOM 5313 O O . ASN A 1 657 ? -24.049 30.537 -50.744 1.00 71.00 657 ASN A O 1
ATOM 5317 N N . VAL A 1 658 ? -23.865 28.497 -49.846 1.00 72.00 658 VAL A N 1
ATOM 5318 C CA . VAL A 1 658 ? -22.666 28.112 -50.605 1.00 72.00 658 VAL A CA 1
ATOM 5319 C C . VAL A 1 658 ? -22.982 27.420 -51.932 1.00 72.00 658 VAL A C 1
ATOM 5321 O O . VAL A 1 658 ? -23.810 26.514 -52.032 1.00 72.00 658 VAL A O 1
ATOM 5324 N N . ALA A 1 659 ? -22.264 27.818 -52.984 1.00 67.31 659 ALA A N 1
ATOM 5325 C CA . ALA A 1 659 ? -22.503 27.372 -54.360 1.00 67.31 659 ALA A CA 1
ATOM 5326 C C . ALA A 1 659 ? -21.801 26.052 -54.756 1.00 67.31 659 ALA A C 1
ATOM 5328 O O . ALA A 1 659 ? -21.872 25.659 -55.920 1.00 67.31 659 ALA A O 1
ATOM 5329 N N . GLY A 1 660 ? -21.101 25.380 -53.833 1.00 71.25 660 GLY A N 1
ATOM 5330 C CA . GLY A 1 660 ? -20.295 24.189 -54.125 1.00 71.25 660 GLY A CA 1
ATOM 5331 C C . GLY A 1 660 ? -20.445 23.089 -53.073 1.00 71.25 660 GLY A C 1
ATOM 5332 O O . GLY A 1 660 ? -20.116 23.291 -51.907 1.00 71.25 660 GLY A O 1
ATOM 5333 N N . LYS A 1 661 ? -20.873 21.887 -53.491 1.00 71.81 661 LYS A N 1
ATOM 5334 C CA . LYS A 1 661 ? -21.125 20.733 -52.598 1.00 71.81 661 LYS A CA 1
ATOM 5335 C C . LYS A 1 661 ? -19.888 20.291 -51.799 1.00 71.81 661 LYS A C 1
ATOM 5337 O O . LYS A 1 661 ? -20.028 19.760 -50.700 1.00 71.81 661 LYS A O 1
ATOM 5342 N N . LYS A 1 662 ? -18.677 20.535 -52.319 1.00 76.69 662 LYS A N 1
ATOM 5343 C CA . LYS A 1 662 ? -17.436 20.303 -51.566 1.00 76.69 662 LYS A CA 1
ATOM 5344 C C . LYS A 1 662 ? -17.280 21.293 -50.406 1.00 76.69 662 LYS A C 1
ATOM 5346 O O . LYS A 1 662 ? -17.026 20.845 -49.300 1.00 76.69 662 LYS A O 1
ATOM 5351 N N . MET A 1 663 ? -17.514 22.590 -50.620 1.00 79.62 663 MET A N 1
ATOM 5352 C CA . MET A 1 663 ? -17.453 23.611 -49.562 1.00 79.62 663 MET A CA 1
ATOM 5353 C C . MET A 1 663 ? -18.412 23.303 -48.402 1.00 79.62 663 MET A C 1
ATOM 5355 O O . MET A 1 663 ? -18.021 23.432 -47.247 1.00 79.62 663 MET A O 1
ATOM 5359 N N . VAL A 1 664 ? -19.622 22.814 -48.715 1.00 75.50 664 VAL A N 1
ATOM 5360 C CA . VAL A 1 664 ? -20.596 22.301 -47.731 1.00 75.50 664 VAL A CA 1
ATOM 5361 C C . VAL A 1 664 ? -19.972 21.213 -46.856 1.00 75.50 664 VAL A C 1
ATOM 5363 O O . VAL A 1 664 ? -19.908 21.356 -45.637 1.00 75.50 664 VAL A O 1
ATOM 5366 N N . LYS A 1 665 ? -19.505 20.123 -47.484 1.00 74.56 665 LYS A N 1
ATOM 5367 C CA . LYS A 1 665 ? -18.958 18.962 -46.773 1.00 74.56 665 LYS A CA 1
ATOM 5368 C C . LYS A 1 665 ? -17.720 19.347 -45.965 1.00 74.56 665 LYS A C 1
ATOM 5370 O O . LYS A 1 665 ? -17.619 18.981 -44.804 1.00 74.56 665 LYS A O 1
ATOM 5375 N N . ASP A 1 666 ? -16.823 20.117 -46.570 1.00 81.19 666 ASP A N 1
ATOM 5376 C CA . ASP A 1 666 ? -15.585 20.582 -45.956 1.00 81.19 666 ASP A CA 1
ATOM 5377 C C . ASP A 1 666 ? -15.849 21.425 -44.697 1.00 81.19 666 ASP A C 1
ATOM 5379 O O . ASP A 1 666 ? -15.191 21.217 -43.682 1.00 81.19 666 ASP A O 1
ATOM 5383 N N . MET A 1 667 ? -16.831 22.335 -44.728 1.00 78.25 667 MET A N 1
ATOM 5384 C CA . MET A 1 667 ? -17.180 23.162 -43.567 1.00 78.25 667 MET A CA 1
ATOM 5385 C C . MET A 1 667 ? -17.853 22.344 -42.455 1.00 78.25 667 MET A C 1
ATOM 5387 O O . MET A 1 667 ? -17.464 22.464 -41.295 1.00 78.25 667 MET A O 1
ATOM 5391 N N . VAL A 1 668 ? -18.797 21.457 -42.798 1.00 73.38 668 VAL A N 1
ATOM 5392 C CA . VAL A 1 668 ? -19.447 20.555 -41.826 1.00 73.38 668 VAL A CA 1
ATOM 5393 C C . VAL A 1 668 ? -18.423 19.616 -41.176 1.00 73.38 668 VAL A C 1
ATOM 5395 O O . VAL A 1 668 ? -18.432 19.444 -39.959 1.00 73.38 668 VAL A O 1
ATOM 5398 N N . THR A 1 669 ? -17.485 19.061 -41.950 1.00 73.38 669 THR A N 1
ATOM 5399 C CA . THR A 1 669 ? -16.364 18.278 -41.410 1.00 73.38 669 THR A CA 1
ATOM 5400 C C . THR A 1 669 ? -15.485 19.126 -40.487 1.00 73.38 669 THR A C 1
ATOM 5402 O O . THR A 1 669 ? -15.170 18.669 -39.393 1.00 73.38 669 THR A O 1
ATOM 5405 N N . LEU A 1 670 ? -15.133 20.364 -40.858 1.00 75.69 670 LEU A N 1
ATOM 5406 C CA . LEU A 1 670 ? -14.287 21.229 -40.025 1.00 75.69 670 LEU A CA 1
ATOM 5407 C C . LEU A 1 670 ? -14.956 21.606 -38.688 1.00 75.69 670 LEU A C 1
ATOM 5409 O O . LEU A 1 670 ? -14.287 21.617 -37.654 1.00 75.69 670 LEU A O 1
ATOM 5413 N N . MET A 1 671 ? -16.266 21.873 -38.695 1.00 72.75 671 MET A N 1
ATOM 5414 C CA . MET A 1 671 ? -17.062 22.158 -37.492 1.00 72.75 671 MET A CA 1
ATOM 5415 C C . MET A 1 671 ? -17.178 20.926 -36.581 1.00 72.75 671 MET A C 1
ATOM 5417 O O . MET A 1 671 ? -16.877 21.019 -35.390 1.00 72.75 671 MET A O 1
ATOM 5421 N N . ASN A 1 672 ? -17.486 19.752 -37.146 1.00 67.25 672 ASN A N 1
ATOM 5422 C CA . ASN A 1 672 ? -17.551 18.488 -36.403 1.00 67.25 672 ASN A CA 1
ATOM 5423 C C . ASN A 1 672 ? -16.181 18.070 -35.824 1.00 67.25 672 ASN A C 1
ATOM 5425 O O . ASN A 1 672 ? -16.120 17.576 -34.702 1.00 67.25 672 ASN A O 1
ATOM 5429 N N . MET A 1 673 ? -15.075 18.310 -36.543 1.00 64.94 673 MET A N 1
ATOM 5430 C CA . MET A 1 673 ? -13.693 18.143 -36.046 1.00 64.94 673 MET A CA 1
ATOM 5431 C C . MET A 1 673 ? -13.275 19.202 -35.006 1.00 64.94 673 MET A C 1
ATOM 5433 O O . MET A 1 673 ? -12.165 19.152 -34.470 1.00 64.94 673 MET A O 1
ATOM 5437 N N . SER A 1 674 ? -14.139 20.181 -34.738 1.00 69.00 674 SER A N 1
ATOM 5438 C CA . SER A 1 674 ? -13.915 21.257 -33.770 1.00 69.00 674 SER A CA 1
ATOM 5439 C C . SER A 1 674 ? -14.925 21.227 -32.614 1.00 69.00 674 SER A C 1
ATOM 5441 O O . SER A 1 674 ? -15.101 22.235 -31.938 1.00 69.00 674 SER A O 1
ATOM 5443 N N . GLY A 1 675 ? -15.607 20.095 -32.397 1.00 60.22 675 GLY A N 1
ATOM 5444 C CA . GLY A 1 675 ? -16.553 19.897 -31.291 1.00 60.22 675 GLY A CA 1
ATOM 5445 C C . GLY A 1 675 ? -17.883 20.656 -31.424 1.00 60.22 675 GLY A C 1
ATOM 5446 O O . GLY A 1 675 ? -18.709 20.599 -30.512 1.00 60.22 675 GLY A O 1
ATOM 5447 N N . VAL A 1 676 ? -18.114 21.354 -32.545 1.00 64.06 676 VAL A N 1
ATOM 5448 C CA . VAL A 1 676 ? -19.329 22.142 -32.810 1.00 64.06 676 VAL A CA 1
ATOM 5449 C C . VAL A 1 676 ? -20.329 21.276 -33.576 1.00 64.06 676 VAL A C 1
ATOM 5451 O O . VAL A 1 676 ? -20.355 21.268 -34.806 1.00 64.06 676 VAL A O 1
ATOM 5454 N N . GLY A 1 677 ? -21.135 20.514 -32.831 1.00 54.75 677 GLY A N 1
ATOM 5455 C CA . GLY A 1 677 ? -22.143 19.611 -33.391 1.00 54.75 677 GLY A CA 1
ATOM 5456 C C . GLY A 1 677 ? -23.235 20.335 -34.189 1.00 54.75 677 GLY A C 1
ATOM 5457 O O . GLY A 1 677 ? -23.774 21.355 -33.752 1.00 54.75 677 GLY A O 1
ATOM 5458 N N . TRP A 1 678 ? -23.573 19.780 -35.355 1.00 59.75 678 TRP A N 1
ATOM 5459 C CA . TRP A 1 678 ? -24.497 20.360 -36.333 1.00 59.75 678 TRP A CA 1
ATOM 5460 C C . TRP A 1 678 ? -25.826 19.582 -36.426 1.00 59.75 678 TRP A C 1
ATOM 5462 O O . TRP A 1 678 ? -25.822 18.354 -36.366 1.00 59.75 678 TRP A O 1
ATOM 5472 N N . ASP A 1 679 ? -26.958 20.272 -36.636 1.00 50.97 679 ASP A N 1
ATOM 5473 C CA . ASP A 1 679 ? -28.267 19.639 -36.892 1.00 50.97 679 ASP A CA 1
ATOM 5474 C C . ASP A 1 679 ? -28.615 19.646 -38.396 1.00 50.97 679 ASP A C 1
ATOM 5476 O O . ASP A 1 679 ? -28.512 20.667 -39.078 1.00 50.97 679 ASP A O 1
ATOM 5480 N N . ASN A 1 680 ? -28.994 18.486 -38.940 1.00 48.94 680 ASN A N 1
ATOM 5481 C CA . ASN A 1 680 ? -28.718 18.043 -40.320 1.00 48.94 680 ASN A CA 1
ATOM 5482 C C . ASN A 1 680 ? -29.540 18.707 -41.456 1.00 48.94 680 ASN A C 1
ATOM 5484 O O . ASN A 1 680 ? -29.722 18.130 -42.528 1.00 48.94 680 ASN A O 1
ATOM 5488 N N . SER A 1 681 ? -30.020 19.938 -41.274 1.00 54.56 681 SER A N 1
ATOM 5489 C CA . SER A 1 681 ? -30.911 20.646 -42.209 1.00 54.56 681 SER A CA 1
ATOM 5490 C C . SER A 1 681 ? -30.223 21.301 -43.430 1.00 54.56 681 SER A C 1
ATOM 5492 O O . SER A 1 681 ? -30.528 22.436 -43.795 1.00 54.56 681 SER A O 1
ATOM 5494 N N . ILE A 1 682 ? -29.328 20.581 -44.120 1.00 59.31 682 ILE A N 1
ATOM 5495 C CA . ILE A 1 682 ? -28.792 21.025 -45.424 1.00 59.31 682 ILE A CA 1
ATOM 5496 C C . ILE A 1 682 ? -29.923 20.986 -46.463 1.00 59.31 682 ILE A C 1
ATOM 5498 O O . ILE A 1 682 ? -30.460 19.918 -46.754 1.00 59.31 682 ILE A O 1
ATOM 5502 N N . LYS A 1 683 ? -30.268 22.134 -47.060 1.00 59.94 683 LYS A N 1
ATOM 5503 C CA . LYS A 1 683 ? -31.315 22.232 -48.090 1.00 59.94 683 LYS A CA 1
ATOM 5504 C C . LYS A 1 683 ? -30.712 22.618 -49.438 1.00 59.94 683 LYS A C 1
ATOM 5506 O O . LYS A 1 683 ? -30.232 23.736 -49.622 1.00 59.94 683 LYS A O 1
ATOM 5511 N N . GLU A 1 684 ? -30.757 21.697 -50.398 1.00 57.75 684 GLU A N 1
ATOM 5512 C CA . GLU A 1 684 ? -30.440 22.006 -51.796 1.00 57.75 684 GLU A CA 1
ATOM 5513 C C . GLU A 1 684 ? -31.555 22.882 -52.389 1.00 57.75 684 GLU A C 1
ATOM 5515 O O . GLU A 1 684 ? -32.739 22.570 -52.266 1.00 57.75 684 GLU A O 1
ATOM 5520 N N . ARG A 1 685 ? -31.180 24.003 -53.011 1.00 59.22 685 ARG A N 1
ATOM 5521 C CA . ARG A 1 685 ? -32.090 24.933 -53.686 1.00 59.22 685 ARG A CA 1
ATOM 5522 C C . ARG A 1 685 ? -31.573 25.239 -55.090 1.00 59.22 685 ARG A C 1
ATOM 5524 O O . ARG A 1 685 ? -30.370 25.377 -55.311 1.00 59.22 685 ARG A O 1
ATOM 5531 N N . LEU A 1 686 ? -32.490 25.389 -56.040 1.00 52.56 686 LEU A N 1
ATOM 5532 C CA . LEU A 1 686 ? -32.189 25.975 -57.343 1.00 52.56 686 LEU A CA 1
ATOM 5533 C C . LEU A 1 686 ? -32.333 27.493 -57.223 1.00 52.56 686 LEU A C 1
ATOM 5535 O O . LEU A 1 686 ? -33.429 27.997 -57.002 1.00 52.56 686 LEU A O 1
ATOM 5539 N N . GLN A 1 687 ? -31.222 28.216 -57.346 1.00 53.06 687 GLN A N 1
ATOM 5540 C CA . GLN A 1 687 ? -31.217 29.667 -57.464 1.00 53.06 687 GLN A CA 1
ATOM 5541 C C . GLN A 1 687 ? -31.230 30.027 -58.952 1.00 53.06 687 GLN A C 1
ATOM 5543 O O . GLN A 1 687 ? -30.210 29.947 -59.640 1.00 53.06 687 GLN A O 1
ATOM 5548 N N . THR A 1 688 ? -32.400 30.398 -59.459 1.00 49.59 688 THR A N 1
ATOM 5549 C CA . THR A 1 688 ? -32.571 30.961 -60.801 1.00 49.59 688 THR A CA 1
ATOM 5550 C C . THR A 1 688 ? -32.141 32.424 -60.795 1.00 49.59 688 THR A C 1
ATOM 5552 O O . THR A 1 688 ? -32.641 33.210 -59.991 1.00 49.59 688 THR A O 1
ATOM 5555 N N . LYS A 1 689 ? -31.239 32.815 -61.701 1.00 45.59 689 LYS A N 1
ATOM 5556 C CA . LYS A 1 689 ? -31.002 34.234 -61.997 1.00 45.59 689 LYS A CA 1
ATOM 5557 C C . LYS A 1 689 ? -31.751 34.644 -63.258 1.00 45.59 689 LYS A C 1
ATOM 5559 O O . LYS A 1 689 ? -31.544 34.056 -64.317 1.00 45.59 689 LYS A O 1
ATOM 5564 N N . PHE A 1 690 ? -32.559 35.693 -63.133 1.00 41.44 690 PHE A N 1
ATOM 5565 C CA . PHE A 1 690 ? -32.989 36.495 -64.272 1.00 41.44 690 PHE A CA 1
ATOM 5566 C C . PHE A 1 690 ? -31.795 37.328 -64.752 1.00 41.44 690 PHE A C 1
ATOM 5568 O O . PHE A 1 690 ? -31.254 38.134 -63.994 1.00 41.44 690 PHE A O 1
ATOM 5575 N N . ASN A 1 691 ? -31.391 37.134 -66.005 1.00 44.47 691 ASN A N 1
ATOM 5576 C CA . ASN A 1 691 ? -30.646 38.140 -66.757 1.00 44.47 691 ASN A CA 1
ATOM 5577 C C . ASN A 1 691 ? -31.650 38.944 -67.596 1.00 44.47 691 ASN A C 1
ATOM 5579 O O . ASN A 1 691 ? -32.702 38.429 -67.964 1.00 44.47 691 ASN A O 1
ATOM 5583 N N . SER A 1 692 ? -31.303 40.175 -67.972 1.00 46.31 692 SER A N 1
ATOM 5584 C CA . SER A 1 692 ? -32.115 41.054 -68.835 1.00 46.31 692 SER A CA 1
ATOM 5585 C C . SER A 1 692 ? -32.172 40.628 -70.318 1.00 46.31 692 SER A C 1
ATOM 5587 O O . SER A 1 692 ? -32.461 41.440 -71.192 1.00 46.31 692 SER A O 1
ATOM 5589 N N . LYS A 1 693 ? -31.877 39.353 -70.603 1.00 43.59 693 LYS A N 1
ATOM 5590 C CA . LYS A 1 693 ? -32.082 38.644 -71.873 1.00 43.59 693 LYS A CA 1
ATOM 5591 C C . LYS A 1 693 ? -32.487 37.207 -71.526 1.00 43.59 693 LYS A C 1
ATOM 5593 O O . LYS A 1 693 ? -31.864 36.604 -70.652 1.00 43.59 693 LYS A O 1
ATOM 5598 N N . GLU A 1 694 ? -33.532 36.706 -72.175 1.00 40.97 694 GLU A N 1
ATOM 5599 C CA . GLU A 1 694 ? -34.464 35.661 -71.704 1.00 40.97 694 GLU A CA 1
ATOM 5600 C C . GLU A 1 694 ? -33.880 34.238 -71.557 1.00 40.97 694 GLU A C 1
ATOM 5602 O O . GLU A 1 694 ? -34.278 33.307 -72.250 1.00 40.97 694 GLU A O 1
ATOM 5607 N N . TYR A 1 695 ? -32.946 34.035 -70.622 1.00 43.16 695 TYR A N 1
ATOM 5608 C CA . TYR A 1 695 ? -32.352 32.722 -70.352 1.00 43.16 695 TYR A CA 1
ATOM 5609 C C . TYR A 1 695 ? -32.301 32.401 -68.855 1.00 43.16 695 TYR A C 1
ATOM 5611 O O . TYR A 1 695 ? -31.530 32.988 -68.090 1.00 43.16 695 TYR A O 1
ATOM 5619 N N . PHE A 1 696 ? -33.090 31.404 -68.441 1.00 44.91 696 PHE A N 1
ATOM 5620 C CA . PHE A 1 696 ? -33.093 30.872 -67.079 1.00 44.91 696 PHE A CA 1
ATOM 5621 C C . PHE A 1 696 ? -31.811 30.083 -66.783 1.00 44.91 696 PHE A C 1
ATOM 5623 O O . PHE A 1 696 ? -31.727 28.878 -67.019 1.00 44.91 696 PHE A O 1
ATOM 5630 N N . THR A 1 697 ? -30.814 30.740 -66.189 1.00 44.81 697 THR A N 1
ATOM 5631 C CA . THR A 1 697 ? -29.656 30.034 -65.619 1.00 44.81 697 THR A CA 1
ATOM 5632 C C . THR A 1 697 ? -29.984 29.562 -64.201 1.00 44.81 697 THR A C 1
ATOM 5634 O O . THR A 1 697 ? -29.943 30.322 -63.231 1.00 44.81 697 THR A O 1
ATOM 5637 N N . SER A 1 698 ? -30.356 28.285 -64.079 1.00 49.84 698 SER A N 1
ATOM 5638 C CA . SER A 1 698 ? -30.633 27.627 -62.801 1.00 49.84 698 SER A CA 1
ATOM 5639 C C . SER A 1 698 ? -29.334 27.107 -62.175 1.00 49.84 698 SER A C 1
ATOM 5641 O O . SER A 1 698 ? -28.702 26.170 -62.663 1.00 49.84 698 SER A O 1
ATOM 5643 N N . LYS A 1 699 ? -28.901 27.721 -61.069 1.00 58.53 699 LYS A N 1
ATOM 5644 C CA . LYS A 1 699 ? -27.692 27.303 -60.348 1.00 58.53 699 LYS A CA 1
ATOM 5645 C C . LYS A 1 699 ? -28.059 26.599 -59.047 1.00 58.53 699 LYS A C 1
ATOM 5647 O O . LYS A 1 699 ? -28.766 27.158 -58.214 1.00 58.53 699 LYS A O 1
ATOM 5652 N N . LYS A 1 700 ? -27.543 25.386 -58.835 1.00 62.69 700 LYS A N 1
ATOM 5653 C CA . LYS A 1 700 ? -27.660 24.694 -57.541 1.00 62.69 700 LYS A CA 1
ATOM 5654 C C . LYS A 1 700 ? -26.865 25.445 -56.467 1.00 62.69 700 LYS A C 1
ATOM 5656 O O . LYS A 1 700 ? -25.676 25.710 -56.648 1.00 62.69 700 LYS A O 1
ATOM 5661 N N . VAL A 1 701 ? -27.526 25.768 -55.360 1.00 67.75 701 VAL A N 1
ATOM 5662 C CA . VAL A 1 701 ? -26.961 26.419 -54.171 1.00 67.75 701 VAL A CA 1
ATOM 5663 C C . VAL A 1 701 ? -27.413 25.633 -52.943 1.00 67.75 701 VAL A C 1
ATOM 5665 O O . VAL A 1 701 ? -28.555 25.181 -52.866 1.00 67.75 701 VAL A O 1
ATOM 5668 N N . TYR A 1 702 ? -26.513 25.446 -51.984 1.00 71.06 702 TYR A N 1
ATOM 5669 C CA . TYR A 1 702 ? -26.788 24.716 -50.753 1.00 71.06 702 TYR A CA 1
ATOM 5670 C C . TYR A 1 702 ? -27.011 25.729 -49.634 1.00 71.06 702 TYR A C 1
ATOM 5672 O O . TYR A 1 702 ? -26.102 26.473 -49.265 1.00 71.06 702 TYR A O 1
ATOM 5680 N N . SER A 1 703 ? -28.246 25.774 -49.141 1.00 67.75 703 SER A N 1
ATOM 5681 C CA . SER A 1 703 ? -28.690 26.663 -48.071 1.00 67.75 703 SER A CA 1
ATOM 5682 C C . SER A 1 703 ? -28.543 25.925 -46.743 1.00 67.75 703 SER A C 1
ATOM 5684 O O . SER A 1 703 ? -28.998 24.783 -46.610 1.00 67.75 703 SER A O 1
ATOM 5686 N N . ILE A 1 704 ? -27.838 26.539 -45.795 1.00 66.88 704 ILE A N 1
ATOM 5687 C CA . ILE A 1 704 ? -27.353 25.882 -44.581 1.00 66.88 704 ILE A CA 1
ATOM 5688 C C . ILE A 1 704 ? -27.771 26.716 -43.372 1.00 66.88 704 ILE A C 1
ATOM 5690 O O . ILE A 1 704 ? -27.255 27.812 -43.172 1.00 66.88 704 ILE A O 1
ATOM 5694 N N . ASN A 1 705 ? -28.696 26.181 -42.571 1.00 64.75 705 ASN A N 1
ATOM 5695 C CA . ASN A 1 705 ? -29.248 26.848 -41.392 1.00 64.75 705 ASN A CA 1
ATOM 5696 C C . ASN A 1 705 ? -28.677 26.254 -40.097 1.00 64.75 705 ASN A C 1
ATOM 5698 O O . ASN A 1 705 ? -28.609 25.035 -39.946 1.00 64.75 705 ASN A O 1
ATOM 5702 N N . TYR A 1 706 ? -28.352 27.119 -39.140 1.00 62.94 706 TYR A N 1
ATOM 5703 C CA . TYR A 1 706 ? -27.915 26.777 -37.789 1.00 62.94 706 TYR A CA 1
ATOM 5704 C C . TYR A 1 706 ? -28.636 27.648 -36.762 1.00 62.94 706 TYR A C 1
ATOM 5706 O O . TYR A 1 706 ? -29.028 28.782 -37.039 1.00 62.94 706 TYR A O 1
ATOM 5714 N N . SER A 1 707 ? -28.842 27.121 -35.557 1.00 59.84 707 SER A N 1
ATOM 5715 C CA . SER A 1 707 ? -29.496 27.892 -34.503 1.00 59.84 707 SER A CA 1
ATOM 5716 C C . SER A 1 707 ? -28.544 28.928 -33.898 1.00 59.84 707 SER A C 1
ATOM 5718 O O . SER A 1 707 ? -27.327 28.743 -33.823 1.00 59.84 707 SER A O 1
ATOM 5720 N N . ARG A 1 708 ? -29.121 30.003 -33.360 1.00 59.81 708 ARG A N 1
ATOM 5721 C CA . ARG A 1 708 ? -28.443 31.017 -32.539 1.00 59.81 708 ARG A CA 1
ATOM 5722 C C . ARG A 1 708 ? -27.714 30.418 -31.336 1.00 59.81 708 ARG A C 1
ATOM 5724 O O . ARG A 1 708 ? -26.755 31.010 -30.854 1.00 59.81 708 ARG A O 1
ATOM 5731 N N . ILE A 1 709 ? -28.141 29.241 -30.878 1.00 56.44 709 ILE A N 1
ATOM 5732 C CA . ILE A 1 709 ? -27.470 28.461 -29.833 1.00 56.44 709 ILE A CA 1
ATOM 5733 C C . ILE A 1 709 ? -26.144 27.888 -30.357 1.00 56.44 709 ILE A C 1
ATOM 5735 O O . ILE A 1 709 ? -25.137 28.009 -29.671 1.00 56.44 709 ILE A O 1
ATOM 5739 N N . VAL A 1 710 ? -26.101 27.331 -31.574 1.00 57.12 710 VAL A N 1
ATOM 5740 C CA . VAL A 1 710 ? -24.843 26.876 -32.208 1.00 57.12 710 VAL A CA 1
ATOM 5741 C C . VAL A 1 710 ? -23.905 28.058 -32.486 1.00 57.12 710 VAL A C 1
ATOM 5743 O O . VAL A 1 710 ? -22.702 27.949 -32.259 1.00 57.12 710 VAL A O 1
ATOM 5746 N N . PHE A 1 711 ? -24.445 29.210 -32.905 1.00 62.62 711 PHE A N 1
ATOM 5747 C CA . PHE A 1 711 ? -23.642 30.422 -33.106 1.00 62.62 711 PHE A CA 1
ATOM 5748 C C . PHE A 1 711 ? -23.040 30.962 -31.802 1.00 62.62 711 PHE A C 1
ATOM 5750 O O . PHE A 1 711 ? -21.853 31.276 -31.771 1.00 62.62 711 PHE A O 1
ATOM 5757 N N . ARG A 1 712 ? -23.836 31.029 -30.722 1.00 59.19 712 ARG A N 1
ATOM 5758 C CA . ARG A 1 712 ? -23.352 31.384 -29.379 1.00 59.19 712 ARG A CA 1
ATOM 5759 C C . ARG A 1 712 ? -22.255 30.422 -28.936 1.00 59.19 712 ARG A C 1
ATOM 5761 O O . ARG A 1 712 ? -21.132 30.874 -28.776 1.00 59.19 712 ARG A O 1
ATOM 5768 N N . LYS A 1 713 ? -22.509 29.107 -28.947 1.00 56.47 713 LYS A N 1
ATOM 5769 C CA . LYS A 1 713 ? -21.518 28.065 -28.609 1.00 56.47 713 LYS A CA 1
ATOM 5770 C C . LYS A 1 713 ? -20.162 28.264 -29.292 1.00 56.47 713 LYS A C 1
ATOM 5772 O O . LYS A 1 713 ? -19.139 28.182 -28.627 1.00 56.47 713 LYS A O 1
ATOM 5777 N N . LEU A 1 714 ? -20.135 28.562 -30.594 1.00 60.94 714 LEU A N 1
ATOM 5778 C CA . LEU A 1 714 ? -18.890 28.855 -31.318 1.00 60.94 714 LEU A CA 1
ATOM 5779 C C . LEU A 1 714 ? -18.137 30.071 -30.745 1.00 60.94 714 LEU A C 1
ATOM 5781 O O . LEU A 1 714 ? -16.914 30.026 -30.607 1.00 60.94 714 LEU A O 1
ATOM 5785 N N . MET A 1 715 ? -18.851 31.154 -30.438 1.00 61.59 715 MET A N 1
ATOM 5786 C CA . MET A 1 715 ? -18.269 32.357 -29.835 1.00 61.59 715 MET A CA 1
ATOM 5787 C C . MET A 1 715 ? -17.838 32.104 -28.387 1.00 61.59 715 MET A C 1
ATOM 5789 O O . MET A 1 715 ? -16.760 32.535 -27.991 1.00 61.59 715 MET A O 1
ATOM 5793 N N . ASP A 1 716 ? -18.629 31.346 -27.634 1.00 57.47 716 ASP A N 1
ATOM 5794 C CA . ASP A 1 716 ? -18.387 31.024 -26.230 1.00 57.47 716 ASP A CA 1
ATOM 5795 C C . ASP A 1 716 ? -17.130 30.143 -26.071 1.00 57.47 716 ASP A C 1
ATOM 5797 O O . ASP A 1 716 ? -16.337 30.398 -25.172 1.00 57.47 716 ASP A O 1
ATOM 5801 N N . ILE A 1 717 ? -16.848 29.195 -26.986 1.00 58.47 717 ILE A N 1
ATOM 5802 C CA . ILE A 1 717 ? -15.559 28.456 -27.013 1.00 58.47 717 ILE A CA 1
ATOM 5803 C C . ILE A 1 717 ? -14.375 29.385 -27.351 1.00 58.47 717 ILE A C 1
ATOM 5805 O O . ILE A 1 717 ? -13.264 29.205 -26.858 1.00 58.47 717 ILE A O 1
ATOM 5809 N N . LEU A 1 718 ? -14.570 30.375 -28.227 1.00 61.53 718 LEU A 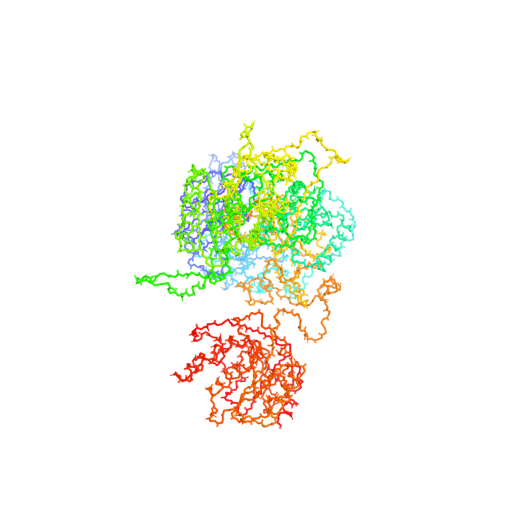N 1
ATOM 5810 C CA . LEU A 1 718 ? -13.493 31.294 -28.621 1.00 61.53 718 LEU A CA 1
ATOM 5811 C C . LEU A 1 718 ? -13.169 32.337 -27.541 1.00 61.53 718 LEU A C 1
ATOM 5813 O O . LEU A 1 718 ? -12.033 32.823 -27.498 1.00 61.53 718 LEU A O 1
ATOM 5817 N N . ASN A 1 719 ? -14.147 32.626 -26.680 1.00 57.06 719 ASN A N 1
ATOM 5818 C CA . ASN A 1 719 ? -14.073 33.571 -25.571 1.00 57.06 719 ASN A CA 1
ATOM 5819 C C . ASN A 1 719 ? -13.859 32.897 -24.198 1.00 57.06 719 ASN A C 1
ATOM 5821 O O . ASN A 1 719 ? -13.626 33.612 -23.231 1.00 57.06 719 ASN A O 1
ATOM 5825 N N . SER A 1 720 ? -13.944 31.564 -24.087 1.00 58.88 720 SER A N 1
ATOM 5826 C CA . SER A 1 720 ? -13.846 30.850 -22.805 1.00 58.88 720 SER A CA 1
ATOM 5827 C C . SER A 1 720 ? -12.474 31.008 -22.153 1.00 58.88 720 SER A C 1
ATOM 5829 O O . SER A 1 720 ? -11.446 30.835 -22.823 1.00 58.88 720 SER A O 1
ATOM 5831 N N . ASP A 1 721 ? -12.470 31.241 -20.842 1.00 51.88 721 ASP A N 1
ATOM 5832 C CA . ASP A 1 721 ? -11.257 31.391 -20.045 1.00 51.88 721 ASP A CA 1
ATOM 5833 C C . ASP A 1 721 ? -10.372 30.136 -20.039 1.00 51.88 721 ASP A C 1
ATOM 5835 O O . ASP A 1 721 ? -10.817 28.986 -20.132 1.00 51.88 721 ASP A O 1
ATOM 5839 N N . TRP A 1 722 ? -9.066 30.384 -19.958 1.00 59.59 722 TRP A N 1
ATOM 5840 C CA . TRP A 1 722 ? -8.033 29.365 -20.093 1.00 59.59 722 TRP A CA 1
ATOM 5841 C C . TRP A 1 722 ? -7.595 28.873 -18.720 1.00 59.59 722 TRP A C 1
ATOM 5843 O O . TRP A 1 722 ? -6.939 29.599 -17.980 1.00 59.59 722 TRP A O 1
ATOM 5853 N N . ILE A 1 723 ? -7.930 27.618 -18.409 1.00 59.16 723 ILE A N 1
ATOM 5854 C CA . ILE A 1 723 ? -7.544 26.955 -17.156 1.00 59.16 723 ILE A CA 1
ATOM 5855 C C . ILE A 1 723 ? -6.023 26.806 -17.085 1.00 59.16 723 ILE A C 1
ATOM 5857 O O . ILE A 1 723 ? -5.396 27.163 -16.093 1.00 59.16 723 ILE A O 1
ATOM 5861 N N . ASP A 1 724 ? -5.424 26.295 -18.161 1.00 62.09 724 ASP A N 1
ATOM 5862 C CA . ASP A 1 724 ? -3.999 26.425 -18.448 1.00 62.09 724 ASP A CA 1
ATOM 5863 C C . ASP A 1 724 ? -3.738 26.193 -19.946 1.00 62.09 724 ASP A C 1
ATOM 5865 O O . ASP A 1 724 ? -4.649 26.002 -20.750 1.00 62.09 724 ASP A O 1
ATOM 5869 N N . ASN A 1 725 ? -2.462 26.154 -20.327 1.00 59.66 725 ASN A N 1
ATOM 5870 C CA . ASN A 1 725 ? -2.008 25.851 -21.685 1.00 59.66 725 ASN A CA 1
ATOM 5871 C C . ASN A 1 725 ? -2.563 24.531 -22.279 1.00 59.66 725 ASN A C 1
ATOM 5873 O O . ASN A 1 725 ? -2.548 24.368 -23.498 1.00 59.66 725 ASN A O 1
ATOM 5877 N N . SER A 1 726 ? -3.011 23.581 -21.451 1.00 65.69 726 SER A N 1
ATOM 5878 C CA . SER A 1 726 ? -3.347 22.197 -21.824 1.00 65.69 726 SER A CA 1
ATOM 5879 C C . SER A 1 726 ? -4.834 21.835 -21.733 1.00 65.69 726 SER A C 1
ATOM 5881 O O . SER A 1 726 ? -5.238 20.854 -22.356 1.00 65.69 726 SER A O 1
ATOM 5883 N N . ASN A 1 727 ? -5.678 22.620 -21.051 1.00 76.81 727 ASN A N 1
ATOM 5884 C CA . ASN A 1 727 ? -7.127 22.392 -21.028 1.00 76.81 727 ASN A CA 1
ATOM 5885 C C . ASN A 1 727 ? -7.960 23.679 -21.092 1.00 76.81 727 ASN A C 1
ATOM 5887 O O . ASN A 1 727 ? -7.629 24.688 -20.475 1.00 76.81 727 ASN A O 1
ATOM 5891 N N . ILE A 1 728 ? -9.093 23.581 -21.792 1.00 73.25 728 ILE A N 1
ATOM 5892 C CA . ILE A 1 728 ? -10.162 24.588 -21.817 1.00 73.25 728 ILE A CA 1
ATOM 5893 C C . ILE A 1 728 ? -11.207 24.204 -20.761 1.00 73.25 728 ILE A C 1
ATOM 5895 O O . ILE A 1 728 ? -11.532 23.019 -20.635 1.00 73.25 728 ILE A O 1
ATOM 5899 N N . GLY A 1 729 ? -11.706 25.194 -20.015 1.00 75.88 729 GLY A N 1
ATOM 5900 C CA . GLY A 1 729 ? -12.757 25.032 -19.009 1.00 75.88 729 GLY A CA 1
ATOM 5901 C C . GLY A 1 729 ? -14.155 25.177 -19.609 1.00 75.88 729 GLY A C 1
ATOM 5902 O O . GLY A 1 729 ? -14.393 26.028 -20.464 1.00 75.88 729 GLY A O 1
ATOM 5903 N N . ILE A 1 730 ? -15.078 24.325 -19.172 1.00 74.06 730 ILE A N 1
ATOM 5904 C CA . ILE A 1 730 ? -16.440 24.221 -19.699 1.00 74.06 730 ILE A CA 1
ATOM 5905 C C . ILE A 1 730 ? -17.407 24.268 -18.512 1.00 74.06 730 ILE A C 1
ATOM 5907 O O . ILE A 1 730 ? -17.651 23.227 -17.895 1.00 74.06 730 ILE A O 1
ATOM 5911 N N . PRO A 1 731 ? -17.943 25.449 -18.153 1.00 76.00 731 PRO A N 1
ATOM 5912 C CA . PRO A 1 731 ? -18.867 25.573 -17.035 1.00 76.00 731 PRO A CA 1
ATOM 5913 C C . PRO A 1 731 ? -20.125 24.726 -17.245 1.00 76.00 731 PRO A C 1
ATOM 5915 O O . PRO A 1 731 ? -20.717 24.680 -18.336 1.00 76.00 731 PRO A O 1
ATOM 5918 N N . ILE A 1 732 ? -20.539 24.067 -16.166 1.00 81.19 732 ILE A N 1
ATOM 5919 C CA . ILE A 1 732 ? -21.834 23.396 -16.081 1.00 81.19 732 ILE A CA 1
ATOM 5920 C C . ILE A 1 732 ? -22.926 24.461 -15.936 1.00 81.19 732 ILE A C 1
ATOM 5922 O O . ILE A 1 732 ? -22.805 25.372 -15.121 1.00 81.19 732 ILE A O 1
ATOM 5926 N N . GLN A 1 733 ? -23.990 24.353 -16.734 1.00 79.19 733 GLN A N 1
ATOM 5927 C CA . GLN A 1 733 ? -25.128 25.276 -16.696 1.00 79.19 733 GLN A CA 1
ATOM 5928 C C . GLN A 1 733 ? -26.281 24.743 -15.837 1.00 79.19 733 GLN A C 1
ATOM 5930 O O . GLN A 1 733 ? -26.949 25.530 -15.175 1.00 79.19 733 GLN A O 1
ATOM 5935 N N . ASP A 1 734 ? -26.524 23.428 -15.848 1.00 78.31 734 ASP A N 1
ATOM 5936 C CA . ASP A 1 734 ? -27.552 22.775 -15.026 1.00 78.31 734 ASP A CA 1
ATOM 5937 C C . ASP A 1 734 ? -27.251 21.271 -14.841 1.00 78.31 734 ASP A C 1
ATOM 5939 O O . ASP A 1 734 ? -26.608 20.641 -15.686 1.00 78.31 734 ASP A O 1
ATOM 5943 N N . ILE A 1 735 ? -27.735 20.680 -13.746 1.00 81.12 735 ILE A N 1
ATOM 5944 C CA . ILE A 1 735 ? -27.544 19.269 -13.382 1.00 81.12 735 ILE A CA 1
ATOM 5945 C C . ILE A 1 735 ? -28.898 18.666 -12.997 1.00 81.12 735 ILE A C 1
ATOM 5947 O O . ILE A 1 735 ? -29.363 18.753 -11.861 1.00 81.12 735 ILE A O 1
ATOM 5951 N N . LYS A 1 736 ? -29.541 17.995 -13.956 1.00 78.81 736 LYS A N 1
ATOM 5952 C CA . LYS A 1 736 ? -30.868 17.396 -13.776 1.00 78.81 736 LYS A CA 1
ATOM 5953 C C . LYS A 1 736 ? -30.750 15.918 -13.407 1.00 78.81 736 LYS A C 1
ATOM 5955 O O . LYS A 1 736 ? -30.409 15.086 -14.252 1.00 78.81 736 LYS A O 1
ATOM 5960 N N . GLN A 1 737 ? -31.114 15.554 -12.178 1.00 65.81 737 GLN A N 1
ATOM 5961 C CA . GLN A 1 737 ? -31.343 14.148 -11.822 1.00 65.81 737 GLN A CA 1
ATOM 5962 C C . GLN A 1 737 ? -32.728 13.697 -12.304 1.00 65.81 737 GLN A C 1
ATOM 5964 O O . GLN A 1 737 ? -33.743 14.293 -11.947 1.00 65.81 737 GLN A O 1
ATOM 5969 N N . ALA A 1 738 ? -32.790 12.632 -13.106 1.00 50.47 738 ALA A N 1
ATOM 5970 C CA . ALA A 1 738 ? -34.032 12.149 -13.702 1.00 50.47 738 ALA A CA 1
ATOM 5971 C C . ALA A 1 738 ? -34.203 10.626 -13.582 1.00 50.47 738 ALA A C 1
ATOM 5973 O O . ALA A 1 738 ? -33.290 9.840 -13.840 1.00 50.47 738 ALA A O 1
ATOM 5974 N N . LYS A 1 739 ? -35.433 10.205 -13.272 1.00 48.00 739 LYS A N 1
ATOM 5975 C CA . LYS A 1 739 ? -35.935 8.845 -13.535 1.00 48.00 739 LYS A CA 1
ATOM 5976 C C . LYS A 1 739 ? -36.485 8.831 -14.968 1.00 48.00 739 LYS A C 1
ATOM 5978 O O . LYS A 1 739 ? -37.062 9.833 -15.396 1.00 48.00 739 LYS A O 1
ATOM 5983 N N . MET A 1 740 ? -36.309 7.752 -15.738 1.00 41.22 740 MET A N 1
ATOM 5984 C CA . MET A 1 740 ? -36.787 7.746 -17.130 1.00 41.22 740 MET A CA 1
ATOM 5985 C C . MET A 1 740 ? -38.318 7.849 -17.196 1.00 41.22 740 MET A C 1
ATOM 5987 O O . MET A 1 740 ? -39.032 7.138 -16.492 1.00 41.22 740 MET A O 1
ATOM 5991 N N . SER A 1 741 ? -38.820 8.718 -18.076 1.00 40.31 741 SER A N 1
ATOM 5992 C CA . SER A 1 741 ? -40.256 8.885 -18.302 1.00 40.31 741 SER A CA 1
ATOM 5993 C C . SER A 1 741 ? -40.861 7.704 -19.073 1.00 40.31 741 SER A C 1
ATOM 5995 O O . SER A 1 741 ? -40.216 7.062 -19.903 1.00 40.31 741 SER A O 1
ATOM 5997 N N . SER A 1 742 ? -42.133 7.421 -18.798 1.00 37.12 742 SER A N 1
ATOM 5998 C CA . SER A 1 742 ? -42.819 6.164 -19.130 1.00 37.12 742 SER A CA 1
ATOM 5999 C C . SER A 1 742 ? -43.289 6.003 -20.586 1.00 37.12 742 SER A C 1
ATOM 6001 O O . SER A 1 742 ? -44.000 5.044 -20.883 1.00 37.12 742 SER A O 1
ATOM 6003 N N . LYS A 1 743 ? -42.923 6.905 -21.511 1.00 34.28 743 LYS A N 1
ATOM 6004 C CA . LYS A 1 743 ? -43.334 6.836 -22.930 1.00 34.28 743 LYS A CA 1
ATOM 6005 C C . LYS A 1 743 ? -42.191 7.192 -23.899 1.00 34.28 743 LYS A C 1
ATOM 6007 O O . LYS A 1 743 ? -41.829 8.365 -24.001 1.00 34.28 743 LYS A O 1
ATOM 6012 N N . PRO A 1 744 ? -41.634 6.228 -24.660 1.00 34.59 744 PRO A N 1
ATOM 6013 C CA . PRO A 1 744 ? -40.729 6.521 -25.769 1.00 34.59 744 PRO A CA 1
ATOM 6014 C C . PRO A 1 744 ? -41.515 6.977 -27.014 1.00 34.59 744 PRO A C 1
ATOM 6016 O O . PRO A 1 744 ? -42.508 6.358 -27.380 1.00 34.59 744 PRO A O 1
ATOM 6019 N N . ARG A 1 745 ? -41.052 8.033 -27.704 1.00 33.12 745 ARG A N 1
ATOM 6020 C CA . ARG A 1 745 ? -41.646 8.500 -28.981 1.00 33.12 745 ARG A CA 1
ATOM 6021 C C . ARG A 1 745 ? -41.205 7.710 -30.225 1.00 33.12 745 ARG A C 1
ATOM 6023 O O . ARG A 1 745 ? -41.766 7.930 -31.287 1.00 33.12 745 ARG A O 1
ATOM 6030 N N . PHE A 1 746 ? -40.230 6.809 -30.101 1.00 34.22 746 PHE A N 1
ATOM 6031 C CA . PHE A 1 746 ? -39.800 5.896 -31.165 1.00 34.22 746 PHE A CA 1
ATOM 6032 C C . PHE A 1 746 ? -39.525 4.511 -30.577 1.00 34.22 746 PHE A C 1
ATOM 6034 O O . PHE A 1 746 ? -38.966 4.403 -29.482 1.00 34.22 746 PHE A O 1
ATOM 6041 N N . SER A 1 747 ? -39.937 3.467 -31.295 1.00 31.42 747 SER A N 1
ATOM 6042 C CA . SER A 1 747 ? -39.956 2.081 -30.831 1.00 31.42 747 SER A CA 1
ATOM 6043 C C . SER A 1 747 ? -38.819 1.240 -31.420 1.00 31.42 747 SER A C 1
ATOM 6045 O O . SER A 1 747 ? -38.806 0.910 -32.602 1.00 31.42 747 SER A O 1
ATOM 6047 N N . SER A 1 748 ? -37.902 0.794 -30.562 1.00 30.36 748 SER A N 1
ATOM 6048 C CA . SER A 1 748 ? -37.205 -0.484 -30.746 1.00 30.36 748 SER A CA 1
ATOM 6049 C C . SER A 1 748 ? -38.050 -1.591 -30.106 1.00 30.36 748 SER A C 1
ATOM 6051 O O . SER A 1 748 ? -38.677 -1.361 -29.073 1.00 30.36 748 SER A O 1
ATOM 6053 N N . LYS A 1 749 ? -38.101 -2.789 -30.708 1.00 31.48 749 LYS A N 1
ATOM 6054 C CA . LYS A 1 749 ? -39.088 -3.826 -30.333 1.00 31.48 749 LYS A CA 1
ATOM 6055 C C . LYS A 1 749 ? -38.936 -4.428 -28.923 1.00 31.48 749 LYS A C 1
ATOM 6057 O O . LYS A 1 749 ? -39.885 -5.041 -28.455 1.00 31.48 749 LYS A O 1
ATOM 6062 N N . ASN A 1 750 ? -37.812 -4.209 -28.234 1.00 31.05 750 ASN A N 1
ATOM 6063 C CA . ASN A 1 750 ? -37.617 -4.589 -26.830 1.00 31.05 750 ASN A CA 1
ATOM 6064 C C . ASN A 1 750 ? -37.432 -3.329 -25.965 1.00 31.05 750 ASN A C 1
ATOM 6066 O O . ASN A 1 750 ? -36.624 -2.461 -26.291 1.00 31.05 750 ASN A O 1
ATOM 6070 N N . GLY A 1 751 ? -38.191 -3.221 -24.867 1.00 36.09 751 GLY A N 1
ATOM 6071 C CA . GLY A 1 751 ? -38.393 -1.987 -24.082 1.00 36.09 751 GLY A CA 1
ATOM 6072 C C . GLY A 1 751 ? -37.248 -1.545 -23.156 1.00 36.09 751 GLY A C 1
ATOM 6073 O O . GLY A 1 751 ? -37.494 -0.854 -22.162 1.00 36.09 751 GLY A O 1
ATOM 6074 N N . VAL A 1 752 ? -36.014 -1.949 -23.454 1.00 35.97 752 VAL A N 1
ATOM 6075 C CA . VAL A 1 752 ? -34.802 -1.627 -22.688 1.00 35.97 752 VAL A CA 1
ATOM 6076 C C . VAL A 1 752 ? -33.972 -0.611 -23.474 1.00 35.97 752 VAL A C 1
ATOM 6078 O O . VAL A 1 752 ? -33.947 -0.646 -24.701 1.00 35.97 752 VAL A O 1
ATOM 6081 N N . ARG A 1 753 ? -33.308 0.318 -22.779 1.00 52.09 753 ARG A N 1
ATOM 6082 C CA . ARG A 1 753 ? -32.267 1.160 -23.383 1.00 52.09 753 ARG A CA 1
ATOM 6083 C C . ARG A 1 753 ? -30.929 0.716 -22.835 1.00 52.09 753 ARG A C 1
ATOM 6085 O O . ARG A 1 753 ? -30.779 0.637 -21.621 1.00 52.09 753 ARG A O 1
ATOM 6092 N N . ASP A 1 754 ? -29.974 0.456 -23.710 1.00 61.19 754 ASP A N 1
ATOM 6093 C CA . ASP A 1 754 ? -28.639 0.076 -23.274 1.00 61.19 754 ASP A CA 1
ATOM 6094 C C . ASP A 1 754 ? -27.814 1.308 -22.886 1.00 61.19 754 ASP A C 1
ATOM 6096 O O . ASP A 1 754 ? -27.982 2.411 -23.427 1.00 61.19 754 ASP A O 1
ATOM 6100 N N . VAL A 1 755 ? -26.918 1.094 -21.928 1.00 53.12 755 VAL A N 1
ATOM 6101 C CA . VAL A 1 755 ? -25.857 2.020 -21.555 1.00 53.12 755 VAL A CA 1
ATOM 6102 C C . VAL A 1 755 ? -24.499 1.459 -21.970 1.00 53.12 755 VAL A C 1
ATOM 6104 O O . VAL A 1 755 ? -24.256 0.261 -21.870 1.00 53.12 755 VAL A O 1
ATOM 6107 N N . TYR A 1 756 ? -23.631 2.333 -22.459 1.00 56.97 756 TYR A N 1
ATOM 6108 C CA . TYR A 1 756 ? -22.423 2.032 -23.207 1.00 56.97 756 TYR A CA 1
ATOM 6109 C C . TYR A 1 756 ? -21.198 2.665 -22.550 1.00 56.97 756 TYR A C 1
ATOM 6111 O O . TYR A 1 756 ? -21.318 3.565 -21.718 1.00 56.97 756 TYR A O 1
ATOM 6119 N N . ASN A 1 757 ? -20.017 2.200 -22.942 1.00 61.38 757 ASN A N 1
ATOM 6120 C CA . ASN A 1 757 ? -18.727 2.827 -22.660 1.00 61.38 757 ASN A CA 1
ATOM 6121 C C . ASN A 1 757 ? -17.692 2.310 -23.695 1.00 61.38 757 ASN A C 1
ATOM 6123 O O . ASN A 1 757 ? -18.001 1.398 -24.460 1.00 61.38 757 ASN A O 1
ATOM 6127 N N . LEU A 1 758 ? -16.487 2.872 -23.749 1.00 51.97 758 LEU A N 1
ATOM 6128 C CA . LEU A 1 758 ? -15.382 2.447 -24.614 1.00 51.97 758 LEU A CA 1
ATOM 6129 C C . LEU A 1 758 ? -14.164 2.066 -23.769 1.00 51.97 758 LEU A C 1
ATOM 6131 O O . LEU A 1 758 ? -14.100 2.405 -22.593 1.00 51.97 758 LEU A O 1
ATOM 6135 N N . GLN A 1 759 ? -13.179 1.416 -24.378 1.00 61.16 759 GLN A N 1
ATOM 6136 C CA . GLN A 1 759 ? -11.795 1.390 -23.914 1.00 61.16 759 GLN A CA 1
ATOM 6137 C C . GLN A 1 759 ? -10.881 1.890 -25.024 1.00 61.16 759 GLN A C 1
ATOM 6139 O O . GLN A 1 759 ? -11.156 1.650 -26.196 1.00 61.16 759 GLN A O 1
ATOM 6144 N N . VAL A 1 760 ? -9.816 2.598 -24.654 1.00 48.25 760 VAL A N 1
ATOM 6145 C CA . VAL A 1 760 ? -8.964 3.362 -25.568 1.00 48.25 760 VAL A CA 1
ATOM 6146 C C . VAL A 1 760 ? -7.499 3.176 -25.194 1.00 48.25 760 VAL A C 1
ATOM 6148 O O . VAL A 1 760 ? -7.128 3.382 -24.039 1.00 48.25 760 VAL A O 1
ATOM 6151 N N . GLU A 1 761 ? -6.685 2.803 -26.179 1.00 58.53 761 GLU A N 1
ATOM 6152 C CA . GLU A 1 761 ? -5.260 2.482 -26.037 1.00 58.53 761 GLU A CA 1
ATOM 6153 C C . GLU A 1 761 ? -4.436 3.624 -25.403 1.00 58.53 761 GLU A C 1
ATOM 6155 O O . GLU A 1 761 ? -4.685 4.798 -25.676 1.00 58.53 761 GLU A O 1
ATOM 6160 N N . GLU A 1 762 ? -3.432 3.273 -24.587 1.00 48.91 762 GLU A N 1
ATOM 6161 C CA . GLU A 1 762 ? -2.511 4.140 -23.814 1.00 48.91 762 GLU A CA 1
ATOM 6162 C C . GLU A 1 762 ? -3.128 5.144 -22.818 1.00 48.91 762 GLU A C 1
ATOM 6164 O O . GLU A 1 762 ? -2.605 5.316 -21.721 1.00 48.91 762 GLU A O 1
ATOM 6169 N N . ASP A 1 763 ? -4.178 5.870 -23.200 1.00 50.69 763 ASP A N 1
ATOM 6170 C CA . ASP A 1 763 ? -4.691 7.037 -22.467 1.00 50.69 763 ASP A CA 1
ATOM 6171 C C . ASP A 1 763 ? -5.892 6.734 -21.576 1.00 50.69 763 ASP A C 1
ATOM 6173 O O . ASP A 1 763 ? -6.328 7.613 -20.825 1.00 50.69 763 ASP A O 1
ATOM 6177 N N . ASN A 1 764 ? -6.460 5.539 -21.727 1.00 58.84 764 ASN A N 1
ATOM 6178 C CA . ASN A 1 764 ? -7.587 5.005 -20.977 1.00 58.84 764 ASN A CA 1
ATOM 6179 C C . ASN A 1 764 ? -8.767 5.998 -20.789 1.00 58.84 764 ASN A C 1
ATOM 6181 O O . ASN A 1 764 ? -9.427 6.071 -19.762 1.00 58.84 764 ASN A O 1
ATOM 6185 N N . SER A 1 765 ? -9.043 6.802 -21.819 1.00 63.34 765 SER A N 1
ATOM 6186 C CA . SER A 1 765 ? -10.032 7.888 -21.782 1.00 63.34 765 SER A CA 1
ATOM 6187 C C . SER A 1 765 ? -10.461 8.314 -23.181 1.00 63.34 765 SER A C 1
ATOM 6189 O O . SER A 1 765 ? -9.731 8.104 -24.152 1.00 63.34 765 SER A O 1
ATOM 6191 N N . TYR A 1 766 ? -11.604 8.993 -23.277 1.00 69.12 766 TYR A N 1
ATOM 6192 C CA . TYR A 1 766 ? -12.078 9.608 -24.518 1.00 69.12 766 TYR A CA 1
ATOM 6193 C C . TYR A 1 766 ? -12.794 10.939 -24.273 1.00 69.12 766 TYR A C 1
ATOM 6195 O O . TYR A 1 766 ? -13.045 11.333 -23.134 1.00 69.12 766 TYR A O 1
ATOM 6203 N N . ILE A 1 767 ? -13.118 11.644 -25.359 1.00 78.75 767 ILE A N 1
ATOM 6204 C CA . ILE A 1 767 ? -14.013 12.801 -25.343 1.00 78.75 767 ILE A CA 1
ATOM 6205 C C . ILE A 1 767 ? -15.439 12.352 -25.664 1.00 78.75 767 ILE A C 1
ATOM 6207 O O . ILE A 1 767 ? -15.717 11.919 -26.784 1.00 78.75 767 ILE A O 1
ATOM 6211 N N . ALA A 1 768 ? -16.349 12.513 -24.705 1.00 69.06 768 ALA A N 1
ATOM 6212 C CA . ALA A 1 768 ? -17.786 12.348 -24.891 1.00 69.06 768 ALA A CA 1
ATOM 6213 C C . ALA A 1 768 ? -18.463 13.720 -24.861 1.00 69.06 768 ALA A C 1
ATOM 6215 O O . ALA A 1 768 ? -18.281 14.472 -23.911 1.00 69.06 768 ALA A O 1
ATOM 6216 N N . GLN A 1 769 ? -19.258 14.050 -25.881 1.00 70.94 769 GLN A N 1
ATOM 6217 C CA . GLN A 1 769 ? -20.043 15.290 -25.957 1.00 70.94 769 GLN A CA 1
ATOM 6218 C C . GLN A 1 769 ? -19.206 16.552 -25.649 1.00 70.94 769 GLN A C 1
ATOM 6220 O O . GLN A 1 769 ? -19.648 17.453 -24.935 1.00 70.94 769 GLN A O 1
ATOM 6225 N N . SER A 1 770 ? -17.984 16.597 -26.187 1.00 71.31 770 SER A N 1
ATOM 6226 C CA . SER A 1 770 ? -17.013 17.687 -26.012 1.00 71.31 770 SER A CA 1
ATOM 6227 C C . SER A 1 770 ? -16.466 17.878 -24.578 1.00 71.31 770 SER A C 1
ATOM 6229 O O . SER A 1 770 ? -15.997 18.966 -24.258 1.00 71.31 770 SER A O 1
ATOM 6231 N N . VAL A 1 771 ? -16.453 16.836 -23.731 1.00 71.38 771 VAL A N 1
ATOM 6232 C CA . VAL A 1 771 ? -15.751 16.799 -22.421 1.00 71.38 771 VAL A CA 1
ATOM 6233 C C . VAL A 1 771 ? -15.022 15.463 -22.183 1.00 71.38 771 VAL A C 1
ATOM 6235 O O . VAL A 1 771 ? -15.350 14.445 -22.790 1.00 71.38 771 VAL A O 1
ATOM 6238 N N . ILE A 1 772 ? -14.009 15.464 -21.312 1.00 79.50 772 ILE A N 1
ATOM 6239 C CA . ILE A 1 772 ? -13.120 14.321 -21.019 1.00 79.50 772 ILE A CA 1
ATOM 6240 C C . ILE A 1 772 ? -13.747 13.302 -20.036 1.00 79.50 772 ILE A C 1
ATOM 6242 O O . ILE A 1 772 ? -14.197 13.697 -18.960 1.00 79.50 772 ILE A O 1
ATOM 6246 N N . VAL A 1 773 ? -13.697 11.999 -20.373 1.00 61.12 773 VAL A N 1
ATOM 6247 C CA . VAL A 1 773 ? -14.295 10.844 -19.641 1.00 61.12 773 VAL A CA 1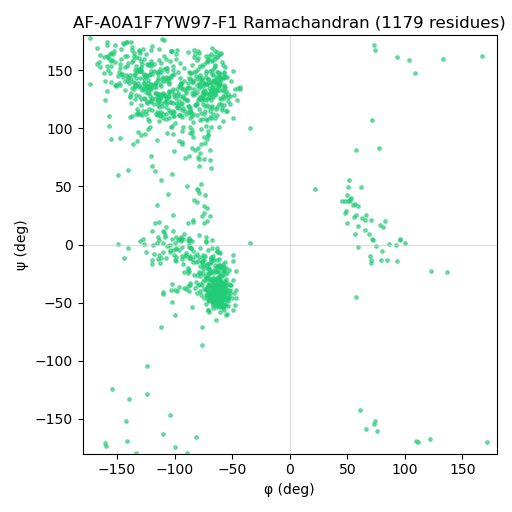
ATOM 6248 C C . VAL A 1 773 ? -13.373 9.584 -19.681 1.00 61.12 773 VAL A C 1
ATOM 6250 O O . VAL A 1 773 ? -12.331 9.649 -20.336 1.00 61.12 773 VAL A O 1
ATOM 6253 N N . HIS A 1 774 ? -13.667 8.462 -18.983 1.00 49.47 774 HIS A N 1
ATOM 6254 C CA . HIS A 1 774 ? -12.639 7.449 -18.583 1.00 49.47 774 HIS A CA 1
ATOM 6255 C C . HIS A 1 774 ? -12.962 5.925 -18.765 1.00 49.47 774 HIS A C 1
ATOM 6257 O O . HIS A 1 774 ? -14.137 5.553 -18.805 1.00 49.47 774 HIS A O 1
ATOM 6263 N N . ASN A 1 775 ? -11.930 5.045 -18.830 1.00 38.97 775 ASN A N 1
ATOM 6264 C CA . ASN A 1 775 ? -11.966 3.554 -18.947 1.00 38.97 775 ASN A CA 1
ATOM 6265 C C . ASN A 1 775 ? -10.670 2.819 -18.441 1.00 38.97 775 ASN A C 1
ATOM 6267 O O . ASN A 1 775 ? -9.665 3.498 -18.342 1.00 38.97 775 ASN A O 1
ATOM 6271 N N . CYS A 1 776 ? -10.644 1.500 -18.083 1.00 32.72 776 CYS A N 1
ATOM 6272 C CA . CYS A 1 776 ? -9.456 0.836 -17.428 1.00 32.72 776 CYS A CA 1
ATOM 6273 C C . CYS A 1 776 ? -9.254 -0.743 -17.592 1.00 32.72 776 CYS A C 1
ATOM 6275 O O . CYS A 1 776 ? -9.129 -1.154 -18.737 1.00 32.72 776 CYS A O 1
ATOM 6277 N N . GLU A 1 777 ? -9.136 -1.631 -16.547 1.00 31.42 777 GLU A N 1
ATOM 6278 C CA . GLU A 1 777 ? -8.286 -2.904 -16.499 1.00 31.42 777 GLU A CA 1
ATOM 6279 C C . GLU A 1 777 ? -8.783 -4.280 -15.763 1.00 31.42 777 GLU A C 1
ATOM 6281 O O . GLU A 1 777 ? -9.990 -4.529 -15.792 1.00 31.42 777 GLU A O 1
ATOM 6286 N N . HIS A 1 778 ? -7.905 -5.216 -15.203 1.00 45.66 778 HIS A N 1
ATOM 6287 C CA . HIS A 1 778 ? -8.042 -6.718 -14.770 1.00 45.66 778 HIS A CA 1
ATOM 6288 C C . HIS A 1 778 ? -6.903 -7.631 -13.967 1.00 45.66 778 HIS A C 1
ATOM 6290 O O . HIS A 1 778 ? -5.771 -7.566 -14.404 1.00 45.66 778 HIS A O 1
ATOM 6296 N N . ASP A 1 779 ? -7.054 -8.548 -12.919 1.00 55.59 779 ASP A N 1
ATOM 6297 C CA . ASP A 1 779 ? -5.903 -9.303 -12.162 1.00 55.59 779 ASP A CA 1
ATOM 6298 C C . ASP A 1 779 ? -5.730 -10.913 -11.972 1.00 55.59 779 ASP A C 1
ATOM 6300 O O . ASP A 1 779 ? -5.670 -11.592 -12.995 1.00 55.59 779 ASP A O 1
ATOM 6304 N N . VAL A 1 780 ? -5.514 -11.542 -10.755 1.00 67.00 780 VAL A N 1
ATOM 6305 C CA . VAL A 1 780 ? -4.481 -12.590 -10.275 1.00 67.00 780 VAL A CA 1
ATOM 6306 C C . VAL A 1 780 ? -4.915 -13.955 -9.538 1.00 67.00 780 VAL A C 1
ATOM 6308 O O . VAL A 1 780 ? -6.064 -14.088 -9.130 1.00 67.00 780 VAL A O 1
ATOM 6311 N N . LEU A 1 781 ? -4.006 -14.979 -9.344 1.00 73.19 781 LEU A N 1
ATOM 6312 C CA . LEU A 1 781 ? -4.160 -16.456 -8.967 1.00 73.19 781 LEU A CA 1
ATOM 6313 C C . LEU A 1 781 ? -4.319 -16.911 -7.463 1.00 73.19 781 LEU A C 1
ATOM 6315 O O . LEU A 1 781 ? -3.649 -16.389 -6.568 1.00 73.19 781 LEU A O 1
ATOM 6319 N N . TYR A 1 782 ? -5.057 -18.022 -7.193 1.00 77.50 782 TYR A N 1
ATOM 6320 C CA . TYR A 1 782 ? -5.383 -18.555 -5.832 1.00 77.50 782 TYR A CA 1
ATOM 6321 C C . TYR A 1 782 ? -5.591 -20.096 -5.718 1.00 77.50 782 TYR A C 1
ATOM 6323 O O . TYR A 1 782 ? -6.365 -20.678 -6.471 1.00 77.50 782 TYR A O 1
ATOM 6331 N N . HIS A 1 783 ? -5.045 -20.770 -4.689 1.00 82.31 783 HIS A N 1
ATOM 6332 C CA . HIS A 1 783 ? -5.274 -22.221 -4.471 1.00 82.31 783 HIS A CA 1
ATOM 6333 C C . HIS A 1 783 ? -6.638 -22.521 -3.786 1.00 82.31 783 HIS A C 1
ATOM 6335 O O . HIS A 1 783 ? -6.999 -21.794 -2.856 1.00 82.31 783 HIS A O 1
ATOM 6341 N N . PRO A 1 784 ? -7.377 -23.608 -4.128 1.00 74.88 784 PRO A N 1
ATOM 6342 C CA . PRO A 1 784 ? -8.683 -23.942 -3.532 1.00 74.88 784 PRO A CA 1
ATOM 6343 C C . PRO A 1 784 ? -8.736 -23.893 -1.996 1.00 74.88 784 PRO A C 1
ATOM 6345 O O . PRO A 1 784 ? -9.666 -23.314 -1.433 1.00 74.88 784 PRO A O 1
ATOM 6348 N N . SER A 1 785 ? -7.694 -24.392 -1.316 1.00 77.88 785 SER A N 1
ATOM 6349 C CA . SER A 1 785 ? -7.569 -24.381 0.157 1.00 77.88 785 SER A CA 1
ATOM 6350 C C . SER A 1 785 ? -7.540 -22.986 0.798 1.00 77.88 785 SER A C 1
ATOM 6352 O O . SER A 1 785 ? -7.506 -22.867 2.023 1.00 77.88 785 SER A O 1
ATOM 6354 N N . HIS A 1 786 ? -7.495 -21.916 0.002 1.00 76.12 786 HIS A N 1
ATOM 6355 C CA . HIS A 1 786 ? -7.692 -20.553 0.480 1.00 76.12 786 HIS A CA 1
ATOM 6356 C C . HIS A 1 786 ? -9.167 -20.286 0.840 1.00 76.12 786 HIS A C 1
ATOM 6358 O O . HIS A 1 786 ? -9.477 -19.649 1.845 1.00 76.12 786 HIS A O 1
ATOM 6364 N N . PHE A 1 787 ? -10.103 -20.821 0.058 1.00 70.50 787 PHE A N 1
ATOM 6365 C CA . PHE A 1 787 ? -11.527 -20.495 0.175 1.00 70.50 787 PHE A CA 1
ATOM 6366 C C . PHE A 1 787 ? -12.271 -21.354 1.203 1.00 70.50 787 PHE A C 1
ATOM 6368 O O . PHE A 1 787 ? -13.399 -21.030 1.581 1.00 70.50 787 PHE A O 1
ATOM 6375 N N . ASP A 1 788 ? -11.629 -22.401 1.721 1.00 77.44 788 ASP A N 1
ATOM 6376 C CA . ASP A 1 788 ? -12.153 -23.224 2.813 1.00 77.44 788 ASP A CA 1
ATOM 6377 C C . ASP A 1 788 ? -12.141 -22.474 4.161 1.00 77.44 788 ASP A C 1
ATOM 6379 O O . ASP A 1 788 ? -12.992 -22.725 5.017 1.00 77.44 788 ASP A O 1
ATOM 6383 N N . PHE A 1 789 ? -11.275 -21.463 4.326 1.00 75.75 789 PHE A N 1
ATOM 6384 C CA . PHE A 1 789 ? -11.189 -20.643 5.540 1.00 75.75 789 PHE A CA 1
ATOM 6385 C C . PHE A 1 789 ? -12.521 -19.959 5.913 1.00 75.75 789 PHE A C 1
ATOM 6387 O O . PHE A 1 789 ? -13.302 -19.533 5.055 1.00 75.75 789 PHE A O 1
ATOM 6394 N N . ILE A 1 790 ? -12.781 -19.840 7.221 1.00 71.81 790 ILE A N 1
ATOM 6395 C CA . ILE A 1 790 ? -13.966 -19.179 7.789 1.00 71.81 790 ILE A CA 1
ATOM 6396 C C . ILE A 1 790 ? -13.511 -18.169 8.863 1.00 71.81 790 ILE A C 1
ATOM 6398 O O . ILE A 1 790 ? -13.022 -18.580 9.920 1.00 71.81 790 ILE A O 1
ATOM 6402 N N . PRO A 1 791 ? -13.678 -16.850 8.632 1.00 63.03 791 PRO A N 1
ATOM 6403 C CA . PRO A 1 791 ? -13.352 -15.794 9.595 1.00 63.03 791 PRO A CA 1
ATOM 6404 C C . PRO A 1 791 ? -14.095 -15.917 10.942 1.00 63.03 791 PRO A C 1
ATOM 6406 O O . PRO A 1 791 ? -15.280 -15.597 11.057 1.00 63.03 791 PRO A O 1
ATOM 6409 N N . LYS A 1 792 ? -13.376 -16.339 11.993 1.00 61.25 792 LYS A N 1
ATOM 6410 C CA . LYS A 1 792 ? -13.947 -16.671 13.320 1.00 61.25 792 LYS A CA 1
ATOM 6411 C C . LYS A 1 792 ? -14.358 -15.472 14.199 1.00 61.25 792 LYS A C 1
ATOM 6413 O O . LYS A 1 792 ? -14.968 -15.683 15.242 1.00 61.25 792 LYS A O 1
ATOM 6418 N N . ARG A 1 793 ? -14.035 -14.225 13.830 1.00 61.34 793 ARG A N 1
ATOM 6419 C CA . ARG A 1 793 ? -14.493 -12.988 14.503 1.00 61.34 793 ARG A CA 1
ATOM 6420 C C . ARG A 1 793 ? -15.098 -12.029 13.477 1.00 61.34 793 ARG A C 1
ATOM 6422 O O . ARG A 1 793 ? -14.465 -11.758 12.462 1.00 61.34 793 ARG A O 1
ATOM 6429 N N . ARG A 1 794 ? -16.280 -11.470 13.774 1.00 60.31 794 ARG A N 1
ATOM 6430 C CA . ARG A 1 794 ? -16.995 -10.524 12.888 1.00 60.31 794 ARG A CA 1
ATOM 6431 C C . ARG A 1 794 ? -16.297 -9.173 12.697 1.00 60.31 794 ARG A C 1
ATOM 6433 O O . ARG A 1 794 ? -16.508 -8.542 11.670 1.00 60.31 794 ARG A O 1
ATOM 6440 N N . LEU A 1 795 ? -15.453 -8.750 13.639 1.00 68.75 795 LEU A N 1
ATOM 6441 C CA . LEU A 1 795 ? -14.746 -7.461 13.634 1.00 68.75 795 LEU A CA 1
ATOM 6442 C C . LEU A 1 795 ? -13.222 -7.664 13.562 1.00 68.75 795 LEU A C 1
ATOM 6444 O O . LEU A 1 795 ? -12.503 -7.372 14.510 1.00 68.75 795 LEU A O 1
ATOM 6448 N N . ALA A 1 796 ? -12.735 -8.247 12.463 1.00 71.25 796 ALA A N 1
ATOM 6449 C CA . ALA A 1 796 ? -11.306 -8.446 12.202 1.00 71.25 796 ALA A CA 1
ATOM 6450 C C . ALA A 1 796 ? -11.014 -8.560 10.694 1.00 71.25 796 ALA A C 1
ATOM 6452 O O . ALA A 1 796 ? -11.896 -8.950 9.919 1.00 71.25 796 ALA A O 1
ATOM 6453 N N . TYR A 1 797 ? -9.767 -8.283 10.306 1.00 77.44 797 TYR A N 1
ATOM 6454 C CA . TYR A 1 797 ? -9.207 -8.640 8.996 1.00 77.44 797 TYR A CA 1
ATOM 6455 C C . TYR A 1 797 ? -8.304 -9.865 9.130 1.00 77.44 797 TYR A C 1
ATOM 6457 O O . TYR A 1 797 ? -7.628 -10.035 10.143 1.00 77.44 797 TYR A O 1
ATOM 6465 N N . TYR A 1 798 ? -8.283 -10.719 8.113 1.00 78.44 798 TYR A N 1
ATOM 6466 C CA . TYR A 1 798 ? -7.529 -11.968 8.101 1.00 78.44 798 TYR A CA 1
ATOM 6467 C C . TYR A 1 798 ? -6.686 -12.058 6.831 1.00 78.44 798 TYR A C 1
ATOM 6469 O O . TYR A 1 798 ? -7.248 -12.094 5.744 1.00 78.44 798 TYR A O 1
ATOM 6477 N N . TYR A 1 799 ? -5.363 -12.163 6.947 1.00 78.88 799 TYR A N 1
ATOM 6478 C CA . TYR A 1 799 ? -4.483 -12.371 5.794 1.00 78.88 799 TYR A CA 1
ATOM 6479 C C . TYR A 1 799 ? -3.975 -13.806 5.730 1.00 78.88 799 TYR A C 1
ATOM 6481 O O . TYR A 1 799 ? -3.373 -14.297 6.686 1.00 78.88 799 TYR A O 1
ATOM 6489 N N . ASN A 1 800 ? -4.164 -14.447 4.579 1.00 81.19 800 ASN A N 1
ATOM 6490 C CA . ASN A 1 800 ? -3.365 -15.595 4.191 1.00 81.19 800 ASN A CA 1
ATOM 6491 C C . ASN A 1 800 ? -1.930 -15.116 3.957 1.00 81.19 800 ASN A C 1
ATOM 6493 O O . ASN A 1 800 ? -1.686 -14.371 3.011 1.00 81.19 800 ASN A O 1
ATOM 6497 N N . VAL A 1 801 ? -0.994 -15.532 4.808 1.00 83.75 801 VAL A N 1
ATOM 6498 C CA . VAL A 1 801 ? 0.439 -15.212 4.657 1.00 83.75 801 VAL A CA 1
ATOM 6499 C C . VAL A 1 801 ? 1.212 -16.333 3.956 1.00 83.75 801 VAL A C 1
ATOM 6501 O O . VAL A 1 801 ? 2.430 -16.255 3.797 1.00 83.75 801 VAL A O 1
ATOM 6504 N N . ASN A 1 802 ? 0.517 -17.382 3.499 1.00 86.06 802 ASN A N 1
ATOM 6505 C CA . ASN A 1 802 ? 1.077 -18.376 2.592 1.00 86.06 802 ASN A CA 1
ATOM 6506 C C . ASN A 1 802 ? 0.890 -17.906 1.140 1.00 86.06 802 ASN A C 1
ATOM 6508 O O . ASN A 1 802 ? -0.008 -18.359 0.432 1.00 86.06 802 ASN A O 1
ATOM 6512 N N . VAL A 1 803 ? 1.720 -16.953 0.710 1.00 82.19 803 VAL A N 1
ATOM 6513 C CA . VAL A 1 803 ? 1.727 -16.422 -0.663 1.00 82.19 803 VAL A CA 1
ATOM 6514 C C . VAL A 1 803 ? 3.157 -16.416 -1.196 1.00 82.19 803 VAL A C 1
ATOM 6516 O O . VAL A 1 803 ? 4.079 -16.012 -0.486 1.00 82.19 803 VAL A O 1
ATOM 6519 N N . TRP A 1 804 ? 3.339 -16.854 -2.440 1.00 89.25 804 TRP A N 1
ATOM 6520 C CA . TRP A 1 804 ? 4.599 -16.720 -3.177 1.00 89.25 804 TRP A CA 1
ATOM 6521 C C . TRP A 1 804 ? 4.449 -15.665 -4.269 1.00 89.25 804 TRP A C 1
ATOM 6523 O O . TRP A 1 804 ? 3.420 -15.604 -4.939 1.00 89.25 804 TRP A O 1
ATOM 6533 N N . LYS A 1 805 ? 5.488 -14.856 -4.476 1.00 88.00 805 LYS A N 1
ATOM 6534 C CA . LYS A 1 805 ? 5.602 -13.926 -5.602 1.00 88.00 805 LYS A CA 1
ATOM 6535 C C . LYS A 1 805 ? 6.377 -14.611 -6.716 1.00 88.00 805 LYS A C 1
ATOM 6537 O O . LYS A 1 805 ? 7.522 -14.992 -6.493 1.00 88.00 805 LYS A O 1
ATOM 6542 N N . VAL A 1 806 ? 5.778 -14.760 -7.894 1.00 85.50 806 VAL A N 1
ATOM 6543 C CA . VAL A 1 806 ? 6.396 -15.461 -9.034 1.00 85.50 806 VAL A CA 1
ATOM 6544 C C . VAL A 1 806 ? 6.670 -14.459 -10.142 1.00 85.50 806 VAL A C 1
ATOM 6546 O O . VAL A 1 806 ? 5.741 -13.838 -10.656 1.00 85.50 806 VAL A O 1
ATOM 6549 N N . ARG A 1 807 ? 7.940 -14.278 -10.508 1.00 86.38 807 ARG A N 1
ATOM 6550 C CA . ARG A 1 807 ? 8.337 -13.447 -11.645 1.00 86.38 807 ARG A CA 1
ATOM 6551 C C . ARG A 1 807 ? 8.005 -14.179 -12.942 1.00 86.38 807 ARG A C 1
ATOM 6553 O O . ARG A 1 807 ? 8.524 -15.261 -13.197 1.00 86.38 807 ARG A O 1
ATOM 6560 N N . LEU A 1 808 ? 7.151 -13.584 -13.768 1.00 75.25 808 LEU A N 1
ATOM 6561 C CA . LEU A 1 808 ? 6.644 -14.218 -14.985 1.00 75.25 808 LEU A CA 1
ATOM 6562 C C . LEU A 1 808 ? 7.744 -14.474 -16.032 1.00 75.25 808 LEU A C 1
ATOM 6564 O O . LEU A 1 808 ? 7.678 -15.455 -16.761 1.00 75.25 808 LEU A O 1
ATOM 6568 N N . THR A 1 809 ? 8.767 -13.617 -16.098 1.00 74.25 809 THR A N 1
ATOM 6569 C CA . THR A 1 809 ? 9.805 -13.671 -17.144 1.00 74.25 809 THR A CA 1
ATOM 6570 C C . THR A 1 809 ? 10.725 -14.893 -17.060 1.00 74.25 809 THR A C 1
ATOM 6572 O O . THR A 1 809 ? 11.352 -15.243 -18.055 1.00 74.25 809 THR A O 1
ATOM 6575 N N . ASP A 1 810 ? 10.859 -15.510 -15.883 1.00 70.00 810 ASP A N 1
ATOM 6576 C CA . ASP A 1 810 ? 11.806 -16.607 -15.626 1.00 70.00 810 ASP A CA 1
ATOM 6577 C C . ASP A 1 810 ? 11.340 -17.631 -14.570 1.00 70.00 810 ASP A C 1
ATOM 6579 O O . ASP A 1 810 ? 12.069 -18.572 -14.262 1.00 70.00 810 ASP A O 1
ATOM 6583 N N . GLY A 1 811 ? 10.148 -17.468 -13.987 1.00 77.25 811 GLY A N 1
ATOM 6584 C CA . GLY A 1 811 ? 9.635 -18.337 -12.926 1.00 77.25 811 GLY A CA 1
ATOM 6585 C C . GLY A 1 811 ? 10.369 -18.217 -11.587 1.00 77.25 811 GLY A C 1
ATOM 6586 O O . GLY A 1 811 ? 10.105 -19.017 -10.682 1.00 77.25 811 GLY A O 1
ATOM 6587 N N . HIS A 1 812 ? 11.263 -17.237 -11.419 1.00 85.81 812 HIS A N 1
ATOM 6588 C CA . HIS A 1 812 ? 11.914 -16.988 -10.136 1.00 85.81 812 HIS A CA 1
ATOM 6589 C C . HIS A 1 812 ? 10.862 -16.644 -9.076 1.00 85.81 812 HIS A C 1
ATOM 6591 O O . HIS A 1 812 ? 10.024 -15.759 -9.263 1.00 85.81 812 HIS A O 1
ATOM 6597 N N . SER A 1 813 ? 10.892 -17.380 -7.969 1.00 87.44 813 SER A N 1
ATOM 6598 C CA . SER A 1 813 ? 9.814 -17.413 -6.988 1.00 87.44 813 SER A CA 1
ATOM 6599 C C . SER A 1 813 ? 10.325 -17.028 -5.605 1.00 87.44 813 SER A C 1
ATOM 6601 O O . SER A 1 813 ? 11.308 -17.583 -5.126 1.00 87.44 813 SER A O 1
ATOM 6603 N N . LEU A 1 814 ? 9.639 -16.095 -4.947 1.00 87.88 814 LEU A N 1
ATOM 6604 C CA . LEU A 1 814 ? 10.036 -15.525 -3.662 1.00 87.88 814 LEU A CA 1
ATOM 6605 C C . LEU A 1 814 ? 8.878 -15.579 -2.659 1.00 87.88 814 LEU A C 1
ATOM 6607 O O . LEU A 1 814 ? 7.810 -15.014 -2.901 1.00 87.88 814 LEU A O 1
ATOM 6611 N N . LYS A 1 815 ? 9.115 -16.185 -1.495 1.00 86.12 815 LYS A N 1
ATOM 6612 C CA . LYS A 1 815 ? 8.275 -16.056 -0.299 1.00 86.12 815 LYS A CA 1
ATOM 6613 C C . LYS A 1 815 ? 9.050 -15.344 0.810 1.00 86.12 815 LYS A C 1
ATOM 6615 O O . LYS A 1 815 ? 10.259 -15.487 0.951 1.00 86.12 815 LYS A O 1
ATOM 6620 N N . VAL A 1 816 ? 8.325 -14.582 1.615 1.00 77.38 816 VAL A N 1
ATOM 6621 C CA . VAL A 1 816 ? 8.775 -13.979 2.877 1.00 77.38 816 VAL A CA 1
ATOM 6622 C C . VAL A 1 816 ? 7.667 -14.189 3.901 1.00 77.38 816 VAL A C 1
ATOM 6624 O O . VAL A 1 816 ? 6.486 -14.210 3.547 1.00 77.38 816 VAL A O 1
ATOM 6627 N N . ASN A 1 817 ? 8.033 -14.394 5.161 1.00 77.81 817 ASN A N 1
ATOM 6628 C CA . ASN A 1 817 ? 7.075 -14.769 6.193 1.00 77.81 817 ASN A CA 1
ATOM 6629 C C . ASN A 1 817 ? 6.255 -13.567 6.673 1.00 77.81 817 ASN A C 1
ATOM 6631 O O . ASN A 1 817 ? 6.748 -12.447 6.771 1.00 77.81 817 ASN A O 1
ATOM 6635 N N . ASP A 1 818 ? 4.994 -13.842 7.013 1.00 72.38 818 ASP A N 1
ATOM 6636 C CA . ASP A 1 818 ? 4.052 -12.907 7.639 1.00 72.38 818 ASP A CA 1
ATOM 6637 C C . ASP A 1 818 ? 3.745 -11.613 6.839 1.00 72.38 818 ASP A C 1
ATOM 6639 O O . ASP A 1 818 ? 3.143 -10.674 7.376 1.00 72.38 818 ASP A O 1
ATOM 6643 N N . ILE A 1 819 ? 4.070 -11.565 5.534 1.00 72.94 819 ILE A N 1
ATOM 6644 C CA . ILE A 1 819 ? 3.582 -10.498 4.647 1.00 72.94 819 ILE A CA 1
ATOM 6645 C C . ILE A 1 819 ? 2.056 -10.561 4.556 1.00 72.94 819 ILE A C 1
ATOM 6647 O O . ILE A 1 819 ? 1.460 -11.516 4.060 1.00 72.94 819 ILE A O 1
ATOM 6651 N N . LYS A 1 820 ? 1.440 -9.473 5.011 1.00 80.75 820 LYS A N 1
ATOM 6652 C CA . LYS A 1 820 ? 0.028 -9.152 4.833 1.00 80.75 820 LYS A CA 1
ATOM 6653 C C . LYS A 1 820 ? -0.065 -8.367 3.527 1.00 80.75 820 LYS A C 1
ATOM 6655 O O . LYS A 1 820 ? 0.652 -7.386 3.367 1.00 80.75 820 LYS A O 1
ATOM 6660 N N . GLN A 1 821 ? -0.892 -8.824 2.593 1.00 70.81 821 GLN A N 1
ATOM 6661 C CA . GLN A 1 821 ? -1.116 -8.174 1.300 1.00 70.81 821 GLN A CA 1
ATOM 6662 C C . GLN A 1 821 ? -2.525 -8.480 0.783 1.00 70.81 821 GLN A C 1
ATOM 6664 O O . GLN A 1 821 ? -3.125 -9.480 1.177 1.00 70.81 821 GLN A O 1
ATOM 6669 N N . LEU A 1 822 ? -3.060 -7.627 -0.094 1.00 65.75 822 LEU A N 1
ATOM 6670 C CA . LEU A 1 822 ? -4.464 -7.688 -0.527 1.00 65.75 822 LEU A CA 1
ATOM 6671 C C . LEU A 1 822 ? -4.858 -9.042 -1.158 1.00 65.75 822 LEU A C 1
ATOM 6673 O O . LEU A 1 822 ? -5.941 -9.536 -0.865 1.00 65.75 822 LEU A O 1
ATOM 6677 N N . SER A 1 823 ? -3.951 -9.719 -1.873 1.00 65.31 823 SER A N 1
ATOM 6678 C CA . SER A 1 823 ? -4.155 -11.075 -2.430 1.00 65.31 823 SER A CA 1
ATOM 6679 C C . SER A 1 823 ? -4.153 -12.227 -1.403 1.00 65.31 823 SER A C 1
ATOM 6681 O O . SER A 1 823 ? -4.194 -13.408 -1.757 1.00 65.31 823 SER A O 1
ATOM 6683 N N . GLY A 1 824 ? -4.110 -11.902 -0.109 1.00 65.50 824 GLY A N 1
ATOM 6684 C CA . GLY A 1 824 ? -4.412 -12.823 0.988 1.00 65.50 824 GLY A CA 1
ATOM 6685 C C . GLY A 1 824 ? -5.594 -12.383 1.861 1.00 65.50 824 GLY A C 1
ATOM 6686 O O . GLY A 1 824 ? -5.898 -13.082 2.826 1.00 65.50 824 GLY A O 1
ATOM 6687 N N . LEU A 1 825 ? -6.227 -11.237 1.584 1.00 78.25 825 LEU A N 1
ATOM 6688 C CA . LEU A 1 825 ? -7.197 -10.596 2.474 1.00 78.25 825 LEU A CA 1
ATOM 6689 C C . LEU A 1 825 ? -8.567 -11.290 2.472 1.00 78.25 825 LEU A C 1
ATOM 6691 O O . LEU A 1 825 ? -9.248 -11.381 1.456 1.00 78.25 825 LEU A O 1
ATOM 6695 N N . VAL A 1 826 ? -9.027 -11.653 3.667 1.00 75.94 826 VAL A N 1
ATOM 6696 C CA . VAL A 1 826 ? -10.388 -12.102 3.964 1.00 75.94 826 VAL A CA 1
ATOM 6697 C C . VAL A 1 826 ? -10.949 -11.244 5.102 1.00 75.94 826 VAL A C 1
ATOM 6699 O O . VAL A 1 826 ? -10.282 -11.001 6.108 1.00 75.94 826 VAL A O 1
ATOM 6702 N N . GLY A 1 827 ? -12.191 -10.780 4.984 1.00 72.94 827 GLY A N 1
ATOM 6703 C CA . GLY A 1 827 ? -12.828 -9.954 6.010 1.00 72.94 827 GLY A CA 1
ATOM 6704 C C . GLY A 1 827 ? -14.339 -9.861 5.836 1.00 72.94 827 GLY A C 1
ATOM 6705 O O . GLY A 1 827 ? -14.878 -10.167 4.775 1.00 72.94 827 GLY A O 1
ATOM 6706 N N . TYR A 1 828 ? -15.041 -9.432 6.886 1.00 75.12 828 TYR A N 1
ATOM 6707 C CA . TYR A 1 828 ? -16.482 -9.197 6.801 1.00 75.12 828 TYR A CA 1
ATOM 6708 C C . TYR A 1 828 ? -16.763 -7.923 6.001 1.00 75.12 828 TYR A C 1
ATOM 6710 O O . TYR A 1 828 ? -16.211 -6.860 6.287 1.00 75.12 828 TYR A O 1
ATOM 6718 N N . ARG A 1 829 ? -17.650 -8.034 5.007 1.00 70.31 829 ARG A N 1
ATOM 6719 C CA . ARG A 1 829 ? -17.852 -7.014 3.969 1.00 70.31 829 ARG A CA 1
ATOM 6720 C C . ARG A 1 829 ? -18.124 -5.606 4.508 1.00 70.31 829 ARG A C 1
ATOM 6722 O O . ARG A 1 829 ? -17.500 -4.660 4.045 1.00 70.31 829 ARG A O 1
ATOM 6729 N N . LYS A 1 830 ? -18.998 -5.467 5.513 1.00 74.38 830 LYS A N 1
ATOM 6730 C CA . LYS A 1 830 ? -19.331 -4.159 6.114 1.00 74.38 830 LYS A CA 1
ATOM 6731 C C . LYS A 1 830 ? -18.107 -3.466 6.734 1.00 74.38 830 LYS A C 1
ATOM 6733 O O . LYS A 1 830 ? -17.998 -2.247 6.647 1.00 74.38 830 LYS A O 1
ATOM 6738 N N . ASN A 1 831 ? -17.157 -4.230 7.279 1.00 78.44 831 ASN A N 1
ATOM 6739 C CA . ASN A 1 831 ? -15.898 -3.691 7.803 1.00 78.44 831 ASN A CA 1
ATOM 6740 C C . ASN A 1 831 ? -15.003 -3.218 6.658 1.00 78.44 831 ASN A C 1
ATOM 6742 O O . ASN A 1 831 ? -14.505 -2.102 6.699 1.00 78.44 831 ASN A O 1
ATOM 6746 N N . LEU A 1 832 ? -14.835 -4.056 5.627 1.00 72.94 832 LEU A N 1
ATOM 6747 C CA . LEU A 1 832 ? -13.999 -3.741 4.468 1.00 72.94 832 LEU A CA 1
ATOM 6748 C C . LEU A 1 832 ? -14.511 -2.490 3.732 1.00 72.94 832 LEU A C 1
ATOM 6750 O O . LEU A 1 832 ? -13.717 -1.637 3.360 1.00 72.94 832 LEU A O 1
ATOM 6754 N N . ILE A 1 833 ? -15.829 -2.328 3.599 1.00 70.44 833 ILE A N 1
ATOM 6755 C CA . ILE A 1 833 ? -16.449 -1.117 3.040 1.00 70.44 833 ILE A CA 1
ATOM 6756 C C . ILE A 1 833 ? -16.178 0.100 3.920 1.00 70.44 833 ILE A C 1
ATOM 6758 O O . ILE A 1 833 ? -15.590 1.065 3.443 1.00 70.44 833 ILE A O 1
ATOM 6762 N N . SER A 1 834 ? -16.499 0.020 5.217 1.00 78.62 834 SER A N 1
ATOM 6763 C CA . SER A 1 834 ? -16.191 1.078 6.191 1.00 78.62 834 SER A CA 1
ATOM 6764 C C . SER A 1 834 ? -14.709 1.479 6.166 1.00 78.62 834 SER A C 1
ATOM 6766 O O . SER A 1 834 ? -14.383 2.649 6.351 1.00 78.62 834 SER A O 1
ATOM 6768 N N . HIS A 1 835 ? -13.816 0.521 5.912 1.00 83.31 835 HIS A N 1
ATOM 6769 C CA . HIS A 1 835 ? -12.388 0.747 5.768 1.00 83.31 835 HIS A CA 1
ATOM 6770 C C . HIS A 1 835 ? -12.038 1.481 4.474 1.00 83.31 835 HIS A C 1
ATOM 6772 O O . HIS A 1 835 ? -11.385 2.519 4.519 1.00 83.31 835 HIS A O 1
ATOM 6778 N N . PHE A 1 836 ? -12.434 0.961 3.309 1.00 73.75 836 PHE A N 1
ATOM 6779 C CA . PHE A 1 836 ? -12.040 1.566 2.038 1.00 73.75 836 PHE A CA 1
ATOM 6780 C C . PHE A 1 836 ? -12.747 2.908 1.781 1.00 73.75 836 PHE A C 1
ATOM 6782 O O . PHE A 1 836 ? -12.117 3.794 1.214 1.00 73.75 836 PHE A O 1
ATOM 6789 N N . GLN A 1 837 ? -13.962 3.129 2.302 1.00 77.75 837 GLN A N 1
ATOM 6790 C CA . GLN A 1 837 ? -14.604 4.455 2.343 1.00 77.75 837 GLN A CA 1
ATOM 6791 C C . GLN A 1 837 ? -13.759 5.451 3.154 1.00 77.75 837 GLN A C 1
ATOM 6793 O O . GLN A 1 837 ? -13.263 6.432 2.599 1.00 77.75 837 GLN A O 1
ATOM 6798 N N . ARG A 1 838 ? -13.484 5.150 4.433 1.00 77.56 838 ARG A N 1
ATOM 6799 C CA . ARG A 1 838 ? -12.678 6.018 5.312 1.00 77.56 838 ARG A CA 1
ATOM 6800 C C . ARG A 1 838 ? -11.246 6.216 4.797 1.00 77.56 838 ARG A C 1
ATOM 6802 O O . ARG A 1 838 ? -10.650 7.268 5.013 1.00 77.56 838 ARG A O 1
ATOM 6809 N N . ARG A 1 839 ? -10.695 5.240 4.067 1.00 79.06 839 ARG A N 1
ATOM 6810 C CA . ARG A 1 839 ? -9.402 5.363 3.377 1.00 79.06 839 ARG A CA 1
ATOM 6811 C C . ARG A 1 839 ? -9.445 6.384 2.248 1.00 79.06 839 ARG A C 1
ATOM 6813 O O . ARG A 1 839 ? -8.518 7.181 2.140 1.00 79.06 839 ARG A O 1
ATOM 6820 N N . LEU A 1 840 ? -10.482 6.350 1.412 1.00 68.19 840 LEU A N 1
ATOM 6821 C CA . LEU A 1 840 ? -10.646 7.305 0.319 1.00 68.19 840 LEU A CA 1
ATOM 6822 C C . LEU A 1 840 ? -10.829 8.721 0.874 1.00 68.19 840 LEU A C 1
ATOM 6824 O O . LEU A 1 840 ? -10.097 9.609 0.450 1.00 68.19 840 LEU A O 1
ATOM 6828 N N . GLU A 1 841 ? -11.651 8.899 1.914 1.00 77.94 841 GLU A N 1
ATOM 6829 C CA . GLU A 1 841 ? -11.754 10.177 2.637 1.00 77.94 841 GLU A CA 1
ATOM 6830 C C . GLU A 1 841 ? -10.405 10.667 3.189 1.00 77.94 841 GLU A C 1
ATOM 6832 O O . GLU A 1 841 ? -10.115 11.859 3.164 1.00 77.94 841 GLU A O 1
ATOM 6837 N N . MET A 1 842 ? -9.569 9.776 3.734 1.00 73.62 842 MET A N 1
ATOM 6838 C CA . MET A 1 842 ? -8.249 10.159 4.247 1.00 73.62 842 MET A CA 1
ATOM 6839 C C . MET A 1 842 ? -7.279 10.538 3.126 1.00 73.62 842 MET A C 1
ATOM 6841 O O . MET A 1 842 ? -6.472 11.446 3.314 1.00 73.62 842 MET A O 1
ATOM 6845 N N . ILE A 1 843 ? -7.356 9.894 1.959 1.00 67.31 843 ILE A N 1
ATOM 6846 C CA . ILE A 1 843 ? -6.556 10.270 0.785 1.00 67.31 843 ILE A CA 1
ATOM 6847 C C . ILE A 1 843 ? -7.032 11.624 0.234 1.00 67.31 843 ILE A C 1
ATOM 6849 O O . ILE A 1 843 ? -6.195 12.477 -0.039 1.00 67.31 843 ILE A O 1
ATOM 6853 N N . GLU A 1 844 ? -8.343 11.857 0.166 1.00 68.19 844 GLU A N 1
ATOM 6854 C CA . GLU A 1 844 ? -8.987 13.129 -0.205 1.00 68.19 844 GLU A CA 1
ATOM 6855 C C . GLU A 1 844 ? -8.569 14.266 0.753 1.00 68.19 844 GLU A C 1
ATOM 6857 O O . GLU A 1 844 ? -8.086 15.312 0.323 1.00 68.19 844 GLU A O 1
ATOM 6862 N N . LYS A 1 845 ? -8.615 14.031 2.072 1.00 71.75 845 LYS A N 1
ATOM 6863 C CA . LYS A 1 845 ? -8.233 15.015 3.105 1.00 71.75 845 LYS A CA 1
ATOM 6864 C C . LYS A 1 845 ? -6.721 15.283 3.185 1.00 71.75 845 LYS A C 1
ATOM 6866 O O . LYS A 1 845 ? -6.326 16.406 3.477 1.00 71.75 845 LYS A O 1
ATOM 6871 N N . THR A 1 846 ? -5.858 14.287 2.949 1.00 68.19 846 THR A N 1
ATOM 6872 C CA . THR A 1 846 ? -4.391 14.416 3.162 1.00 68.19 846 THR A CA 1
ATOM 6873 C C . THR A 1 846 ? -3.551 14.495 1.887 1.00 68.19 846 THR A C 1
ATOM 6875 O O . THR A 1 846 ? -2.354 14.777 1.972 1.00 68.19 846 THR A O 1
ATOM 6878 N N . HIS A 1 847 ? -4.147 14.213 0.725 1.00 62.12 847 HIS A N 1
ATOM 6879 C CA . HIS A 1 847 ? -3.490 14.103 -0.584 1.00 62.12 847 HIS A CA 1
ATOM 6880 C C . HIS A 1 847 ? -2.326 13.083 -0.615 1.00 62.12 847 HIS A C 1
ATOM 6882 O O . HIS A 1 847 ? -1.423 13.169 -1.451 1.00 62.12 847 HIS A O 1
ATOM 6888 N N . LYS A 1 848 ? -2.317 12.098 0.300 1.00 53.91 848 LYS A N 1
ATOM 6889 C CA . LYS A 1 848 ? -1.241 11.103 0.447 1.00 53.91 848 LYS A CA 1
ATOM 6890 C C . LYS A 1 848 ? -1.788 9.681 0.581 1.00 53.91 848 LYS A C 1
ATOM 6892 O O . LYS A 1 848 ? -2.582 9.379 1.466 1.00 53.91 848 LYS A O 1
ATOM 6897 N N . VAL A 1 849 ? -1.273 8.769 -0.243 1.00 55.53 849 VAL A N 1
ATOM 6898 C CA . VAL A 1 849 ? -1.503 7.322 -0.097 1.00 55.53 849 VAL A CA 1
ATOM 6899 C C . VAL A 1 849 ? -0.502 6.770 0.920 1.00 55.53 849 VAL A C 1
ATOM 6901 O O . VAL A 1 849 ? 0.639 6.462 0.585 1.00 55.53 849 VAL A O 1
ATOM 6904 N N . LEU A 1 850 ? -0.920 6.715 2.186 1.00 50.78 850 LEU A N 1
ATOM 6905 C CA . LEU A 1 850 ? -0.047 6.413 3.331 1.00 50.78 850 LEU A CA 1
ATOM 6906 C C . LEU A 1 850 ? -0.002 4.920 3.716 1.00 50.78 850 LEU A C 1
ATOM 6908 O O . LEU A 1 850 ? 0.910 4.509 4.431 1.00 50.78 850 LEU A O 1
ATOM 6912 N N . VAL A 1 851 ? -0.972 4.121 3.253 1.00 55.22 851 VAL A N 1
ATOM 6913 C CA . VAL A 1 851 ? -1.213 2.720 3.658 1.00 55.22 851 VAL A CA 1
ATOM 6914 C C . VAL A 1 851 ? -1.749 1.908 2.468 1.00 55.22 851 VAL A C 1
ATOM 6916 O O . VAL A 1 851 ? -2.512 2.450 1.665 1.00 55.22 851 VAL A O 1
ATOM 6919 N N . TYR A 1 852 ? -1.413 0.610 2.379 1.00 58.09 852 TYR A N 1
ATOM 6920 C CA . TYR A 1 852 ? -1.912 -0.307 1.336 1.00 58.09 852 TYR A CA 1
ATOM 6921 C C . TYR A 1 852 ? -2.880 -1.381 1.834 1.00 58.09 852 TYR A C 1
ATOM 6923 O O . TYR A 1 852 ? -3.954 -1.534 1.258 1.00 58.09 852 TYR A O 1
ATOM 6931 N N . GLU A 1 853 ? -2.634 -2.015 2.971 1.00 74.69 853 GLU A N 1
ATOM 6932 C CA . GLU A 1 853 ? -3.477 -3.105 3.473 1.00 74.69 853 GLU A CA 1
ATOM 6933 C C . GLU A 1 853 ? -4.399 -2.641 4.625 1.00 74.69 853 GLU A C 1
ATOM 6935 O O . GLU A 1 853 ? -4.019 -1.765 5.408 1.00 74.69 853 GLU A O 1
ATOM 6940 N N . PRO A 1 854 ? -5.638 -3.151 4.746 1.00 77.69 854 PRO A N 1
ATOM 6941 C CA . PRO A 1 854 ? -6.492 -2.904 5.910 1.00 77.69 854 PRO A CA 1
ATOM 6942 C C . PRO A 1 854 ? -5.897 -3.330 7.262 1.00 77.69 854 PRO A C 1
ATOM 6944 O O . PRO A 1 854 ? -5.476 -4.476 7.438 1.00 77.69 854 PRO A O 1
ATOM 6947 N N . GLY A 1 855 ? -5.899 -2.397 8.220 1.00 71.56 855 GLY A N 1
ATOM 6948 C CA . GLY A 1 855 ? -5.502 -2.586 9.622 1.00 71.56 855 GLY A CA 1
ATOM 6949 C C . GLY A 1 855 ? -4.000 -2.785 9.897 1.00 71.56 855 GLY A C 1
ATOM 6950 O O . GLY A 1 855 ? -3.630 -3.053 11.034 1.00 71.56 855 GLY A O 1
ATOM 6951 N N . THR A 1 856 ? -3.113 -2.690 8.898 1.00 69.25 856 THR A N 1
ATOM 6952 C CA . THR A 1 856 ? -1.676 -3.020 9.061 1.00 69.25 856 THR A CA 1
ATOM 6953 C C . THR A 1 856 ? -0.791 -1.864 9.549 1.00 69.25 856 THR A C 1
ATOM 6955 O O . THR A 1 856 ? 0.411 -2.057 9.723 1.00 69.25 856 THR A O 1
ATOM 6958 N N . TYR A 1 857 ? -1.356 -0.673 9.775 1.00 62.53 857 TYR A N 1
ATOM 6959 C CA . TYR A 1 857 ? -0.648 0.546 10.192 1.00 62.53 857 TYR A CA 1
ATOM 6960 C C . TYR A 1 857 ? -1.340 1.190 11.402 1.00 62.53 857 TYR A C 1
ATOM 6962 O O . TYR A 1 857 ? -2.561 1.120 11.532 1.00 62.53 857 TYR A O 1
ATOM 6970 N N . SER A 1 858 ? -0.561 1.853 12.258 1.00 56.00 858 SER A N 1
ATOM 6971 C CA . SER A 1 858 ? -1.005 2.493 13.504 1.00 56.00 858 SER A CA 1
ATOM 6972 C C . SER A 1 858 ? -0.737 4.010 13.523 1.00 56.00 858 SER A C 1
ATOM 6974 O O . SER A 1 858 ? -0.070 4.560 12.642 1.00 56.00 858 SER A O 1
ATOM 6976 N N . GLY A 1 859 ? -1.272 4.704 14.535 1.00 54.81 859 GLY A N 1
ATOM 6977 C CA . GLY A 1 859 ? -1.103 6.151 14.722 1.00 54.81 859 GLY A CA 1
ATOM 6978 C C . GLY A 1 859 ? -1.910 6.997 13.730 1.00 54.81 859 GLY A C 1
ATOM 6979 O O . GLY A 1 859 ? -2.919 6.548 13.194 1.00 54.81 859 GLY A O 1
ATOM 6980 N N . VAL A 1 860 ? -1.454 8.226 13.461 1.00 50.75 860 VAL A N 1
ATOM 6981 C CA . VAL A 1 860 ? -2.164 9.231 12.631 1.00 50.75 860 VAL A CA 1
ATOM 6982 C C . VAL A 1 860 ? -2.419 8.820 11.172 1.00 50.75 860 VAL A C 1
ATOM 6984 O O . VAL A 1 860 ? -3.201 9.466 10.483 1.00 50.75 860 VAL A O 1
ATOM 6987 N N . ASN A 1 861 ? -1.783 7.743 10.703 1.00 51.50 861 ASN A N 1
ATOM 6988 C CA . ASN A 1 861 ? -1.960 7.196 9.355 1.00 51.50 861 ASN A CA 1
ATOM 6989 C C . ASN A 1 861 ? -2.929 5.994 9.317 1.00 51.50 861 ASN A C 1
ATOM 6991 O O . ASN A 1 861 ? -3.183 5.454 8.240 1.00 51.50 861 ASN A O 1
ATOM 6995 N N . ALA A 1 862 ? -3.446 5.542 10.466 1.00 63.66 862 ALA A N 1
ATOM 6996 C CA . ALA A 1 862 ? -4.361 4.408 10.550 1.00 63.66 862 ALA A CA 1
ATOM 6997 C C . ALA A 1 862 ? -5.765 4.781 10.050 1.00 63.66 862 ALA A C 1
ATOM 6999 O O . ALA A 1 862 ? -6.354 5.770 10.481 1.00 63.66 862 ALA A O 1
ATOM 7000 N N . VAL A 1 863 ? -6.312 3.957 9.154 1.00 69.06 863 VAL A N 1
ATOM 7001 C CA . VAL A 1 863 ? -7.660 4.145 8.590 1.00 69.06 863 VAL A CA 1
ATOM 7002 C C . VAL A 1 863 ? -8.746 3.637 9.537 1.00 69.06 863 VAL A C 1
ATOM 7004 O O . VAL A 1 863 ? -9.773 4.284 9.721 1.00 69.06 863 VAL A O 1
ATOM 7007 N N . ASP A 1 864 ? -8.517 2.484 10.154 1.00 74.81 864 ASP A N 1
ATOM 7008 C CA . ASP A 1 864 ? -9.280 1.984 11.289 1.00 74.81 864 ASP A CA 1
ATOM 7009 C C . ASP A 1 864 ? -8.348 1.227 12.246 1.00 74.81 864 ASP A C 1
ATOM 7011 O O . ASP A 1 864 ? -7.158 1.041 11.988 1.00 74.81 864 ASP A O 1
ATOM 7015 N N . ASP A 1 865 ? -8.910 0.844 13.381 1.00 66.81 865 ASP A N 1
ATOM 7016 C CA . ASP A 1 865 ? -8.289 0.163 14.514 1.00 66.81 865 ASP A CA 1
ATOM 7017 C C . ASP A 1 865 ? -8.601 -1.343 14.549 1.00 66.81 865 ASP A C 1
ATOM 7019 O O . ASP A 1 865 ? -8.228 -2.038 15.494 1.00 66.81 865 ASP A O 1
ATOM 7023 N N . ARG A 1 866 ? -9.295 -1.863 13.529 1.00 76.38 866 ARG A N 1
ATOM 7024 C CA . ARG A 1 866 ? -9.839 -3.224 13.538 1.00 76.38 866 ARG A CA 1
ATOM 7025 C C . ARG A 1 866 ? -8.712 -4.266 13.499 1.00 76.38 866 ARG A C 1
ATOM 7027 O O . ARG A 1 866 ? -7.864 -4.213 12.605 1.00 76.38 866 ARG A O 1
ATOM 7034 N N . PRO A 1 867 ? -8.717 -5.261 14.407 1.00 73.50 867 PRO A N 1
ATOM 7035 C CA . PRO A 1 867 ? -7.577 -6.144 14.606 1.00 73.50 867 PRO A CA 1
ATOM 7036 C C . PRO A 1 867 ? -7.285 -7.000 13.372 1.00 73.50 867 PRO A C 1
ATOM 7038 O O . PRO A 1 867 ? -8.154 -7.705 12.845 1.00 73.50 867 PRO A O 1
ATOM 7041 N N . VAL A 1 868 ? -6.020 -6.982 12.956 1.00 75.69 868 VAL A N 1
ATOM 7042 C CA . VAL A 1 868 ? -5.493 -7.858 11.911 1.00 75.69 868 VAL A CA 1
ATOM 7043 C C . VAL A 1 868 ? -5.080 -9.198 12.504 1.00 75.69 868 VAL A C 1
ATOM 7045 O O . VAL A 1 868 ? -4.485 -9.283 13.575 1.00 75.69 868 VAL A O 1
ATOM 7048 N N . ARG A 1 869 ? -5.379 -10.269 11.776 1.00 80.00 869 ARG A N 1
ATOM 7049 C CA . ARG A 1 869 ? -4.956 -11.638 12.059 1.00 80.00 869 ARG A CA 1
ATOM 7050 C C . ARG A 1 869 ? -4.319 -12.240 10.821 1.00 80.00 869 ARG A C 1
ATOM 7052 O O . ARG A 1 869 ? -4.636 -11.852 9.698 1.00 80.00 869 ARG A O 1
ATOM 7059 N N . THR A 1 870 ? -3.456 -13.222 11.025 1.00 82.75 870 THR A N 1
ATOM 7060 C CA . THR A 1 870 ? -2.849 -13.989 9.938 1.00 82.75 870 THR A CA 1
ATOM 7061 C C . THR A 1 870 ? -3.182 -15.467 10.072 1.00 82.75 870 THR A C 1
ATOM 7063 O O . THR A 1 870 ? -3.540 -15.958 11.144 1.00 82.75 870 THR A O 1
ATOM 7066 N N . TRP A 1 871 ? -3.176 -16.155 8.938 1.00 81.81 871 TRP A N 1
ATOM 7067 C CA . TRP A 1 871 ? -3.420 -17.586 8.807 1.00 81.81 871 TRP A CA 1
ATOM 7068 C C . TRP A 1 871 ? -2.675 -18.097 7.568 1.00 81.81 871 TRP A C 1
ATOM 7070 O O . TRP A 1 871 ? -2.118 -17.307 6.804 1.00 81.81 871 TRP A O 1
ATOM 7080 N N . GLN A 1 872 ? -2.628 -19.412 7.374 1.00 79.44 872 GLN A N 1
ATOM 7081 C CA . GLN A 1 872 ? -2.008 -20.021 6.198 1.00 79.44 872 GLN A CA 1
ATOM 7082 C C . GLN A 1 872 ? -2.966 -21.049 5.599 1.00 79.44 872 GLN A C 1
ATOM 7084 O O . GLN A 1 872 ? -3.477 -21.912 6.312 1.00 79.44 872 GLN A O 1
ATOM 7089 N N . SER A 1 873 ? -3.227 -20.941 4.298 1.00 78.69 873 SER A N 1
ATOM 7090 C CA . SER A 1 873 ? -3.856 -22.007 3.518 1.00 78.69 873 SER A CA 1
ATOM 7091 C C . SER A 1 873 ? -2.888 -23.186 3.367 1.00 78.69 873 SER A C 1
ATOM 7093 O O . SER A 1 873 ? -1.675 -22.974 3.327 1.00 78.69 873 SER A O 1
ATOM 7095 N N . ALA A 1 874 ? -3.410 -24.416 3.268 1.00 75.12 874 ALA A N 1
ATOM 7096 C CA . ALA A 1 874 ? -2.596 -25.640 3.186 1.00 75.12 874 ALA A CA 1
ATOM 7097 C C . ALA A 1 874 ? -1.539 -25.579 2.065 1.00 75.12 874 ALA A C 1
ATOM 7099 O O . ALA A 1 874 ? -0.384 -25.941 2.274 1.00 75.12 874 ALA A O 1
ATOM 7100 N N . TYR A 1 875 ? -1.923 -25.012 0.921 1.00 84.81 875 TYR A N 1
ATOM 7101 C CA . TYR A 1 875 ? -1.038 -24.651 -0.186 1.00 84.81 875 TYR A CA 1
ATOM 7102 C C . TYR A 1 875 ? -1.201 -23.152 -0.511 1.00 84.81 875 TYR A C 1
ATOM 7104 O O . TYR A 1 875 ? -2.236 -22.570 -0.158 1.00 84.81 875 TYR A O 1
ATOM 7112 N N . PRO A 1 876 ? -0.198 -22.485 -1.108 1.00 86.38 876 PRO A N 1
ATOM 7113 C CA . PRO A 1 876 ? -0.125 -21.026 -1.158 1.00 86.38 876 PRO A CA 1
ATOM 7114 C C . PRO A 1 876 ? -0.954 -20.386 -2.281 1.00 86.38 876 PRO A C 1
ATOM 7116 O O . PRO A 1 876 ? -1.285 -21.041 -3.264 1.00 86.38 876 PRO A O 1
ATOM 7119 N N . ASN A 1 877 ? -1.200 -19.076 -2.182 1.00 83.25 877 ASN A N 1
ATOM 7120 C CA . ASN A 1 877 ? -1.614 -18.248 -3.329 1.00 83.25 877 ASN A CA 1
ATOM 7121 C C . ASN A 1 877 ? -0.384 -17.806 -4.152 1.00 83.25 877 ASN A C 1
ATOM 7123 O O . ASN A 1 877 ? 0.740 -17.809 -3.635 1.00 83.25 877 ASN A O 1
ATOM 7127 N N . ILE A 1 878 ? -0.595 -17.381 -5.406 1.00 84.12 878 ILE A N 1
ATOM 7128 C CA . ILE A 1 878 ? 0.474 -16.999 -6.345 1.00 84.12 878 ILE A CA 1
ATOM 7129 C C . ILE A 1 878 ? 0.279 -15.549 -6.816 1.00 84.12 878 ILE A C 1
ATOM 7131 O O . ILE A 1 878 ? -0.592 -15.240 -7.623 1.00 84.12 878 ILE A O 1
ATOM 7135 N N . ASP A 1 879 ? 1.123 -14.650 -6.315 1.00 80.81 879 ASP A N 1
ATOM 7136 C CA . ASP A 1 879 ? 1.178 -13.229 -6.672 1.00 80.81 879 ASP A CA 1
ATOM 7137 C C . ASP A 1 879 ? 2.074 -13.055 -7.912 1.00 80.81 879 ASP A C 1
ATOM 7139 O O . ASP A 1 879 ? 3.305 -13.047 -7.818 1.00 80.81 879 ASP A O 1
ATOM 7143 N N . ILE A 1 880 ? 1.452 -13.002 -9.094 1.00 77.81 880 ILE A N 1
ATOM 7144 C CA . ILE A 1 880 ? 2.156 -12.988 -10.385 1.00 77.81 880 ILE A CA 1
ATOM 7145 C C . ILE A 1 880 ? 2.779 -11.615 -10.629 1.00 77.81 880 ILE A C 1
ATOM 7147 O O . ILE A 1 880 ? 2.103 -10.582 -10.625 1.00 77.81 880 ILE A O 1
ATOM 7151 N N . ARG A 1 881 ? 4.090 -11.596 -10.876 1.00 80.06 881 ARG A N 1
ATOM 7152 C CA . ARG A 1 881 ? 4.860 -10.367 -11.038 1.00 80.06 881 ARG A CA 1
ATOM 7153 C C . ARG A 1 881 ? 5.350 -10.191 -12.474 1.00 80.06 881 ARG A C 1
ATOM 7155 O O . ARG A 1 881 ? 6.086 -11.026 -12.995 1.00 80.06 881 ARG A O 1
ATOM 7162 N N . HIS A 1 882 ? 4.953 -9.079 -13.080 1.00 71.62 882 HIS A N 1
ATOM 7163 C CA . HIS A 1 882 ? 5.186 -8.693 -14.473 1.00 71.62 882 HIS A CA 1
ATOM 7164 C C . HIS A 1 882 ? 5.466 -7.182 -14.528 1.00 71.62 882 HIS A C 1
ATOM 7166 O O . HIS A 1 882 ? 5.146 -6.460 -13.580 1.00 71.62 882 HIS A O 1
ATOM 7172 N N . ASP A 1 883 ? 6.050 -6.685 -15.620 1.00 62.53 883 ASP A N 1
ATOM 7173 C CA . ASP A 1 883 ? 6.500 -5.282 -15.709 1.00 62.53 883 ASP A CA 1
ATOM 7174 C C . ASP A 1 883 ? 5.360 -4.262 -15.568 1.00 62.53 883 ASP A C 1
ATOM 7176 O O . ASP A 1 883 ? 5.571 -3.142 -15.101 1.00 62.53 883 ASP A O 1
ATOM 7180 N N . ASN A 1 884 ? 4.132 -4.692 -15.865 1.00 51.28 884 ASN A N 1
ATOM 7181 C CA . ASN A 1 884 ? 2.919 -3.911 -15.678 1.00 51.28 884 ASN A CA 1
ATOM 7182 C C . ASN A 1 884 ? 2.280 -4.065 -14.279 1.00 51.28 884 ASN A C 1
ATOM 7184 O O . ASN A 1 884 ? 1.119 -3.714 -14.139 1.00 51.28 884 ASN A O 1
ATOM 7188 N N . ASN A 1 885 ? 2.957 -4.542 -13.224 1.00 59.12 885 ASN A N 1
ATOM 7189 C CA . ASN A 1 885 ? 2.383 -4.519 -11.863 1.00 59.12 885 ASN A CA 1
ATOM 7190 C C . ASN A 1 885 ? 2.213 -3.089 -11.307 1.00 59.12 885 ASN A C 1
ATOM 7192 O O . ASN A 1 885 ? 3.062 -2.225 -11.519 1.00 59.12 885 ASN A O 1
ATOM 7196 N N . PHE A 1 886 ? 1.214 -2.884 -10.438 1.00 46.88 886 PHE A N 1
ATOM 7197 C CA . PHE A 1 886 ? 1.038 -1.617 -9.712 1.00 46.88 886 PHE A CA 1
ATOM 7198 C C . PHE A 1 886 ? 2.225 -1.224 -8.806 1.00 46.88 886 PHE A C 1
ATOM 7200 O O . PHE A 1 886 ? 2.545 -0.051 -8.611 1.00 46.88 886 PHE A O 1
ATOM 7207 N N . THR A 1 887 ? 2.888 -2.212 -8.208 1.00 54.66 887 THR A N 1
ATOM 7208 C CA . THR A 1 887 ? 3.991 -2.005 -7.261 1.00 54.66 887 THR A CA 1
ATOM 7209 C C . THR A 1 887 ? 5.289 -2.581 -7.806 1.00 54.66 887 THR A C 1
ATOM 7211 O O . THR A 1 887 ? 5.320 -3.717 -8.281 1.00 54.66 887 THR A O 1
ATOM 7214 N N . LYS A 1 888 ? 6.393 -1.829 -7.679 1.00 59.38 888 LYS A N 1
ATOM 7215 C CA . LYS A 1 888 ? 7.724 -2.361 -7.994 1.00 59.38 888 LYS A CA 1
ATOM 7216 C C . LYS A 1 888 ? 8.055 -3.506 -7.040 1.00 59.38 888 LYS A C 1
ATOM 7218 O O . LYS A 1 888 ? 8.256 -3.287 -5.844 1.00 59.38 888 LYS A O 1
ATOM 7223 N N . SER A 1 889 ? 8.107 -4.712 -7.594 1.00 69.19 889 SER A N 1
ATOM 7224 C CA . SER A 1 889 ? 8.625 -5.899 -6.923 1.00 69.19 889 SER A CA 1
ATOM 7225 C C . SER A 1 889 ? 10.061 -5.656 -6.460 1.00 69.19 889 SER A C 1
ATOM 7227 O O . SER A 1 889 ? 10.821 -4.941 -7.113 1.00 69.19 889 SER A O 1
ATOM 7229 N N . ARG A 1 890 ? 10.429 -6.279 -5.343 1.00 77.94 890 ARG A N 1
ATOM 7230 C CA . ARG A 1 890 ? 11.811 -6.386 -4.879 1.00 77.94 890 ARG A CA 1
ATOM 7231 C C . ARG A 1 890 ? 12.178 -7.859 -4.869 1.00 77.94 890 ARG A C 1
ATOM 7233 O O . ARG A 1 890 ? 11.423 -8.660 -4.322 1.00 77.94 890 ARG A O 1
ATOM 7240 N N . TRP A 1 891 ? 13.310 -8.185 -5.471 1.00 81.25 891 TRP A N 1
ATOM 7241 C CA . TRP A 1 891 ? 13.827 -9.543 -5.637 1.00 81.25 891 TRP A CA 1
ATOM 7242 C C . TRP A 1 891 ? 15.134 -9.763 -4.874 1.00 81.25 891 TRP A C 1
ATOM 7244 O O . TRP A 1 891 ? 15.700 -10.846 -4.942 1.00 81.25 891 TRP A O 1
ATOM 7254 N N . LYS A 1 892 ? 15.624 -8.748 -4.152 1.00 80.94 892 LYS A N 1
ATOM 7255 C CA . LYS A 1 892 ? 16.812 -8.837 -3.297 1.00 80.94 892 LYS A CA 1
ATOM 7256 C C . LYS A 1 892 ? 16.555 -8.189 -1.940 1.00 80.94 892 LYS A C 1
ATOM 7258 O O . LYS A 1 892 ? 15.845 -7.183 -1.846 1.00 80.94 892 LYS A O 1
ATOM 7263 N N . LYS A 1 893 ? 17.171 -8.718 -0.878 1.00 75.69 893 LYS A N 1
ATOM 7264 C CA . LYS A 1 893 ? 17.033 -8.187 0.494 1.00 75.69 893 LYS A CA 1
ATOM 7265 C C . LYS A 1 893 ? 17.534 -6.744 0.597 1.00 75.69 893 LYS A C 1
ATOM 7267 O O . LYS A 1 893 ? 17.051 -5.949 1.405 1.00 75.69 893 LYS A O 1
ATOM 7272 N N . GLU A 1 894 ? 18.482 -6.381 -0.255 1.00 73.62 894 GLU A N 1
ATOM 7273 C CA . GLU A 1 894 ? 19.185 -5.100 -0.304 1.00 73.62 894 GLU A CA 1
ATOM 7274 C C . GLU A 1 894 ? 18.224 -3.959 -0.668 1.00 73.62 894 GLU A C 1
ATOM 7276 O O . GLU A 1 894 ? 18.298 -2.885 -0.072 1.00 73.62 894 GLU A O 1
ATOM 7281 N N . GLU A 1 895 ? 17.258 -4.228 -1.551 1.00 72.81 895 GLU A N 1
ATOM 7282 C CA . GLU A 1 895 ? 16.294 -3.267 -2.109 1.00 72.81 895 GLU A CA 1
ATOM 7283 C C . GLU A 1 895 ? 15.244 -2.785 -1.089 1.00 72.81 895 GLU A C 1
ATOM 7285 O O . GLU A 1 895 ? 14.552 -1.781 -1.306 1.00 72.81 895 GLU A O 1
ATOM 7290 N N . PHE A 1 896 ? 15.094 -3.497 0.032 1.00 61.44 896 PHE A N 1
ATOM 7291 C CA . PHE A 1 896 ? 14.210 -3.113 1.129 1.00 61.44 896 PHE A CA 1
ATOM 7292 C C . PHE A 1 896 ? 14.899 -2.082 2.030 1.00 61.44 896 PHE A C 1
ATOM 7294 O O . PHE A 1 896 ? 15.931 -2.371 2.634 1.00 61.44 896 PHE A O 1
ATOM 7301 N N . LYS A 1 897 ? 14.306 -0.886 2.166 1.00 60.22 897 LYS A N 1
ATOM 7302 C CA . LYS A 1 897 ? 14.806 0.165 3.077 1.00 60.22 897 LYS A CA 1
ATOM 7303 C C . LYS A 1 897 ? 14.818 -0.268 4.548 1.00 60.22 897 LYS A C 1
ATOM 7305 O O . LYS A 1 897 ? 15.681 0.162 5.298 1.00 60.22 897 LYS A O 1
ATOM 7310 N N . ASP A 1 898 ? 13.866 -1.111 4.933 1.00 62.25 898 ASP A N 1
ATOM 7311 C CA . ASP A 1 898 ? 13.720 -1.686 6.270 1.00 62.25 898 ASP A CA 1
ATOM 7312 C C . ASP A 1 898 ? 13.794 -3.213 6.135 1.00 62.25 898 ASP A C 1
ATOM 7314 O O . ASP A 1 898 ? 13.042 -3.810 5.359 1.00 62.25 898 ASP A O 1
ATOM 7318 N N . LYS A 1 899 ? 14.740 -3.836 6.846 1.00 72.75 899 LYS A N 1
ATOM 7319 C CA . LYS A 1 899 ? 15.059 -5.263 6.699 1.00 72.75 899 LYS A CA 1
ATOM 7320 C C . LYS A 1 899 ? 14.072 -6.191 7.411 1.00 72.75 899 LYS A C 1
ATOM 7322 O O . LYS A 1 899 ? 14.080 -7.385 7.127 1.00 72.75 899 LYS A O 1
ATOM 7327 N N . LYS A 1 900 ? 13.163 -5.695 8.263 1.00 64.06 900 LYS A N 1
ATOM 7328 C CA . LYS A 1 900 ? 12.147 -6.571 8.885 1.00 64.06 900 LYS A CA 1
ATOM 7329 C C . LYS A 1 900 ? 11.198 -7.188 7.850 1.00 64.06 900 LYS A C 1
ATOM 7331 O O . LYS A 1 900 ? 10.775 -8.328 7.995 1.00 64.06 900 LYS A O 1
ATOM 7336 N N . TYR A 1 901 ? 10.972 -6.490 6.734 1.00 61.97 901 TYR A N 1
ATOM 7337 C CA . TYR A 1 901 ? 10.200 -6.985 5.588 1.00 61.97 901 TYR A CA 1
ATOM 7338 C C . TYR A 1 901 ? 10.928 -8.059 4.751 1.00 61.97 901 TYR A C 1
ATOM 7340 O O . TYR A 1 901 ? 10.387 -8.512 3.746 1.00 61.97 901 TYR A O 1
ATOM 7348 N N . THR A 1 902 ? 12.138 -8.478 5.150 1.00 75.62 902 THR A N 1
ATOM 7349 C CA . THR A 1 902 ? 12.858 -9.628 4.573 1.00 75.62 902 THR A CA 1
ATOM 7350 C C . THR A 1 902 ? 12.896 -10.839 5.517 1.00 75.62 902 THR A C 1
ATOM 7352 O O . THR A 1 902 ? 13.699 -11.751 5.326 1.00 75.62 902 THR A O 1
ATOM 7355 N N . PHE A 1 903 ? 12.064 -10.858 6.563 1.00 74.44 903 PHE A N 1
ATOM 7356 C CA . PHE A 1 903 ? 11.939 -12.000 7.470 1.00 74.44 903 PHE A CA 1
ATOM 7357 C C . PHE A 1 903 ? 11.415 -13.250 6.735 1.00 74.44 903 PHE A C 1
ATOM 7359 O O . PHE A 1 903 ? 10.527 -13.163 5.888 1.00 74.44 903 PHE A O 1
ATOM 7366 N N . GLY A 1 904 ? 11.975 -14.429 7.033 1.00 74.06 904 GLY A N 1
ATOM 7367 C CA . GLY A 1 904 ? 11.587 -15.693 6.385 1.00 74.06 904 GLY A CA 1
ATOM 7368 C C . GLY A 1 904 ? 11.841 -15.770 4.872 1.00 74.06 904 GLY A C 1
ATOM 7369 O O . GLY A 1 904 ? 11.162 -16.523 4.179 1.00 74.06 904 GLY A O 1
ATOM 7370 N N . TRP A 1 905 ? 12.772 -14.966 4.353 1.00 82.06 905 TRP A N 1
ATOM 7371 C CA . TRP A 1 905 ? 13.126 -14.915 2.932 1.00 82.06 905 TRP A CA 1
ATOM 7372 C C . TRP A 1 905 ? 13.519 -16.284 2.368 1.00 82.06 905 TRP A C 1
ATOM 7374 O O . TRP A 1 905 ? 14.545 -16.848 2.748 1.00 82.06 905 TRP A O 1
ATOM 7384 N N . THR A 1 906 ? 12.705 -16.770 1.436 1.00 86.06 906 THR A N 1
ATOM 7385 C CA . THR A 1 906 ? 12.791 -18.087 0.808 1.00 86.06 906 THR A CA 1
ATOM 7386 C C . THR A 1 906 ? 12.687 -17.912 -0.706 1.00 86.06 906 THR A C 1
ATOM 7388 O O . THR A 1 906 ? 11.641 -17.505 -1.213 1.00 86.06 906 THR A O 1
ATOM 7391 N N . GLU A 1 907 ? 13.762 -18.215 -1.428 1.00 86.94 907 GLU A N 1
ATOM 7392 C CA . GLU A 1 907 ? 13.789 -18.228 -2.896 1.00 86.94 907 GLU A CA 1
ATOM 7393 C C . GLU A 1 907 ? 13.595 -19.654 -3.426 1.00 86.94 907 GLU A C 1
ATOM 7395 O O . GLU A 1 907 ? 13.982 -20.629 -2.785 1.00 86.94 907 GLU A O 1
ATOM 7400 N N . SER A 1 908 ? 12.965 -19.771 -4.592 1.00 87.75 908 SER A N 1
ATOM 7401 C CA . SER A 1 908 ? 12.689 -21.025 -5.295 1.00 87.75 908 SER A CA 1
ATOM 7402 C C . SER A 1 908 ? 12.408 -20.746 -6.781 1.00 87.75 908 SER A C 1
ATOM 7404 O O . SER A 1 908 ? 12.561 -19.621 -7.267 1.00 87.75 908 SER A O 1
ATOM 7406 N N . THR A 1 909 ? 11.955 -21.762 -7.508 1.00 85.12 909 THR A N 1
ATOM 7407 C CA . THR A 1 909 ? 11.436 -21.662 -8.880 1.00 85.12 909 THR A CA 1
ATOM 7408 C C . THR A 1 909 ? 9.983 -22.153 -8.936 1.00 85.12 909 THR A C 1
ATOM 7410 O O . THR A 1 909 ? 9.547 -22.898 -8.058 1.00 85.12 909 THR A O 1
ATOM 7413 N N . ALA A 1 910 ? 9.201 -21.700 -9.922 1.00 83.19 910 ALA A N 1
ATOM 7414 C CA . ALA A 1 910 ? 7.745 -21.900 -9.949 1.00 83.19 910 ALA A CA 1
ATOM 7415 C C . ALA A 1 910 ? 7.311 -23.382 -9.957 1.00 83.19 910 ALA A C 1
ATOM 7417 O O . ALA A 1 910 ? 6.295 -23.733 -9.364 1.00 83.19 910 ALA A O 1
ATOM 7418 N N . ASP A 1 911 ? 8.116 -24.257 -10.561 1.00 82.62 911 ASP A N 1
ATOM 7419 C CA . ASP A 1 911 ? 7.992 -25.723 -10.558 1.00 82.62 911 ASP A CA 1
ATOM 7420 C C . ASP A 1 911 ? 8.104 -26.367 -9.162 1.00 82.62 911 ASP A C 1
ATOM 7422 O O . ASP A 1 911 ? 7.670 -27.501 -8.976 1.00 82.62 911 ASP A O 1
ATOM 7426 N N . LYS A 1 912 ? 8.666 -25.656 -8.174 1.00 84.31 912 LYS A N 1
ATOM 7427 C CA . LYS A 1 912 ? 8.963 -26.164 -6.821 1.00 84.31 912 LYS A CA 1
ATOM 7428 C C . LYS A 1 912 ? 8.074 -25.561 -5.733 1.00 84.31 912 LYS A C 1
ATOM 7430 O O . LYS A 1 912 ? 8.366 -25.719 -4.548 1.00 84.31 912 LYS A O 1
ATOM 7435 N N . ILE A 1 913 ? 7.003 -24.854 -6.099 1.00 85.50 913 ILE A N 1
ATOM 7436 C CA . ILE A 1 913 ? 6.054 -24.308 -5.121 1.00 85.50 913 ILE A CA 1
ATOM 7437 C C . ILE A 1 913 ? 5.085 -25.423 -4.676 1.00 85.50 913 ILE A C 1
ATOM 7439 O O . ILE A 1 913 ? 4.363 -25.968 -5.515 1.00 85.50 913 ILE A O 1
ATOM 7443 N N . PRO A 1 914 ? 5.016 -25.768 -3.372 1.00 78.94 914 PRO A N 1
ATOM 7444 C CA . PRO A 1 914 ? 4.173 -26.865 -2.897 1.00 78.94 914 PRO A CA 1
ATOM 7445 C C . PRO A 1 914 ? 2.696 -26.686 -3.269 1.00 78.94 914 PRO A C 1
ATOM 7447 O O . PRO A 1 914 ? 2.122 -25.626 -3.030 1.00 78.94 914 PRO A O 1
ATOM 7450 N N . GLY A 1 915 ? 2.074 -27.737 -3.810 1.00 79.25 915 GLY A N 1
ATOM 7451 C CA . GLY A 1 915 ? 0.659 -27.751 -4.208 1.00 79.25 915 GLY A CA 1
ATOM 7452 C C . GLY A 1 915 ? 0.357 -27.225 -5.613 1.00 79.25 915 GLY A C 1
ATOM 7453 O O . GLY A 1 915 ? -0.804 -27.227 -6.008 1.00 79.25 915 GLY A O 1
ATOM 7454 N N . TRP A 1 916 ? 1.365 -26.803 -6.382 1.00 78.00 916 TRP A N 1
ATOM 7455 C CA . TRP A 1 916 ? 1.176 -26.235 -7.720 1.00 78.00 916 TRP A CA 1
ATOM 7456 C C . TRP A 1 916 ? 1.889 -27.044 -8.810 1.00 78.00 916 TRP A C 1
ATOM 7458 O O . TRP A 1 916 ? 2.834 -26.589 -9.457 1.00 78.00 916 TRP A O 1
ATOM 7468 N N . ASN A 1 917 ? 1.400 -28.265 -9.031 1.00 73.12 917 ASN A N 1
ATOM 7469 C CA . ASN A 1 917 ? 1.857 -29.125 -10.122 1.00 73.12 917 ASN A CA 1
ATOM 7470 C C . ASN A 1 917 ? 1.700 -28.395 -11.472 1.00 73.12 917 ASN A C 1
ATOM 7472 O O . ASN A 1 917 ? 0.620 -27.898 -11.786 1.00 73.12 917 ASN A O 1
ATOM 7476 N N . ASN A 1 918 ? 2.769 -28.353 -12.274 1.00 73.94 918 ASN A N 1
ATOM 7477 C CA . ASN A 1 918 ? 2.815 -27.675 -13.579 1.00 73.94 918 ASN A CA 1
ATOM 7478 C C . ASN A 1 918 ? 2.511 -26.153 -13.550 1.00 73.94 918 ASN A C 1
ATOM 7480 O O . ASN A 1 918 ? 1.979 -25.609 -14.518 1.00 73.94 918 ASN A O 1
ATOM 7484 N N . LEU A 1 919 ? 2.872 -25.431 -12.477 1.00 77.25 919 LEU A N 1
ATOM 7485 C CA . LEU A 1 919 ? 2.697 -23.967 -12.415 1.00 77.25 919 LEU A CA 1
ATOM 7486 C C . LEU A 1 919 ? 3.375 -23.219 -13.574 1.00 77.25 919 LEU A C 1
ATOM 7488 O O . LEU A 1 919 ? 2.853 -22.215 -14.054 1.00 77.25 919 LEU A O 1
ATOM 7492 N N . THR A 1 920 ? 4.521 -23.716 -14.039 1.00 77.12 920 THR A N 1
ATOM 7493 C CA . THR A 1 920 ? 5.228 -23.183 -15.209 1.00 77.12 920 THR A CA 1
ATOM 7494 C C . THR A 1 920 ? 4.366 -23.255 -16.468 1.00 77.12 920 THR A C 1
ATOM 7496 O O . THR A 1 920 ? 4.191 -22.235 -17.131 1.00 77.12 920 THR A O 1
ATOM 7499 N N . GLY A 1 921 ? 3.745 -24.405 -16.750 1.00 71.75 921 GLY A N 1
ATOM 7500 C CA . GLY A 1 921 ? 2.797 -24.557 -17.856 1.00 71.75 921 GLY A CA 1
ATOM 7501 C C . GLY A 1 921 ? 1.534 -23.705 -17.697 1.00 71.75 921 GLY A C 1
ATOM 7502 O O . GLY A 1 921 ? 1.104 -23.082 -18.663 1.00 71.75 921 GLY A O 1
ATOM 7503 N N . ILE A 1 922 ? 0.980 -23.610 -16.480 1.00 68.38 922 ILE A N 1
ATOM 7504 C CA . ILE A 1 922 ? -0.202 -22.776 -16.169 1.00 68.38 922 ILE A CA 1
ATOM 7505 C C . ILE A 1 922 ? 0.058 -21.286 -16.448 1.00 68.38 922 ILE A C 1
ATOM 7507 O O . ILE A 1 922 ? -0.847 -20.578 -16.880 1.00 68.38 922 ILE A O 1
ATOM 7511 N N . LEU A 1 923 ? 1.283 -20.810 -16.210 1.00 66.88 923 LEU A N 1
ATOM 7512 C CA . LEU A 1 923 ? 1.687 -19.413 -16.405 1.00 66.88 923 LEU A CA 1
ATOM 7513 C C . LEU A 1 923 ? 2.331 -19.131 -17.776 1.00 66.88 923 LEU A C 1
ATOM 7515 O O . LEU A 1 923 ? 2.841 -18.032 -17.985 1.00 66.88 923 LEU A O 1
ATOM 7519 N N . GLY A 1 924 ? 2.378 -20.107 -18.691 1.00 66.88 924 GLY A N 1
ATOM 7520 C CA . GLY A 1 924 ? 3.073 -19.967 -19.980 1.00 66.88 924 GLY A CA 1
ATOM 7521 C C . GLY A 1 924 ? 4.599 -19.803 -19.867 1.00 66.88 924 GLY A C 1
ATOM 7522 O O . GLY A 1 924 ? 5.264 -19.467 -20.850 1.00 66.88 924 GLY A O 1
ATOM 7523 N N . ILE A 1 925 ? 5.173 -20.050 -18.684 1.00 66.81 925 ILE A N 1
ATOM 7524 C CA . ILE A 1 925 ? 6.608 -19.941 -18.412 1.00 66.81 925 ILE A CA 1
ATOM 7525 C C . ILE A 1 925 ? 7.303 -21.099 -19.125 1.00 66.81 925 ILE A C 1
ATOM 7527 O O . ILE A 1 925 ? 7.350 -22.228 -18.628 1.00 66.81 925 ILE A O 1
ATOM 7531 N N . LYS A 1 926 ? 7.846 -20.807 -20.310 1.00 48.34 926 LYS A N 1
ATOM 7532 C CA . LYS A 1 926 ? 8.638 -21.755 -21.100 1.00 48.34 926 LYS A CA 1
ATOM 7533 C C . LYS A 1 926 ? 9.765 -22.316 -20.220 1.00 48.34 926 LYS A C 1
ATOM 7535 O O . LYS A 1 926 ? 10.506 -21.518 -19.639 1.00 48.34 926 LYS A O 1
ATOM 7540 N N . PRO A 1 927 ? 9.918 -23.649 -20.106 1.00 35.91 927 PRO A N 1
ATOM 7541 C CA . PRO A 1 927 ? 10.965 -24.231 -19.279 1.00 35.91 927 PRO A CA 1
ATOM 7542 C C . PRO A 1 927 ? 12.333 -23.790 -19.806 1.00 35.91 927 PRO A C 1
ATOM 7544 O O . PRO A 1 927 ? 12.668 -24.037 -20.964 1.00 35.91 927 PRO A O 1
ATOM 7547 N N . GLN A 1 928 ? 13.113 -23.121 -18.957 1.00 33.91 928 GLN A N 1
ATOM 7548 C CA . GLN A 1 928 ? 14.498 -22.775 -19.262 1.00 33.91 928 GLN A CA 1
ATOM 7549 C C . GLN A 1 928 ? 15.332 -24.070 -19.264 1.00 33.91 928 GLN A C 1
ATOM 7551 O O . GLN A 1 928 ? 15.444 -24.699 -18.206 1.00 33.91 928 GLN A O 1
ATOM 7556 N N . PRO A 1 929 ? 15.961 -24.475 -20.387 1.00 29.34 929 PRO A N 1
ATOM 7557 C CA . PRO A 1 929 ? 17.153 -25.312 -20.301 1.00 29.34 929 PRO A CA 1
ATOM 7558 C C . PRO A 1 929 ? 18.253 -24.550 -19.530 1.00 29.34 929 PRO A C 1
ATOM 7560 O O . PRO A 1 929 ? 18.142 -23.332 -19.350 1.00 29.34 929 PRO A O 1
ATOM 7563 N N . PRO A 1 930 ? 19.311 -25.224 -19.045 1.00 27.77 930 PRO A N 1
ATOM 7564 C CA . PRO A 1 930 ? 20.296 -24.593 -18.171 1.00 27.77 930 PRO A CA 1
ATOM 7565 C C . PRO A 1 930 ? 20.901 -23.310 -18.762 1.00 27.77 930 PRO A C 1
ATOM 7567 O O . PRO A 1 930 ? 21.495 -23.328 -19.834 1.00 27.77 930 PRO A O 1
ATOM 7570 N N . ALA A 1 931 ? 20.768 -22.216 -18.008 1.00 29.88 931 ALA A N 1
ATOM 7571 C CA . ALA A 1 931 ? 21.412 -20.921 -18.226 1.00 29.88 931 ALA A CA 1
ATOM 7572 C C . ALA A 1 931 ? 21.160 -20.210 -19.583 1.00 29.88 931 ALA A C 1
ATOM 7574 O O . ALA A 1 931 ? 22.065 -20.066 -20.400 1.00 29.88 931 ALA A O 1
ATOM 7575 N N . PHE A 1 932 ? 20.005 -19.530 -19.663 1.00 28.11 932 PHE A N 1
ATOM 7576 C CA . PHE A 1 932 ? 19.901 -18.135 -20.145 1.00 28.11 932 PHE A CA 1
ATOM 7577 C C . PHE A 1 932 ? 20.119 -17.897 -21.655 1.00 28.11 932 PHE A C 1
ATOM 7579 O O . PHE A 1 932 ? 21.240 -17.787 -22.150 1.00 28.11 932 PHE A O 1
ATOM 7586 N N . VAL A 1 933 ? 19.018 -17.616 -22.360 1.00 28.64 933 VAL A N 1
ATOM 7587 C CA . VAL A 1 933 ? 19.010 -16.934 -23.669 1.00 28.64 933 VAL A CA 1
ATOM 7588 C C . VAL A 1 933 ? 18.080 -15.713 -23.578 1.00 28.64 933 VAL A C 1
ATOM 7590 O O . VAL A 1 933 ? 16.923 -15.887 -23.193 1.00 28.64 933 VAL A O 1
ATOM 7593 N N . PRO A 1 934 ? 18.533 -14.483 -23.895 1.00 33.41 934 PRO A N 1
ATOM 7594 C CA . PRO A 1 934 ? 17.714 -13.283 -23.739 1.00 33.41 934 PRO A CA 1
ATOM 7595 C C . PRO A 1 934 ? 16.987 -12.868 -25.029 1.00 33.41 934 PRO A C 1
ATOM 7597 O O . PRO A 1 934 ? 17.577 -12.795 -26.106 1.00 33.41 934 PRO A O 1
ATOM 7600 N N . GLN A 1 935 ? 15.716 -12.487 -24.891 1.00 26.55 935 GLN A N 1
ATOM 7601 C CA . GLN A 1 935 ? 14.915 -11.772 -25.892 1.00 26.55 935 GLN A CA 1
ATOM 7602 C C . GLN A 1 935 ? 13.903 -10.865 -25.171 1.00 26.55 935 GLN A C 1
ATOM 7604 O O . GLN A 1 935 ? 13.435 -11.230 -24.099 1.00 26.55 935 GLN A O 1
ATOM 7609 N N . THR A 1 936 ? 13.477 -9.703 -25.672 1.00 30.64 936 THR A N 1
ATOM 7610 C CA . THR A 1 936 ? 14.124 -8.717 -26.564 1.00 30.64 936 THR A CA 1
ATOM 7611 C C . THR A 1 936 ? 13.410 -7.385 -26.314 1.00 30.64 936 THR A C 1
ATOM 7613 O O . THR A 1 936 ? 12.257 -7.237 -26.711 1.00 30.64 936 THR A O 1
ATOM 7616 N N . VAL A 1 937 ? 14.066 -6.400 -25.691 1.00 29.45 937 VAL A N 1
ATOM 7617 C CA . VAL A 1 937 ? 13.531 -5.025 -25.642 1.00 29.45 937 VAL A CA 1
ATOM 7618 C C . VAL A 1 937 ? 13.914 -4.314 -26.939 1.00 29.45 937 VAL A C 1
ATOM 7620 O O . VAL A 1 937 ? 15.074 -4.353 -27.348 1.00 29.45 937 VAL A O 1
ATOM 7623 N N . THR A 1 938 ? 12.950 -3.671 -27.597 1.00 32.00 938 THR A N 1
ATOM 7624 C CA . THR A 1 938 ? 13.110 -3.083 -28.935 1.00 32.00 938 THR A CA 1
ATOM 7625 C C . THR A 1 938 ? 13.848 -1.739 -28.927 1.00 32.00 938 THR A C 1
ATOM 7627 O O . THR A 1 938 ? 13.292 -0.701 -29.285 1.00 32.00 938 THR A O 1
ATOM 7630 N N . SER A 1 939 ? 15.136 -1.760 -28.587 1.00 40.38 939 SER A N 1
ATOM 7631 C CA . SER A 1 939 ? 16.109 -0.806 -29.124 1.00 40.38 939 SER A CA 1
ATOM 7632 C C . SER A 1 939 ? 16.919 -1.503 -30.220 1.00 40.38 939 SER A C 1
ATOM 7634 O O . SER A 1 939 ? 17.831 -2.279 -29.952 1.00 40.38 939 SER A O 1
ATOM 7636 N N . SER A 1 940 ? 16.599 -1.226 -31.487 1.00 48.72 940 SER A N 1
ATOM 7637 C CA . SER A 1 940 ? 17.281 -1.788 -32.669 1.00 48.72 940 SER A CA 1
ATOM 7638 C C . SER A 1 940 ? 18.672 -1.177 -32.926 1.00 48.72 940 SER A C 1
ATOM 7640 O O . SER A 1 940 ? 19.089 -1.007 -34.071 1.00 48.72 940 SER A O 1
ATOM 7642 N N . GLY A 1 941 ? 19.385 -0.816 -31.856 1.00 67.25 941 GLY A N 1
ATOM 7643 C CA . GLY A 1 941 ? 20.720 -0.236 -31.924 1.00 67.25 941 GLY A CA 1
ATOM 7644 C C . GLY A 1 941 ? 21.767 -1.293 -32.263 1.00 67.25 941 GLY A C 1
ATOM 7645 O O . GLY A 1 941 ? 21.800 -2.363 -31.652 1.00 67.25 941 GLY A O 1
ATOM 7646 N N . LYS A 1 942 ? 22.647 -0.994 -33.219 1.00 90.00 942 LYS A N 1
ATOM 7647 C CA . LYS A 1 942 ? 23.720 -1.911 -33.620 1.00 90.00 942 LYS A CA 1
ATOM 7648 C C . LYS A 1 942 ? 24.741 -2.054 -32.491 1.00 90.00 942 LYS A C 1
ATOM 7650 O O . LYS A 1 942 ? 25.192 -1.054 -31.931 1.00 90.00 942 LYS A O 1
ATOM 7655 N N . LYS A 1 943 ? 25.108 -3.296 -32.165 1.00 94.62 943 LYS A N 1
ATOM 7656 C CA . LYS A 1 943 ? 26.117 -3.621 -31.148 1.00 94.62 943 LYS A CA 1
ATOM 7657 C C . LYS A 1 943 ? 27.499 -3.749 -31.790 1.00 94.62 943 LYS A C 1
ATOM 7659 O O . LYS A 1 943 ? 27.636 -4.451 -32.788 1.00 94.62 943 LYS A O 1
ATOM 7664 N N . GLY A 1 944 ? 28.514 -3.143 -31.183 1.00 95.25 944 GLY A N 1
ATOM 7665 C CA . GLY A 1 944 ? 29.918 -3.267 -31.585 1.00 95.25 944 GLY A CA 1
ATOM 7666 C C . GLY A 1 944 ? 30.848 -3.587 -30.415 1.00 95.25 944 GLY A C 1
ATOM 7667 O O . GLY A 1 944 ? 30.472 -3.465 -29.245 1.00 95.25 944 GLY A O 1
ATOM 7668 N N . ILE A 1 945 ? 32.073 -3.989 -30.745 1.00 96.56 945 ILE A N 1
ATOM 7669 C CA . ILE A 1 945 ? 33.148 -4.295 -29.795 1.00 96.56 945 ILE A CA 1
ATOM 7670 C C . ILE A 1 945 ? 34.263 -3.265 -29.976 1.00 96.56 945 ILE A C 1
ATOM 7672 O O . ILE A 1 945 ? 34.746 -3.063 -31.090 1.00 96.56 945 ILE A O 1
ATOM 7676 N N . ILE A 1 946 ? 34.709 -2.652 -28.882 1.00 96.31 946 ILE A N 1
ATOM 7677 C CA . ILE A 1 946 ? 35.975 -1.919 -28.836 1.00 96.31 946 ILE A CA 1
ATOM 7678 C C . ILE A 1 946 ? 36.995 -2.778 -28.110 1.00 96.31 946 ILE A C 1
ATOM 7680 O O . ILE A 1 946 ? 36.773 -3.150 -26.964 1.00 96.31 946 ILE A O 1
ATOM 7684 N N . PHE A 1 947 ? 38.114 -3.071 -28.765 1.00 95.50 947 PHE A N 1
ATOM 7685 C CA . PHE A 1 947 ? 39.197 -3.868 -28.192 1.00 95.50 947 PHE A CA 1
ATOM 7686 C C . PHE A 1 947 ? 40.449 -3.010 -28.021 1.00 95.50 947 PHE A C 1
ATOM 7688 O O . PHE A 1 947 ? 40.962 -2.499 -29.015 1.00 95.50 947 PHE A O 1
ATOM 7695 N N . TYR A 1 948 ? 40.961 -2.848 -26.801 1.00 93.94 948 TYR A N 1
ATOM 7696 C CA . TYR A 1 948 ? 42.173 -2.058 -26.547 1.00 93.94 948 TYR A CA 1
ATOM 7697 C C . TYR A 1 948 ? 43.335 -2.921 -26.034 1.00 93.94 948 TYR A C 1
ATOM 7699 O O . TYR A 1 948 ? 43.142 -3.892 -25.308 1.00 93.94 948 TYR A O 1
ATOM 7707 N N . THR A 1 949 ? 44.559 -2.595 -26.465 1.00 92.25 949 THR A N 1
ATOM 7708 C CA . THR A 1 949 ? 45.771 -3.368 -26.136 1.00 92.25 949 THR A CA 1
ATOM 7709 C C . THR A 1 949 ? 47.040 -2.521 -26.218 1.00 92.25 949 THR A C 1
ATOM 7711 O O . THR A 1 949 ? 47.213 -1.729 -27.142 1.00 92.25 949 THR A O 1
ATOM 7714 N N . ASP A 1 950 ? 47.974 -2.705 -25.288 1.00 90.06 950 ASP A N 1
ATOM 7715 C CA . ASP A 1 950 ? 49.312 -2.093 -25.349 1.00 90.06 950 ASP A CA 1
ATOM 7716 C C . ASP A 1 950 ? 50.322 -2.890 -26.210 1.00 90.06 950 ASP A C 1
ATOM 7718 O O . ASP A 1 950 ? 51.445 -2.439 -26.439 1.00 90.06 950 ASP A O 1
ATOM 7722 N N . ASN A 1 951 ? 49.927 -4.073 -26.701 1.00 90.38 951 ASN A N 1
ATOM 7723 C CA . ASN A 1 951 ? 50.783 -5.039 -27.401 1.00 90.38 951 ASN A CA 1
ATOM 7724 C C . ASN A 1 951 ? 52.052 -5.469 -26.620 1.00 90.38 951 ASN A C 1
ATOM 7726 O O . ASN A 1 951 ? 53.097 -5.721 -27.240 1.00 90.38 951 ASN A O 1
ATOM 7730 N N . ALA A 1 952 ? 51.952 -5.545 -25.288 1.00 86.00 952 ALA A N 1
ATOM 7731 C CA . ALA A 1 952 ? 52.953 -6.090 -24.362 1.00 86.00 952 ALA A CA 1
ATOM 7732 C C . ALA A 1 952 ? 52.504 -7.385 -23.644 1.00 86.00 952 ALA A C 1
ATOM 7734 O O . ALA A 1 952 ? 53.324 -8.026 -22.992 1.00 86.00 952 ALA A O 1
ATOM 7735 N N . LEU A 1 953 ? 51.231 -7.781 -23.767 1.00 86.19 953 LEU A N 1
ATOM 7736 C CA . LEU A 1 953 ? 50.731 -9.089 -23.323 1.00 86.19 953 LEU A CA 1
ATOM 7737 C C . LEU A 1 953 ? 51.394 -10.240 -24.102 1.00 86.19 953 LEU A C 1
ATOM 7739 O O . LEU A 1 953 ? 51.703 -10.087 -25.286 1.00 86.19 953 LEU A O 1
ATOM 7743 N N . ASP A 1 954 ? 51.559 -11.394 -23.447 1.00 87.38 954 ASP A N 1
ATOM 7744 C CA . ASP A 1 954 ? 52.079 -12.607 -24.079 1.00 87.38 954 ASP A CA 1
ATOM 7745 C C . ASP A 1 954 ? 51.279 -13.010 -25.335 1.00 87.38 954 ASP A C 1
ATOM 7747 O O . ASP A 1 954 ? 50.056 -12.876 -25.416 1.00 87.38 954 ASP A O 1
ATOM 7751 N N . SER A 1 955 ? 51.999 -13.544 -26.321 1.00 83.94 955 SER A N 1
ATOM 7752 C CA . SER A 1 955 ? 51.472 -13.907 -27.630 1.00 83.94 955 SER A CA 1
ATOM 7753 C C . SER A 1 955 ? 50.439 -15.039 -27.603 1.00 83.94 955 SER A C 1
ATOM 7755 O O . SER A 1 955 ? 49.498 -14.995 -28.398 1.00 83.94 955 SER A O 1
ATOM 7757 N N . LYS A 1 956 ? 50.555 -16.024 -26.704 1.00 86.94 956 LYS A N 1
ATOM 7758 C CA . LYS A 1 956 ? 49.634 -17.165 -26.591 1.00 86.94 956 LYS A CA 1
ATOM 7759 C C . LYS A 1 956 ? 48.343 -16.749 -25.893 1.00 86.94 956 LYS A C 1
ATOM 7761 O O . LYS A 1 956 ? 47.258 -17.043 -26.407 1.00 86.94 956 LYS A O 1
ATOM 7766 N N . ILE A 1 957 ? 48.441 -15.968 -24.814 1.00 89.25 957 ILE A N 1
ATOM 7767 C CA . ILE A 1 957 ? 47.274 -15.355 -24.158 1.00 89.25 957 ILE A CA 1
ATOM 7768 C C . ILE A 1 957 ? 46.546 -14.424 -25.140 1.00 89.25 957 ILE A C 1
ATOM 7770 O O . ILE A 1 957 ? 45.358 -14.613 -25.417 1.00 89.25 957 ILE A O 1
ATOM 7774 N N . ALA A 1 958 ? 47.270 -13.475 -25.745 1.00 88.19 958 ALA A N 1
ATOM 7775 C CA . ALA A 1 958 ? 46.698 -12.486 -26.654 1.00 88.19 958 ALA A CA 1
ATOM 7776 C C . ALA A 1 958 ? 46.046 -13.129 -27.889 1.00 88.19 958 ALA A C 1
ATOM 7778 O O . ALA A 1 958 ? 44.972 -12.692 -28.305 1.00 88.19 958 ALA A O 1
ATOM 7779 N N . GLN A 1 959 ? 46.648 -14.176 -28.470 1.00 89.31 959 GLN A N 1
ATOM 7780 C CA . GLN A 1 959 ? 46.026 -14.937 -29.558 1.00 89.31 959 GLN A CA 1
ATOM 7781 C C . GLN A 1 959 ? 44.765 -15.678 -29.110 1.00 89.31 959 GLN A C 1
ATOM 7783 O O . GLN A 1 959 ? 43.824 -15.773 -29.894 1.00 89.31 959 GLN A O 1
ATOM 7788 N N . THR A 1 960 ? 44.730 -16.221 -27.892 1.00 90.44 960 THR A N 1
ATOM 7789 C CA . THR A 1 960 ? 43.573 -16.975 -27.384 1.00 90.44 960 THR A CA 1
ATOM 7790 C C . THR A 1 960 ? 42.366 -16.054 -27.199 1.00 90.44 960 THR A C 1
ATOM 7792 O O . THR A 1 960 ? 41.294 -16.336 -27.739 1.00 90.44 960 THR A O 1
ATOM 7795 N N . VAL A 1 961 ? 42.566 -14.897 -26.558 1.00 92.81 961 VAL A N 1
ATOM 7796 C CA . VAL A 1 961 ? 41.542 -13.847 -26.418 1.00 92.81 961 VAL A CA 1
ATOM 7797 C C . VAL A 1 961 ? 41.080 -13.337 -27.791 1.00 92.81 961 VAL A C 1
ATOM 7799 O O . VAL A 1 961 ? 39.880 -13.284 -28.061 1.00 92.81 961 VAL A O 1
ATOM 7802 N N . GLN A 1 962 ? 42.004 -13.042 -28.714 1.00 93.00 962 GLN A N 1
ATOM 7803 C CA . GLN A 1 962 ? 41.654 -12.576 -30.065 1.00 93.00 962 GLN A CA 1
ATOM 7804 C C . GLN A 1 962 ? 40.877 -13.623 -30.879 1.00 93.00 962 GLN A C 1
ATOM 7806 O O . GLN A 1 962 ? 39.890 -13.275 -31.525 1.00 93.00 962 GLN A O 1
ATOM 7811 N N . LYS A 1 963 ? 41.261 -14.908 -30.836 1.00 90.00 963 LYS A N 1
ATOM 7812 C CA . LYS A 1 963 ? 40.532 -15.998 -31.517 1.00 90.00 963 LYS A CA 1
ATOM 7813 C C . LYS A 1 963 ? 39.097 -16.116 -30.991 1.00 90.00 963 LYS A C 1
ATOM 7815 O O . LYS A 1 963 ? 38.167 -16.245 -31.786 1.00 90.00 963 LYS A O 1
ATOM 7820 N N . GLN A 1 964 ? 38.905 -15.996 -29.676 1.00 92.38 964 GLN A N 1
ATOM 7821 C CA . GLN A 1 964 ? 37.580 -16.014 -29.057 1.00 92.38 964 GLN A CA 1
ATOM 7822 C C . GLN A 1 964 ? 36.728 -14.796 -29.441 1.00 92.38 964 GLN A C 1
ATOM 7824 O O . GLN A 1 964 ? 35.603 -14.967 -29.912 1.00 92.38 964 GLN A O 1
ATOM 7829 N N . ILE A 1 965 ? 37.251 -13.574 -29.289 1.00 93.06 965 ILE A N 1
ATOM 7830 C CA . ILE A 1 965 ? 36.505 -12.351 -29.625 1.00 93.06 965 ILE A CA 1
ATOM 7831 C C . ILE A 1 965 ? 36.197 -12.300 -31.132 1.00 93.06 965 ILE A C 1
ATOM 7833 O O . ILE A 1 965 ? 35.102 -11.878 -31.502 1.00 93.06 965 ILE A O 1
ATOM 7837 N N . LYS A 1 966 ? 37.090 -12.799 -32.007 1.00 90.56 966 LYS A N 1
ATOM 7838 C CA . LYS A 1 966 ? 36.788 -12.954 -33.442 1.00 90.56 966 LYS A CA 1
ATOM 7839 C C . LYS A 1 966 ? 35.607 -13.900 -33.663 1.00 90.56 966 LYS A C 1
ATOM 7841 O O . LYS A 1 966 ? 34.649 -13.499 -34.308 1.00 90.56 966 LYS A O 1
ATOM 7846 N N . SER A 1 967 ? 35.649 -15.109 -33.099 1.00 89.88 967 SER A N 1
ATOM 7847 C CA . SER A 1 967 ? 34.567 -16.097 -33.238 1.00 89.88 967 SER A CA 1
ATOM 7848 C C . SER A 1 967 ? 33.207 -15.520 -32.810 1.00 89.88 967 SER A C 1
ATOM 7850 O O . SER A 1 967 ? 32.207 -15.665 -33.509 1.00 89.88 967 SER A O 1
ATOM 7852 N N . ILE A 1 968 ? 33.188 -14.758 -31.712 1.00 92.12 968 ILE A N 1
ATOM 7853 C CA . ILE A 1 968 ? 31.994 -14.059 -31.221 1.00 92.12 968 ILE A CA 1
ATOM 7854 C C . ILE A 1 968 ? 31.536 -12.932 -32.168 1.00 92.12 968 ILE A C 1
ATOM 7856 O O . ILE A 1 968 ? 30.336 -12.784 -32.406 1.00 92.12 968 ILE A O 1
ATOM 7860 N N . SER A 1 969 ? 32.472 -12.139 -32.697 1.00 89.62 969 SER A N 1
ATOM 7861 C CA . SER A 1 969 ? 32.212 -11.064 -33.664 1.00 89.62 969 SER A CA 1
ATOM 7862 C C . SER A 1 969 ? 31.617 -11.605 -34.963 1.00 89.62 969 SER A C 1
ATOM 7864 O O . SER A 1 969 ? 30.574 -11.111 -35.394 1.00 89.62 969 SER A O 1
ATOM 7866 N N . ASP A 1 970 ? 32.218 -12.659 -35.521 1.00 85.88 970 ASP A N 1
ATOM 7867 C CA . ASP A 1 970 ? 31.753 -13.346 -36.725 1.00 85.88 970 ASP A CA 1
ATOM 7868 C C . ASP A 1 970 ? 30.333 -13.908 -36.504 1.00 85.88 970 ASP A C 1
ATOM 7870 O O . ASP A 1 970 ? 29.417 -13.621 -37.277 1.00 85.88 970 ASP A O 1
ATOM 7874 N N . ALA A 1 971 ? 30.121 -14.643 -35.404 1.00 84.31 971 ALA A N 1
ATOM 7875 C CA . ALA A 1 971 ? 28.849 -15.299 -35.092 1.00 84.31 971 ALA A CA 1
ATOM 7876 C C . ALA A 1 971 ? 27.691 -14.322 -34.808 1.00 84.31 971 ALA A C 1
ATOM 7878 O O . ALA A 1 971 ? 26.536 -14.657 -35.062 1.00 84.31 971 ALA A O 1
ATOM 7879 N N . ARG A 1 972 ? 27.976 -13.117 -34.290 1.00 87.50 972 ARG A N 1
ATOM 7880 C CA . ARG A 1 972 ? 26.958 -12.084 -34.005 1.00 87.50 972 ARG A CA 1
ATOM 7881 C C . ARG A 1 972 ? 26.910 -10.928 -35.003 1.00 87.50 972 ARG A C 1
ATOM 7883 O O . ARG A 1 972 ? 26.104 -10.020 -34.814 1.00 87.50 972 ARG A O 1
ATOM 7890 N N . GLN A 1 973 ? 27.762 -10.930 -36.030 1.00 89.62 973 GLN A N 1
ATOM 7891 C CA . GLN A 1 973 ? 27.925 -9.811 -36.968 1.00 89.62 973 GLN A CA 1
ATOM 7892 C C . GLN A 1 973 ? 28.187 -8.467 -36.253 1.00 89.62 973 GLN A C 1
ATOM 7894 O O . GLN A 1 973 ? 27.689 -7.413 -36.650 1.00 89.62 973 GLN A O 1
ATOM 7899 N N . MET A 1 974 ? 28.988 -8.505 -35.181 1.00 91.94 974 MET A N 1
ATOM 7900 C CA . MET A 1 974 ? 29.360 -7.327 -34.388 1.00 91.94 974 MET A CA 1
ATOM 7901 C C . MET A 1 974 ? 30.725 -6.791 -34.847 1.00 91.94 974 MET A C 1
ATOM 7903 O O . MET A 1 974 ? 31.712 -7.516 -34.705 1.00 91.94 974 MET A O 1
ATOM 7907 N N . PRO A 1 975 ? 30.837 -5.553 -35.369 1.00 92.62 975 PRO A N 1
ATOM 7908 C CA . PRO A 1 975 ? 32.120 -4.999 -35.796 1.00 92.62 975 PRO A CA 1
ATOM 7909 C C . PRO A 1 975 ? 33.087 -4.817 -34.618 1.00 92.62 975 PRO A C 1
ATOM 7911 O O . PRO A 1 975 ? 32.689 -4.382 -33.535 1.00 92.62 975 PRO A O 1
ATOM 7914 N N . ILE A 1 976 ? 34.367 -5.119 -34.852 1.00 94.25 976 ILE A N 1
ATOM 7915 C CA . ILE A 1 976 ? 35.471 -4.892 -33.909 1.00 94.25 976 ILE A CA 1
ATOM 7916 C C . ILE A 1 976 ? 36.228 -3.637 -34.341 1.00 94.25 976 ILE A C 1
ATOM 7918 O O . ILE A 1 976 ? 36.889 -3.640 -35.380 1.00 94.25 976 ILE A O 1
ATOM 7922 N N . VAL A 1 977 ? 36.204 -2.591 -33.517 1.00 94.94 977 VAL A N 1
ATOM 7923 C CA . VAL A 1 977 ? 37.140 -1.467 -33.643 1.00 94.94 977 VAL A CA 1
ATOM 7924 C C . VAL A 1 977 ? 38.259 -1.661 -32.626 1.00 94.94 977 VAL A C 1
ATOM 7926 O O . VAL A 1 977 ? 38.061 -1.487 -31.424 1.00 94.94 977 VAL A O 1
ATOM 7929 N N . SER A 1 978 ? 39.434 -2.074 -33.098 1.00 92.94 978 SER A N 1
ATOM 7930 C CA . SER A 1 978 ? 40.593 -2.323 -32.241 1.00 92.94 978 SER A CA 1
ATOM 7931 C C . SER A 1 978 ? 41.497 -1.092 -32.160 1.00 92.94 978 SER A C 1
ATOM 7933 O O . SER A 1 978 ? 41.748 -0.424 -33.162 1.00 92.94 978 SER A O 1
ATOM 7935 N N . ALA A 1 979 ? 42.006 -0.790 -30.967 1.00 93.62 979 ALA A N 1
ATOM 7936 C CA . ALA A 1 979 ? 42.929 0.308 -30.714 1.00 93.62 979 ALA A CA 1
ATOM 7937 C C . ALA A 1 979 ? 44.203 -0.207 -30.034 1.00 93.62 979 ALA A C 1
ATOM 7939 O O . ALA A 1 979 ? 44.179 -0.681 -28.899 1.00 93.62 979 ALA A O 1
ATOM 7940 N N . SER A 1 980 ? 45.336 -0.094 -30.718 1.00 93.56 980 SER A N 1
ATOM 7941 C CA . SER A 1 980 ? 46.600 -0.743 -30.356 1.00 93.56 980 SER A CA 1
ATOM 7942 C C . SER A 1 980 ? 47.780 0.242 -30.347 1.00 93.56 980 SER A C 1
ATOM 7944 O O . SER A 1 980 ? 47.671 1.352 -30.862 1.00 93.56 980 SER A O 1
ATOM 7946 N N . LEU A 1 981 ? 48.919 -0.118 -29.752 1.00 91.25 981 LEU A N 1
ATOM 7947 C CA . LEU A 1 981 ? 50.151 0.686 -29.862 1.00 91.25 981 LEU A CA 1
ATOM 7948 C C . LEU A 1 981 ? 50.972 0.275 -31.094 1.00 91.25 981 LEU A C 1
ATOM 7950 O O . LEU A 1 981 ? 51.522 1.117 -31.800 1.00 91.25 981 LEU A O 1
ATOM 7954 N N . LYS A 1 982 ? 50.975 -1.022 -31.417 1.00 88.12 982 LYS A N 1
ATOM 7955 C CA . LYS A 1 982 ? 51.544 -1.595 -32.647 1.00 88.12 982 LYS A CA 1
ATOM 7956 C C . LYS A 1 982 ? 50.423 -1.892 -33.650 1.00 88.12 982 LYS A C 1
ATOM 7958 O O . LYS A 1 982 ? 49.299 -2.197 -33.252 1.00 88.12 982 LYS A O 1
ATOM 7963 N N . LYS A 1 983 ? 50.714 -1.835 -34.953 1.00 85.88 983 LYS A N 1
ATOM 7964 C CA . LYS A 1 983 ? 49.785 -2.287 -36.007 1.00 85.88 983 LYS A CA 1
ATOM 7965 C C . LYS A 1 983 ? 49.494 -3.785 -35.832 1.00 85.88 983 LYS A C 1
ATOM 7967 O O . LYS A 1 983 ? 50.422 -4.549 -35.575 1.00 85.88 983 LYS A O 1
ATOM 7972 N N . MET A 1 984 ? 48.236 -4.205 -35.976 1.00 85.50 984 MET A N 1
ATOM 7973 C CA . MET A 1 984 ? 47.839 -5.617 -35.876 1.00 85.50 984 MET A CA 1
ATOM 7974 C C . MET A 1 984 ? 46.658 -5.954 -36.795 1.00 85.50 984 MET A C 1
ATOM 7976 O O . MET A 1 984 ? 45.822 -5.100 -37.075 1.00 85.50 984 MET A O 1
ATOM 7980 N N . ASP A 1 985 ? 46.568 -7.211 -37.235 1.00 79.88 985 ASP A N 1
ATOM 7981 C CA . ASP A 1 985 ? 45.502 -7.676 -38.137 1.00 79.88 985 ASP A CA 1
ATOM 7982 C C . ASP A 1 985 ? 44.135 -7.861 -37.464 1.00 79.88 985 ASP A C 1
ATOM 7984 O O . ASP A 1 985 ? 43.107 -7.934 -38.140 1.00 79.88 985 ASP A O 1
ATOM 7988 N N . PHE A 1 986 ? 44.099 -7.951 -36.135 1.00 84.06 986 PHE A N 1
ATOM 7989 C CA . PHE A 1 986 ? 42.867 -8.180 -35.392 1.00 84.06 986 PHE A CA 1
ATOM 7990 C C . PHE A 1 986 ? 41.918 -6.981 -35.492 1.00 84.06 986 PHE A C 1
ATOM 7992 O O . PHE A 1 986 ? 42.236 -5.879 -35.038 1.00 84.06 986 PHE A O 1
ATOM 7999 N N . GLY A 1 987 ? 40.740 -7.205 -36.075 1.00 71.00 987 GLY A N 1
ATOM 8000 C CA . GLY A 1 987 ? 39.771 -6.146 -36.350 1.00 71.00 987 GLY A CA 1
ATOM 8001 C C . GLY A 1 987 ? 40.107 -5.299 -37.581 1.00 71.00 987 GLY A C 1
ATOM 8002 O O . GLY A 1 987 ? 39.548 -4.220 -37.717 1.00 71.00 987 GLY A O 1
ATOM 8003 N N . ARG A 1 988 ? 40.995 -5.740 -38.485 1.00 75.31 988 ARG A N 1
ATOM 8004 C CA . ARG A 1 988 ? 41.189 -5.065 -39.783 1.00 75.31 988 ARG A CA 1
ATOM 8005 C C . ARG A 1 988 ? 39.911 -5.100 -40.640 1.00 75.31 988 ARG A C 1
ATOM 8007 O O . ARG A 1 988 ? 39.010 -5.914 -40.413 1.00 75.31 988 ARG A O 1
ATOM 8014 N N . GLU A 1 989 ? 39.856 -4.233 -41.648 1.00 63.19 989 GLU A N 1
ATOM 8015 C CA . GLU A 1 989 ? 38.767 -4.218 -42.630 1.00 63.19 989 GLU A CA 1
ATOM 8016 C C . GLU A 1 989 ? 38.633 -5.602 -43.301 1.00 63.19 989 GLU A C 1
ATOM 8018 O O . GLU A 1 989 ? 39.629 -6.251 -43.623 1.00 63.19 989 GLU A O 1
ATOM 8023 N N . GLY A 1 990 ? 37.395 -6.088 -43.449 1.00 60.06 990 GLY A N 1
ATOM 8024 C CA . GLY A 1 990 ? 37.101 -7.437 -43.958 1.00 60.06 990 GLY A CA 1
ATOM 8025 C C . GLY A 1 990 ? 36.866 -8.530 -42.901 1.00 60.06 990 GLY A C 1
ATOM 8026 O O . GLY A 1 990 ? 36.661 -9.676 -43.280 1.00 60.06 990 GLY A O 1
ATOM 8027 N N . PHE A 1 991 ? 36.862 -8.215 -41.596 1.00 72.56 991 PHE A N 1
ATOM 8028 C CA . PHE A 1 991 ? 36.352 -9.137 -40.559 1.00 72.56 991 PHE A CA 1
ATOM 8029 C C . PHE A 1 991 ? 34.811 -9.165 -40.560 1.00 72.56 991 PHE A C 1
ATOM 8031 O O . PHE A 1 991 ? 34.192 -10.127 -40.997 1.00 72.56 991 PHE A O 1
ATOM 8038 N N . VAL A 1 992 ? 34.205 -8.065 -40.109 1.00 79.19 992 VAL A N 1
ATOM 8039 C CA . VAL A 1 992 ? 32.768 -7.761 -40.165 1.00 79.19 992 VAL A CA 1
ATOM 8040 C C . VAL A 1 992 ? 32.658 -6.330 -40.697 1.00 79.19 992 VAL A C 1
ATOM 8042 O O . VAL A 1 992 ? 33.564 -5.518 -40.486 1.00 79.19 992 VAL A O 1
ATOM 8045 N N . ALA A 1 993 ? 31.590 -6.001 -41.427 1.00 74.12 993 ALA A N 1
ATOM 8046 C CA . ALA A 1 993 ? 31.425 -4.673 -42.016 1.00 74.12 993 ALA A CA 1
ATOM 8047 C C . ALA A 1 993 ? 31.437 -3.570 -40.934 1.00 74.12 993 ALA A C 1
ATOM 8049 O O . ALA A 1 993 ? 30.576 -3.530 -40.055 1.00 74.12 993 ALA A O 1
ATOM 8050 N N . GLY A 1 994 ? 32.422 -2.669 -41.006 1.00 75.38 994 GLY A N 1
ATOM 8051 C CA . GLY A 1 994 ? 32.664 -1.630 -39.998 1.00 75.38 994 GLY A CA 1
ATOM 8052 C C . GLY A 1 994 ? 33.719 -1.971 -38.934 1.00 75.38 994 GLY A C 1
ATOM 8053 O O . GLY A 1 994 ? 33.906 -1.166 -38.025 1.00 75.38 994 GLY A O 1
ATOM 8054 N N . SER A 1 995 ? 34.406 -3.116 -39.025 1.00 85.19 995 SER A N 1
ATOM 8055 C CA . SER A 1 995 ? 35.612 -3.398 -38.229 1.00 85.19 995 SER A CA 1
ATOM 8056 C C . SER A 1 995 ? 36.816 -2.584 -38.723 1.00 85.19 995 SER A C 1
ATOM 8058 O O . SER A 1 995 ? 37.015 -2.466 -39.934 1.00 85.19 995 SER A O 1
ATOM 8060 N N . LYS A 1 996 ? 37.630 -2.045 -37.803 1.00 88.81 996 LYS A N 1
ATOM 8061 C CA . LYS A 1 996 ? 38.852 -1.282 -38.126 1.00 88.81 996 LYS A CA 1
ATOM 8062 C C . LYS A 1 996 ? 39.914 -1.366 -37.019 1.00 88.81 996 LYS A C 1
ATOM 8064 O O . LYS A 1 996 ? 39.589 -1.169 -35.851 1.00 88.81 996 LYS A O 1
ATOM 8069 N N . ASN A 1 997 ? 41.191 -1.544 -37.383 1.00 91.38 997 ASN A N 1
ATOM 8070 C CA . ASN A 1 997 ? 42.322 -1.323 -36.472 1.00 91.38 997 ASN A CA 1
ATOM 8071 C C . ASN A 1 997 ? 42.811 0.133 -36.540 1.00 91.38 997 ASN A C 1
ATOM 8073 O O . ASN A 1 997 ? 42.995 0.698 -37.619 1.00 91.38 997 ASN A O 1
ATOM 8077 N N . ILE A 1 998 ? 43.053 0.719 -35.371 1.00 91.81 998 ILE A N 1
ATOM 8078 C CA . ILE A 1 998 ? 43.682 2.021 -35.157 1.00 91.81 998 ILE A CA 1
ATOM 8079 C C . ILE A 1 998 ? 44.939 1.757 -34.330 1.00 91.81 998 ILE A C 1
ATOM 8081 O O . ILE A 1 998 ? 44.838 1.160 -33.260 1.00 91.81 998 ILE A O 1
ATOM 8085 N N . TYR A 1 999 ? 46.111 2.204 -34.779 1.00 90.31 999 TYR A N 1
ATOM 8086 C CA . TYR A 1 999 ? 47.350 2.016 -34.022 1.00 90.31 999 TYR A CA 1
ATOM 8087 C C . TYR A 1 999 ? 48.078 3.336 -33.753 1.00 90.31 999 TYR A C 1
ATOM 8089 O O . TYR A 1 999 ? 48.042 4.261 -34.564 1.00 90.31 999 TYR A O 1
ATOM 8097 N N . PHE A 1 1000 ? 48.733 3.415 -32.594 1.00 91.06 1000 PHE A N 1
ATOM 8098 C CA . PHE A 1 1000 ? 49.363 4.626 -32.066 1.00 91.06 1000 PHE A CA 1
ATOM 8099 C C . PHE A 1 1000 ? 50.873 4.418 -31.851 1.00 91.06 1000 PHE A C 1
ATOM 8101 O O . PHE A 1 1000 ? 51.312 4.270 -30.710 1.00 91.06 1000 PHE A O 1
ATOM 8108 N N . PRO A 1 1001 ? 51.690 4.428 -32.924 1.00 84.25 1001 PRO A N 1
ATOM 8109 C CA . PRO A 1 1001 ? 53.097 4.015 -32.866 1.00 84.25 1001 PRO A CA 1
ATOM 8110 C C . PRO A 1 1001 ? 53.994 4.970 -32.061 1.00 84.25 1001 PRO A C 1
ATOM 8112 O O . PRO A 1 1001 ? 55.114 4.611 -31.711 1.00 84.25 1001 PRO A O 1
ATOM 8115 N N . SER A 1 1002 ? 53.516 6.183 -31.769 1.00 85.06 1002 SER A N 1
ATOM 8116 C CA . SER A 1 1002 ? 54.198 7.192 -30.953 1.00 85.06 1002 SER A CA 1
ATOM 8117 C C . SER A 1 1002 ? 53.812 7.168 -29.467 1.00 85.06 1002 SER A C 1
ATOM 8119 O O . SER A 1 1002 ? 54.459 7.847 -28.671 1.00 85.06 1002 SER A O 1
ATOM 8121 N N . LEU A 1 1003 ? 52.778 6.414 -29.068 1.00 88.56 1003 LEU A N 1
ATOM 8122 C CA . LEU A 1 1003 ? 52.331 6.344 -27.673 1.00 88.56 1003 LEU A CA 1
ATOM 8123 C C . LEU A 1 1003 ? 53.019 5.199 -26.916 1.00 88.56 1003 LEU A C 1
ATOM 8125 O O . LEU A 1 1003 ? 53.193 4.095 -27.428 1.00 88.56 1003 LEU A O 1
ATOM 8129 N N . LYS A 1 1004 ? 53.377 5.460 -25.654 1.00 86.69 1004 LYS A N 1
ATOM 8130 C CA . LYS A 1 1004 ? 53.941 4.473 -24.718 1.00 86.69 1004 LYS A CA 1
ATOM 8131 C C . LYS A 1 1004 ? 52.863 3.980 -23.743 1.00 86.69 1004 LYS A C 1
ATOM 8133 O O . LYS A 1 1004 ? 51.929 4.721 -23.439 1.00 86.69 1004 LYS A O 1
ATOM 8138 N N . ARG A 1 1005 ? 53.029 2.756 -23.217 1.00 86.69 1005 ARG A N 1
ATOM 8139 C CA . ARG A 1 1005 ? 52.136 2.111 -22.229 1.00 86.69 1005 ARG A CA 1
ATOM 8140 C C . ARG A 1 1005 ? 51.845 3.045 -21.046 1.00 86.69 1005 ARG A C 1
ATOM 8142 O O . ARG A 1 1005 ? 52.724 3.287 -20.223 1.00 86.69 1005 ARG A O 1
ATOM 8149 N N . SER A 1 1006 ? 50.619 3.555 -20.947 1.00 86.88 1006 SER A N 1
ATOM 8150 C CA . SER A 1 1006 ? 50.175 4.411 -19.839 1.00 86.88 1006 SER A CA 1
ATOM 8151 C C . SER A 1 1006 ? 48.640 4.426 -19.701 1.00 86.88 1006 SER A C 1
ATOM 8153 O O . SER A 1 1006 ? 47.930 4.103 -20.657 1.00 86.88 1006 SER A O 1
ATOM 8155 N N . PRO A 1 1007 ? 48.088 4.857 -18.548 1.00 85.50 1007 PRO A N 1
ATOM 8156 C CA . P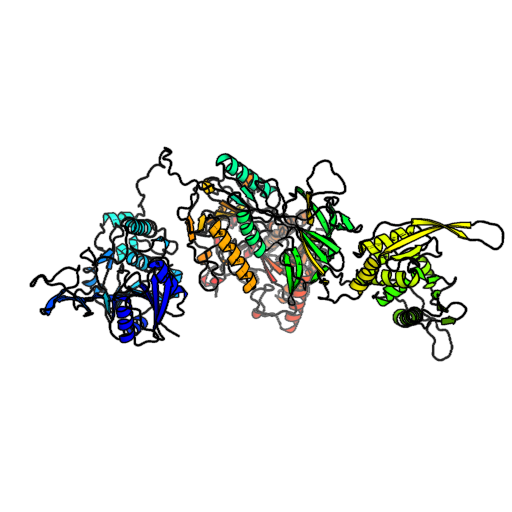RO A 1 1007 ? 46.653 5.127 -18.417 1.00 85.50 1007 PRO A CA 1
ATOM 8157 C C . PRO A 1 1007 ? 46.134 6.162 -19.427 1.00 85.50 1007 PRO A C 1
ATOM 8159 O O . PRO A 1 1007 ? 45.003 6.058 -19.892 1.00 85.50 1007 PRO A O 1
ATOM 8162 N N . GLU A 1 1008 ? 46.963 7.143 -19.800 1.00 88.56 1008 GLU A N 1
ATOM 8163 C CA . GLU A 1 1008 ? 46.636 8.140 -20.822 1.00 88.56 1008 GLU A CA 1
ATOM 8164 C C . GLU A 1 1008 ? 46.467 7.497 -22.204 1.00 88.56 1008 GLU A C 1
ATOM 8166 O O . GLU A 1 1008 ? 45.442 7.714 -22.854 1.00 88.56 1008 GLU A O 1
ATOM 8171 N N . SER A 1 1009 ? 47.421 6.660 -22.633 1.00 89.88 1009 SER A N 1
ATOM 8172 C CA . SER A 1 1009 ? 47.332 5.980 -23.929 1.00 89.88 1009 SER A CA 1
ATOM 8173 C C . SER A 1 1009 ? 46.129 5.036 -23.979 1.00 89.88 1009 SER A C 1
ATOM 8175 O O . SER A 1 1009 ? 45.418 5.032 -24.979 1.00 89.88 1009 SER A O 1
ATOM 8177 N N . MET A 1 1010 ? 45.818 4.337 -22.881 1.00 91.62 1010 MET A N 1
ATOM 8178 C CA . MET A 1 1010 ? 44.601 3.524 -22.757 1.00 91.62 1010 MET A CA 1
ATOM 8179 C C . MET A 1 1010 ? 43.324 4.365 -22.952 1.00 91.62 1010 MET A C 1
ATOM 8181 O O . MET A 1 1010 ? 42.444 3.988 -23.729 1.00 91.62 1010 MET A O 1
ATOM 8185 N N . PHE A 1 1011 ? 43.217 5.540 -22.315 1.00 93.00 1011 PHE A N 1
ATOM 8186 C CA . PHE A 1 1011 ? 42.072 6.434 -22.533 1.00 93.00 1011 PHE A CA 1
ATOM 8187 C C . PHE A 1 1011 ? 42.022 6.979 -23.969 1.00 93.00 1011 PHE A C 1
ATOM 8189 O O . PHE A 1 1011 ? 40.935 7.054 -24.544 1.00 93.00 1011 PHE A O 1
ATOM 8196 N N . LYS A 1 1012 ? 43.172 7.294 -24.583 1.00 93.25 1012 LYS A N 1
ATOM 8197 C CA . LYS A 1 1012 ? 43.260 7.719 -25.991 1.00 93.25 1012 LYS A CA 1
ATOM 8198 C C . LYS A 1 1012 ? 42.822 6.617 -26.961 1.00 93.25 1012 LYS A C 1
ATOM 8200 O O . LYS A 1 1012 ? 42.119 6.910 -27.932 1.00 93.25 1012 LYS A O 1
ATOM 8205 N N . GLN A 1 1013 ? 43.198 5.369 -26.686 1.00 94.25 1013 GLN A N 1
ATOM 8206 C CA . GLN A 1 1013 ? 42.806 4.183 -27.447 1.00 94.25 1013 GLN A CA 1
ATOM 8207 C C . GLN A 1 1013 ? 41.287 3.979 -27.400 1.00 94.25 1013 GLN A C 1
ATOM 8209 O O . GLN A 1 1013 ? 40.652 3.955 -28.454 1.00 94.25 1013 GLN A O 1
ATOM 8214 N N . ILE A 1 1014 ? 40.690 3.942 -26.201 1.00 95.50 1014 ILE A N 1
ATOM 8215 C CA . ILE A 1 1014 ? 39.233 3.794 -26.028 1.00 95.50 1014 ILE A CA 1
ATOM 8216 C C . ILE A 1 1014 ? 38.476 4.957 -26.691 1.00 95.50 1014 ILE A C 1
ATOM 8218 O O . ILE A 1 1014 ? 37.536 4.723 -27.448 1.00 95.50 1014 ILE A O 1
ATOM 8222 N N . MET A 1 1015 ? 38.902 6.208 -26.468 1.00 95.69 1015 MET A N 1
ATOM 8223 C CA . MET A 1 1015 ? 38.268 7.387 -27.072 1.00 95.69 1015 MET A CA 1
ATOM 8224 C C . MET A 1 1015 ? 38.307 7.333 -28.605 1.00 95.69 1015 MET A C 1
ATOM 8226 O O . MET A 1 1015 ? 37.281 7.520 -29.251 1.00 95.69 1015 MET A O 1
ATOM 8230 N N . SER A 1 1016 ? 39.465 7.036 -29.197 1.00 92.69 1016 SER A N 1
ATOM 8231 C CA . SER A 1 1016 ? 39.606 7.057 -30.659 1.00 92.69 1016 SER A CA 1
ATOM 8232 C C . SER A 1 1016 ? 38.906 5.867 -31.328 1.00 92.69 1016 SER A C 1
ATOM 8234 O O . SER A 1 1016 ? 38.454 5.993 -32.465 1.00 92.69 1016 SER A O 1
ATOM 8236 N N . ALA A 1 1017 ? 38.755 4.735 -30.630 1.00 94.19 1017 ALA A N 1
ATOM 8237 C CA . ALA A 1 1017 ? 37.904 3.635 -31.076 1.00 94.19 1017 ALA A CA 1
ATOM 8238 C C . ALA A 1 1017 ? 36.409 4.013 -31.042 1.00 94.19 1017 ALA A C 1
ATOM 8240 O O . ALA A 1 1017 ? 35.697 3.733 -32.004 1.00 94.19 1017 ALA A O 1
ATOM 8241 N N . LEU A 1 1018 ? 35.951 4.733 -30.007 1.00 95.56 1018 LEU A N 1
ATOM 8242 C CA . LEU A 1 1018 ? 34.581 5.273 -29.925 1.00 95.56 1018 LEU A CA 1
ATOM 8243 C C . LEU A 1 1018 ? 34.278 6.298 -31.035 1.00 95.56 1018 LEU A C 1
ATOM 8245 O O . LEU A 1 1018 ? 33.135 6.399 -31.483 1.00 95.56 1018 LEU A O 1
ATOM 8249 N N . GLU A 1 1019 ? 35.288 7.044 -31.493 1.00 92.88 1019 GLU A N 1
ATOM 8250 C CA . GLU A 1 1019 ? 35.179 7.979 -32.626 1.00 92.88 1019 GLU A CA 1
ATOM 8251 C C . GLU A 1 1019 ? 35.045 7.260 -33.980 1.00 92.88 1019 GLU A C 1
ATOM 8253 O O . GLU A 1 1019 ? 34.395 7.781 -34.884 1.00 92.88 1019 GLU A O 1
ATOM 8258 N N . HIS A 1 1020 ? 35.603 6.052 -34.119 1.00 91.31 1020 HIS A N 1
ATOM 8259 C CA . HIS A 1 1020 ? 35.577 5.273 -35.364 1.00 91.31 1020 HIS A CA 1
ATOM 8260 C C . HIS A 1 1020 ? 34.495 4.184 -35.411 1.00 91.31 1020 HIS A C 1
ATOM 8262 O O . HIS A 1 1020 ? 34.179 3.696 -36.493 1.00 91.31 1020 HIS A O 1
ATOM 8268 N N . SER A 1 1021 ? 33.878 3.820 -34.284 1.00 90.19 1021 SER A N 1
ATOM 8269 C CA . SER A 1 1021 ? 32.809 2.814 -34.218 1.00 90.19 1021 SER A CA 1
ATOM 8270 C C . SER A 1 1021 ? 31.431 3.362 -34.628 1.00 90.19 1021 SER A C 1
ATOM 8272 O O . SER A 1 1021 ? 30.414 2.988 -34.047 1.00 90.19 1021 SER A O 1
ATOM 8274 N N . SER A 1 1022 ? 31.372 4.264 -35.614 1.00 81.81 1022 SER A N 1
ATOM 8275 C CA . SER A 1 1022 ? 30.150 4.956 -36.070 1.00 81.81 1022 SER A CA 1
ATOM 8276 C C . SER A 1 1022 ? 29.063 4.022 -36.624 1.00 81.81 1022 SER A C 1
ATOM 8278 O O . SER A 1 1022 ? 27.894 4.394 -36.664 1.00 81.81 1022 SER A O 1
ATOM 8280 N N . SER A 1 1023 ? 29.434 2.790 -36.980 1.00 82.19 1023 SER A N 1
ATOM 8281 C CA . SER A 1 1023 ? 28.544 1.675 -37.328 1.00 82.19 1023 SER A CA 1
ATOM 8282 C C . SER A 1 1023 ? 27.717 1.127 -36.154 1.00 82.19 1023 SER A C 1
ATOM 8284 O O . SER A 1 1023 ? 26.825 0.310 -36.384 1.00 82.19 1023 SER A O 1
ATOM 8286 N N . SER A 1 1024 ? 28.025 1.536 -34.917 1.00 90.12 1024 SER A N 1
ATOM 8287 C CA . SER A 1 1024 ? 27.480 0.983 -33.671 1.00 90.12 1024 SER A CA 1
ATOM 8288 C C . SER A 1 1024 ? 26.806 2.051 -32.802 1.00 90.12 1024 SER A C 1
ATOM 8290 O O . SER A 1 1024 ? 27.352 3.133 -32.570 1.00 90.12 1024 SER A O 1
ATOM 8292 N N . ASP A 1 1025 ? 25.636 1.713 -32.264 1.00 92.25 1025 ASP A N 1
ATOM 8293 C CA . ASP A 1 1025 ? 24.890 2.509 -31.283 1.00 92.25 1025 ASP A CA 1
ATOM 8294 C C . ASP A 1 1025 ? 25.252 2.121 -29.846 1.00 92.25 1025 ASP A C 1
ATOM 8296 O O . ASP A 1 1025 ? 25.323 2.981 -28.968 1.00 92.25 1025 ASP A O 1
ATOM 8300 N N . ILE A 1 1026 ? 25.476 0.824 -29.615 1.00 96.38 1026 ILE A N 1
ATOM 8301 C CA . ILE A 1 1026 ? 25.786 0.195 -28.327 1.00 96.38 1026 ILE A CA 1
ATOM 8302 C C . ILE A 1 1026 ? 27.174 -0.431 -28.435 1.00 96.38 1026 ILE A C 1
ATOM 8304 O O . ILE A 1 1026 ? 27.488 -1.079 -29.434 1.00 96.38 1026 ILE A O 1
ATOM 8308 N N . VAL A 1 1027 ? 28.011 -0.250 -27.415 1.00 96.88 1027 VAL A N 1
ATOM 8309 C CA . VAL A 1 1027 ? 29.415 -0.669 -27.458 1.00 96.88 1027 VAL A CA 1
ATOM 8310 C C . VAL A 1 1027 ? 29.810 -1.390 -26.176 1.00 96.88 1027 VAL A C 1
ATOM 8312 O O . VAL A 1 1027 ? 29.479 -0.941 -25.077 1.00 96.88 1027 VAL A O 1
ATOM 8315 N N . PHE A 1 1028 ? 30.536 -2.493 -26.340 1.00 97.81 1028 PHE A N 1
ATOM 8316 C CA . PHE A 1 1028 ? 31.220 -3.220 -25.273 1.00 97.81 1028 PHE A CA 1
ATOM 8317 C C . PHE A 1 1028 ? 32.709 -2.878 -25.304 1.00 97.81 1028 PHE A C 1
ATOM 8319 O O . PHE A 1 1028 ? 33.312 -2.879 -26.380 1.00 97.81 1028 PHE A O 1
ATOM 8326 N N . LEU A 1 1029 ? 33.297 -2.584 -24.144 1.00 97.38 1029 LEU A N 1
ATOM 8327 C CA . LEU A 1 1029 ? 34.739 -2.397 -24.008 1.00 97.38 1029 LEU A CA 1
ATOM 8328 C C . LEU A 1 1029 ? 35.395 -3.721 -23.604 1.00 97.38 1029 LEU A C 1
ATOM 8330 O O . LEU A 1 1029 ? 35.060 -4.291 -22.568 1.00 97.38 1029 LEU A O 1
ATOM 8334 N N . CYS A 1 1030 ? 36.339 -4.184 -24.420 1.00 95.94 1030 CYS A N 1
ATOM 8335 C CA . CYS A 1 1030 ? 37.072 -5.427 -24.228 1.00 95.94 1030 CYS A CA 1
ATOM 8336 C C . CYS A 1 1030 ? 38.581 -5.183 -24.109 1.00 95.94 1030 CYS A C 1
ATOM 8338 O O . CYS A 1 1030 ? 39.157 -4.405 -24.873 1.00 95.94 1030 CYS A O 1
ATOM 8340 N N . GLU A 1 1031 ? 39.216 -5.884 -23.174 1.00 92.25 1031 GLU A N 1
ATOM 8341 C CA . GLU A 1 1031 ? 40.650 -5.782 -22.884 1.00 92.25 1031 GLU A CA 1
ATOM 8342 C C . GLU A 1 1031 ? 41.398 -7.047 -23.334 1.00 92.25 1031 GLU A C 1
ATOM 8344 O O . GLU A 1 1031 ? 40.795 -8.082 -23.626 1.00 92.25 1031 GLU A O 1
ATOM 8349 N N . HIS A 1 1032 ? 42.720 -6.949 -23.468 1.00 90.69 1032 HIS A N 1
ATOM 8350 C CA . HIS A 1 1032 ? 43.533 -7.968 -24.134 1.00 90.69 1032 HIS A CA 1
ATOM 8351 C C . HIS A 1 1032 ? 43.778 -9.258 -23.333 1.00 90.69 1032 HIS A C 1
ATOM 8353 O O . HIS A 1 1032 ? 44.082 -10.283 -23.940 1.00 90.69 1032 HIS A O 1
ATOM 8359 N N . ASP A 1 1033 ? 43.632 -9.203 -22.010 1.00 92.44 1033 ASP A N 1
ATOM 8360 C CA . ASP A 1 1033 ? 43.901 -10.248 -21.016 1.00 92.44 1033 ASP A CA 1
ATOM 8361 C C . ASP A 1 1033 ? 42.608 -10.823 -20.403 1.00 92.44 1033 ASP A C 1
ATOM 8363 O O . ASP A 1 1033 ? 42.657 -11.600 -19.452 1.00 92.44 1033 ASP A O 1
ATOM 8367 N N . VAL A 1 1034 ? 41.443 -10.495 -20.972 1.00 95.44 1034 VAL A N 1
ATOM 8368 C CA . VAL A 1 1034 ? 40.139 -10.999 -20.522 1.00 95.44 1034 VAL A CA 1
ATOM 8369 C C . VAL A 1 1034 ? 39.532 -11.924 -21.575 1.00 95.44 1034 VAL A C 1
ATOM 8371 O O . VAL A 1 1034 ? 39.346 -11.553 -22.733 1.00 95.44 1034 VAL A O 1
ATOM 8374 N N . LEU A 1 1035 ? 39.179 -13.139 -21.163 1.00 96.00 1035 LEU A N 1
ATOM 8375 C CA . LEU A 1 1035 ? 38.373 -14.070 -21.944 1.00 96.00 1035 LEU A CA 1
ATOM 8376 C C . LEU A 1 1035 ? 36.887 -13.747 -21.750 1.00 96.00 1035 LEU A C 1
ATOM 8378 O O . LEU A 1 1035 ? 36.392 -13.650 -20.624 1.00 96.00 1035 LEU A O 1
ATOM 8382 N N . TYR A 1 1036 ? 36.162 -13.604 -22.855 1.00 96.94 1036 TYR A N 1
ATOM 8383 C CA . TYR A 1 1036 ? 34.758 -13.204 -22.860 1.00 96.94 1036 TYR A CA 1
ATOM 8384 C C . TYR A 1 1036 ? 33.876 -14.390 -23.214 1.00 96.94 1036 TYR A C 1
ATOM 8386 O O . TYR A 1 1036 ? 33.952 -14.913 -24.328 1.00 96.94 1036 TYR A O 1
ATOM 8394 N N . HIS A 1 1037 ? 32.985 -14.787 -22.304 1.00 96.38 1037 HIS A N 1
ATOM 8395 C CA . HIS A 1 1037 ? 31.971 -15.767 -22.670 1.00 96.38 1037 HIS A CA 1
ATOM 8396 C C . HIS A 1 1037 ? 30.994 -15.105 -23.655 1.00 96.38 1037 HIS A C 1
ATOM 8398 O O . HIS A 1 1037 ? 30.618 -13.947 -23.430 1.00 96.38 1037 HIS A O 1
ATOM 8404 N N . PRO A 1 1038 ? 30.525 -15.790 -24.720 1.00 93.00 1038 PRO A N 1
ATOM 8405 C CA . PRO A 1 1038 ? 29.597 -15.205 -25.682 1.00 93.00 1038 PRO A CA 1
ATOM 8406 C C . PRO A 1 1038 ? 28.425 -14.465 -25.028 1.00 93.00 1038 PRO A C 1
ATOM 8408 O O . PRO A 1 1038 ? 28.069 -13.386 -25.493 1.00 93.00 1038 PRO A O 1
ATOM 8411 N N . SER A 1 1039 ? 27.870 -14.986 -23.932 1.00 92.69 1039 SER A N 1
ATOM 8412 C CA . SER A 1 1039 ? 26.734 -14.394 -23.208 1.00 92.69 1039 SER A CA 1
ATOM 8413 C C . SER A 1 1039 ? 26.977 -13.013 -22.578 1.00 92.69 1039 SER A C 1
ATOM 8415 O O . SER A 1 1039 ? 26.046 -12.407 -22.052 1.00 92.69 1039 SER A O 1
ATOM 8417 N N . HIS A 1 1040 ? 28.209 -12.496 -22.597 1.00 95.12 1040 HIS A N 1
ATOM 8418 C CA . HIS A 1 1040 ? 28.505 -11.111 -22.232 1.00 95.12 1040 HIS A CA 1
ATOM 8419 C C . HIS A 1 1040 ? 27.819 -10.111 -23.181 1.00 95.12 1040 HIS A C 1
ATOM 8421 O O . HIS A 1 1040 ? 27.207 -9.144 -22.730 1.00 95.12 1040 HIS A O 1
ATOM 8427 N N . PHE A 1 1041 ? 27.864 -10.383 -24.490 1.00 95.06 1041 PHE A N 1
ATOM 8428 C CA . PHE A 1 1041 ? 27.448 -9.452 -25.548 1.00 95.06 1041 PHE A CA 1
ATOM 8429 C C . PHE A 1 1041 ? 25.939 -9.473 -25.851 1.00 95.06 1041 PHE A C 1
ATOM 8431 O O . PHE A 1 1041 ? 25.415 -8.577 -26.521 1.00 95.06 1041 PHE A O 1
ATOM 8438 N N . ASP A 1 1042 ? 25.205 -10.469 -25.346 1.00 91.69 1042 ASP A N 1
ATOM 8439 C CA . ASP A 1 1042 ? 23.752 -10.548 -25.539 1.00 91.69 1042 ASP A CA 1
ATOM 8440 C C . ASP A 1 1042 ? 22.991 -9.474 -24.745 1.00 91.69 1042 ASP A C 1
ATOM 8442 O O . ASP A 1 1042 ? 21.882 -9.098 -25.127 1.00 91.69 1042 ASP A O 1
ATOM 8446 N N . PHE A 1 1043 ? 23.610 -8.895 -23.710 1.00 94.12 1043 PHE A N 1
ATOM 8447 C CA . PHE A 1 1043 ? 23.062 -7.765 -22.960 1.00 94.12 1043 PHE A CA 1
ATOM 8448 C C . PHE A 1 1043 ? 22.751 -6.556 -23.862 1.00 94.12 1043 PHE A C 1
ATOM 8450 O O . PHE A 1 1043 ? 23.482 -6.255 -24.804 1.00 94.12 1043 PHE A O 1
ATOM 8457 N N . THR A 1 1044 ? 21.666 -5.840 -23.569 1.00 91.75 1044 THR A N 1
ATOM 8458 C CA . THR A 1 1044 ? 21.259 -4.623 -24.285 1.00 91.75 1044 THR A CA 1
ATOM 8459 C C . THR A 1 1044 ? 20.925 -3.546 -23.249 1.00 91.75 1044 THR A C 1
ATOM 8461 O O . THR A 1 1044 ? 19.984 -3.747 -22.481 1.00 91.75 1044 THR A O 1
ATOM 8464 N N . PRO A 1 1045 ? 21.654 -2.412 -23.201 1.00 90.31 1045 PRO A N 1
ATOM 8465 C CA . PRO A 1 1045 ? 21.359 -1.310 -22.286 1.00 90.31 1045 PRO A CA 1
ATOM 8466 C C . PRO A 1 1045 ? 19.921 -0.769 -22.453 1.00 90.31 1045 PRO A C 1
ATOM 8468 O O . PRO A 1 1045 ? 19.582 -0.284 -23.541 1.00 90.31 1045 PRO A O 1
ATOM 8471 N N . PRO A 1 1046 ? 19.072 -0.813 -21.404 1.00 82.56 1046 PRO A N 1
ATOM 8472 C CA . PRO A 1 1046 ? 17.672 -0.391 -21.495 1.00 82.56 1046 PRO A CA 1
ATOM 8473 C C . PRO A 1 1046 ? 17.479 1.135 -21.535 1.00 82.56 1046 PRO A C 1
ATOM 8475 O O . PRO A 1 1046 ? 16.427 1.587 -21.979 1.00 82.56 1046 PRO A O 1
ATOM 8478 N N . ASP A 1 1047 ? 18.465 1.943 -21.119 1.00 88.44 1047 ASP A N 1
ATOM 8479 C CA . ASP A 1 1047 ? 18.449 3.398 -21.331 1.00 88.44 1047 ASP A CA 1
ATOM 8480 C C . ASP A 1 1047 ? 19.794 3.961 -21.827 1.00 88.44 1047 ASP A C 1
ATOM 8482 O O . ASP A 1 1047 ? 20.830 3.295 -21.769 1.00 88.44 1047 ASP A O 1
ATOM 8486 N N . LYS A 1 1048 ? 19.749 5.179 -22.388 1.00 89.69 1048 LYS A N 1
ATOM 8487 C CA . LYS A 1 1048 ? 20.877 5.831 -23.081 1.00 89.69 1048 LYS A CA 1
ATOM 8488 C C . LYS A 1 1048 ? 21.813 6.635 -22.175 1.00 89.69 1048 LYS A C 1
ATOM 8490 O O . LYS A 1 1048 ? 22.892 7.012 -22.625 1.00 89.69 1048 LYS A O 1
ATOM 8495 N N . ASP A 1 1049 ? 21.428 6.880 -20.924 1.00 90.06 1049 ASP A N 1
ATOM 8496 C CA . ASP A 1 1049 ? 22.157 7.739 -19.982 1.00 90.06 1049 ASP A CA 1
ATOM 8497 C C . ASP A 1 1049 ? 22.734 6.948 -18.790 1.00 90.06 1049 ASP A C 1
ATOM 8499 O O . ASP A 1 1049 ? 23.075 7.527 -17.755 1.00 90.06 1049 ASP A O 1
ATOM 8503 N N . THR A 1 1050 ? 22.861 5.625 -18.937 1.00 92.81 1050 THR A N 1
ATOM 8504 C CA . THR A 1 1050 ? 23.430 4.711 -17.938 1.00 92.81 1050 THR A CA 1
ATOM 8505 C C . THR A 1 1050 ? 24.633 3.952 -18.496 1.00 92.81 1050 THR A C 1
ATOM 8507 O O . THR A 1 1050 ? 24.595 3.423 -19.607 1.00 92.81 1050 THR A O 1
ATOM 8510 N N . PHE A 1 1051 ? 25.696 3.870 -17.698 1.00 96.44 1051 PHE A N 1
ATOM 8511 C CA . PHE A 1 1051 ? 26.854 3.008 -17.930 1.00 96.44 1051 PHE A CA 1
ATOM 8512 C C . PHE A 1 1051 ? 26.692 1.711 -17.134 1.00 96.44 1051 PHE A C 1
ATOM 8514 O O . PHE A 1 1051 ? 26.521 1.757 -15.914 1.00 96.44 1051 PHE A O 1
ATOM 8521 N N . TYR A 1 1052 ? 26.742 0.568 -17.817 1.00 97.12 1052 TYR A N 1
ATOM 8522 C CA . TYR A 1 1052 ? 26.523 -0.752 -17.227 1.00 97.12 1052 TYR A CA 1
ATOM 8523 C C . TYR A 1 1052 ? 27.832 -1.529 -17.095 1.00 97.12 1052 TYR A C 1
ATOM 8525 O O . TYR A 1 1052 ? 28.663 -1.483 -17.995 1.00 97.12 1052 TYR A O 1
ATOM 8533 N N . TYR A 1 1053 ? 27.990 -2.292 -16.014 1.00 97.31 1053 TYR A N 1
ATOM 8534 C CA . TYR A 1 1053 ? 29.146 -3.169 -15.791 1.00 97.31 1053 TYR A CA 1
ATOM 8535 C C . TYR A 1 1053 ? 28.740 -4.632 -15.617 1.00 97.31 1053 TYR A C 1
ATOM 8537 O O . TYR A 1 1053 ? 27.832 -4.919 -14.833 1.00 97.31 1053 TYR A O 1
ATOM 8545 N N . ASN A 1 1054 ? 29.433 -5.551 -16.293 1.00 97.31 1054 ASN A N 1
ATOM 8546 C CA . ASN A 1 1054 ? 29.288 -6.984 -16.055 1.00 97.31 1054 ASN A CA 1
ATOM 8547 C C . ASN A 1 1054 ? 30.021 -7.377 -14.771 1.00 97.31 1054 ASN A C 1
ATOM 8549 O O . ASN A 1 1054 ? 31.246 -7.432 -14.750 1.00 97.31 1054 ASN A O 1
ATOM 8553 N N . GLN A 1 1055 ? 29.268 -7.688 -13.722 1.00 97.00 1055 GLN A N 1
ATOM 8554 C CA . GLN A 1 1055 ? 29.801 -8.146 -12.442 1.00 97.00 1055 GLN A CA 1
ATOM 8555 C C . GLN A 1 1055 ? 29.974 -9.670 -12.379 1.00 97.00 1055 GLN A C 1
ATOM 8557 O O . GLN A 1 1055 ? 30.314 -10.179 -11.316 1.00 97.00 1055 GLN A O 1
ATOM 8562 N N . ASN A 1 1056 ? 29.720 -10.428 -13.458 1.00 96.69 1056 ASN A N 1
ATOM 8563 C CA . ASN A 1 1056 ? 30.105 -11.842 -13.515 1.00 96.69 1056 ASN A CA 1
ATOM 8564 C C . ASN A 1 1056 ? 31.476 -11.982 -14.187 1.00 96.69 1056 ASN A C 1
ATOM 8566 O O . ASN A 1 1056 ? 31.583 -12.127 -15.406 1.00 96.69 1056 ASN A O 1
ATOM 8570 N N . VAL A 1 1057 ? 32.523 -11.891 -13.371 1.00 96.50 1057 VAL A N 1
ATOM 8571 C CA . VAL A 1 1057 ? 33.923 -12.045 -13.775 1.00 96.50 1057 VAL A CA 1
ATOM 8572 C C . VAL A 1 1057 ? 34.690 -12.821 -12.705 1.00 96.50 1057 VAL A C 1
ATOM 8574 O O . VAL A 1 1057 ? 34.445 -12.624 -11.514 1.00 96.50 1057 VAL A O 1
ATOM 8577 N N . TRP A 1 1058 ? 35.587 -13.712 -13.125 1.00 97.44 1058 TRP A N 1
ATOM 8578 C CA . TRP A 1 1058 ? 36.531 -14.417 -12.253 1.00 97.44 1058 TRP A CA 1
ATOM 8579 C C . TRP A 1 1058 ? 37.957 -14.013 -12.621 1.00 97.44 1058 TRP A C 1
ATOM 8581 O O . TRP A 1 1058 ? 38.333 -14.079 -13.788 1.00 97.44 1058 TRP A O 1
ATOM 8591 N N . MET A 1 1059 ? 38.759 -13.632 -11.633 1.00 96.50 1059 MET A N 1
ATOM 8592 C CA . MET A 1 1059 ? 40.187 -13.378 -11.783 1.00 96.50 1059 MET A CA 1
ATOM 8593 C C . MET A 1 1059 ? 40.945 -14.702 -11.636 1.00 96.50 1059 MET A C 1
ATOM 8595 O O . MET A 1 1059 ? 40.938 -15.284 -10.554 1.00 96.50 1059 MET A O 1
ATOM 8599 N N . LEU A 1 1060 ? 41.596 -15.179 -12.700 1.00 96.12 1060 LEU A N 1
ATOM 8600 C CA . LEU A 1 1060 ? 42.334 -16.450 -12.733 1.00 96.12 1060 LEU A CA 1
ATOM 8601 C C . LEU A 1 1060 ? 43.842 -16.209 -12.611 1.00 96.12 1060 LEU A C 1
ATOM 8603 O O . LEU A 1 1060 ? 44.428 -15.548 -13.466 1.00 96.12 1060 LEU A O 1
ATOM 8607 N N . ARG A 1 1061 ? 44.488 -16.785 -11.596 1.00 94.06 1061 ARG A N 1
ATOM 8608 C CA . ARG A 1 1061 ? 45.943 -16.745 -11.406 1.00 94.06 1061 ARG A CA 1
ATOM 8609 C C . ARG A 1 1061 ? 46.633 -17.799 -12.277 1.00 94.06 1061 ARG A C 1
ATOM 8611 O O . ARG A 1 1061 ? 46.392 -18.996 -12.126 1.00 94.06 1061 ARG A O 1
ATOM 8618 N N . THR A 1 1062 ? 47.524 -17.372 -13.174 1.00 91.69 1062 THR A N 1
ATOM 8619 C CA . THR A 1 1062 ? 48.194 -18.285 -14.123 1.00 91.69 1062 THR A CA 1
ATOM 8620 C C . THR A 1 1062 ? 49.293 -19.153 -13.508 1.00 91.69 1062 THR A C 1
ATOM 8622 O O . THR A 1 1062 ? 49.751 -20.076 -14.170 1.00 91.69 1062 THR A O 1
ATOM 8625 N N . THR A 1 1063 ? 49.739 -18.883 -12.277 1.00 89.75 1063 THR A N 1
ATOM 8626 C CA . THR A 1 1063 ? 50.847 -19.627 -11.642 1.00 89.75 1063 THR A CA 1
ATOM 8627 C C . THR A 1 1063 ? 50.423 -20.969 -11.042 1.00 89.75 1063 THR A C 1
ATOM 8629 O O . THR A 1 1063 ? 51.251 -21.863 -10.913 1.00 89.75 1063 THR A O 1
ATOM 8632 N N . ASP A 1 1064 ? 49.154 -21.119 -10.656 1.00 90.25 1064 ASP A N 1
ATOM 8633 C CA . ASP A 1 1064 ? 48.630 -22.296 -9.940 1.00 90.25 1064 ASP A CA 1
ATOM 8634 C C . ASP A 1 1064 ? 47.195 -22.700 -10.336 1.00 90.25 1064 ASP A C 1
ATOM 8636 O O . ASP A 1 1064 ? 46.746 -23.798 -9.994 1.00 90.25 1064 ASP A O 1
ATOM 8640 N N . GLY A 1 1065 ? 46.474 -21.854 -11.080 1.00 92.62 1065 GLY A N 1
ATOM 8641 C CA . GLY A 1 1065 ? 45.069 -22.072 -11.424 1.00 92.62 1065 GLY A CA 1
ATOM 8642 C C . GLY A 1 1065 ? 44.090 -21.685 -10.315 1.00 92.62 1065 GLY A C 1
ATOM 8643 O O . GLY A 1 1065 ? 42.928 -22.076 -10.384 1.00 92.62 1065 GLY A O 1
ATOM 8644 N N . HIS A 1 1066 ? 44.518 -20.929 -9.307 1.00 96.06 1066 HIS A N 1
ATOM 8645 C CA . HIS A 1 1066 ? 43.604 -20.362 -8.321 1.00 96.06 1066 HIS A CA 1
ATOM 8646 C C . HIS A 1 1066 ? 42.743 -19.261 -8.952 1.00 96.06 1066 HIS A C 1
ATOM 8648 O O . HIS A 1 1066 ? 43.268 -18.356 -9.607 1.00 96.06 1066 HIS A O 1
ATOM 8654 N N . ALA A 1 1067 ? 41.428 -19.308 -8.755 1.00 96.69 1067 ALA A N 1
ATOM 8655 C CA . ALA A 1 1067 ? 40.495 -18.336 -9.309 1.00 96.69 1067 ALA A CA 1
ATOM 8656 C C . ALA A 1 1067 ? 39.590 -17.712 -8.238 1.00 96.69 1067 ALA A C 1
ATOM 8658 O O . ALA A 1 1067 ? 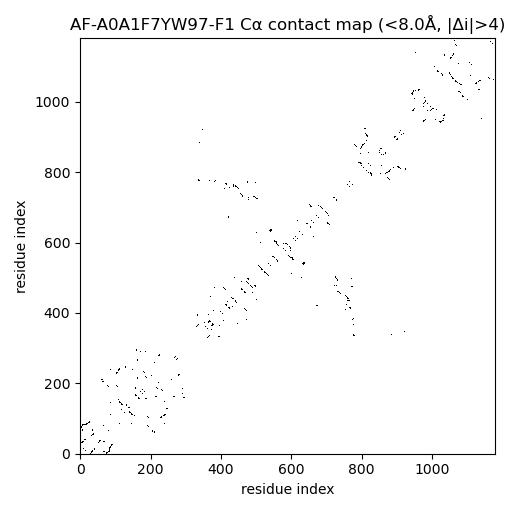39.086 -18.387 -7.344 1.00 96.69 1067 ALA A O 1
ATOM 8659 N N . LEU A 1 1068 ? 39.368 -16.403 -8.367 1.00 96.06 1068 LEU A N 1
ATOM 8660 C CA . LEU A 1 1068 ? 38.680 -15.554 -7.395 1.00 96.06 1068 LEU A CA 1
ATOM 8661 C C . LEU A 1 1068 ? 37.544 -14.773 -8.065 1.00 96.06 1068 LEU A C 1
ATOM 8663 O O . LEU A 1 1068 ? 37.753 -14.132 -9.091 1.00 96.06 1068 LEU A O 1
ATOM 8667 N N . HIS A 1 1069 ? 36.367 -14.740 -7.448 1.00 96.19 1069 HIS A N 1
ATOM 8668 C CA . HIS A 1 1069 ? 35.237 -13.902 -7.846 1.00 96.19 1069 HIS A CA 1
ATOM 8669 C C . HIS A 1 1069 ? 34.783 -13.007 -6.694 1.00 96.19 1069 HIS A C 1
ATOM 8671 O O . HIS A 1 1069 ? 34.720 -13.446 -5.552 1.00 96.19 1069 HIS A O 1
ATOM 8677 N N . TYR A 1 1070 ? 34.415 -11.766 -7.008 1.00 94.44 1070 TYR A N 1
ATOM 8678 C CA . TYR A 1 1070 ? 33.544 -10.900 -6.208 1.00 94.44 1070 TYR A CA 1
ATOM 8679 C C . TYR A 1 1070 ? 32.876 -9.875 -7.145 1.00 94.44 1070 TYR A C 1
ATOM 8681 O O . TYR A 1 1070 ? 33.318 -9.696 -8.282 1.00 94.44 1070 TYR A O 1
ATOM 8689 N N . ASP A 1 1071 ? 31.816 -9.199 -6.695 1.00 93.50 1071 ASP A N 1
ATOM 8690 C CA . ASP A 1 1071 ? 31.045 -8.232 -7.496 1.00 93.50 1071 ASP A CA 1
ATOM 8691 C C . ASP A 1 1071 ? 31.853 -6.949 -7.778 1.00 93.50 1071 ASP A C 1
ATOM 8693 O O . ASP A 1 1071 ? 31.699 -5.916 -7.120 1.00 93.50 1071 ASP A O 1
ATOM 8697 N N . VAL A 1 1072 ? 32.726 -7.010 -8.783 1.00 91.31 1072 VAL A N 1
ATOM 8698 C CA . VAL A 1 1072 ? 33.604 -5.917 -9.210 1.00 91.31 1072 VAL A CA 1
ATOM 8699 C C . VAL A 1 1072 ? 33.101 -5.256 -10.493 1.00 91.31 1072 VAL A C 1
ATOM 8701 O O . VAL A 1 1072 ? 32.595 -5.912 -11.400 1.00 91.31 1072 VAL A O 1
ATOM 8704 N N . ASN A 1 1073 ? 33.267 -3.937 -10.582 1.00 94.19 1073 ASN A N 1
ATOM 8705 C CA . ASN A 1 1073 ? 33.102 -3.190 -11.826 1.00 94.19 1073 ASN A CA 1
ATOM 8706 C C . ASN A 1 1073 ? 34.495 -2.969 -12.427 1.00 94.19 1073 ASN A C 1
ATOM 8708 O O . ASN A 1 1073 ? 35.375 -2.470 -11.729 1.00 94.19 1073 ASN A O 1
ATOM 8712 N N . GLN A 1 1074 ? 34.687 -3.309 -13.701 1.00 92.19 1074 GLN A N 1
ATOM 8713 C CA . GLN A 1 1074 ? 35.950 -3.140 -14.433 1.00 92.19 1074 GLN A CA 1
ATOM 8714 C C . GLN A 1 1074 ? 35.692 -2.485 -15.796 1.00 92.19 1074 GLN A C 1
ATOM 8716 O O . GLN A 1 1074 ? 34.630 -2.686 -16.385 1.00 92.19 1074 GLN A O 1
ATOM 8721 N N . VAL A 1 1075 ? 36.655 -1.725 -16.332 1.00 92.75 1075 VAL A N 1
ATOM 8722 C CA . VAL A 1 1075 ? 36.526 -1.107 -17.671 1.00 92.75 1075 VAL A CA 1
ATOM 8723 C C . VAL A 1 1075 ? 36.361 -2.174 -18.761 1.00 92.75 1075 VAL A C 1
ATOM 8725 O O . VAL A 1 1075 ? 35.510 -2.019 -19.631 1.00 92.75 1075 VAL A O 1
ATOM 8728 N N . SER A 1 1076 ? 37.061 -3.300 -18.626 1.00 92.50 1076 SER A N 1
ATOM 8729 C CA . SER A 1 1076 ? 36.938 -4.520 -19.434 1.00 92.50 1076 SER A CA 1
ATOM 8730 C C . SER A 1 1076 ? 35.575 -5.235 -19.339 1.00 92.50 1076 SER A C 1
ATOM 8732 O O . SER A 1 1076 ? 35.358 -6.237 -20.018 1.00 92.50 1076 SER A O 1
ATOM 8734 N N . GLY A 1 1077 ? 34.647 -4.758 -18.505 1.00 93.75 1077 GLY A N 1
ATOM 8735 C CA . GLY A 1 1077 ? 33.267 -5.246 -18.406 1.00 93.75 1077 GLY A CA 1
ATOM 8736 C C . GLY A 1 1077 ? 32.207 -4.185 -18.722 1.00 93.75 1077 GLY A C 1
ATOM 8737 O O . GLY A 1 1077 ? 31.035 -4.408 -18.416 1.00 93.75 1077 GLY A O 1
ATOM 8738 N N . LEU A 1 1078 ? 32.596 -3.025 -19.267 1.00 97.31 1078 LEU A N 1
ATOM 8739 C CA . LEU A 1 1078 ? 31.724 -1.863 -19.471 1.00 97.31 1078 LEU A CA 1
ATOM 8740 C C . LEU A 1 1078 ? 30.922 -1.952 -20.783 1.00 97.31 1078 LEU A C 1
ATOM 8742 O O . LEU A 1 1078 ? 31.482 -2.144 -21.862 1.00 97.31 1078 LEU A O 1
ATOM 8746 N N . CYS A 1 1079 ? 29.609 -1.726 -20.694 1.00 97.38 1079 CYS A N 1
ATOM 8747 C CA . CYS A 1 1079 ? 28.699 -1.569 -21.829 1.00 97.38 1079 CYS A CA 1
ATOM 8748 C C . CYS A 1 1079 ? 27.886 -0.266 -21.717 1.00 97.38 1079 CYS A C 1
ATOM 8750 O O . CYS A 1 1079 ? 27.448 0.131 -20.632 1.00 97.38 1079 CYS A O 1
ATOM 8752 N N . GLY A 1 1080 ? 27.652 0.401 -22.848 1.00 96.56 1080 GLY A N 1
ATOM 8753 C CA . GLY A 1 1080 ? 26.830 1.610 -22.921 1.00 96.56 1080 GLY A CA 1
ATOM 8754 C C . GLY A 1 1080 ? 26.592 2.082 -24.354 1.00 96.56 1080 GLY A C 1
ATOM 8755 O O . GLY A 1 1080 ? 27.109 1.502 -25.309 1.00 96.56 1080 GLY A O 1
ATOM 8756 N N . TYR A 1 1081 ? 25.810 3.150 -24.520 1.00 96.19 1081 TYR A N 1
ATOM 8757 C CA . TYR A 1 1081 ? 25.618 3.771 -25.834 1.00 96.19 1081 TYR A CA 1
ATOM 8758 C C . TYR A 1 1081 ? 26.857 4.576 -26.255 1.00 96.19 1081 TYR A C 1
ATOM 8760 O O . TYR A 1 1081 ? 27.438 5.307 -25.446 1.00 96.19 1081 TYR A O 1
ATOM 8768 N N . ARG A 1 1082 ? 27.235 4.480 -27.537 1.00 95.56 1082 ARG A N 1
ATOM 8769 C CA . ARG A 1 1082 ? 28.479 5.041 -28.094 1.00 95.56 1082 ARG A CA 1
ATOM 8770 C C . ARG A 1 1082 ? 28.642 6.530 -27.807 1.00 95.56 1082 ARG A C 1
ATOM 8772 O O . ARG A 1 1082 ? 29.693 6.929 -27.326 1.00 95.56 1082 ARG A O 1
ATOM 8779 N N . GLU A 1 1083 ? 27.614 7.341 -28.054 1.00 93.25 1083 GLU A N 1
ATOM 8780 C CA . GLU A 1 1083 ? 27.660 8.795 -27.815 1.00 93.25 1083 GLU A CA 1
ATOM 8781 C C . GLU A 1 1083 ? 27.858 9.146 -26.334 1.00 93.25 1083 GLU A C 1
ATOM 8783 O O . GLU A 1 1083 ? 28.582 10.087 -25.998 1.00 93.25 1083 GLU A O 1
ATOM 8788 N N . ALA A 1 1084 ? 27.259 8.368 -25.427 1.00 94.81 1084 ALA A N 1
ATOM 8789 C CA . ALA A 1 1084 ? 27.392 8.593 -23.994 1.00 94.81 1084 ALA A CA 1
ATOM 8790 C C . ALA A 1 1084 ? 28.820 8.284 -23.516 1.00 94.81 1084 ALA A C 1
ATOM 8792 O O . ALA A 1 1084 ? 29.449 9.110 -22.847 1.00 94.81 1084 ALA A O 1
ATOM 8793 N N . LEU A 1 1085 ? 29.357 7.134 -23.942 1.00 95.88 1085 LEU A N 1
ATOM 8794 C CA . LEU A 1 1085 ? 30.744 6.737 -23.701 1.00 95.88 1085 LEU A CA 1
ATOM 8795 C C . LEU A 1 1085 ? 31.727 7.738 -24.331 1.00 95.88 1085 LEU A C 1
ATOM 8797 O O . LEU A 1 1085 ? 32.623 8.213 -23.641 1.00 95.88 1085 LEU A O 1
ATOM 8801 N N . LEU A 1 1086 ? 31.536 8.122 -25.598 1.00 95.31 1086 LEU A N 1
ATOM 8802 C CA . LEU A 1 1086 ? 32.403 9.063 -26.315 1.00 95.31 1086 LEU A CA 1
ATOM 8803 C C . LEU A 1 1086 ? 32.454 10.431 -25.627 1.00 95.31 1086 LEU A C 1
ATOM 8805 O O . LEU A 1 1086 ? 33.540 10.965 -25.413 1.00 95.31 1086 LEU A O 1
ATOM 8809 N N . THR A 1 1087 ? 31.300 10.960 -25.206 1.00 94.38 1087 THR A N 1
ATOM 8810 C CA . THR A 1 1087 ? 31.228 12.208 -24.427 1.00 94.38 1087 THR A CA 1
ATOM 8811 C C . THR A 1 1087 ? 32.095 12.122 -23.167 1.00 94.38 1087 THR A C 1
ATOM 8813 O O . THR A 1 1087 ? 32.891 13.021 -22.901 1.00 94.38 1087 THR A O 1
ATOM 8816 N N . HIS A 1 1088 ? 31.977 11.026 -22.407 1.00 95.38 1088 HIS A N 1
ATOM 8817 C CA . HIS A 1 1088 ? 32.747 10.837 -21.179 1.00 95.38 1088 HIS A CA 1
ATOM 8818 C C . HIS A 1 1088 ? 34.247 10.650 -21.443 1.00 95.38 1088 HIS A C 1
ATOM 8820 O O . HIS A 1 1088 ? 35.062 11.306 -20.800 1.00 95.38 1088 HIS A O 1
ATOM 8826 N N . TYR A 1 1089 ? 34.633 9.779 -22.380 1.00 94.88 1089 TYR A N 1
ATOM 8827 C CA . TYR A 1 1089 ? 36.045 9.498 -22.653 1.00 94.88 1089 TYR A CA 1
ATOM 8828 C C . TYR A 1 1089 ? 36.769 10.684 -23.305 1.00 94.88 1089 TYR A C 1
ATOM 8830 O O . TYR A 1 1089 ? 37.949 10.876 -23.018 1.00 94.88 1089 TYR A O 1
ATOM 8838 N N . ARG A 1 1090 ? 36.075 11.534 -24.078 1.00 94.06 1090 ARG A N 1
ATOM 8839 C CA . ARG A 1 1090 ? 36.634 12.803 -24.571 1.00 94.06 1090 ARG A CA 1
ATOM 8840 C C . ARG A 1 1090 ? 36.890 13.793 -23.435 1.00 94.06 1090 ARG A C 1
ATOM 8842 O O . ARG A 1 1090 ? 38.022 14.239 -23.283 1.00 94.06 1090 ARG A O 1
ATOM 8849 N N . GLU A 1 1091 ? 35.896 14.056 -22.581 1.00 93.44 1091 GLU A N 1
ATOM 8850 C CA . GLU A 1 1091 ? 36.076 14.921 -21.401 1.00 93.44 1091 GLU A CA 1
ATOM 8851 C C . GLU A 1 1091 ? 37.191 14.397 -20.478 1.00 93.44 1091 GLU A C 1
ATOM 8853 O O . GLU A 1 1091 ? 38.002 15.158 -19.947 1.00 93.44 1091 GLU A O 1
ATOM 8858 N N . ARG A 1 1092 ? 37.266 13.074 -20.309 1.00 91.81 1092 ARG A N 1
ATOM 8859 C CA . ARG A 1 1092 ? 38.300 12.419 -19.512 1.00 91.81 1092 ARG A CA 1
ATOM 8860 C C . ARG A 1 1092 ? 39.693 12.578 -20.108 1.00 91.81 1092 ARG A C 1
ATOM 8862 O O . ARG A 1 1092 ? 40.628 12.831 -19.355 1.00 91.81 1092 ARG A O 1
ATOM 8869 N N . TYR A 1 1093 ? 39.838 12.432 -21.422 1.00 91.88 1093 TYR A N 1
ATOM 8870 C CA . TYR A 1 1093 ? 41.124 12.581 -22.097 1.00 91.88 1093 TYR A CA 1
ATOM 8871 C C . TYR A 1 1093 ? 41.598 14.044 -22.095 1.00 91.88 1093 TYR A C 1
ATOM 8873 O O . TYR A 1 1093 ? 42.739 14.298 -21.716 1.00 91.88 1093 TYR A O 1
ATOM 8881 N N . GLU A 1 1094 ? 40.705 15.008 -22.372 1.00 91.12 1094 GLU A N 1
ATOM 8882 C CA . GLU A 1 1094 ? 40.955 16.449 -22.163 1.00 91.12 1094 GLU A CA 1
ATOM 8883 C C . GLU A 1 1094 ? 41.497 16.727 -20.751 1.00 91.12 1094 GLU A C 1
ATOM 8885 O O . GLU A 1 1094 ? 42.475 17.457 -20.577 1.00 91.12 1094 GLU A O 1
ATOM 8890 N N . ARG A 1 1095 ? 40.869 16.126 -19.730 1.00 90.56 1095 ARG A N 1
ATOM 8891 C CA . ARG A 1 1095 ? 41.262 16.306 -18.331 1.00 90.56 1095 ARG A CA 1
ATOM 8892 C C . ARG A 1 1095 ? 42.614 15.673 -18.009 1.00 90.56 1095 ARG A C 1
ATOM 8894 O O . ARG A 1 1095 ? 43.418 16.314 -17.342 1.00 90.56 1095 ARG A O 1
ATOM 8901 N N . VAL A 1 1096 ? 42.883 14.452 -18.478 1.00 90.44 1096 VAL A N 1
ATOM 8902 C CA . VAL A 1 1096 ? 44.170 13.765 -18.246 1.00 90.44 1096 VAL A CA 1
ATOM 8903 C C . VAL A 1 1096 ? 45.328 14.519 -18.902 1.00 90.44 1096 VAL A C 1
ATOM 8905 O O . VAL A 1 1096 ? 46.361 14.671 -18.260 1.00 90.44 1096 VAL A O 1
ATOM 8908 N N . LEU A 1 1097 ? 45.143 15.065 -20.110 1.00 89.25 1097 LEU A N 1
ATOM 8909 C CA . LEU A 1 1097 ? 46.153 15.908 -20.763 1.00 89.25 1097 LEU A CA 1
ATOM 8910 C C . LEU A 1 1097 ? 46.454 17.202 -19.987 1.00 89.25 1097 LEU A C 1
ATOM 8912 O O . LEU A 1 1097 ? 47.579 17.691 -20.028 1.00 89.25 1097 LEU A O 1
ATOM 8916 N N . LYS A 1 1098 ? 45.461 17.771 -19.289 1.00 89.38 1098 LYS A N 1
ATOM 8917 C CA . LYS A 1 1098 ? 45.610 19.033 -18.545 1.00 89.38 1098 LYS A CA 1
ATOM 8918 C C . LYS A 1 1098 ? 46.113 18.855 -17.108 1.00 89.38 1098 LYS A C 1
ATOM 8920 O O . LYS A 1 1098 ? 46.872 19.686 -16.621 1.00 89.38 1098 LYS A O 1
ATOM 8925 N N . GLU A 1 1099 ? 45.632 17.833 -16.404 1.00 89.81 1099 GLU A N 1
ATOM 8926 C CA . GLU A 1 1099 ? 45.837 17.641 -14.957 1.00 89.81 1099 GLU A CA 1
ATOM 8927 C C . GLU A 1 1099 ? 46.773 16.462 -14.627 1.00 89.81 1099 GLU A C 1
ATOM 8929 O O . GLU A 1 1099 ? 47.116 16.251 -13.463 1.00 89.81 1099 GLU A O 1
ATOM 8934 N N . GLY A 1 1100 ? 47.173 15.680 -15.635 1.00 87.25 1100 GLY A N 1
ATOM 8935 C CA . GLY A 1 1100 ? 47.818 14.383 -15.459 1.00 87.25 1100 GLY A CA 1
ATOM 8936 C C . GLY A 1 1100 ? 46.838 13.292 -15.006 1.00 87.25 1100 GLY A C 1
ATOM 8937 O O . GLY A 1 1100 ? 45.706 13.545 -14.583 1.00 87.25 1100 GLY A O 1
ATOM 8938 N N . PHE A 1 1101 ? 47.261 12.027 -15.073 1.00 85.75 1101 PHE A N 1
ATOM 8939 C CA . PHE A 1 1101 ? 46.466 10.935 -14.511 1.00 85.75 1101 PHE A CA 1
ATOM 8940 C C . PHE A 1 1101 ? 46.682 10.796 -12.997 1.00 85.75 1101 PHE A C 1
ATOM 8942 O O . PHE A 1 1101 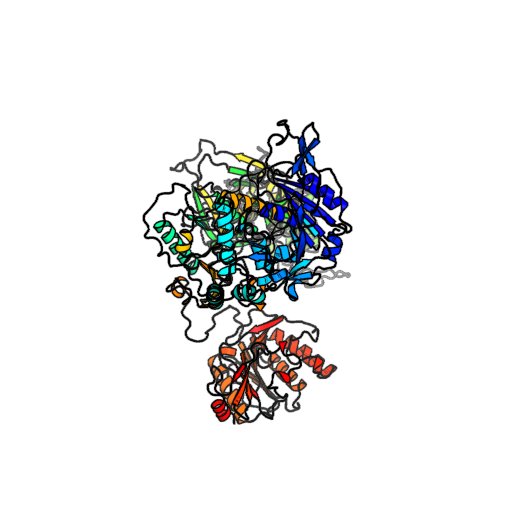? 47.806 10.647 -12.524 1.00 85.75 1101 PHE A O 1
ATOM 8949 N N . SER A 1 1102 ? 45.587 10.738 -12.231 1.00 84.12 1102 SER A N 1
ATOM 8950 C CA . SER A 1 1102 ? 45.620 10.488 -10.787 1.00 84.12 1102 SER A CA 1
ATOM 8951 C C . SER A 1 1102 ? 44.655 9.379 -10.375 1.00 84.12 1102 SER A C 1
ATOM 8953 O O . SER A 1 1102 ? 43.482 9.385 -10.744 1.00 84.12 1102 SER A O 1
ATOM 8955 N N . ARG A 1 1103 ? 45.100 8.475 -9.490 1.00 79.56 1103 ARG A N 1
ATOM 8956 C CA . ARG A 1 1103 ? 44.246 7.422 -8.898 1.00 79.56 1103 ARG A CA 1
ATOM 8957 C C . ARG A 1 1103 ? 43.052 7.983 -8.102 1.00 79.56 1103 ARG A C 1
ATOM 8959 O O . ARG A 1 1103 ? 42.070 7.266 -7.899 1.00 79.56 1103 ARG A O 1
ATOM 8966 N N . LYS A 1 1104 ? 43.086 9.265 -7.699 1.00 80.12 1104 LYS A N 1
ATOM 8967 C CA . LYS A 1 1104 ? 41.926 9.969 -7.115 1.00 80.12 1104 LYS A CA 1
ATOM 8968 C C . LYS A 1 1104 ? 40.744 10.044 -8.095 1.00 80.12 1104 LYS A C 1
ATOM 8970 O O . LYS A 1 1104 ? 39.604 9.960 -7.652 1.00 80.12 1104 LYS A O 1
ATOM 8975 N N . MET A 1 1105 ? 41.006 10.100 -9.405 1.00 82.94 1105 MET A N 1
ATOM 8976 C CA . MET A 1 1105 ? 39.981 10.145 -10.459 1.00 82.94 1105 MET A CA 1
ATOM 8977 C C . MET A 1 1105 ? 39.239 8.810 -10.661 1.00 82.94 1105 MET A C 1
ATOM 8979 O O . MET A 1 1105 ? 38.176 8.792 -11.276 1.00 82.94 1105 MET A O 1
ATOM 8983 N N . GLY A 1 1106 ? 39.793 7.699 -10.155 1.00 79.81 1106 GLY A N 1
ATOM 8984 C CA . GLY A 1 1106 ? 39.359 6.337 -10.491 1.00 79.81 1106 GLY A CA 1
ATOM 8985 C C . GLY A 1 1106 ? 39.785 5.900 -11.901 1.00 79.81 1106 GLY A C 1
ATOM 8986 O O . GLY A 1 1106 ? 40.278 6.710 -12.691 1.00 79.81 1106 GLY A O 1
ATOM 8987 N N . TYR A 1 1107 ? 39.582 4.620 -12.222 1.00 79.62 1107 TYR A N 1
ATOM 8988 C CA . TYR A 1 1107 ? 39.721 4.083 -13.584 1.00 79.62 1107 TYR A CA 1
ATOM 8989 C C . TYR A 1 1107 ? 38.340 3.864 -14.224 1.00 79.62 1107 TYR A C 1
ATOM 8991 O O . TYR A 1 1107 ? 38.115 4.255 -15.365 1.00 79.62 1107 TYR A O 1
ATOM 8999 N N . GLU A 1 1108 ? 37.363 3.400 -13.457 1.00 89.94 1108 GLU A N 1
ATOM 9000 C CA . GLU A 1 1108 ? 36.046 2.961 -13.913 1.00 89.94 1108 GLU A CA 1
ATOM 9001 C C . GLU A 1 1108 ? 35.048 4.143 -13.982 1.00 89.94 1108 GLU A C 1
ATOM 9003 O O . GLU A 1 1108 ? 34.706 4.707 -12.931 1.00 89.94 1108 GLU A O 1
ATOM 9008 N N . PRO A 1 1109 ? 34.562 4.541 -15.181 1.00 90.94 1109 PRO A N 1
ATOM 9009 C CA . PRO A 1 1109 ? 33.547 5.588 -15.356 1.00 90.94 1109 PRO A CA 1
ATOM 9010 C C . PRO A 1 1109 ? 32.346 5.505 -14.399 1.00 90.94 1109 PRO A C 1
ATOM 9012 O O . PRO A 1 1109 ? 31.752 4.444 -14.211 1.00 90.94 1109 PRO A O 1
ATOM 9015 N N . MET A 1 1110 ? 31.952 6.648 -13.829 1.00 90.56 1110 MET A N 1
ATOM 9016 C CA . MET A 1 1110 ? 30.801 6.819 -12.918 1.00 90.56 1110 MET A CA 1
ATOM 9017 C C . MET A 1 1110 ? 30.793 5.951 -11.646 1.00 90.56 1110 MET A C 1
ATOM 9019 O O . MET A 1 1110 ? 29.823 5.973 -10.890 1.00 90.56 1110 MET A O 1
ATOM 9023 N N . THR A 1 1111 ? 31.877 5.236 -11.334 1.00 81.62 1111 THR A N 1
ATOM 9024 C CA . THR A 1 1111 ? 32.011 4.570 -10.032 1.00 81.62 1111 THR A CA 1
ATOM 9025 C C . THR A 1 1111 ? 32.433 5.564 -8.947 1.00 81.62 1111 THR A C 1
ATOM 9027 O O . THR A 1 1111 ? 33.141 6.539 -9.205 1.00 81.62 1111 THR A O 1
ATOM 9030 N N . HIS A 1 1112 ? 32.028 5.303 -7.701 1.00 75.31 1112 HIS A N 1
ATOM 9031 C CA . HIS A 1 1112 ? 32.475 6.014 -6.492 1.00 75.31 1112 HIS A CA 1
ATOM 9032 C C . HIS A 1 1112 ? 32.224 7.543 -6.421 1.00 75.31 1112 HIS A C 1
ATOM 9034 O O . HIS A 1 1112 ? 32.580 8.139 -5.409 1.00 75.31 1112 HIS A O 1
ATOM 9040 N N . ASN A 1 1113 ? 31.659 8.189 -7.451 1.00 76.25 1113 ASN A N 1
ATOM 9041 C CA . ASN A 1 1113 ? 31.377 9.636 -7.528 1.00 76.25 1113 ASN A CA 1
ATOM 9042 C C . ASN A 1 1113 ? 32.551 10.571 -7.141 1.00 76.25 1113 ASN A C 1
ATOM 9044 O O . ASN A 1 1113 ? 32.333 11.693 -6.689 1.00 76.25 1113 ASN A O 1
ATOM 9048 N N . ARG A 1 1114 ? 33.807 10.135 -7.335 1.00 77.88 1114 ARG A N 1
ATOM 9049 C CA . ARG A 1 1114 ? 35.017 10.873 -6.895 1.00 77.88 1114 ARG A CA 1
ATOM 9050 C C . ARG A 1 1114 ? 35.259 12.185 -7.646 1.00 77.88 1114 ARG A C 1
ATOM 9052 O O . ARG A 1 1114 ? 35.968 13.051 -7.145 1.00 77.88 1114 ARG A O 1
ATOM 9059 N N . ILE A 1 1115 ? 34.705 12.312 -8.852 1.00 81.75 1115 ILE A N 1
ATOM 9060 C CA . ILE A 1 1115 ? 34.777 13.501 -9.703 1.00 81.75 1115 ILE A CA 1
ATOM 9061 C C . ILE A 1 1115 ? 33.383 13.803 -10.247 1.00 81.75 1115 ILE A C 1
ATOM 9063 O O . ILE A 1 1115 ? 32.677 12.905 -10.706 1.00 81.75 1115 ILE A O 1
ATOM 9067 N N . LYS A 1 1116 ? 33.025 15.090 -10.234 1.00 84.88 1116 LYS A N 1
ATOM 9068 C CA . LYS A 1 1116 ? 31.883 15.638 -10.965 1.00 84.88 1116 LYS A CA 1
ATOM 9069 C C . LYS A 1 1116 ? 32.339 15.998 -12.383 1.00 84.88 1116 LYS A C 1
ATOM 9071 O O . LYS A 1 1116 ? 33.107 16.942 -12.556 1.00 84.88 1116 LYS A O 1
ATOM 9076 N N . TRP A 1 1117 ? 31.889 15.223 -13.362 1.00 86.31 1117 TRP A N 1
ATOM 9077 C CA . TRP A 1 1117 ? 32.111 15.457 -14.794 1.00 86.31 1117 TRP A CA 1
ATOM 9078 C C . TRP A 1 1117 ? 31.118 16.509 -15.329 1.00 86.31 1117 TRP A C 1
ATOM 9080 O O . TRP A 1 1117 ? 30.063 16.718 -14.720 1.00 86.31 1117 TRP A O 1
ATOM 9090 N N . LYS A 1 1118 ? 31.425 17.168 -16.458 1.00 85.44 1118 LYS A N 1
ATOM 9091 C CA . LYS A 1 1118 ? 30.551 18.157 -17.127 1.00 85.44 1118 LYS A CA 1
ATOM 9092 C C . LYS A 1 1118 ? 29.195 17.527 -17.458 1.00 85.44 1118 LYS A C 1
ATOM 9094 O O . LYS A 1 1118 ? 28.161 18.154 -17.235 1.00 85.44 1118 LYS A O 1
ATOM 9099 N N . LYS A 1 1119 ? 29.196 16.272 -17.934 1.00 85.50 1119 LYS A N 1
ATOM 9100 C CA . LYS A 1 1119 ? 27.991 15.435 -18.056 1.00 85.50 1119 LYS A CA 1
ATOM 9101 C C . LYS A 1 1119 ? 28.131 14.161 -17.218 1.00 85.50 1119 LYS A C 1
ATOM 9103 O O . LYS A 1 1119 ? 28.970 13.305 -17.488 1.00 85.50 1119 LYS A O 1
ATOM 9108 N N . MET A 1 1120 ? 27.277 14.036 -16.203 1.00 89.25 1120 MET A N 1
ATOM 9109 C CA . MET A 1 1120 ? 27.157 12.829 -15.382 1.00 89.25 1120 MET A CA 1
ATOM 9110 C C . MET A 1 1120 ? 26.228 11.812 -16.053 1.00 89.25 1120 MET A C 1
ATOM 9112 O O . MET A 1 1120 ? 25.194 12.185 -16.604 1.00 89.25 1120 MET A O 1
ATOM 9116 N N . TYR A 1 1121 ? 26.580 10.533 -15.942 1.00 92.12 1121 TYR A N 1
ATOM 9117 C CA . TYR A 1 1121 ? 25.759 9.395 -16.360 1.00 92.12 1121 TYR A CA 1
ATOM 9118 C C . TYR A 1 1121 ? 25.424 8.530 -15.140 1.00 92.12 1121 TYR A C 1
ATOM 9120 O O . TYR A 1 1121 ? 26.145 8.553 -14.140 1.00 92.12 1121 TYR A O 1
ATOM 9128 N N . LYS A 1 1122 ? 24.322 7.779 -15.199 1.00 92.25 1122 LYS A N 1
ATOM 9129 C CA . LYS A 1 1122 ? 23.950 6.828 -14.143 1.00 92.25 1122 LYS A CA 1
ATOM 9130 C C . LYS A 1 1122 ? 24.905 5.629 -14.155 1.00 92.25 1122 LYS A C 1
ATOM 9132 O O . LYS A 1 1122 ? 25.493 5.298 -15.185 1.00 92.25 1122 LYS A O 1
ATOM 9137 N N . LEU A 1 1123 ? 24.981 4.933 -13.025 1.00 92.31 1123 LEU A N 1
ATOM 9138 C CA . LEU A 1 1123 ? 25.672 3.653 -12.887 1.00 92.31 1123 LEU A CA 1
ATOM 9139 C C . LEU A 1 1123 ? 24.646 2.514 -12.824 1.00 92.31 1123 LEU A C 1
ATOM 9141 O O . LEU A 1 1123 ? 23.715 2.569 -12.022 1.00 92.31 1123 LEU A O 1
ATOM 9145 N N . GLY A 1 1124 ? 24.841 1.480 -13.637 1.00 92.38 1124 GLY A N 1
ATOM 9146 C CA . GLY A 1 1124 ? 24.106 0.219 -13.587 1.00 92.38 1124 GLY A CA 1
ATOM 9147 C C . GLY A 1 1124 ? 25.057 -0.976 -13.611 1.00 92.38 1124 GLY A C 1
ATOM 9148 O O . GLY A 1 1124 ? 26.247 -0.840 -13.903 1.00 92.38 1124 GLY A O 1
ATOM 9149 N N . THR A 1 1125 ? 24.542 -2.166 -13.317 1.00 95.06 1125 THR A N 1
ATOM 9150 C CA . THR A 1 1125 ? 25.300 -3.419 -13.420 1.00 95.06 1125 THR A CA 1
ATOM 9151 C C . THR A 1 1125 ? 24.423 -4.533 -13.985 1.00 95.06 1125 THR A C 1
ATOM 9153 O O . THR A 1 1125 ? 23.195 -4.471 -13.906 1.00 95.06 1125 THR A O 1
ATOM 9156 N N . TRP A 1 1126 ? 25.052 -5.540 -14.584 1.00 96.75 1126 TRP A N 1
ATOM 9157 C CA . TRP A 1 1126 ? 24.418 -6.802 -14.954 1.00 96.75 1126 TRP A CA 1
ATOM 9158 C C . TRP A 1 1126 ? 25.342 -7.966 -14.590 1.00 96.75 1126 TRP A C 1
ATOM 9160 O O . TRP A 1 1126 ? 26.498 -7.765 -14.224 1.00 96.75 1126 TRP A O 1
ATOM 9170 N N . LYS A 1 1127 ? 24.835 -9.194 -14.679 1.00 94.38 1127 LYS A N 1
ATOM 9171 C CA . LYS A 1 1127 ? 25.657 -10.404 -14.683 1.00 94.38 1127 LYS A CA 1
ATOM 9172 C C . LYS A 1 1127 ? 25.311 -11.185 -15.944 1.00 94.38 1127 LYS A C 1
ATOM 9174 O O . LYS A 1 1127 ? 24.143 -11.506 -16.152 1.00 94.38 1127 LYS A O 1
ATOM 9179 N N . SER A 1 1128 ? 26.294 -11.456 -16.799 1.00 90.94 1128 SER A N 1
ATOM 9180 C CA . SER A 1 1128 ? 26.155 -12.496 -17.822 1.00 90.94 1128 SER A CA 1
ATOM 9181 C C . SER A 1 1128 ? 25.963 -13.857 -17.133 1.00 90.94 1128 SER A C 1
ATOM 9183 O O . SER A 1 1128 ? 26.484 -14.035 -16.032 1.00 90.94 1128 SER A O 1
ATOM 9185 N N . PRO A 1 1129 ? 25.226 -14.817 -17.718 1.00 86.12 1129 PRO A N 1
ATOM 9186 C CA . PRO A 1 1129 ? 24.957 -16.111 -17.077 1.00 86.12 1129 PRO A CA 1
ATOM 9187 C C . PRO A 1 1129 ? 26.237 -16.892 -16.779 1.00 86.12 1129 PRO A C 1
ATOM 9189 O O . PRO A 1 1129 ? 26.416 -17.392 -15.673 1.00 86.12 1129 PRO A O 1
ATOM 9192 N N . TYR A 1 1130 ? 27.161 -16.903 -17.736 1.00 94.25 1130 TYR A N 1
ATOM 9193 C CA . TYR A 1 1130 ? 28.523 -17.382 -17.550 1.00 94.25 1130 TYR A CA 1
ATOM 9194 C C . TYR A 1 1130 ? 29.476 -16.192 -17.365 1.00 94.25 1130 TYR A C 1
ATOM 9196 O O . TYR A 1 1130 ? 29.235 -15.124 -17.948 1.00 94.25 1130 TYR A O 1
ATOM 9204 N N . PRO A 1 1131 ? 30.537 -16.343 -16.559 1.00 96.50 1131 PRO A N 1
ATOM 9205 C CA . PRO A 1 1131 ? 31.496 -15.287 -16.282 1.00 96.50 1131 PRO A CA 1
ATOM 9206 C C . PRO A 1 1131 ? 32.414 -14.973 -17.466 1.00 96.50 1131 PRO A C 1
ATOM 9208 O O . PRO A 1 1131 ? 32.693 -15.834 -18.300 1.00 96.50 1131 PRO A O 1
ATOM 9211 N N . ASN A 1 1132 ? 32.962 -13.759 -17.475 1.00 97.62 1132 ASN A N 1
ATOM 9212 C CA . ASN A 1 1132 ? 34.238 -13.481 -18.140 1.00 97.62 1132 ASN A CA 1
ATOM 9213 C C . ASN A 1 1132 ? 35.396 -13.986 -17.252 1.00 97.62 1132 ASN A C 1
ATOM 9215 O O . ASN A 1 1132 ? 35.247 -14.033 -16.029 1.00 97.62 1132 ASN A O 1
ATOM 9219 N N . VAL A 1 1133 ? 36.551 -14.324 -17.828 1.00 97.12 1133 VAL A N 1
ATOM 9220 C CA . VAL A 1 1133 ? 37.750 -14.707 -17.058 1.00 97.12 1133 VAL A CA 1
ATOM 9221 C C . VAL A 1 1133 ? 38.859 -13.690 -17.290 1.00 97.12 1133 VAL A C 1
ATOM 9223 O O . VAL A 1 1133 ? 39.371 -13.561 -18.396 1.00 97.12 1133 VAL A O 1
ATOM 9226 N N . ASP A 1 1134 ? 39.210 -12.967 -16.236 1.00 95.62 1134 ASP A N 1
ATOM 9227 C CA . ASP A 1 1134 ? 40.244 -11.938 -16.192 1.00 95.62 1134 ASP A CA 1
ATOM 9228 C C . ASP A 1 1134 ? 41.589 -12.580 -15.802 1.00 95.62 1134 ASP A C 1
ATOM 9230 O O . ASP A 1 1134 ? 41.743 -13.103 -14.694 1.00 95.62 1134 ASP A O 1
ATOM 9234 N N . ILE A 1 1135 ? 42.549 -12.617 -16.730 1.00 94.31 1135 ILE A N 1
ATOM 9235 C CA . ILE A 1 1135 ? 43.770 -13.419 -16.597 1.00 94.31 1135 ILE A CA 1
ATOM 9236 C C . ILE A 1 1135 ? 44.844 -12.636 -15.836 1.00 94.31 1135 ILE A C 1
ATOM 9238 O O . ILE A 1 1135 ? 45.351 -11.605 -16.288 1.00 94.31 1135 ILE A O 1
ATOM 9242 N N . LYS A 1 1136 ? 45.241 -13.165 -14.676 1.00 93.06 1136 LYS A N 1
ATOM 9243 C CA . LYS A 1 1136 ? 46.259 -12.578 -13.805 1.00 93.06 1136 LYS A CA 1
ATOM 9244 C C . LYS A 1 1136 ? 47.606 -13.270 -13.970 1.00 93.06 1136 LYS A C 1
ATOM 9246 O O . LYS A 1 1136 ? 47.786 -14.412 -13.550 1.00 93.06 1136 LYS A O 1
ATOM 9251 N N . HIS A 1 1137 ? 48.534 -12.525 -14.564 1.00 86.88 1137 HIS A N 1
ATOM 9252 C CA . HIS A 1 1137 ? 49.885 -12.917 -14.952 1.00 86.88 1137 HIS A CA 1
ATOM 9253 C C . HIS A 1 1137 ? 50.881 -11.797 -14.590 1.00 86.88 1137 HIS A C 1
ATOM 9255 O O . HIS A 1 1137 ? 50.493 -10.663 -14.313 1.00 86.88 1137 HIS A O 1
ATOM 9261 N N . GLU A 1 1138 ? 52.184 -12.071 -14.628 1.00 75.56 1138 GLU A N 1
ATOM 9262 C CA . GLU A 1 1138 ? 53.217 -11.138 -14.133 1.00 75.56 1138 GLU A CA 1
ATOM 9263 C C . GLU A 1 1138 ? 53.308 -9.795 -14.895 1.00 75.56 1138 GLU A C 1
ATOM 9265 O O . GLU A 1 1138 ? 53.931 -8.850 -14.416 1.00 75.56 1138 GLU A O 1
ATOM 9270 N N . GLY A 1 1139 ? 52.669 -9.679 -16.067 1.00 70.88 1139 GLY A N 1
ATOM 9271 C CA . GLY A 1 1139 ? 52.701 -8.484 -16.918 1.00 70.88 1139 GLY A CA 1
ATOM 9272 C C . GLY A 1 1139 ? 51.524 -7.505 -16.769 1.00 70.88 1139 GLY A C 1
ATOM 9273 O O . GLY A 1 1139 ? 51.562 -6.443 -17.414 1.00 70.88 1139 GLY A O 1
ATOM 9274 N N . ASN A 1 1140 ? 50.490 -7.810 -15.964 1.00 75.31 1140 ASN A N 1
ATOM 9275 C CA . ASN A 1 1140 ? 49.352 -6.892 -15.778 1.00 75.31 1140 ASN A CA 1
ATOM 9276 C C . ASN A 1 1140 ? 49.843 -5.539 -15.210 1.00 75.31 1140 ASN A C 1
ATOM 9278 O O . ASN A 1 1140 ? 50.708 -5.482 -14.338 1.00 75.31 1140 ASN A O 1
ATOM 9282 N N . LEU A 1 1141 ? 49.242 -4.422 -15.641 1.00 67.56 1141 LEU A N 1
ATOM 9283 C CA . LEU A 1 1141 ? 49.633 -3.074 -15.186 1.00 67.56 1141 LEU A CA 1
ATOM 9284 C C . LEU A 1 1141 ? 49.290 -2.792 -13.702 1.00 67.56 1141 LEU A C 1
ATOM 9286 O O . LEU A 1 1141 ? 49.799 -1.844 -13.098 1.00 67.56 1141 LEU A O 1
ATOM 9290 N N . THR A 1 1142 ? 48.423 -3.609 -13.103 1.00 68.75 1142 THR A N 1
ATOM 9291 C CA . THR A 1 1142 ? 48.008 -3.525 -11.696 1.00 68.75 1142 THR A CA 1
ATOM 9292 C C . THR A 1 1142 ? 47.927 -4.915 -11.078 1.00 68.75 1142 THR A C 1
ATOM 9294 O O . THR A 1 1142 ? 47.209 -5.770 -11.593 1.00 68.75 1142 THR A O 1
ATOM 9297 N N . GLY A 1 1143 ? 48.609 -5.117 -9.948 1.00 74.69 1143 GLY A N 1
ATOM 9298 C CA . GLY A 1 1143 ? 48.583 -6.382 -9.214 1.00 74.69 1143 GLY A CA 1
ATOM 9299 C C . GLY A 1 1143 ? 47.218 -6.690 -8.591 1.00 74.69 1143 GLY A C 1
ATOM 9300 O O . GLY A 1 1143 ? 46.597 -5.823 -7.969 1.00 74.69 1143 GLY A O 1
ATOM 9301 N N . GLN A 1 1144 ? 46.777 -7.941 -8.738 1.00 88.31 1144 GLN A N 1
ATOM 9302 C CA . GLN A 1 1144 ? 45.579 -8.473 -8.091 1.00 88.31 1144 GLN A CA 1
ATOM 9303 C C . GLN A 1 1144 ? 45.860 -8.820 -6.621 1.00 88.31 1144 GLN A C 1
ATOM 9305 O O . GLN A 1 1144 ? 46.937 -9.304 -6.277 1.00 88.31 1144 GLN A O 1
ATOM 9310 N N . ARG A 1 1145 ? 44.865 -8.594 -5.759 1.00 90.44 1145 ARG A N 1
ATOM 9311 C CA . ARG A 1 1145 ? 44.840 -9.075 -4.370 1.00 90.44 1145 ARG A CA 1
ATOM 9312 C C . ARG A 1 1145 ? 44.082 -10.387 -4.285 1.00 90.44 1145 ARG A C 1
ATOM 9314 O O . ARG A 1 1145 ? 43.063 -10.533 -4.961 1.00 90.44 1145 ARG A O 1
ATOM 9321 N N . TRP A 1 1146 ? 44.536 -11.285 -3.423 1.00 92.00 1146 TRP A N 1
ATOM 9322 C CA . TRP A 1 1146 ? 43.994 -12.643 -3.338 1.00 92.00 1146 TRP A CA 1
ATOM 9323 C C . TRP A 1 1146 ? 43.396 -12.971 -1.972 1.00 92.00 1146 TRP A C 1
ATOM 9325 O O . TRP A 1 1146 ? 42.607 -13.900 -1.883 1.00 92.00 1146 TRP A O 1
ATOM 9335 N N . LYS A 1 1147 ? 43.704 -12.197 -0.925 1.00 90.50 1147 LYS A N 1
ATOM 9336 C CA . LYS A 1 1147 ? 43.152 -12.388 0.422 1.00 90.50 1147 LYS A CA 1
ATOM 9337 C C . LYS A 1 1147 ? 42.235 -11.225 0.792 1.00 90.50 1147 LYS A C 1
ATOM 9339 O O . LYS A 1 1147 ? 42.441 -10.099 0.336 1.00 90.50 1147 LYS A O 1
ATOM 9344 N N . LYS A 1 1148 ? 41.224 -11.460 1.635 1.00 89.06 1148 LYS A N 1
ATOM 9345 C CA . LYS A 1 1148 ? 40.260 -10.415 2.049 1.00 89.06 1148 LYS A CA 1
ATOM 9346 C C . LYS A 1 1148 ? 40.933 -9.320 2.876 1.00 89.06 1148 LYS A C 1
ATOM 9348 O O . LYS A 1 1148 ? 40.520 -8.162 2.847 1.00 89.06 1148 LYS A O 1
ATOM 9353 N N . GLU A 1 1149 ? 41.987 -9.681 3.590 1.00 89.19 1149 GLU A N 1
ATOM 9354 C CA . GLU A 1 1149 ? 42.786 -8.843 4.485 1.00 89.19 1149 GLU A CA 1
ATOM 9355 C C . GLU A 1 1149 ? 43.582 -7.789 3.697 1.00 89.19 1149 GLU A C 1
ATOM 9357 O O . GLU A 1 1149 ? 43.760 -6.666 4.166 1.00 89.19 1149 GLU A O 1
ATOM 9362 N N . ASP A 1 1150 ? 43.956 -8.095 2.447 1.00 87.12 1150 ASP A N 1
ATOM 9363 C CA . ASP A 1 1150 ? 44.638 -7.165 1.539 1.00 87.12 1150 ASP A CA 1
ATOM 9364 C C . ASP A 1 1150 ? 43.764 -5.930 1.199 1.00 87.12 1150 ASP A C 1
ATOM 9366 O O . ASP A 1 1150 ? 44.261 -4.880 0.762 1.00 87.12 1150 ASP A O 1
ATOM 9370 N N . PHE A 1 1151 ? 42.436 -6.045 1.340 1.00 86.19 1151 PHE A N 1
ATOM 9371 C CA . PHE A 1 1151 ? 41.473 -5.012 0.966 1.00 86.19 1151 PHE A CA 1
ATOM 9372 C C . PHE A 1 1151 ? 41.104 -4.111 2.148 1.00 86.19 1151 PHE A C 1
ATOM 9374 O O . PHE A 1 1151 ? 40.313 -4.468 3.017 1.00 86.19 1151 PHE A O 1
ATOM 9381 N N . ARG A 1 1152 ? 41.542 -2.847 2.065 1.00 83.00 1152 ARG A N 1
ATOM 9382 C CA . ARG A 1 1152 ? 41.225 -1.742 3.001 1.00 83.00 1152 ARG A CA 1
ATOM 9383 C C . ARG A 1 1152 ? 39.736 -1.535 3.339 1.00 83.00 1152 ARG A C 1
ATOM 9385 O O . ARG A 1 1152 ? 39.431 -0.763 4.240 1.00 83.00 1152 ARG A O 1
ATOM 9392 N N . ASN A 1 1153 ? 38.809 -2.130 2.588 1.00 82.31 1153 ASN A N 1
ATOM 9393 C CA . ASN A 1 1153 ? 37.381 -2.110 2.891 1.00 82.31 1153 ASN A CA 1
ATOM 9394 C C . ASN A 1 1153 ? 36.719 -3.412 2.416 1.00 82.31 1153 ASN A C 1
ATOM 9396 O O . ASN A 1 1153 ? 36.244 -3.505 1.283 1.00 82.31 1153 ASN A O 1
ATOM 9400 N N . GLN A 1 1154 ? 36.654 -4.399 3.309 1.00 83.62 1154 GLN A N 1
ATOM 9401 C CA . GLN A 1 1154 ? 36.047 -5.707 3.042 1.00 83.62 1154 GLN A CA 1
ATOM 9402 C C . GLN A 1 1154 ? 34.545 -5.636 2.705 1.00 83.62 1154 GLN A C 1
ATOM 9404 O O . GLN A 1 1154 ? 34.021 -6.550 2.077 1.00 83.62 1154 GLN A O 1
ATOM 9409 N N . ARG A 1 1155 ? 33.845 -4.531 3.020 1.00 80.62 1155 ARG A N 1
ATOM 9410 C CA . ARG A 1 1155 ? 32.422 -4.338 2.657 1.00 80.62 1155 ARG A CA 1
ATOM 9411 C C . ARG A 1 1155 ? 32.184 -4.221 1.144 1.00 80.62 1155 ARG A C 1
ATOM 9413 O O . ARG A 1 1155 ? 31.036 -4.223 0.717 1.00 80.62 1155 ARG A O 1
ATOM 9420 N N . LEU A 1 1156 ? 33.248 -4.091 0.346 1.00 76.69 1156 LEU A N 1
ATOM 9421 C CA . LEU A 1 1156 ? 33.193 -4.097 -1.120 1.00 76.69 1156 LEU A CA 1
ATOM 9422 C C . LEU A 1 1156 ? 33.343 -5.508 -1.723 1.00 76.69 1156 LEU A C 1
ATOM 9424 O O . LEU A 1 1156 ? 33.174 -5.669 -2.926 1.00 76.69 1156 LEU A O 1
ATOM 9428 N N . LEU A 1 1157 ? 33.642 -6.528 -0.911 1.00 86.75 1157 LEU A N 1
ATOM 9429 C CA . LEU A 1 1157 ? 33.887 -7.911 -1.345 1.00 86.75 1157 LEU A CA 1
ATOM 9430 C C . LEU A 1 1157 ? 32.588 -8.734 -1.379 1.00 86.75 1157 LEU A C 1
ATOM 9432 O O . LEU A 1 1157 ? 32.481 -9.812 -0.794 1.00 86.75 1157 LEU A O 1
ATOM 9436 N N . VAL A 1 1158 ? 31.566 -8.182 -2.032 1.00 88.69 1158 VAL A N 1
ATOM 9437 C CA . VAL A 1 1158 ? 30.247 -8.815 -2.173 1.00 88.69 1158 VAL A CA 1
ATOM 9438 C C . VAL A 1 1158 ? 30.365 -10.060 -3.062 1.00 88.69 1158 VAL A C 1
ATOM 9440 O O . VAL A 1 1158 ? 31.070 -10.035 -4.066 1.00 88.69 1158 VAL A O 1
ATOM 9443 N N . ASN A 1 1159 ? 29.683 -11.149 -2.690 1.00 91.31 1159 ASN A N 1
ATOM 9444 C CA . ASN A 1 1159 ? 29.712 -12.455 -3.372 1.00 91.31 1159 ASN A CA 1
ATOM 9445 C C . ASN A 1 1159 ? 31.103 -13.111 -3.510 1.00 91.31 1159 ASN A C 1
ATOM 9447 O O . ASN A 1 1159 ? 31.292 -13.935 -4.405 1.00 91.31 1159 ASN A O 1
ATOM 9451 N N . TRP A 1 1160 ? 32.049 -12.785 -2.618 1.00 94.62 1160 TRP A N 1
ATOM 9452 C CA . TRP A 1 1160 ? 33.398 -13.365 -2.612 1.00 94.62 1160 TRP A CA 1
ATOM 9453 C C . TRP A 1 1160 ? 33.394 -14.904 -2.624 1.00 94.62 1160 TRP A C 1
ATOM 9455 O O . TRP A 1 1160 ? 32.885 -15.526 -1.689 1.00 94.62 1160 TRP A O 1
ATOM 9465 N N . GLN A 1 1161 ? 34.014 -15.495 -3.647 1.00 95.31 1161 GLN A N 1
ATOM 9466 C CA . GLN A 1 1161 ? 34.149 -16.937 -3.886 1.00 95.31 1161 GLN A CA 1
ATOM 9467 C C . GLN A 1 1161 ? 35.549 -17.256 -4.429 1.00 95.31 1161 GLN A C 1
ATOM 9469 O O . GLN A 1 1161 ? 36.083 -16.497 -5.233 1.00 95.31 1161 GLN A O 1
ATOM 9474 N N . GLU A 1 1162 ? 36.116 -18.391 -4.028 1.00 95.12 1162 GLU A N 1
ATOM 9475 C CA . GLU A 1 1162 ? 37.427 -18.894 -4.468 1.00 95.12 1162 GLU A CA 1
ATOM 9476 C C . GLU A 1 1162 ? 37.271 -20.333 -4.992 1.00 95.12 1162 GLU A C 1
ATOM 9478 O O . GLU A 1 1162 ? 36.429 -21.079 -4.490 1.00 95.12 1162 GLU A O 1
ATOM 9483 N N . THR A 1 1163 ? 38.056 -20.725 -6.000 1.00 94.69 1163 THR A N 1
ATOM 9484 C CA . THR A 1 1163 ? 38.075 -22.087 -6.568 1.00 94.69 1163 THR A CA 1
ATOM 9485 C C . THR A 1 1163 ? 39.449 -22.431 -7.148 1.00 94.69 1163 THR A C 1
ATOM 9487 O O . THR A 1 1163 ? 40.051 -21.621 -7.852 1.00 94.69 1163 THR A O 1
ATOM 9490 N N . ASP A 1 1164 ? 39.919 -23.654 -6.893 1.00 92.94 1164 ASP A N 1
ATOM 9491 C CA . ASP A 1 1164 ? 41.158 -24.216 -7.459 1.00 92.94 1164 ASP A CA 1
ATOM 9492 C C . ASP A 1 1164 ? 40.889 -25.410 -8.408 1.00 92.94 1164 ASP A C 1
ATOM 9494 O O . ASP A 1 1164 ? 41.843 -26.084 -8.829 1.00 92.94 1164 ASP A O 1
ATOM 9498 N N . ASP A 1 1165 ? 39.608 -25.700 -8.699 1.00 93.00 1165 ASP A N 1
ATOM 9499 C CA . ASP A 1 1165 ? 39.159 -26.798 -9.575 1.00 93.00 1165 ASP A CA 1
ATOM 9500 C C . ASP A 1 1165 ? 38.529 -26.270 -10.870 1.00 93.00 1165 ASP A C 1
ATOM 9502 O O . ASP A 1 1165 ? 39.177 -26.363 -11.906 1.00 93.00 1165 ASP A O 1
ATOM 9506 N N . GLU A 1 1166 ? 37.332 -25.662 -10.846 1.00 93.56 1166 GLU A N 1
ATOM 9507 C CA . GLU A 1 1166 ? 36.642 -25.167 -12.055 1.00 93.56 1166 GLU A CA 1
ATOM 9508 C C . GLU A 1 1166 ? 36.052 -23.749 -11.952 1.00 93.56 1166 GLU A C 1
ATOM 9510 O O . GLU A 1 1166 ? 35.690 -23.288 -10.870 1.00 93.56 1166 GLU A O 1
ATOM 9515 N N . ILE A 1 1167 ? 35.923 -23.079 -13.109 1.00 95.12 1167 ILE A N 1
ATOM 9516 C CA . ILE A 1 1167 ? 35.125 -21.854 -13.297 1.00 95.12 1167 ILE A CA 1
ATOM 9517 C C . ILE A 1 1167 ? 33.896 -22.204 -14.163 1.00 95.12 1167 ILE A C 1
ATOM 9519 O O . ILE A 1 1167 ? 34.065 -22.774 -15.251 1.00 95.12 1167 ILE A O 1
ATOM 9523 N N . PRO A 1 1168 ? 32.666 -21.819 -13.761 1.00 91.12 1168 PRO A N 1
ATOM 9524 C CA . PRO A 1 1168 ? 31.447 -22.110 -14.518 1.00 91.12 1168 PRO A CA 1
ATOM 9525 C C . PRO A 1 1168 ? 31.530 -21.677 -15.988 1.00 91.12 1168 PRO A C 1
ATOM 9527 O O . PRO A 1 1168 ? 31.844 -20.528 -16.283 1.00 91.12 1168 PRO A O 1
ATOM 9530 N N . GLY A 1 1169 ? 31.234 -22.585 -16.922 1.00 90.38 1169 GLY A N 1
ATOM 9531 C CA . GLY A 1 1169 ? 31.287 -22.321 -18.372 1.00 90.38 1169 GLY A CA 1
ATOM 9532 C C . GLY A 1 1169 ? 32.678 -22.379 -19.016 1.00 90.38 1169 GLY A C 1
ATOM 9533 O O . GLY A 1 1169 ? 32.769 -22.316 -20.238 1.00 90.38 1169 GLY A O 1
ATOM 9534 N N . TRP A 1 1170 ? 33.747 -22.542 -18.230 1.00 91.62 1170 TRP A N 1
ATOM 9535 C CA . TRP A 1 1170 ? 35.126 -22.644 -18.732 1.00 91.62 1170 TRP A CA 1
ATOM 9536 C C . TRP A 1 1170 ? 35.814 -23.967 -18.373 1.00 91.62 1170 TRP A C 1
ATOM 9538 O O . TRP A 1 1170 ? 36.850 -24.301 -18.953 1.00 91.62 1170 TRP A O 1
ATOM 9548 N N . GLY A 1 1171 ? 35.222 -24.735 -17.454 1.00 91.31 1171 GLY A N 1
ATOM 9549 C CA . GLY A 1 1171 ? 35.769 -25.995 -16.965 1.00 91.31 1171 GLY A CA 1
ATOM 9550 C C . GLY A 1 1171 ? 36.952 -25.770 -16.029 1.00 91.31 1171 GLY A C 1
ATOM 9551 O O . GLY A 1 1171 ? 37.035 -24.748 -15.340 1.00 91.31 1171 GLY A O 1
ATOM 9552 N N . LYS A 1 1172 ? 37.869 -26.741 -15.987 1.00 94.62 1172 LYS A N 1
ATOM 9553 C CA . LYS A 1 1172 ? 38.913 -26.775 -14.964 1.00 94.62 1172 LYS A CA 1
ATOM 9554 C C . LYS A 1 1172 ? 39.943 -25.659 -15.112 1.00 94.62 1172 LYS A C 1
ATOM 9556 O O . LYS A 1 1172 ? 40.550 -25.498 -16.171 1.00 94.62 1172 LYS A O 1
ATOM 9561 N N . THR A 1 1173 ? 40.206 -24.931 -14.029 1.00 94.31 1173 THR A N 1
ATOM 9562 C CA . THR A 1 1173 ? 41.129 -23.789 -13.987 1.00 94.31 1173 THR A CA 1
ATOM 9563 C C . THR A 1 1173 ? 42.527 -24.180 -14.444 1.00 94.31 1173 THR A C 1
ATOM 9565 O O . THR A 1 1173 ? 43.114 -23.506 -15.282 1.00 94.31 1173 THR A O 1
ATOM 9568 N N . LYS A 1 1174 ? 43.042 -25.318 -13.972 1.00 92.00 1174 LYS A N 1
ATOM 9569 C CA . LYS A 1 1174 ? 44.377 -25.833 -14.315 1.00 92.00 1174 LYS A CA 1
ATOM 9570 C C . LYS A 1 1174 ? 44.475 -26.315 -15.767 1.00 92.00 1174 LYS A C 1
ATOM 9572 O O . LYS A 1 1174 ? 45.558 -26.296 -16.345 1.00 92.00 1174 LYS A O 1
ATOM 9577 N N . GLU A 1 1175 ? 43.361 -26.693 -16.393 1.00 91.62 1175 GLU A N 1
ATOM 9578 C CA . GLU A 1 1175 ? 43.303 -26.975 -17.835 1.00 91.62 1175 GLU A CA 1
ATOM 9579 C C . GLU A 1 1175 ? 43.163 -25.699 -18.671 1.00 91.62 1175 GLU A C 1
ATOM 9581 O O . GLU A 1 1175 ? 43.684 -25.634 -19.783 1.00 91.62 1175 GLU A O 1
ATOM 9586 N N . LEU A 1 1176 ? 42.481 -24.679 -18.145 1.00 91.12 1176 LEU A N 1
ATOM 9587 C CA . LEU A 1 1176 ? 42.404 -23.353 -18.749 1.00 91.12 1176 LEU A CA 1
ATOM 9588 C C . LEU A 1 1176 ? 43.770 -22.651 -18.712 1.00 91.12 1176 LEU A C 1
ATOM 9590 O O . LEU A 1 1176 ? 44.206 -22.140 -19.739 1.00 91.12 1176 LEU A O 1
ATOM 9594 N N . VAL A 1 1177 ? 44.497 -22.727 -17.592 1.00 91.38 1177 VAL A N 1
ATOM 9595 C CA . VAL A 1 1177 ? 45.889 -22.261 -17.482 1.00 91.38 1177 VAL A CA 1
ATOM 9596 C C . VAL A 1 1177 ? 46.772 -22.956 -18.519 1.00 91.38 1177 VAL A C 1
ATOM 9598 O O . VAL A 1 1177 ? 47.383 -22.254 -19.311 1.00 91.38 1177 VAL A O 1
ATOM 9601 N N . LYS A 1 1178 ? 46.738 -24.292 -18.649 1.00 88.19 1178 LYS A N 1
ATOM 9602 C CA . LYS A 1 1178 ? 47.491 -25.042 -19.687 1.00 88.19 1178 LYS A CA 1
ATOM 9603 C C . LYS A 1 1178 ? 47.177 -24.654 -21.146 1.00 88.19 1178 LYS A C 1
ATOM 9605 O O . LYS A 1 1178 ? 47.927 -25.018 -22.050 1.00 88.19 1178 LYS A O 1
ATOM 9610 N N . LYS A 1 1179 ? 46.064 -23.959 -21.409 1.00 84.56 1179 LYS A N 1
ATOM 9611 C CA . LYS A 1 1179 ? 45.726 -23.407 -22.738 1.00 84.56 1179 LYS A CA 1
ATOM 9612 C C . LYS A 1 1179 ? 46.304 -21.998 -22.939 1.00 84.56 1179 LYS A C 1
ATOM 9614 O O . LYS A 1 1179 ? 46.494 -21.584 -24.080 1.00 84.56 1179 LYS A O 1
ATOM 9619 N N . LEU A 1 1180 ? 46.605 -21.291 -21.849 1.00 83.06 1180 LEU A N 1
ATOM 9620 C CA . LEU A 1 1180 ? 47.111 -19.917 -21.803 1.00 83.06 1180 LEU A CA 1
ATOM 9621 C C . LEU A 1 1180 ? 48.640 -19.848 -21.637 1.00 83.06 1180 LEU A C 1
ATOM 9623 O O . LEU A 1 1180 ? 49.265 -19.029 -22.303 1.00 83.06 1180 LEU A O 1
ATOM 9627 N N . THR A 1 1181 ? 49.219 -20.726 -20.809 1.00 68.44 1181 THR A N 1
ATOM 9628 C CA . THR A 1 1181 ? 50.666 -20.972 -20.632 1.00 68.44 1181 THR A CA 1
ATOM 9629 C C . THR A 1 1181 ? 51.148 -22.028 -21.607 1.00 68.44 1181 THR A C 1
ATOM 9631 O O . THR A 1 1181 ? 52.019 -21.745 -22.452 1.00 68.44 1181 THR A O 1
#

Organism: NCBI:txid1802503

InterPro domains:
  IPR001173 Glycosyltransferase 2-like [PF00535] (5-105)
  IPR003587 Hint domain N-terminal [SM00306] (407-502)
  IPR004042 Intein DOD homing endonuclease, central region [PS50819] (543-676)
  IPR006141 Intein N-terminal splicing region [PS50817] (409-478)
  IPR006142 Intein [PR00379] (465-478)
  IPR006142 Intein [PR00379] (540-552)
  IPR006142 Intein [PR00379] (634-646)
  IPR006142 Intein [PR00379] (663-678)
  IPR006142 Intein [PR00379] (752-769)
  IPR006142 Intein [PR00379] (770-779)
  IPR027434 Homing endonuclease [G3DSA:3.10.28.10] (536-708)
  IPR027434 Homing endonuclease [SSF55608] (617-695)
  IPR029044 Nucleotide-diphospho-sugar transferases [G3DSA:3.90.550.10] (1-275)
  IPR029044 Nucleotide-diphospho-sugar transferases [SSF53448] (4-252)
  IPR030934 Intein C-terminal splicing region [PS50818] (754-776)
  IPR030934 Intein C-terminal splicing region [TIGR01443] (754-776)
  IPR036844 Hint domain superfamily [SSF51294] (409-775)

Foldseek 3Di:
DAQEEEQEEDEQDQQQQVQVVQCVQAADGSYAYEYEYALDAHVVHRDDDPRYHYHYDVHGQFALVSSVVSLQVDPHQKYKYAYRFKHWHHNVVVLDVVPADQLEKEWEWEFAWQQWWWAFPVGDTHTDDDAAADPPPRGGTDIGTPGDRDPDDIAFEWAAAPLLHIGGCVVCCPDPQNPDQKHFYLWDDQNIIMHTSVLCVVLVQSDCQLPRDESNRVSVNLSSVQLPGTYIYHHVIYMHGYDQPHDDCSHDPDDDDVVSHSSNSVVSCVQQQLVNPQSGPDHVLVSCVVSPPDPNDDVVSSVCRVVSVPDDPDPPPPPCPDPDPDDPDAAAAEFEFFAVPDCLFQVLFQVVVVVLCVVVVHFYQYLWQPFDDGGNYAHDWFAPPDLLRSLVSRLVSLQPDVVHHGDFFFFQQWWFQFPQFTDTLVPDDFQTWFQALQRGTFTFNWKWKDWDDLQAKWKFFAFLQFTTTTHQFFWFFWDDPLDTDTGGQVRDDQVIWGKFWFPLDWDKDADFWFDFDDDPPGDGDGDRDGPRIFTDDLLNLLLLLLCLFQWAQPPAQKIKGKAQPPLVVLVVSNQVCCCPRVVDGWDWDDDNIIMTMDGTHNNSVVSCVQQNHDQARGAHGPCLLVDTLLSLLSSLVSNCSRQKDADPVDNFKIKGKGQYPRRVVRSQSSCSSNLLDFDDPWDWDFDWDDDPDDDTDTGIIIIGMDGPSSVVSSVCQNVFDDSDSTITTIGTPDMDIDRRDDDDPDDDPDPIGMGIDTATPPRQWHDISSGITGTGTGDFWDDSLLSVDDPPDQQEKEFALQEWEAELAAQKIKHAGPDGAPQRIDHHSVNSNQQSVLQSVCCVVPVDPQDHHQCPDGHPNHSDPGYYYYDHGPFGIYNYDDPPDPDDDDPDCVPDPDNSRCHRIDIDGNCPRPPDHPSCVSSVNDDDDPADDDDDDPPPWAEAEEEEDAPPDDPLLLVVQLVQVLVLCQVRLHQYAYEYQDDDPRQPPPSHHQGHYDHNVPDHDDLLSRLVRQLVSLVSSPVGFKYAYAYRQKRDDSLLRSDDDPDQQEKEFAQQEWEAELPQLKIKHFRDGDSNGIMHTSVNSNLVSVQVSVCCVPPNDDCLVPSGAPPPPSDDTPRHGHYYYDHRRFGMYRYADPPDPDHDDDDCVVDPDSVRRHPIDMDQAAGPPQGGSNVVSVSRD

Sequence (1181 aa):
MSELSILIPARNEIFLAKTIEDILQNIEGDTEIIAVLDGYWADPPVPQHERVTIIHNPESVGQRAATNQAAKLSKAKYLMKVDAHCAFDRGFDVKMMEAMHDDWTMAPLMKNLHAFDWVCPDGHRRYQGPSGPCRECGKETTRDVVWIAKSSPKSVSYCFDSTPHFQYFGDWAKRPEGQGDITESMSLQGSCFMLTRDKFHELNVCDEAFGSWGSQGIEVAAKTWLSGGQVMINKKTWYAHMFRTQGGDFSFPYPISGRDQEKAKKYARELFFNNNWPLQKKPLSWLVEKFWPVRGWTEDDLAKLKANKFKFKEVEPPAFVPQTVTSSGKKGIIFYTDNELAEEIAKPVRDQLLAISKEKNIPIVSSSLIPMDFGKNIHSPELKRGMVTLFTQILRALEASDADIIFFCFQGNTHIETVSGQKRIDKIEVGELVKTHLGRYRPVTKVFARPYKQRSPIVQIDTQFSSIKCTPEHPFYVYTKNQKEWVPASRLEIGDMLLYPSENRRDYLTFDVMLRSSTSNGGYGKMNIKIGRLEVDRGLARFMGMYLAEGHFNGKNGIGFTFNNNEKEYQDFVEKICYEKFKRRSRKRIQWSTQILININQLGPLFKKWFGGNTANKRVPEFVFSWNINNRLSFIKGFLEGDGSKSINDDSFYGFNVAGKKMVKDMVTLMNMSGVGWDNSIKERLQTKFNSKEYFTSKKVYSINYSRIVFRKLMDILNSDWIDNSNIGIPIQDIKQAKMSSKPRFSSKNGVRDVYNLQVEEDNSYIAQSVIVHNCEHDVLYHPSHFDFIPKRRLAYYYNVNVWKVRLTDGHSLKVNDIKQLSGLVGYRKNLISHFQRRLEMIEKTHKVLVYEPGTYSGVNAVDDRPVRTWQSAYPNIDIRHDNNFTKSRWKKEEFKDKKYTFGWTESTADKIPGWNNLTGILGIKPQPPAFVPQTVTSSGKKGIIFYTDNALDSKIAQTVQKQIKSISDARQMPIVSASLKKMDFGREGFVAGSKNIYFPSLKRSPESMFKQIMSALEHSSSSDIVFLCEHDVLYHPSHFDFTPPDKDTFYYNQNVWMLRTTDGHALHYDVNQVSGLCGYREALLTHYRERYERVLKEGFSRKMGYEPMTHNRIKWKKMYKLGTWKSPYPNVDIKHEGNLTGQRWKKEDFRNQRLLVNWQETDDEIPGWGKTKELVKKLT

Nearest PDB structures (foldseek):
  4d0z-assembly3_C  TM=6.821E-01  e=7.972E-13  Homo sapiens
  6e4r-assembly1_A  TM=6.680E-01  e=6.081E-13  Drosophila melanogaster
  6e4q-assembly4_D  TM=6.780E-01  e=2.924E-12  Drosophila melanogaster
  8ui1-assembly1_A  TM=6.573E-01  e=8.637E-12  Toxoplasma gondii ME49
  4d0z-assembly5_F  TM=5.519E-01  e=3.943E-13  Homo sapiens